Protein AF-A0A961EWY1-F1 (afdb_monomer)

Solvent-accessible surface area (backbone atoms only — not comparable to full-atom values): 38059 Å² total; per-residue (Å²): 132,81,49,26,32,40,30,54,44,16,44,78,68,25,34,64,52,50,52,47,38,47,75,70,67,36,40,39,33,23,26,18,67,51,77,80,29,64,24,33,77,72,28,74,40,65,42,80,34,47,55,83,40,41,70,58,50,35,51,53,50,55,57,46,36,76,80,46,65,64,50,26,44,43,54,39,44,60,97,31,35,44,34,37,15,43,36,14,64,75,68,77,37,47,62,38,52,43,74,29,26,44,27,34,55,25,52,58,53,31,52,55,40,27,53,75,66,71,37,54,57,68,62,69,44,77,30,76,44,74,65,50,45,55,59,47,56,76,80,49,63,78,43,27,33,39,27,24,21,65,51,66,59,40,40,27,30,35,52,36,81,51,84,83,48,49,66,61,49,50,55,49,9,43,78,43,17,90,87,42,47,25,32,40,27,40,57,78,60,65,58,38,37,40,34,35,32,41,20,31,84,76,50,77,41,70,46,80,68,50,47,26,35,48,42,69,43,66,80,57,26,64,26,60,48,29,37,36,28,68,44,88,69,55,70,70,58,53,51,52,46,51,51,53,48,50,49,43,31,62,51,45,53,54,25,41,33,36,35,21,35,34,33,30,50,28,96,93,46,66,29,55,71,46,50,38,62,24,43,45,44,91,49,38,45,76,40,32,38,29,66,15,23,62,24,61,53,55,57,28,44,54,29,29,18,53,66,40,82,61,66,70,77,67,65,80,48,84,36,25,16,34,37,38,51,37,80,76,76,37,7,28,27,70,43,76,46,39,61,70,61,19,50,66,32,73,43,34,76,46,69,47,72,72,60,58,71,71,40,74,39,55,74,75,51,25,50,79,43,43,43,21,37,35,31,15,33,24,92,39,64,67,54,16,50,49,22,42,49,59,20,51,72,42,46,48,72,46,54,44,42,36,75,57,62,50,68,69,55,23,47,50,42,20,28,63,52,34,59,68,79,32,41,68,66,52,98,74,80,48,44,78,94,32,42,45,24,64,77,24,69,30,9,34,61,81,14,47,12,28,30,30,12,36,50,38,54,65,55,51,38,80,50,69,44,82,91,70,81,85,76,94,60,73,47,50,50,41,77,57,93,92,41,80,28,57,38,45,58,27,44,30,65,52,60,46,32,48,64,28,39,74,49,57,43,52,59,47,57,53,42,32,32,44,28,53,19,21,50,77,61,36,28,48,14,31,33,30,26,55,52,48,80,70,39,38,61,40,46,49,55,31,31,54,78,52,69,6,55,28,33,46,36,32,64,36,48,62,54,56,71,61,51,44,53,50,45,48,55,38,54,78,45,50,34,57,26,40,32,32,32,66,56,51,54,65,24,60,62,27,59,77,55,74,46,62,48,41,84,74,55,46,72,56,45,26,55,56,44,72,53,42,91,51,53,34,33,43,29,39,42,74,44,41,69,52,49,52,41,38,52,76,20,63,46,51,30,41,25,31,24,58,73,55,6,40,52,52,49,79,42,79,16,38,65,69,42,39,48,58,30,41,64,61,49,66,76,76,44,55,37,31,38,33,49,62,64,83,44,12,62,47,49,49,53,47,31,20,46,57,33,69,34,38,32,37,46,73,66,44,55,41,19,40,62,20,45,35,33,46,32,34,28,35,50,52,52,49,26,49,49,42,27,52,54,48,30,59,44,46,65,36,44,42,61,89,64,44,44,53,88,39,52,46,65,85,88,67,80,68,88,73,79,70,85,79,127

Structure (mmCIF, N/CA/C/O backbone):
data_AF-A0A961EWY1-F1
#
_entry.id   AF-A0A961EWY1-F1
#
loop_
_atom_site.group_PDB
_atom_site.id
_atom_site.type_symbol
_atom_site.label_atom_id
_atom_site.label_alt_id
_atom_site.label_comp_id
_atom_site.label_asym_id
_atom_site.label_entity_id
_atom_site.label_seq_id
_atom_site.pdbx_PDB_ins_code
_atom_site.Cartn_x
_atom_site.Cartn_y
_atom_site.Cartn_z
_atom_site.occupancy
_atom_site.B_iso_or_equiv
_atom_site.auth_seq_id
_atom_site.auth_comp_id
_atom_site.auth_asym_id
_atom_site.auth_atom_id
_atom_site.pdbx_PDB_model_num
ATOM 1 N N . MET A 1 1 ? 5.213 20.718 -47.511 1.00 62.19 1 MET A N 1
ATOM 2 C CA . MET A 1 1 ? 4.079 20.042 -46.839 1.00 62.19 1 MET A CA 1
ATOM 3 C C . MET A 1 1 ? 4.548 19.584 -45.471 1.00 62.19 1 MET A C 1
ATOM 5 O O . MET A 1 1 ? 5.675 19.116 -45.374 1.00 62.19 1 MET A O 1
ATOM 9 N N . GLN A 1 2 ? 3.734 19.751 -44.429 1.00 82.88 2 GLN A N 1
ATOM 10 C CA . GLN A 1 2 ? 4.073 19.301 -43.076 1.00 82.88 2 GLN A CA 1
ATOM 11 C C . GLN A 1 2 ? 4.036 17.761 -43.024 1.00 82.88 2 GLN A C 1
ATOM 13 O O . GLN A 1 2 ? 3.016 17.169 -43.381 1.00 82.88 2 GLN A O 1
ATOM 18 N N . ARG A 1 3 ? 5.143 17.110 -42.635 1.00 93.88 3 ARG A N 1
ATOM 19 C CA . ARG A 1 3 ? 5.217 15.642 -42.488 1.00 93.88 3 ARG A CA 1
ATOM 20 C C . ARG A 1 3 ? 4.613 15.230 -41.143 1.00 93.88 3 ARG A C 1
ATOM 22 O O . ARG A 1 3 ? 4.859 15.878 -40.129 1.00 93.88 3 ARG A O 1
ATOM 29 N N . ASN A 1 4 ? 3.826 14.157 -41.139 1.00 96.62 4 ASN A N 1
ATOM 30 C CA . ASN A 1 4 ? 3.070 13.682 -39.975 1.00 96.62 4 ASN A CA 1
ATOM 31 C C . ASN A 1 4 ? 3.595 12.322 -39.520 1.00 96.62 4 ASN A C 1
ATOM 33 O O . ASN A 1 4 ? 3.809 11.444 -40.359 1.00 96.62 4 ASN A O 1
ATOM 37 N N . ILE A 1 5 ? 3.762 12.147 -38.211 1.00 97.62 5 ILE A N 1
ATOM 38 C CA . ILE A 1 5 ? 4.270 10.915 -37.596 1.00 97.62 5 ILE A CA 1
ATOM 39 C C . ILE A 1 5 ? 3.272 10.426 -36.561 1.00 97.62 5 ILE A C 1
ATOM 41 O O . ILE A 1 5 ? 2.813 11.209 -35.732 1.00 97.62 5 ILE A O 1
ATOM 45 N N . ILE A 1 6 ? 2.961 9.132 -36.586 1.00 98.06 6 ILE A N 1
ATOM 46 C CA . ILE A 1 6 ? 2.160 8.502 -35.537 1.00 98.06 6 ILE A CA 1
ATOM 47 C C . ILE A 1 6 ? 3.061 8.121 -34.357 1.00 98.06 6 ILE A C 1
ATOM 49 O O . ILE A 1 6 ? 4.082 7.459 -34.542 1.00 98.06 6 ILE A O 1
ATOM 53 N N . ILE A 1 7 ? 2.652 8.487 -33.142 1.00 97.75 7 ILE A N 1
ATOM 54 C CA . ILE A 1 7 ? 3.245 8.000 -31.893 1.00 97.75 7 ILE A CA 1
ATOM 55 C C . ILE A 1 7 ? 2.229 7.115 -31.174 1.00 97.75 7 ILE A C 1
ATOM 57 O O . ILE A 1 7 ? 1.114 7.555 -30.890 1.00 97.75 7 ILE A O 1
ATOM 61 N N . ILE A 1 8 ? 2.617 5.876 -30.862 1.00 97.25 8 ILE A N 1
ATOM 62 C CA . ILE A 1 8 ? 1.789 4.966 -30.061 1.00 97.25 8 ILE A CA 1
ATOM 63 C C . ILE A 1 8 ? 2.177 5.090 -28.584 1.00 97.25 8 ILE A C 1
ATOM 65 O O . ILE A 1 8 ? 3.257 4.651 -28.182 1.00 97.25 8 ILE A O 1
ATOM 69 N N . GLY A 1 9 ? 1.278 5.670 -27.787 1.00 95.44 9 GLY A N 1
ATOM 70 C CA . GLY A 1 9 ? 1.466 6.037 -26.384 1.00 95.44 9 GLY A CA 1
ATOM 71 C C . GLY A 1 9 ? 1.702 7.540 -26.197 1.00 95.44 9 GLY A C 1
ATOM 72 O O . GLY A 1 9 ? 2.509 8.144 -26.899 1.00 95.44 9 GLY A O 1
ATOM 73 N N . GLY A 1 10 ? 1.020 8.130 -25.218 1.00 94.44 10 GLY A N 1
ATOM 74 C CA . GLY A 1 10 ? 1.111 9.543 -24.838 1.00 94.44 10 GLY A CA 1
ATOM 75 C C . GLY A 1 10 ? 1.464 9.752 -23.363 1.00 94.44 10 GLY A C 1
ATOM 76 O O . GLY A 1 10 ? 1.197 10.817 -22.811 1.00 94.44 10 GLY A O 1
ATOM 77 N N . GLY A 1 11 ? 2.026 8.741 -22.698 1.00 92.25 11 GLY A N 1
ATOM 78 C CA . GLY A 1 11 ? 2.464 8.827 -21.307 1.00 92.25 11 GLY A CA 1
ATOM 79 C C . GLY A 1 11 ? 3.743 9.652 -21.124 1.00 92.25 11 GLY A C 1
ATOM 80 O O . GLY A 1 11 ? 4.360 10.124 -22.078 1.00 92.25 11 GLY A O 1
ATOM 81 N N . THR A 1 12 ? 4.183 9.791 -19.870 1.00 89.69 12 THR A N 1
ATOM 82 C CA . THR A 1 12 ? 5.363 10.593 -19.487 1.00 89.69 12 THR A CA 1
ATOM 83 C C . THR A 1 12 ? 6.635 10.193 -20.239 1.00 89.69 12 THR A C 1
ATOM 85 O O . THR A 1 12 ? 7.435 11.049 -20.599 1.00 89.69 12 THR A O 1
ATOM 88 N N . LEU A 1 13 ? 6.815 8.901 -20.534 1.00 90.56 13 LEU A N 1
ATOM 89 C CA . LEU A 1 13 ? 8.001 8.406 -21.242 1.00 90.56 13 LEU A CA 1
ATOM 90 C C . LEU A 1 13 ? 8.015 8.756 -22.739 1.00 90.56 13 LEU A C 1
ATOM 92 O O . LEU A 1 13 ? 9.079 8.704 -23.351 1.00 90.56 13 LEU A O 1
ATOM 96 N N . GLN A 1 14 ? 6.868 9.106 -23.329 1.00 93.81 14 GLN A N 1
ATOM 97 C CA . GLN A 1 14 ? 6.764 9.493 -24.739 1.00 93.81 14 GLN A CA 1
ATOM 98 C C . GLN A 1 14 ? 6.836 11.010 -24.941 1.00 93.81 14 GLN A C 1
ATOM 100 O O . GLN A 1 14 ? 7.090 11.446 -26.061 1.00 93.81 14 GLN A O 1
ATOM 105 N N . VAL A 1 15 ? 6.670 11.812 -23.883 1.00 94.25 15 VAL A N 1
ATOM 106 C CA . VAL A 1 15 ? 6.737 13.283 -23.958 1.00 94.25 15 VAL A CA 1
ATOM 107 C C . VAL A 1 15 ? 8.033 13.776 -24.620 1.00 94.25 15 VAL A C 1
ATOM 109 O O . VAL A 1 15 ? 7.911 14.504 -25.604 1.00 94.25 15 VAL A O 1
ATOM 112 N N . PRO A 1 16 ? 9.241 13.315 -24.228 1.00 94.25 16 PRO A N 1
ATOM 113 C CA . PRO A 1 16 ? 10.472 13.765 -24.880 1.00 94.25 16 PRO A CA 1
ATOM 114 C C . PRO A 1 16 ? 10.505 13.461 -26.383 1.00 94.25 16 PRO A C 1
ATOM 116 O O . PRO A 1 16 ? 10.957 14.277 -27.176 1.00 94.25 16 PRO A O 1
ATOM 119 N N . LEU A 1 17 ? 9.977 12.304 -26.804 1.00 95.62 17 LEU A N 1
ATOM 120 C CA . LEU A 1 17 ? 9.904 11.941 -28.222 1.00 95.62 17 LEU A CA 1
ATOM 121 C C . LEU A 1 17 ? 8.967 12.879 -28.994 1.00 95.62 17 LEU A C 1
ATOM 123 O O . LEU A 1 17 ? 9.277 13.276 -30.116 1.00 95.62 17 LEU A O 1
ATOM 127 N N . ILE A 1 18 ? 7.826 13.236 -28.401 1.00 96.69 18 ILE A N 1
ATOM 128 C CA . ILE A 1 18 ? 6.860 14.163 -29.002 1.00 96.69 18 ILE A CA 1
ATOM 129 C C . ILE A 1 18 ? 7.486 15.556 -29.149 1.00 96.69 18 ILE A C 1
ATOM 131 O O . ILE A 1 18 ? 7.367 16.170 -30.209 1.00 96.69 18 ILE A O 1
ATOM 135 N N . GLU A 1 19 ? 8.205 16.025 -28.129 1.00 96.19 19 GLU A N 1
ATOM 136 C CA . GLU A 1 19 ? 8.936 17.296 -28.157 1.00 96.19 19 GLU A CA 1
ATOM 137 C C . GLU A 1 19 ? 10.038 17.301 -29.224 1.00 96.19 19 GLU A C 1
ATOM 139 O O . GLU A 1 19 ? 10.136 18.262 -29.989 1.00 96.19 19 GLU A O 1
ATOM 144 N N . THR A 1 20 ? 10.805 16.213 -29.362 1.00 95.81 20 THR A N 1
ATOM 145 C CA . THR A 1 20 ? 11.794 16.068 -30.442 1.00 95.81 20 THR A CA 1
ATOM 146 C C . THR A 1 20 ? 11.136 16.154 -31.822 1.00 95.81 20 THR A C 1
ATOM 148 O O . THR A 1 20 ? 11.625 16.876 -32.689 1.00 95.81 20 THR A O 1
ATOM 151 N N . ILE A 1 21 ? 10.000 15.478 -32.038 1.00 96.56 21 ILE A N 1
ATOM 152 C CA . ILE A 1 21 ? 9.257 15.524 -33.312 1.00 96.56 21 ILE A CA 1
ATOM 153 C C . ILE A 1 21 ? 8.805 16.959 -33.630 1.00 96.56 21 ILE A C 1
ATOM 155 O O . ILE A 1 21 ? 8.993 17.423 -34.758 1.00 96.56 21 ILE A O 1
ATOM 159 N N . LEU A 1 22 ? 8.271 17.686 -32.643 1.00 96.38 22 LEU A N 1
ATOM 160 C CA . LEU A 1 22 ? 7.901 19.098 -32.799 1.00 96.38 22 LEU A CA 1
ATOM 161 C C . LEU A 1 22 ? 9.121 19.973 -33.119 1.00 96.38 22 LEU A C 1
ATOM 163 O O . LEU A 1 22 ? 9.065 20.788 -34.040 1.00 96.38 22 LEU A O 1
ATOM 167 N N . GLY A 1 23 ? 10.239 19.770 -32.417 1.00 95.75 23 GLY A N 1
ATOM 168 C CA . GLY A 1 23 ? 11.499 20.483 -32.648 1.00 95.75 23 GLY A CA 1
ATOM 169 C C . GLY A 1 23 ? 12.105 20.228 -34.032 1.00 95.75 23 GLY A C 1
ATOM 170 O O . GLY A 1 23 ? 12.792 21.087 -34.582 1.00 95.75 23 GLY A O 1
ATOM 171 N N . MET A 1 24 ? 11.798 19.081 -34.643 1.00 95.44 24 MET A N 1
ATOM 172 C CA . MET A 1 24 ? 12.148 18.763 -36.032 1.00 95.44 24 MET A CA 1
ATOM 173 C C . MET A 1 24 ? 11.205 19.407 -37.066 1.00 95.44 24 MET A C 1
ATOM 175 O O . MET A 1 24 ? 11.399 19.209 -38.266 1.00 95.44 24 MET A O 1
ATOM 179 N N . GLY A 1 25 ? 10.186 20.161 -36.637 1.00 95.50 25 GLY A N 1
ATOM 180 C CA . GLY A 1 25 ? 9.179 20.765 -37.517 1.00 95.50 25 GLY A CA 1
ATOM 181 C C . GLY A 1 25 ? 8.158 19.763 -38.070 1.00 95.50 25 GLY A C 1
ATOM 182 O O . GLY A 1 25 ? 7.500 20.033 -39.079 1.00 95.50 25 GLY A O 1
ATOM 183 N N . LEU A 1 26 ? 8.039 18.593 -37.441 1.00 96.12 26 LEU A N 1
ATOM 184 C CA . LEU A 1 26 ? 7.133 17.516 -37.832 1.00 96.12 26 LEU A CA 1
ATOM 185 C C . LEU A 1 26 ? 5.852 17.574 -36.988 1.00 96.12 26 LEU A C 1
ATOM 187 O O . LEU A 1 26 ? 5.813 18.189 -35.925 1.00 96.12 26 LEU A O 1
ATOM 191 N N . ASN A 1 27 ? 4.783 16.940 -37.466 1.00 96.19 27 ASN A N 1
ATOM 192 C CA . ASN A 1 27 ? 3.486 16.952 -36.793 1.00 96.19 27 ASN A CA 1
ATOM 193 C C . ASN A 1 27 ? 3.208 15.623 -36.061 1.00 96.19 27 ASN A C 1
ATOM 195 O O . ASN A 1 27 ? 2.945 14.615 -36.733 1.00 96.19 27 ASN A O 1
ATOM 199 N N . PRO A 1 28 ? 3.232 15.587 -34.715 1.00 97.12 28 PRO A N 1
ATOM 200 C CA . PRO A 1 28 ? 2.948 14.377 -33.950 1.00 97.12 28 PRO A CA 1
ATOM 201 C C . PRO A 1 28 ? 1.443 14.067 -33.912 1.00 97.12 28 PRO A C 1
ATOM 203 O O . PRO A 1 28 ? 0.629 14.883 -33.478 1.00 97.12 28 PRO A O 1
ATOM 206 N N . CYS A 1 29 ? 1.076 12.858 -34.329 1.00 97.62 29 CYS A N 1
ATOM 207 C CA . CYS A 1 29 ? -0.259 12.279 -34.193 1.00 97.62 29 CYS A CA 1
ATOM 208 C C . CYS A 1 29 ? -0.216 11.213 -33.089 1.00 97.62 29 CYS A C 1
ATOM 210 O O . CYS A 1 29 ? 0.319 10.127 -33.304 1.00 97.62 29 CYS A O 1
ATOM 212 N N . VAL A 1 30 ? -0.726 11.520 -31.898 1.00 97.94 30 VAL A N 1
ATOM 213 C CA . VAL A 1 30 ? -0.542 10.691 -30.694 1.00 97.94 30 VAL A CA 1
ATOM 214 C C . VAL A 1 30 ? -1.771 9.825 -30.443 1.00 97.94 30 VAL A C 1
ATOM 216 O O . VAL A 1 30 ? -2.897 10.324 -30.436 1.00 97.94 30 VAL A O 1
ATOM 219 N N . PHE A 1 31 ? -1.540 8.530 -30.236 1.00 97.75 31 PHE A N 1
ATOM 220 C CA . PHE A 1 31 ? -2.560 7.534 -29.923 1.00 97.75 31 PHE A CA 1
ATOM 221 C C . PHE A 1 31 ? -2.407 7.119 -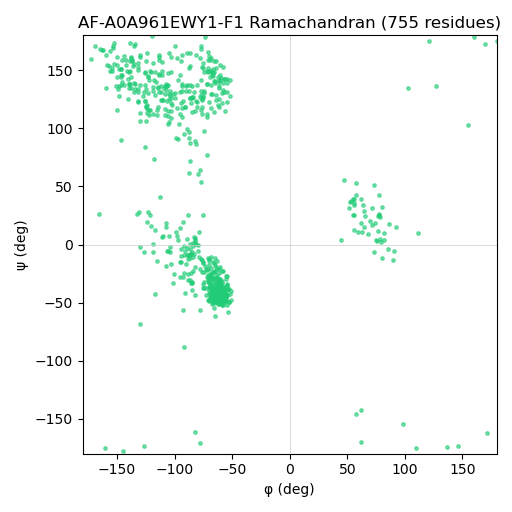28.459 1.00 97.75 31 PHE A C 1
ATOM 223 O O . PHE A 1 31 ? -1.387 6.530 -28.094 1.00 97.75 31 PHE A O 1
ATOM 230 N N . ASP A 1 32 ? -3.410 7.393 -27.627 1.00 96.75 32 ASP A N 1
ATOM 231 C CA . ASP A 1 32 ? -3.439 6.947 -26.230 1.00 96.75 32 ASP A CA 1
ATOM 232 C C . ASP A 1 32 ? -4.872 6.643 -25.769 1.00 96.75 32 ASP A C 1
ATOM 234 O O . ASP A 1 32 ? -5.837 7.224 -26.266 1.00 96.75 32 ASP A O 1
ATOM 238 N N . MET A 1 33 ? -5.038 5.723 -24.816 1.00 95.56 33 MET A N 1
ATOM 239 C CA . MET A 1 33 ? -6.360 5.393 -24.273 1.00 95.56 33 MET A CA 1
ATOM 240 C C . MET A 1 33 ? -6.938 6.523 -23.417 1.00 95.56 33 MET A C 1
ATOM 242 O O . MET A 1 33 ? -8.162 6.643 -23.301 1.00 95.56 33 MET A O 1
ATOM 246 N N . SER A 1 34 ? -6.066 7.339 -22.821 1.00 94.38 34 SER A N 1
ATOM 247 C CA . SER A 1 34 ? -6.427 8.470 -21.981 1.00 94.38 34 SER A CA 1
ATOM 248 C C . SER A 1 34 ? -6.168 9.779 -22.712 1.00 94.38 34 SER A C 1
ATOM 250 O O . SER A 1 34 ? -5.041 10.073 -23.099 1.00 94.38 34 SER A O 1
ATOM 252 N N . MET A 1 35 ? -7.204 10.608 -22.838 1.00 94.31 35 MET A N 1
ATOM 253 C CA . MET A 1 35 ? -7.056 11.970 -23.364 1.00 94.31 35 MET A CA 1
ATOM 254 C C . MET A 1 35 ? -6.302 12.892 -22.395 1.00 94.31 35 MET A C 1
ATOM 256 O O . MET A 1 35 ? -5.793 13.926 -22.816 1.00 94.31 35 MET A O 1
ATOM 260 N N . ASP A 1 36 ? -6.198 12.505 -21.122 1.00 93.06 36 ASP A N 1
ATOM 261 C CA . ASP A 1 36 ? -5.502 13.275 -20.090 1.00 93.06 36 ASP A CA 1
ATOM 262 C C . ASP A 1 36 ? -3.996 12.992 -20.050 1.00 93.06 36 ASP A C 1
ATOM 264 O O . ASP A 1 36 ? -3.256 13.679 -19.339 1.00 93.06 36 ASP A O 1
ATOM 268 N N . ALA A 1 37 ? -3.527 11.991 -20.806 1.00 92.69 37 ALA A N 1
ATOM 269 C CA . ALA A 1 37 ? -2.115 11.648 -20.879 1.00 92.69 37 ALA A CA 1
ATOM 270 C C . ALA A 1 37 ? -1.287 12.866 -21.349 1.00 92.69 37 ALA A C 1
ATOM 272 O O . ALA A 1 37 ? -1.712 13.596 -22.250 1.00 92.69 37 ALA A O 1
ATOM 273 N N . PRO A 1 38 ? -0.105 13.123 -20.761 1.00 93.25 38 PRO A N 1
ATOM 274 C CA . PRO A 1 38 ? 0.624 14.375 -20.972 1.00 93.25 38 PRO A CA 1
ATOM 275 C C . PRO A 1 38 ? 0.997 14.620 -22.442 1.00 93.25 38 PRO A C 1
ATOM 277 O O . PRO A 1 38 ? 0.888 15.744 -22.926 1.00 93.25 38 PRO A O 1
ATOM 280 N N . GLY A 1 39 ? 1.347 13.568 -23.183 1.00 94.69 39 GLY A N 1
ATOM 281 C CA . GLY A 1 39 ? 1.657 13.640 -24.608 1.00 94.69 39 GLY A CA 1
ATOM 282 C C . GLY A 1 39 ? 0.463 14.014 -25.490 1.00 94.69 39 GLY A C 1
ATOM 283 O O . GLY A 1 39 ? 0.659 14.592 -26.555 1.00 94.69 39 GLY A O 1
ATOM 284 N N . MET A 1 40 ? -0.776 13.770 -25.044 1.00 95.81 40 MET A N 1
ATOM 285 C CA . MET A 1 40 ? -1.982 14.145 -25.798 1.00 95.81 40 MET A CA 1
ATOM 286 C C . MET A 1 40 ? -2.154 15.663 -25.886 1.00 95.81 40 MET A C 1
ATOM 288 O O . MET A 1 40 ? -2.679 16.160 -26.878 1.00 95.81 40 MET A O 1
ATOM 292 N N . LYS A 1 41 ? -1.660 16.407 -24.889 1.00 95.00 41 LYS A N 1
ATOM 293 C CA . LYS A 1 41 ? -1.700 17.880 -24.855 1.00 95.00 41 LYS A CA 1
ATOM 294 C C . LYS A 1 41 ? -0.684 18.525 -25.799 1.00 95.00 41 LYS A C 1
ATOM 296 O O . LYS A 1 41 ? -0.865 19.669 -26.197 1.00 95.00 41 LYS A O 1
ATOM 301 N N . LEU A 1 42 ? 0.376 17.793 -26.138 1.00 95.38 42 LEU A N 1
ATOM 302 C CA . LEU A 1 42 ? 1.442 18.226 -27.047 1.00 95.38 42 LEU A CA 1
ATOM 303 C C . LEU A 1 42 ? 1.198 17.769 -28.492 1.00 95.38 42 LEU A C 1
ATOM 305 O O . LEU A 1 42 ? 1.913 18.172 -29.408 1.00 95.38 42 LEU A O 1
ATOM 309 N N . ALA A 1 43 ? 0.216 16.895 -28.705 1.00 93.31 43 ALA A N 1
ATOM 310 C CA . ALA A 1 43 ? -0.059 16.314 -30.003 1.00 93.31 43 ALA A CA 1
ATOM 311 C C . ALA A 1 43 ? -0.597 17.369 -30.978 1.00 93.31 43 ALA A C 1
ATOM 313 O O . ALA A 1 43 ? -1.510 18.127 -30.656 1.00 93.31 43 ALA A O 1
ATOM 314 N N . GLY A 1 44 ? -0.116 17.345 -32.220 1.00 90.75 44 GLY A N 1
ATOM 315 C CA . GLY A 1 44 ? -0.764 18.080 -33.303 1.00 90.75 44 GLY A CA 1
ATOM 316 C C . GLY A 1 44 ? -2.110 17.458 -33.686 1.00 90.75 44 GLY A C 1
ATOM 317 O O . GLY A 1 44 ? -3.017 18.153 -34.139 1.00 90.75 44 GLY A O 1
ATOM 318 N N . ARG A 1 45 ? -2.261 16.143 -33.473 1.00 94.75 45 ARG A N 1
ATOM 319 C CA . ARG A 1 45 ? -3.546 15.426 -33.485 1.00 94.75 45 ARG A CA 1
ATOM 320 C C . ARG A 1 45 ? -3.581 14.377 -32.378 1.00 94.75 45 ARG A C 1
ATOM 322 O O . ARG A 1 45 ? -2.719 13.504 -32.344 1.00 94.75 45 ARG A O 1
ATOM 329 N N . ALA A 1 46 ? -4.592 14.439 -31.518 1.00 96.75 46 ALA A N 1
ATOM 330 C CA . ALA A 1 46 ? -4.795 13.506 -30.413 1.00 96.75 46 ALA A CA 1
ATOM 331 C C . ALA A 1 46 ? -5.901 12.495 -30.756 1.00 96.75 46 ALA A C 1
ATOM 333 O O . ALA A 1 46 ? -7.008 12.890 -31.126 1.00 96.75 46 ALA A O 1
ATOM 334 N N . ILE A 1 47 ? -5.607 11.198 -30.647 1.00 96.94 47 ILE A N 1
ATOM 335 C CA . ILE A 1 47 ? -6.511 10.104 -31.024 1.00 96.94 47 ILE A CA 1
ATOM 336 C C . ILE A 1 47 ? -6.695 9.174 -29.827 1.00 96.94 47 ILE A C 1
ATOM 338 O O . ILE A 1 47 ? -5.740 8.571 -29.335 1.00 96.94 47 ILE A O 1
ATOM 342 N N . LYS A 1 48 ? -7.940 9.051 -29.355 1.00 97.00 48 LYS A N 1
ATOM 343 C CA . LYS A 1 48 ? -8.277 8.170 -28.235 1.00 97.00 48 LYS A CA 1
ATOM 344 C C . LYS A 1 48 ? -8.269 6.712 -28.697 1.00 97.00 48 LYS A C 1
ATOM 346 O O . LYS A 1 48 ? -9.253 6.242 -29.265 1.00 97.00 48 LYS A O 1
ATOM 351 N N . MET A 1 49 ? -7.175 5.998 -28.454 1.00 95.81 49 MET A N 1
ATOM 352 C CA . MET A 1 49 ? -7.013 4.601 -28.853 1.00 95.81 49 MET A CA 1
ATOM 353 C C . MET A 1 49 ? -6.083 3.840 -27.909 1.00 95.81 49 MET A C 1
ATOM 355 O O . MET A 1 49 ? -5.010 4.313 -27.546 1.00 95.81 49 MET A O 1
ATOM 359 N N . SER A 1 50 ? -6.474 2.621 -27.536 1.00 94.00 50 SER A N 1
ATOM 360 C CA . SER A 1 50 ? -5.619 1.749 -26.731 1.00 94.00 50 SER A CA 1
ATOM 361 C C . SER A 1 50 ? -4.406 1.290 -27.530 1.00 94.00 50 SER A C 1
ATOM 363 O O . SER A 1 50 ? -4.551 0.703 -28.598 1.00 94.00 50 SER A O 1
ATOM 365 N N . THR A 1 51 ? -3.212 1.440 -26.958 1.00 91.62 51 THR A N 1
ATOM 366 C CA . THR A 1 51 ? -1.958 0.932 -27.543 1.00 91.62 51 THR A CA 1
ATOM 367 C C . THR A 1 51 ? -1.924 -0.596 -27.675 1.00 91.62 51 THR A C 1
ATOM 369 O O . THR A 1 51 ? -1.070 -1.137 -28.374 1.00 91.62 51 THR A O 1
ATOM 372 N N . ARG A 1 52 ? -2.849 -1.297 -27.002 1.00 90.56 52 ARG A N 1
ATOM 373 C CA . ARG A 1 52 ? -3.022 -2.756 -27.063 1.00 90.56 52 ARG A CA 1
ATOM 374 C C . ARG A 1 52 ? -4.080 -3.204 -28.073 1.00 90.56 52 ARG A C 1
ATOM 376 O O . ARG A 1 52 ? -4.116 -4.384 -28.400 1.00 90.56 52 ARG A O 1
ATOM 383 N N . ASP A 1 53 ? -4.933 -2.296 -28.546 1.00 94.25 53 ASP A N 1
ATOM 384 C CA . ASP A 1 53 ? -5.897 -2.585 -29.611 1.00 94.25 53 ASP A CA 1
ATOM 385 C C . ASP A 1 53 ? -5.213 -2.372 -30.966 1.00 94.25 53 ASP A C 1
ATOM 387 O O . ASP A 1 53 ? -5.217 -1.274 -31.523 1.00 94.25 53 ASP A O 1
ATOM 391 N N . ILE A 1 54 ? -4.554 -3.422 -31.458 1.00 95.94 54 ILE A N 1
ATOM 392 C CA . ILE A 1 54 ? -3.763 -3.380 -32.695 1.00 95.94 54 ILE A CA 1
ATOM 393 C C . ILE A 1 54 ? -4.668 -3.105 -33.903 1.00 95.94 54 ILE A C 1
ATOM 395 O O . ILE A 1 54 ? -4.356 -2.236 -34.718 1.00 95.94 54 ILE A O 1
ATOM 399 N N . ASP A 1 55 ? -5.811 -3.785 -33.993 1.00 97.00 55 ASP A N 1
ATOM 400 C CA . ASP A 1 55 ? -6.757 -3.613 -35.099 1.00 97.00 55 ASP A CA 1
ATOM 401 C C . ASP A 1 55 ? -7.393 -2.218 -35.080 1.00 97.00 55 ASP A C 1
ATOM 403 O O . ASP A 1 55 ? -7.552 -1.582 -36.128 1.00 97.00 55 ASP A O 1
ATOM 407 N N . GLY A 1 56 ? -7.720 -1.709 -33.887 1.00 97.06 56 GLY A N 1
ATOM 408 C CA . GLY A 1 56 ? -8.159 -0.333 -33.682 1.00 97.06 56 GLY A CA 1
ATOM 409 C C . GLY A 1 56 ? -7.113 0.684 -34.123 1.00 97.06 56 GLY A C 1
ATOM 410 O O . GLY A 1 56 ? -7.419 1.566 -34.926 1.00 97.06 56 GLY A O 1
ATOM 411 N N . CYS A 1 57 ? -5.867 0.514 -33.680 1.00 97.56 57 CYS A N 1
ATOM 412 C CA . CYS A 1 57 ? -4.726 1.334 -34.086 1.00 97.56 57 CYS A CA 1
ATOM 413 C C . CYS A 1 57 ? -4.558 1.383 -35.616 1.00 97.56 57 CYS A C 1
ATOM 415 O O . CYS A 1 57 ? -4.456 2.467 -36.190 1.00 97.56 57 CYS A O 1
ATOM 417 N N . VAL A 1 58 ? -4.583 0.232 -36.297 1.00 98.31 58 VAL A N 1
ATOM 418 C CA . VAL A 1 58 ? -4.451 0.151 -37.764 1.00 98.31 58 VAL A CA 1
ATOM 419 C C . VAL A 1 58 ? -5.618 0.832 -38.479 1.00 98.31 58 VAL A C 1
ATOM 421 O O . VAL A 1 58 ? -5.411 1.557 -39.457 1.00 98.31 58 VAL A O 1
ATOM 424 N N . ARG A 1 59 ? -6.851 0.618 -38.007 1.00 97.75 59 ARG A N 1
ATOM 425 C CA . ARG A 1 59 ? -8.050 1.230 -38.591 1.00 97.75 59 ARG A CA 1
ATOM 426 C C . ARG A 1 59 ? -7.985 2.754 -38.522 1.00 97.75 59 ARG A C 1
ATOM 428 O O . ARG A 1 59 ? -8.156 3.406 -39.552 1.00 97.75 59 ARG A O 1
ATOM 435 N N . GLU A 1 60 ? -7.687 3.308 -37.350 1.00 97.56 60 GLU A N 1
ATOM 436 C CA . GLU A 1 60 ? -7.570 4.759 -37.163 1.00 97.56 60 GLU A CA 1
ATOM 437 C C . GLU A 1 60 ? -6.389 5.340 -37.946 1.00 97.56 60 GLU A C 1
ATOM 439 O O . GLU A 1 60 ? -6.529 6.382 -38.584 1.00 97.56 60 GLU A O 1
ATOM 444 N N . ALA A 1 61 ? -5.251 4.642 -38.001 1.00 97.88 61 ALA A N 1
ATOM 445 C CA . ALA A 1 61 ? -4.108 5.070 -38.803 1.00 97.88 61 ALA A CA 1
ATOM 446 C C . ALA A 1 61 ? -4.447 5.156 -40.304 1.00 97.88 61 ALA A C 1
ATOM 448 O O . ALA A 1 61 ? -4.086 6.132 -40.959 1.00 97.88 61 ALA A O 1
ATOM 449 N N . ARG A 1 62 ? -5.197 4.186 -40.851 1.00 97.94 62 ARG A N 1
ATOM 450 C CA . ARG A 1 62 ? -5.679 4.219 -42.246 1.00 97.94 62 ARG A CA 1
ATOM 451 C C . ARG A 1 62 ? -6.654 5.362 -42.505 1.00 97.94 62 ARG A C 1
ATOM 453 O O . ARG A 1 62 ? -6.571 6.002 -43.551 1.00 97.94 62 ARG A O 1
ATOM 460 N N . LEU A 1 63 ? -7.585 5.610 -41.584 1.00 96.50 63 LEU A N 1
ATOM 461 C CA . LEU A 1 63 ? -8.523 6.731 -41.692 1.00 96.50 63 LEU A CA 1
ATOM 462 C C . LEU A 1 63 ? -7.779 8.068 -41.671 1.00 96.50 63 LEU A C 1
ATOM 464 O O . LEU A 1 63 ? -8.004 8.913 -42.538 1.00 96.50 63 LEU A O 1
ATOM 468 N N . LEU A 1 64 ? -6.837 8.218 -40.741 1.00 95.62 64 LEU A N 1
ATOM 469 C CA . LEU A 1 64 ? -6.004 9.405 -40.627 1.00 95.62 64 LEU A CA 1
ATOM 470 C C . LEU A 1 64 ? -5.176 9.630 -41.896 1.00 95.62 64 LEU A C 1
ATOM 472 O O . LEU A 1 64 ? -5.209 10.734 -42.438 1.00 95.62 64 LEU A O 1
ATOM 476 N N . HIS A 1 65 ? -4.528 8.584 -42.418 1.00 96.88 65 HIS A N 1
ATOM 477 C CA . HIS A 1 65 ? -3.676 8.660 -43.608 1.00 96.88 65 HIS A CA 1
ATOM 478 C C . HIS A 1 65 ? -4.419 9.165 -44.856 1.00 96.88 65 HIS A C 1
ATOM 480 O O . HIS A 1 65 ? -3.844 9.901 -45.654 1.00 96.88 65 HIS A O 1
ATOM 486 N N . LYS A 1 66 ? -5.716 8.847 -45.000 1.00 95.12 66 LYS A N 1
ATOM 487 C CA . LYS A 1 66 ? -6.559 9.374 -46.093 1.00 95.12 66 LYS A CA 1
ATOM 488 C C . LYS A 1 66 ? -6.738 10.890 -46.027 1.00 95.12 66 LYS A C 1
ATOM 490 O O . LYS A 1 66 ? -6.848 11.537 -47.062 1.00 95.12 66 LYS A O 1
ATOM 495 N N . SER A 1 67 ? -6.825 11.439 -44.817 1.00 91.62 67 SER A N 1
ATOM 496 C CA . SER A 1 67 ? -7.016 12.876 -44.596 1.00 91.62 67 SER A CA 1
ATOM 497 C C . SER A 1 67 ? -5.698 13.650 -44.584 1.00 91.62 67 SER A C 1
ATOM 499 O O . SER A 1 67 ? -5.649 14.812 -44.981 1.00 91.62 67 SER A O 1
ATOM 501 N N . VAL A 1 68 ? -4.632 13.011 -44.103 1.00 91.19 68 VAL A N 1
ATOM 502 C CA . VAL A 1 68 ? -3.339 13.624 -43.830 1.00 91.19 68 VAL A CA 1
ATOM 503 C C . VAL A 1 68 ? -2.251 12.567 -44.033 1.00 91.19 68 VAL A C 1
ATOM 505 O O . VAL A 1 68 ? -2.198 11.614 -43.254 1.00 91.19 68 VAL A O 1
ATOM 508 N N . PRO A 1 69 ? -1.349 12.728 -45.017 1.00 94.94 69 PRO A N 1
ATOM 509 C CA . PRO A 1 69 ? -0.308 11.740 -45.275 1.00 94.94 69 PRO A CA 1
ATOM 510 C C . PRO A 1 69 ? 0.597 11.512 -44.055 1.00 94.94 69 PRO A C 1
ATOM 512 O O . PRO A 1 69 ? 1.237 12.440 -43.538 1.00 94.94 69 PRO A O 1
ATOM 515 N N . ILE A 1 70 ? 0.649 10.258 -43.606 1.00 97.50 70 ILE A N 1
ATOM 516 C CA . ILE A 1 70 ? 1.537 9.769 -42.541 1.00 97.50 70 ILE A CA 1
ATOM 517 C C . ILE A 1 70 ? 2.839 9.284 -43.168 1.00 97.50 70 ILE A C 1
ATOM 519 O O . ILE A 1 70 ? 2.805 8.608 -44.189 1.00 97.50 70 ILE A O 1
ATOM 523 N N . HIS A 1 71 ? 3.965 9.638 -42.552 1.00 97.38 71 HIS A N 1
ATOM 524 C CA . HIS A 1 71 ? 5.308 9.388 -43.083 1.00 97.38 71 HIS A CA 1
ATOM 525 C C . HIS A 1 71 ? 6.162 8.488 -42.184 1.00 97.38 71 HIS A C 1
ATOM 527 O O . HIS A 1 71 ? 7.267 8.133 -42.570 1.00 97.38 71 HIS A O 1
ATOM 533 N N . GLY A 1 72 ? 5.676 8.146 -40.992 1.00 97.44 72 GLY A N 1
ATOM 534 C CA . GLY A 1 72 ? 6.377 7.287 -40.047 1.00 97.44 72 GLY A CA 1
ATOM 535 C C . GLY A 1 72 ? 5.491 6.937 -38.857 1.00 97.44 72 GLY A C 1
ATOM 536 O O . GLY A 1 72 ? 4.510 7.632 -38.566 1.00 97.44 72 GLY A O 1
ATOM 537 N N . VAL A 1 73 ? 5.840 5.855 -38.170 1.00 97.75 73 VAL A N 1
ATOM 538 C CA . VAL A 1 73 ? 5.201 5.423 -36.925 1.00 97.75 73 VAL A CA 1
ATOM 539 C C . VAL A 1 73 ? 6.271 4.964 -35.941 1.00 97.75 73 VAL A C 1
ATOM 541 O O . VAL A 1 73 ? 7.213 4.271 -36.317 1.00 97.75 73 VAL A O 1
ATOM 544 N N . ILE A 1 74 ? 6.162 5.385 -34.683 1.00 96.94 74 ILE A N 1
ATOM 545 C CA . ILE A 1 74 ? 7.187 5.130 -33.668 1.00 96.94 74 ILE A CA 1
ATOM 546 C C . ILE A 1 74 ? 6.583 5.030 -32.263 1.00 96.94 74 ILE A C 1
ATOM 548 O O . ILE A 1 74 ? 5.468 5.475 -31.990 1.00 96.94 74 ILE A O 1
ATOM 552 N N . THR A 1 75 ? 7.339 4.431 -31.350 1.00 94.69 75 THR A N 1
ATOM 553 C CA . THR A 1 75 ? 7.085 4.475 -29.913 1.00 94.69 75 THR A CA 1
ATOM 554 C C . THR A 1 75 ? 8.412 4.476 -29.148 1.00 94.69 75 THR A C 1
ATOM 556 O O . THR A 1 75 ? 9.441 4.051 -29.676 1.00 94.69 75 THR A O 1
ATOM 559 N N . ALA A 1 76 ? 8.404 4.935 -27.899 1.00 91.38 76 ALA A N 1
ATOM 560 C CA . ALA A 1 76 ? 9.555 4.895 -26.996 1.00 91.38 76 ALA A CA 1
ATOM 561 C C . ALA A 1 76 ? 9.081 4.551 -25.585 1.00 91.38 76 ALA A C 1
ATOM 563 O O . ALA A 1 76 ? 8.009 4.988 -25.191 1.00 91.38 76 ALA A O 1
ATOM 564 N N . GLY A 1 77 ? 9.832 3.757 -24.819 1.00 84.00 77 GLY A N 1
ATOM 565 C CA . GLY A 1 77 ? 9.514 3.497 -23.407 1.00 84.00 77 GLY A CA 1
ATOM 566 C C . GLY A 1 77 ? 8.179 2.783 -23.111 1.00 84.00 77 GLY A C 1
ATOM 567 O O . GLY A 1 77 ? 7.788 2.715 -21.950 1.00 84.00 77 GLY A O 1
ATOM 568 N N . THR A 1 78 ? 7.475 2.239 -24.113 1.00 85.88 78 THR A N 1
ATOM 569 C CA . THR A 1 78 ? 6.246 1.435 -23.941 1.00 85.88 78 THR A CA 1
ATOM 570 C C . THR A 1 78 ? 6.215 0.238 -24.899 1.00 85.88 78 THR A C 1
ATOM 572 O O . THR A 1 78 ? 6.763 0.300 -25.995 1.00 85.88 78 THR A O 1
ATOM 575 N N . ASP A 1 79 ? 5.602 -0.878 -24.501 1.00 83.81 79 ASP A N 1
ATOM 576 C CA . ASP A 1 79 ? 5.555 -2.130 -25.279 1.00 83.81 79 ASP A CA 1
ATOM 577 C C . ASP A 1 79 ? 4.378 -2.080 -26.248 1.00 83.81 79 ASP A C 1
ATOM 579 O O . ASP A 1 79 ? 3.336 -2.704 -26.054 1.00 83.81 79 ASP A O 1
ATOM 583 N N . ALA A 1 80 ? 4.547 -1.239 -27.263 1.00 92.38 80 ALA A N 1
ATOM 584 C CA . ALA A 1 80 ? 3.594 -1.033 -28.343 1.00 92.38 80 ALA A CA 1
ATOM 585 C C . ALA A 1 80 ? 4.200 -1.354 -29.722 1.00 92.38 80 ALA A C 1
ATOM 587 O O . ALA A 1 80 ? 3.640 -0.980 -30.751 1.00 92.38 80 ALA A O 1
ATOM 588 N N . SER A 1 81 ? 5.335 -2.060 -29.756 1.00 94.12 81 SER A N 1
ATOM 589 C CA . SER A 1 81 ? 6.054 -2.444 -30.982 1.00 94.12 81 SER A CA 1
ATOM 590 C C . SER A 1 81 ? 5.158 -3.199 -31.970 1.00 94.12 81 SER A C 1
ATOM 592 O O . SER A 1 81 ? 5.227 -2.951 -33.169 1.00 94.12 81 SER A O 1
ATOM 594 N N . ARG A 1 82 ? 4.263 -4.069 -31.478 1.00 95.81 82 ARG A N 1
ATOM 595 C CA . ARG A 1 82 ? 3.275 -4.795 -32.296 1.00 95.81 82 ARG A CA 1
ATOM 596 C C . ARG A 1 82 ? 2.319 -3.855 -33.034 1.00 95.81 82 ARG A C 1
ATOM 598 O O . ARG A 1 82 ? 2.099 -4.033 -34.228 1.00 95.81 82 ARG A O 1
ATOM 605 N N . ALA A 1 83 ? 1.792 -2.836 -32.352 1.00 96.88 83 ALA A N 1
ATOM 606 C CA . ALA A 1 83 ? 0.920 -1.834 -32.967 1.00 96.88 83 ALA A CA 1
ATOM 607 C C . ALA A 1 83 ? 1.688 -0.965 -33.976 1.00 96.88 83 ALA A C 1
ATOM 609 O O . ALA A 1 83 ? 1.196 -0.722 -35.076 1.00 96.88 83 ALA A O 1
ATOM 610 N N . VAL A 1 84 ? 2.919 -0.562 -33.637 1.00 97.62 84 VAL A N 1
ATOM 611 C CA . VAL A 1 84 ? 3.817 0.180 -34.539 1.00 97.62 84 VAL A CA 1
ATOM 612 C C . VAL A 1 84 ? 4.084 -0.617 -35.819 1.00 97.62 84 VAL A C 1
ATOM 614 O O . VAL A 1 84 ? 3.861 -0.101 -36.910 1.00 97.62 84 VAL A O 1
ATOM 617 N N . ALA A 1 85 ? 4.486 -1.885 -35.703 1.00 97.81 85 ALA A N 1
ATOM 618 C CA . ALA A 1 85 ? 4.766 -2.752 -36.847 1.00 97.81 85 ALA A CA 1
ATOM 619 C C . ALA A 1 85 ? 3.515 -3.025 -37.700 1.00 97.81 85 ALA A C 1
ATOM 621 O O . ALA A 1 85 ? 3.590 -3.024 -38.929 1.00 97.81 85 ALA A O 1
ATOM 622 N N . ALA A 1 86 ? 2.352 -3.214 -37.067 1.00 98.12 86 ALA A N 1
ATOM 623 C CA . ALA A 1 86 ? 1.089 -3.406 -37.777 1.00 98.12 86 ALA A CA 1
ATOM 624 C C . ALA A 1 86 ? 0.688 -2.163 -38.589 1.00 98.12 86 ALA A C 1
ATOM 626 O O . ALA A 1 86 ? 0.296 -2.289 -39.748 1.00 98.12 86 ALA A O 1
ATOM 627 N N . ILE A 1 87 ? 0.820 -0.963 -38.011 1.00 98.38 87 ILE A N 1
ATOM 628 C CA . ILE A 1 87 ? 0.561 0.297 -38.721 1.00 98.38 87 ILE A CA 1
ATOM 629 C C . ILE A 1 87 ? 1.567 0.494 -39.853 1.00 98.38 87 ILE A C 1
ATOM 631 O O . ILE A 1 87 ? 1.153 0.830 -40.961 1.00 98.38 87 ILE A O 1
ATOM 635 N N . ALA A 1 88 ? 2.860 0.271 -39.593 1.00 97.88 88 ALA A N 1
ATOM 636 C CA . ALA A 1 88 ? 3.906 0.432 -40.598 1.00 97.88 88 ALA A CA 1
ATOM 637 C C . ALA A 1 88 ? 3.626 -0.450 -41.820 1.00 97.88 88 ALA A C 1
ATOM 639 O O . ALA A 1 88 ? 3.558 0.056 -42.935 1.00 97.88 88 ALA A O 1
ATOM 640 N N . GLY A 1 89 ? 3.335 -1.738 -41.607 1.00 97.75 89 GLY A N 1
ATOM 641 C CA . GLY A 1 89 ? 2.964 -2.648 -42.690 1.00 97.75 89 GLY A CA 1
ATOM 642 C C . GLY A 1 89 ? 1.660 -2.258 -43.394 1.00 97.75 89 GLY A C 1
ATOM 643 O O . GLY A 1 89 ? 1.575 -2.332 -44.615 1.00 97.75 89 GLY A O 1
ATOM 644 N N . ALA A 1 90 ? 0.644 -1.804 -42.655 1.00 97.88 90 ALA A N 1
ATOM 645 C CA . ALA A 1 90 ? -0.654 -1.439 -43.225 1.00 97.88 90 ALA A CA 1
ATOM 646 C C . ALA A 1 90 ? -0.646 -0.144 -44.053 1.00 97.88 90 ALA A C 1
ATOM 648 O O . ALA A 1 90 ? -1.579 0.056 -44.836 1.00 97.88 90 ALA A O 1
ATOM 649 N N . LEU A 1 91 ? 0.341 0.728 -43.829 1.00 97.69 91 LEU A N 1
ATOM 650 C CA . LEU A 1 91 ? 0.543 1.998 -44.531 1.00 97.69 91 LEU A CA 1
ATOM 651 C C . LEU A 1 91 ? 1.787 1.987 -45.439 1.00 97.69 91 LEU A C 1
ATOM 653 O O . LEU A 1 91 ? 2.136 3.036 -45.970 1.00 97.69 91 LEU A O 1
ATOM 657 N N . GLU A 1 92 ? 2.453 0.837 -45.593 1.00 96.62 92 GLU A N 1
ATOM 658 C CA . GLU A 1 92 ? 3.687 0.676 -46.383 1.00 96.62 92 GLU A CA 1
ATOM 659 C C . GLU A 1 92 ? 4.815 1.643 -45.960 1.00 96.62 92 GLU A C 1
ATOM 661 O O . GLU A 1 92 ? 5.557 2.181 -46.780 1.00 96.62 92 GLU A O 1
ATOM 666 N N . LEU A 1 93 ? 4.942 1.871 -44.650 1.00 96.69 93 LEU A N 1
ATOM 667 C CA . LEU A 1 93 ? 5.969 2.723 -44.048 1.00 96.69 93 LEU A CA 1
ATOM 668 C C . LEU A 1 93 ? 7.193 1.901 -43.607 1.00 96.69 93 LEU A C 1
ATOM 670 O O . LEU A 1 93 ? 7.062 0.704 -43.330 1.00 96.69 93 LEU A O 1
ATOM 674 N N . PRO A 1 94 ? 8.372 2.535 -43.457 1.00 95.62 94 PRO A N 1
ATOM 675 C CA . PRO A 1 94 ? 9.545 1.893 -42.870 1.00 95.62 94 PRO A CA 1
ATOM 676 C C . PRO A 1 94 ? 9.250 1.309 -41.480 1.00 95.62 94 PRO A C 1
ATOM 678 O O . PRO A 1 94 ? 8.687 1.976 -40.611 1.00 95.62 94 PRO A O 1
ATOM 681 N N . GLY A 1 95 ? 9.646 0.056 -41.256 1.00 95.12 95 GLY A N 1
ATOM 682 C CA . GLY A 1 95 ? 9.426 -0.642 -39.993 1.00 95.12 95 GLY A CA 1
ATOM 683 C C . GLY A 1 95 ? 9.748 -2.132 -40.074 1.00 95.12 95 GLY A C 1
ATOM 684 O O . GLY A 1 95 ? 10.025 -2.670 -41.144 1.00 95.12 95 GLY A O 1
ATOM 685 N N . ILE A 1 96 ? 9.716 -2.802 -38.923 1.00 96.25 96 ILE A N 1
ATOM 686 C CA . ILE A 1 96 ? 9.903 -4.257 -38.830 1.00 96.25 96 ILE A CA 1
ATOM 687 C C . ILE A 1 96 ? 8.609 -5.012 -39.145 1.00 96.25 96 ILE A C 1
ATOM 689 O O . ILE A 1 96 ? 7.508 -4.461 -39.070 1.00 96.25 96 ILE A O 1
ATOM 693 N N . ARG A 1 97 ? 8.724 -6.312 -39.436 1.00 96.88 97 ARG A N 1
ATOM 694 C CA . ARG A 1 97 ? 7.555 -7.180 -39.633 1.00 96.88 97 ARG A CA 1
ATOM 695 C C . ARG A 1 97 ? 6.797 -7.360 -38.318 1.00 96.88 97 ARG A C 1
ATOM 697 O O . ARG A 1 97 ? 7.397 -7.461 -37.249 1.00 96.88 97 ARG A O 1
ATOM 704 N N . TYR A 1 98 ? 5.478 -7.525 -38.403 1.00 96.81 98 TYR A N 1
ATOM 705 C CA . TYR A 1 98 ? 4.644 -7.806 -37.229 1.00 96.81 98 TYR A CA 1
ATOM 706 C C . TYR A 1 98 ? 5.134 -9.029 -36.433 1.00 96.81 98 TYR A C 1
ATOM 708 O O . TYR A 1 98 ? 5.255 -8.964 -35.214 1.00 96.81 98 TYR A O 1
ATOM 716 N N . ALA A 1 99 ? 5.497 -10.116 -37.123 1.00 97.19 99 ALA A N 1
ATOM 717 C CA . ALA A 1 99 ? 6.005 -11.338 -36.494 1.00 97.19 99 ALA A CA 1
ATOM 718 C C . ALA A 1 99 ? 7.354 -11.147 -35.768 1.00 97.19 99 ALA A C 1
ATOM 720 O O . ALA A 1 99 ? 7.701 -11.941 -34.892 1.00 97.19 99 ALA A O 1
ATOM 721 N N . ASP A 1 100 ? 8.130 -10.125 -36.133 1.00 97.56 100 ASP A N 1
ATOM 722 C CA . ASP A 1 100 ? 9.387 -9.771 -35.462 1.00 97.56 100 ASP A CA 1
ATOM 723 C C . ASP A 1 100 ? 9.110 -8.939 -34.213 1.00 97.56 100 ASP A C 1
ATOM 725 O O . ASP A 1 100 ? 9.622 -9.247 -33.137 1.00 97.56 100 ASP A O 1
ATOM 729 N N . ALA A 1 101 ? 8.202 -7.965 -34.319 1.00 96.38 101 ALA A N 1
ATOM 730 C CA . ALA A 1 101 ? 7.717 -7.209 -33.169 1.00 96.38 101 ALA A CA 1
ATOM 731 C C . ALA A 1 101 ? 7.057 -8.118 -32.118 1.00 96.38 101 ALA A C 1
ATOM 733 O O . ALA A 1 101 ? 7.307 -7.970 -30.925 1.00 96.38 101 ALA A O 1
ATOM 734 N N . GLU A 1 102 ? 6.250 -9.088 -32.549 1.00 95.38 102 GLU A N 1
ATOM 735 C CA . GLU A 1 102 ? 5.609 -10.061 -31.665 1.00 95.38 102 GLU A CA 1
ATOM 736 C C . GLU A 1 102 ? 6.629 -10.948 -30.945 1.00 95.38 102 GLU A C 1
ATOM 738 O O . GLU A 1 102 ? 6.532 -11.129 -29.730 1.00 95.38 102 GLU A O 1
ATOM 743 N N . ALA A 1 103 ? 7.641 -11.446 -31.660 1.00 96.31 103 ALA A N 1
ATOM 744 C CA . ALA A 1 103 ? 8.705 -12.228 -31.042 1.00 96.31 103 ALA A CA 1
ATOM 745 C C . ALA A 1 103 ? 9.574 -11.403 -30.085 1.00 96.31 103 ALA A C 1
ATOM 747 O O . ALA A 1 103 ? 10.066 -11.962 -29.114 1.00 96.31 103 ALA A O 1
ATOM 748 N N . ALA A 1 104 ? 9.742 -10.099 -30.319 1.00 94.94 104 ALA A N 1
ATOM 749 C CA . ALA A 1 104 ? 10.431 -9.203 -29.390 1.00 94.94 104 ALA A CA 1
ATOM 750 C C . ALA A 1 104 ? 9.573 -8.822 -28.161 1.00 94.94 104 ALA A C 1
ATOM 752 O O . ALA A 1 104 ? 10.117 -8.472 -27.121 1.00 94.94 104 ALA A O 1
ATOM 753 N N . SER A 1 105 ? 8.240 -8.894 -28.239 1.00 92.19 105 SER A N 1
ATOM 754 C CA . SER A 1 105 ? 7.355 -8.587 -27.098 1.00 92.19 105 SER A CA 1
ATOM 755 C C . SER A 1 105 ? 6.976 -9.812 -26.259 1.00 92.19 105 SER A C 1
ATOM 757 O O . SER A 1 105 ? 6.689 -9.670 -25.072 1.00 92.19 105 SER A O 1
ATOM 759 N N . ASN A 1 106 ? 6.941 -11.015 -26.844 1.00 94.94 106 ASN A N 1
ATOM 760 C CA . ASN A 1 106 ? 6.619 -12.247 -26.122 1.00 94.94 106 ASN A CA 1
ATOM 761 C C . ASN A 1 106 ? 7.901 -12.996 -25.726 1.00 94.94 106 ASN A C 1
ATOM 763 O O . ASN A 1 106 ? 8.648 -13.480 -26.576 1.00 94.94 106 ASN A O 1
ATOM 767 N N . LYS A 1 107 ? 8.132 -13.157 -24.420 1.00 95.31 107 LYS A N 1
ATOM 768 C CA . LYS A 1 107 ? 9.355 -13.756 -23.864 1.00 95.31 107 LYS A CA 1
ATOM 769 C C . LYS A 1 107 ? 9.546 -15.224 -24.259 1.00 95.31 107 LYS A C 1
ATOM 771 O O . LYS A 1 107 ? 10.684 -15.645 -24.443 1.00 95.31 107 LYS A O 1
ATOM 776 N N . VAL A 1 108 ? 8.473 -15.997 -24.437 1.00 96.88 108 VAL A N 1
ATOM 777 C CA . VAL A 1 108 ? 8.561 -17.394 -24.900 1.00 96.88 108 VAL A CA 1
ATOM 778 C C . VAL A 1 108 ? 8.997 -17.441 -26.364 1.00 96.88 108 VAL A C 1
ATOM 780 O O . VAL A 1 108 ? 9.925 -18.177 -26.708 1.00 96.88 108 VAL A O 1
ATOM 783 N N . LEU A 1 109 ? 8.360 -16.648 -27.232 1.00 97.06 109 LEU A N 1
ATOM 784 C CA . LEU A 1 109 ? 8.713 -16.574 -28.655 1.00 97.06 109 LEU A CA 1
ATOM 785 C C . LEU A 1 109 ? 10.137 -16.049 -28.854 1.00 97.06 109 LEU A C 1
ATOM 787 O O . LEU A 1 109 ? 10.893 -16.630 -29.637 1.00 97.06 109 LEU A O 1
ATOM 791 N N . MET A 1 110 ? 10.514 -15.016 -28.098 1.00 97.88 110 MET A N 1
ATOM 792 C CA . MET A 1 110 ? 11.866 -14.467 -28.056 1.00 97.88 110 MET A CA 1
ATOM 793 C C . MET A 1 110 ? 12.878 -15.565 -27.756 1.00 97.88 110 MET A C 1
ATOM 795 O O . MET A 1 110 ? 13.759 -15.841 -28.565 1.00 97.88 110 MET A O 1
ATOM 799 N N . ARG A 1 111 ? 12.720 -16.247 -26.618 1.00 97.38 111 ARG A N 1
ATOM 800 C CA . ARG A 1 111 ? 13.647 -17.284 -26.163 1.00 97.38 111 ARG A CA 1
ATOM 801 C C . ARG A 1 111 ? 13.773 -18.429 -27.165 1.00 97.38 111 ARG A C 1
ATOM 803 O O . ARG A 1 111 ? 14.888 -18.849 -27.468 1.00 97.38 111 ARG A O 1
ATOM 810 N N . LYS A 1 112 ? 12.656 -18.884 -27.746 1.00 97.69 112 LYS A N 1
ATOM 811 C CA . LYS A 1 112 ? 12.657 -19.902 -28.813 1.00 97.69 112 LYS A CA 1
ATOM 812 C C . LYS A 1 112 ? 13.449 -19.438 -30.038 1.00 97.69 112 LYS A C 1
ATOM 814 O O . LYS A 1 112 ? 14.240 -20.212 -30.577 1.00 97.69 112 LYS A O 1
ATOM 819 N N . ARG A 1 113 ? 13.250 -18.192 -30.481 1.00 98.00 113 ARG A N 1
ATOM 820 C CA . ARG A 1 113 ? 13.923 -17.654 -31.670 1.00 98.00 113 ARG A CA 1
ATOM 821 C C . ARG A 1 113 ? 15.416 -17.433 -31.426 1.00 98.00 113 ARG A C 1
ATOM 823 O O . ARG A 1 113 ? 16.210 -17.828 -32.272 1.00 98.00 113 ARG A O 1
ATOM 830 N N . LEU A 1 114 ? 15.793 -16.897 -30.269 1.00 98.38 114 LEU A N 1
ATOM 831 C CA . LEU A 1 114 ? 17.189 -16.709 -29.867 1.00 98.38 114 LEU A CA 1
ATOM 832 C C . LEU A 1 114 ? 17.936 -18.047 -29.778 1.00 98.38 114 LEU A C 1
ATOM 834 O O . LEU A 1 114 ? 18.960 -18.213 -30.438 1.00 98.38 114 LEU A O 1
ATOM 838 N N . ARG A 1 115 ? 17.365 -19.041 -29.078 1.00 97.69 115 ARG A N 1
ATOM 839 C CA . ARG A 1 115 ? 17.946 -20.391 -28.970 1.00 97.69 115 ARG A CA 1
ATOM 840 C C . ARG A 1 115 ? 18.144 -21.039 -30.343 1.00 97.69 115 ARG A C 1
ATOM 842 O O . ARG A 1 115 ? 19.196 -21.614 -30.597 1.00 97.69 115 ARG A O 1
ATOM 849 N N . LYS A 1 116 ? 17.170 -20.907 -31.255 1.00 97.94 116 LYS A N 1
ATOM 850 C CA . LYS A 1 116 ? 17.264 -21.445 -32.627 1.00 97.94 116 LYS A CA 1
ATOM 851 C C . LYS A 1 116 ? 18.455 -20.876 -33.414 1.00 97.94 116 LYS A C 1
ATOM 853 O O . LYS A 1 116 ? 18.996 -21.582 -34.258 1.00 97.94 116 LYS A O 1
ATOM 858 N N . HIS A 1 117 ? 18.848 -19.631 -33.150 1.00 98.06 117 HIS A N 1
ATOM 859 C CA . HIS A 1 117 ? 19.966 -18.961 -33.825 1.00 98.06 117 HIS A CA 1
ATOM 860 C C . HIS A 1 117 ? 21.269 -19.000 -33.009 1.00 98.06 117 HIS A C 1
ATOM 862 O O . HIS A 1 117 ? 22.219 -18.306 -33.352 1.00 98.06 117 HIS A O 1
ATOM 868 N N . GLY A 1 118 ? 21.326 -19.792 -31.932 1.00 97.69 118 GLY A N 1
ATOM 869 C CA . GLY A 1 118 ? 22.524 -19.920 -31.099 1.00 97.69 118 GLY A CA 1
ATOM 870 C C . GLY A 1 118 ? 22.839 -18.689 -30.243 1.00 97.69 118 GLY A C 1
ATOM 871 O O . GLY A 1 118 ? 23.960 -18.564 -29.761 1.00 97.69 118 GLY A O 1
ATOM 872 N N . VAL A 1 119 ? 21.879 -17.781 -30.039 1.00 98.25 119 VAL A N 1
ATOM 873 C CA . VAL A 1 119 ? 22.066 -16.627 -29.150 1.00 98.25 119 VAL A CA 1
ATOM 874 C C . VAL A 1 119 ? 21.930 -17.088 -27.688 1.00 98.25 119 VAL A C 1
ATOM 876 O O . VAL A 1 119 ? 20.908 -17.700 -27.358 1.00 98.25 119 VAL A O 1
ATOM 879 N N . PRO A 1 120 ? 22.905 -16.798 -26.800 1.00 97.62 120 PRO A N 1
ATOM 880 C CA . PRO A 1 120 ? 22.881 -17.272 -25.416 1.00 97.62 120 PRO A CA 1
ATOM 881 C C . PRO A 1 120 ? 21.669 -16.765 -24.617 1.00 97.62 120 PRO A C 1
ATOM 883 O O . PRO A 1 120 ? 21.431 -15.561 -24.498 1.00 97.62 120 PRO A O 1
ATOM 886 N N . VAL A 1 121 ? 20.919 -17.696 -24.028 1.00 97.19 121 VAL A N 1
ATOM 887 C CA . VAL A 1 121 ? 19.724 -17.476 -23.193 1.00 97.19 121 VAL A CA 1
ATOM 888 C C . VAL A 1 121 ? 19.716 -18.493 -22.041 1.00 97.19 121 VAL A C 1
ATOM 890 O O . VAL A 1 121 ? 20.382 -19.521 -22.171 1.00 97.19 121 VAL A O 1
ATOM 893 N N . PRO A 1 122 ? 19.006 -18.248 -20.922 1.00 96.56 122 PRO A N 1
ATOM 894 C CA . PRO A 1 122 ? 18.837 -19.266 -19.884 1.00 96.56 122 PRO A CA 1
ATOM 895 C C . PRO A 1 122 ? 17.955 -20.413 -20.383 1.00 96.56 122 PRO A C 1
ATOM 897 O O . PRO A 1 122 ? 17.166 -20.232 -21.323 1.00 96.56 122 PRO A O 1
ATOM 900 N N . ASP A 1 123 ? 18.039 -21.566 -19.722 1.00 97.06 123 ASP A N 1
ATOM 901 C CA . ASP A 1 123 ? 17.060 -22.619 -19.946 1.00 97.06 123 ASP A CA 1
ATOM 902 C C . ASP A 1 123 ? 15.688 -22.230 -19.405 1.00 97.06 123 ASP A C 1
ATOM 904 O O . ASP A 1 123 ? 15.554 -21.470 -18.445 1.00 97.06 123 ASP A O 1
ATOM 908 N N . PHE A 1 124 ? 14.648 -22.657 -20.123 1.00 97.81 124 PHE A N 1
ATOM 909 C CA . PHE A 1 124 ? 13.294 -22.163 -19.928 1.00 97.81 124 PHE A CA 1
ATOM 910 C C . PHE A 1 124 ? 12.235 -23.123 -20.463 1.00 97.81 124 PHE A C 1
ATOM 912 O O . PHE A 1 124 ? 12.458 -23.831 -21.451 1.00 97.81 124 PHE A O 1
ATOM 919 N N . TYR A 1 125 ? 11.042 -23.022 -19.878 1.00 98.12 125 TYR A N 1
ATOM 920 C CA . TYR A 1 125 ? 9.821 -23.677 -20.329 1.00 98.12 125 TYR A CA 1
ATOM 921 C C . TYR A 1 125 ? 8.636 -22.696 -20.328 1.00 98.12 125 TYR A C 1
ATOM 923 O O . TYR A 1 125 ? 8.485 -21.908 -19.388 1.00 98.12 125 TYR A O 1
ATOM 931 N N . PRO A 1 126 ? 7.775 -22.717 -21.363 1.00 97.62 126 PRO A N 1
ATOM 932 C CA . PRO A 1 126 ? 6.474 -22.061 -21.299 1.00 97.62 126 PRO A CA 1
ATOM 933 C C . PRO A 1 126 ? 5.541 -22.841 -20.370 1.00 97.62 126 PRO A C 1
ATOM 935 O O . PRO A 1 126 ? 5.511 -24.068 -20.419 1.00 97.62 126 PRO A O 1
ATOM 938 N N . VAL A 1 127 ? 4.772 -22.136 -19.542 1.00 97.38 127 VAL A N 1
ATOM 939 C CA . VAL A 1 127 ? 3.876 -22.753 -18.554 1.00 97.38 127 VAL A CA 1
ATOM 940 C C . VAL A 1 127 ? 2.541 -22.006 -18.485 1.00 97.38 127 VAL A C 1
ATOM 942 O O . VAL A 1 127 ? 2.505 -20.777 -18.421 1.00 97.38 127 VAL A O 1
ATOM 945 N N . TRP A 1 128 ? 1.436 -22.751 -18.464 1.00 96.75 128 TRP A N 1
ATOM 946 C CA . TRP A 1 128 ? 0.058 -22.238 -18.381 1.00 96.75 128 TRP A CA 1
ATOM 947 C C . TRP A 1 128 ? -0.652 -22.651 -17.090 1.00 96.75 128 TRP A C 1
ATOM 949 O O . TRP A 1 128 ? -1.684 -22.082 -16.716 1.00 96.75 128 TRP A O 1
ATOM 959 N N . SER A 1 129 ? -0.089 -23.617 -16.361 1.00 94.94 129 SER A N 1
ATOM 960 C CA . SER A 1 129 ? -0.645 -24.140 -15.116 1.00 94.94 129 SER A CA 1
ATOM 961 C C . SER A 1 129 ? 0.431 -24.389 -14.053 1.00 94.94 129 SER A C 1
ATOM 963 O O . SER A 1 129 ? 1.604 -24.588 -14.356 1.00 94.94 129 SER A O 1
ATOM 965 N N . VAL A 1 130 ? 0.027 -24.417 -12.774 1.00 92.31 130 VAL A N 1
ATOM 966 C CA . VAL A 1 130 ? 0.930 -24.787 -11.662 1.00 92.31 130 VAL A CA 1
ATOM 967 C C . VAL A 1 130 ? 1.464 -26.212 -11.844 1.00 92.31 130 VAL A C 1
ATOM 969 O O . VAL A 1 130 ? 2.565 -26.513 -11.398 1.00 92.31 130 VAL A O 1
ATOM 972 N N . LYS A 1 131 ? 0.687 -27.089 -12.495 1.00 95.00 131 LYS A N 1
ATOM 973 C CA . LYS A 1 131 ? 1.100 -28.457 -12.810 1.00 95.00 131 LYS A CA 1
ATOM 974 C C . LYS A 1 131 ? 2.266 -28.455 -13.803 1.00 95.00 131 LYS A C 1
ATOM 976 O O . LYS A 1 131 ? 3.311 -28.991 -13.467 1.00 95.00 131 LYS A O 1
ATOM 981 N N . GLU A 1 132 ? 2.112 -27.788 -14.945 1.00 97.00 132 GLU A N 1
ATOM 982 C CA . GLU A 1 132 ? 3.190 -27.643 -15.939 1.00 97.00 132 GLU A CA 1
ATOM 983 C C . GLU A 1 132 ? 4.423 -26.961 -15.345 1.00 97.00 132 GLU A C 1
ATOM 985 O O . GLU A 1 132 ? 5.546 -27.365 -15.617 1.00 97.00 132 GLU A O 1
ATOM 990 N N . ALA A 1 133 ? 4.227 -25.954 -14.489 1.00 96.19 133 ALA A N 1
ATOM 991 C CA . ALA A 1 133 ? 5.342 -25.305 -13.816 1.00 96.19 133 ALA A CA 1
ATOM 992 C C . ALA A 1 133 ? 6.113 -26.271 -12.908 1.00 96.19 133 ALA A C 1
ATOM 994 O O . ALA A 1 133 ? 7.335 -26.240 -12.910 1.00 96.19 133 ALA A O 1
ATOM 995 N N . ARG A 1 134 ? 5.423 -27.161 -12.182 1.00 95.50 134 ARG A N 1
ATOM 996 C CA . ARG A 1 134 ? 6.074 -28.205 -11.373 1.00 95.50 134 ARG A CA 1
ATOM 997 C C . ARG A 1 134 ? 6.831 -29.217 -12.223 1.00 95.50 134 ARG A C 1
ATOM 999 O O . ARG A 1 134 ? 7.932 -29.577 -11.841 1.00 95.50 134 ARG A O 1
ATOM 1006 N N . GLU A 1 135 ? 6.261 -29.631 -13.351 1.00 96.69 135 GLU A N 1
ATOM 1007 C CA . GLU A 1 135 ? 6.925 -30.537 -14.297 1.00 96.69 135 GLU A CA 1
ATOM 1008 C C . GLU A 1 135 ? 8.192 -29.884 -14.876 1.00 96.69 135 GLU A C 1
ATOM 1010 O O . GLU A 1 135 ? 9.253 -30.496 -14.895 1.00 96.69 135 GLU A O 1
ATOM 1015 N N . ALA A 1 136 ? 8.133 -28.600 -15.241 1.00 96.81 136 ALA A N 1
ATOM 1016 C CA . ALA A 1 136 ? 9.303 -27.855 -15.705 1.00 96.81 136 ALA A CA 1
ATOM 1017 C C . ALA A 1 136 ? 10.401 -27.701 -14.630 1.00 96.81 136 ALA A C 1
ATOM 1019 O O . ALA A 1 136 ? 11.578 -27.632 -14.966 1.00 96.81 136 ALA A O 1
ATOM 1020 N N . MET A 1 137 ? 10.048 -27.666 -13.339 1.00 96.81 137 MET A N 1
ATOM 1021 C CA . MET A 1 137 ? 11.014 -27.579 -12.226 1.00 96.81 137 MET A CA 1
ATOM 1022 C C . MET A 1 137 ? 11.831 -28.862 -12.013 1.00 96.81 137 MET A C 1
ATOM 1024 O O . MET A 1 137 ? 12.776 -28.845 -11.221 1.00 96.81 137 MET A O 1
ATOM 1028 N N . ASP A 1 138 ? 11.462 -29.972 -12.655 1.00 95.88 138 ASP A N 1
ATOM 1029 C CA . ASP A 1 138 ? 12.266 -31.198 -12.657 1.00 95.88 138 ASP A CA 1
ATOM 1030 C C . ASP A 1 138 ? 13.395 -31.146 -13.703 1.00 95.88 138 ASP A C 1
ATOM 1032 O O . ASP A 1 138 ? 14.394 -31.843 -13.551 1.00 95.88 138 ASP A O 1
ATOM 1036 N N . GLU A 1 139 ? 13.279 -30.259 -14.696 1.00 96.81 139 GLU A N 1
ATOM 1037 C CA . GLU A 1 139 ? 14.225 -30.101 -15.810 1.00 96.81 139 GLU A CA 1
ATOM 1038 C C . GLU A 1 139 ? 15.090 -28.827 -15.707 1.00 96.81 139 GLU A C 1
ATOM 1040 O O . GLU A 1 139 ? 15.963 -28.612 -16.543 1.00 96.81 139 GLU A O 1
ATOM 1045 N N . LEU A 1 140 ? 14.840 -27.956 -14.720 1.00 96.81 140 LEU A N 1
ATOM 1046 C CA . LEU A 1 140 ? 15.549 -26.682 -14.527 1.00 96.81 140 LEU A CA 1
ATOM 1047 C C . LEU A 1 140 ? 16.321 -26.654 -13.201 1.00 96.81 140 LEU A C 1
ATOM 1049 O O . LEU A 1 140 ? 15.870 -27.210 -12.195 1.00 96.81 140 LEU A O 1
ATOM 1053 N N . GLN A 1 141 ? 17.447 -25.938 -13.167 1.00 95.31 141 GLN A N 1
ATOM 1054 C CA . GLN A 1 141 ? 18.251 -25.775 -11.956 1.00 95.31 141 GLN A CA 1
ATOM 1055 C C . GLN A 1 141 ? 17.835 -24.549 -11.139 1.00 95.31 141 GLN A C 1
ATOM 1057 O O . GLN A 1 141 ? 17.700 -23.444 -11.656 1.00 95.31 141 GLN A O 1
ATOM 1062 N N . PHE A 1 142 ? 17.656 -24.739 -9.829 1.00 96.12 142 PHE A N 1
ATOM 1063 C CA . PHE A 1 142 ? 17.369 -23.644 -8.903 1.00 96.12 142 PHE A CA 1
ATOM 1064 C C . PHE A 1 142 ? 18.601 -22.756 -8.660 1.00 96.12 142 PHE A C 1
ATOM 1066 O O . PHE A 1 142 ? 19.719 -23.272 -8.616 1.00 96.12 142 PHE A O 1
ATOM 1073 N N . PRO A 1 143 ? 18.404 -21.452 -8.389 1.00 97.50 143 PRO A N 1
ATOM 1074 C CA . PRO A 1 143 ? 17.111 -20.770 -8.279 1.00 97.50 143 PRO A CA 1
ATOM 1075 C C . PRO A 1 143 ? 16.445 -20.503 -9.637 1.00 97.50 143 PRO A C 1
ATOM 1077 O O . PRO A 1 143 ? 17.105 -20.421 -10.667 1.00 97.50 143 PRO A O 1
ATOM 1080 N N . LEU A 1 144 ? 15.120 -20.352 -9.631 1.00 98.19 144 LEU A N 1
ATOM 1081 C CA . LEU A 1 144 ? 14.312 -20.132 -10.837 1.00 98.19 144 LEU A CA 1
ATOM 1082 C C . LEU A 1 144 ? 13.674 -18.743 -10.837 1.00 98.19 144 LEU A C 1
ATOM 1084 O O . LEU A 1 144 ? 13.546 -18.095 -9.799 1.00 98.19 144 LEU A O 1
ATOM 1088 N N . VAL A 1 145 ? 13.215 -18.298 -12.000 1.00 98.00 145 VAL A N 1
ATOM 1089 C CA . VAL A 1 145 ? 12.413 -17.084 -12.168 1.00 98.00 145 VAL A CA 1
ATOM 1090 C C . VAL A 1 145 ? 11.156 -17.430 -12.947 1.00 98.00 145 VAL A C 1
ATOM 1092 O O . VAL A 1 145 ? 11.228 -17.987 -14.041 1.00 98.00 145 VAL A O 1
ATOM 1095 N N . ILE A 1 146 ? 9.993 -17.063 -12.406 1.00 98.00 146 ILE A N 1
ATOM 1096 C CA . ILE A 1 146 ? 8.733 -17.095 -13.153 1.00 98.00 146 ILE A CA 1
ATOM 1097 C C . ILE A 1 146 ? 8.312 -15.677 -13.520 1.00 98.00 146 ILE A C 1
ATOM 1099 O O . ILE A 1 146 ? 8.412 -14.749 -12.712 1.00 98.00 146 ILE A O 1
ATOM 1103 N N . LYS A 1 147 ? 7.841 -15.504 -14.755 1.00 96.44 147 LYS A N 1
ATOM 1104 C CA . LYS A 1 147 ? 7.398 -14.208 -15.277 1.00 96.44 147 LYS A CA 1
ATOM 1105 C C . LYS A 1 147 ? 6.268 -14.359 -16.300 1.00 96.44 147 LYS A C 1
ATOM 1107 O O . LYS A 1 147 ? 6.221 -15.371 -17.005 1.00 96.44 147 LYS A O 1
ATOM 1112 N N . PRO A 1 148 ? 5.373 -13.362 -16.424 1.00 96.50 148 PRO A N 1
ATOM 1113 C CA . PRO A 1 148 ? 4.458 -13.264 -17.560 1.00 96.50 148 PRO A CA 1
ATOM 1114 C C . PRO A 1 148 ? 5.230 -13.284 -18.876 1.00 96.50 148 PRO A C 1
ATOM 1116 O O . PRO A 1 148 ? 6.258 -12.613 -18.986 1.00 96.50 148 PRO A O 1
ATOM 1119 N N . ALA A 1 149 ? 4.732 -13.999 -19.882 1.00 94.69 149 ALA A N 1
ATOM 1120 C CA . ALA A 1 149 ? 5.352 -14.000 -21.204 1.00 94.69 149 ALA A CA 1
ATOM 1121 C C . ALA A 1 149 ? 5.154 -12.664 -21.946 1.00 94.69 149 ALA A C 1
ATOM 1123 O O . ALA A 1 149 ? 5.924 -12.345 -22.845 1.00 94.69 149 ALA A O 1
ATOM 1124 N N . ASP A 1 150 ? 4.155 -11.876 -21.550 1.00 90.62 150 ASP A N 1
ATOM 1125 C CA . ASP A 1 150 ? 3.529 -10.808 -22.334 1.00 90.62 150 ASP A CA 1
ATOM 1126 C C . ASP A 1 150 ? 3.361 -9.484 -21.559 1.00 90.62 150 ASP A C 1
ATOM 1128 O O . ASP A 1 150 ? 2.463 -8.685 -21.842 1.00 90.62 150 ASP A O 1
ATOM 1132 N N . ASN A 1 151 ? 4.213 -9.242 -20.558 1.00 88.12 151 ASN A N 1
ATOM 1133 C CA . ASN A 1 151 ? 4.236 -7.991 -19.795 1.00 88.12 151 ASN A CA 1
ATOM 1134 C C . ASN A 1 151 ? 5.672 -7.469 -19.591 1.00 88.12 151 ASN A C 1
ATOM 1136 O O . ASN A 1 151 ? 6.662 -8.139 -19.891 1.00 88.12 151 ASN A O 1
ATOM 1140 N N . MET A 1 152 ? 5.775 -6.247 -19.070 1.00 86.94 152 MET A N 1
ATOM 1141 C CA . MET A 1 152 ? 6.998 -5.452 -18.939 1.00 86.94 152 MET A CA 1
ATOM 1142 C C . MET A 1 152 ? 7.130 -4.798 -17.553 1.00 86.94 152 MET A C 1
ATOM 1144 O O . MET A 1 152 ? 6.177 -4.772 -16.767 1.00 86.94 152 MET A O 1
ATOM 1148 N N . GLY A 1 153 ? 8.292 -4.187 -17.295 1.00 82.62 153 GLY A N 1
ATOM 1149 C CA . GLY A 1 153 ? 8.537 -3.375 -16.097 1.00 82.62 153 GLY A CA 1
ATOM 1150 C C . GLY A 1 153 ? 8.649 -4.202 -14.817 1.00 82.62 153 GLY A C 1
ATOM 1151 O O . GLY A 1 153 ? 8.212 -3.746 -13.765 1.00 82.62 153 GLY A O 1
ATOM 1152 N N . ALA A 1 154 ? 9.160 -5.431 -14.928 1.00 90.00 154 ALA A N 1
ATOM 1153 C CA . ALA A 1 154 ? 9.239 -6.422 -13.851 1.00 90.00 154 ALA A CA 1
ATOM 1154 C C . ALA A 1 154 ? 7.885 -6.822 -13.219 1.00 90.00 154 ALA A C 1
ATOM 1156 O O . ALA A 1 154 ? 7.852 -7.526 -12.214 1.00 90.00 154 ALA A O 1
ATOM 1157 N N . ARG A 1 155 ? 6.746 -6.436 -13.816 1.00 91.75 155 ARG A N 1
ATOM 1158 C CA . ARG A 1 155 ? 5.417 -6.802 -13.305 1.00 91.75 155 ARG A CA 1
ATOM 1159 C C . ARG A 1 155 ? 5.216 -8.313 -13.329 1.00 91.75 155 ARG A C 1
ATOM 1161 O O . ARG A 1 155 ? 5.244 -8.926 -14.394 1.00 91.75 155 ARG A O 1
ATOM 1168 N N . GLY A 1 156 ? 4.971 -8.894 -12.157 1.00 92.69 156 GLY A N 1
ATOM 1169 C CA . GLY A 1 156 ? 4.749 -10.329 -12.006 1.00 92.69 156 GLY A CA 1
ATOM 1170 C C . GLY A 1 156 ? 6.021 -11.179 -12.027 1.00 92.69 156 GLY A C 1
ATOM 1171 O O . GLY A 1 156 ? 5.898 -12.401 -12.041 1.00 92.69 156 GLY A O 1
ATOM 1172 N N . VAL A 1 157 ? 7.212 -10.573 -12.072 1.00 96.50 157 VAL A N 1
ATOM 1173 C CA . VAL A 1 157 ? 8.487 -11.302 -12.095 1.00 96.50 157 VAL A CA 1
ATOM 1174 C C . VAL A 1 157 ? 8.913 -11.602 -10.664 1.00 96.50 157 VAL A C 1
ATOM 1176 O O . VAL A 1 157 ? 9.016 -10.691 -9.845 1.00 96.50 157 VAL A O 1
ATOM 1179 N N . ILE A 1 158 ? 9.176 -12.871 -10.363 1.00 96.69 158 ILE A N 1
ATOM 1180 C CA . ILE A 1 158 ? 9.547 -13.295 -9.013 1.00 96.69 158 ILE A CA 1
ATOM 1181 C C . ILE A 1 158 ? 10.536 -14.463 -9.053 1.00 96.69 158 ILE A C 1
ATOM 1183 O O . ILE A 1 158 ? 10.394 -15.394 -9.853 1.00 96.69 158 ILE A O 1
ATOM 1187 N N . LYS A 1 159 ? 11.546 -14.391 -8.186 1.00 97.44 159 LYS A N 1
ATOM 1188 C CA . LYS A 1 159 ? 12.533 -15.441 -7.935 1.00 97.44 159 LYS A CA 1
ATOM 1189 C C . LYS A 1 159 ? 11.925 -16.544 -7.071 1.00 97.44 159 LYS A C 1
ATOM 1191 O O . LYS A 1 159 ? 11.175 -16.274 -6.134 1.00 97.44 159 LYS A O 1
ATOM 1196 N N . ILE A 1 160 ? 12.273 -17.783 -7.376 1.00 96.81 160 ILE A N 1
ATOM 1197 C CA . ILE A 1 160 ? 11.833 -18.984 -6.678 1.00 96.81 160 ILE A CA 1
ATOM 1198 C C . ILE A 1 160 ? 13.085 -19.709 -6.189 1.00 96.81 160 ILE A C 1
ATOM 1200 O O . ILE A 1 160 ? 13.856 -20.235 -6.989 1.00 96.81 160 ILE A O 1
ATOM 1204 N N . GLU A 1 161 ? 13.273 -19.732 -4.872 1.00 94.88 161 GLU A N 1
ATOM 1205 C CA . GLU A 1 161 ? 14.402 -20.419 -4.230 1.00 94.88 161 GLU A CA 1
ATOM 1206 C C . GLU A 1 161 ? 14.103 -21.902 -3.997 1.00 94.88 161 GLU A C 1
ATOM 1208 O O . GLU A 1 161 ? 15.002 -22.738 -4.050 1.00 94.88 161 GLU A O 1
ATOM 1213 N N . ARG A 1 162 ? 12.836 -22.247 -3.729 1.00 92.31 162 ARG A N 1
ATOM 1214 C CA . ARG A 1 162 ? 12.440 -23.610 -3.360 1.00 92.31 162 ARG A CA 1
ATOM 1215 C C . ARG A 1 162 ? 11.173 -24.055 -4.067 1.00 92.31 162 ARG A C 1
ATOM 1217 O O . ARG A 1 162 ? 10.339 -23.248 -4.485 1.00 92.31 162 ARG A O 1
ATOM 1224 N N . ARG A 1 163 ? 10.995 -25.374 -4.158 1.00 92.81 163 ARG A N 1
ATOM 1225 C CA . ARG A 1 163 ? 9.870 -25.979 -4.878 1.00 92.81 163 ARG A CA 1
ATOM 1226 C C . ARG A 1 163 ? 8.509 -25.592 -4.296 1.00 92.81 163 ARG A C 1
ATOM 1228 O O . ARG A 1 163 ? 7.537 -25.479 -5.041 1.00 92.81 163 ARG A O 1
ATOM 1235 N N . GLU A 1 164 ? 8.423 -25.364 -2.989 1.00 88.69 164 GLU A N 1
ATOM 1236 C CA . GLU A 1 164 ? 7.165 -25.061 -2.297 1.00 88.69 164 GLU A CA 1
ATOM 1237 C C . GLU A 1 164 ? 6.613 -23.675 -2.661 1.00 88.69 164 GLU A C 1
ATOM 1239 O O . GLU A 1 164 ? 5.398 -23.458 -2.626 1.00 88.69 164 GLU A O 1
ATOM 1244 N N . ASP A 1 165 ? 7.486 -22.755 -3.080 1.00 89.12 165 ASP A N 1
ATOM 1245 C CA . ASP A 1 165 ? 7.137 -21.357 -3.331 1.00 89.12 165 ASP A CA 1
ATOM 1246 C C . ASP A 1 165 ? 6.379 -21.175 -4.671 1.00 89.12 165 ASP A C 1
ATOM 1248 O O . ASP A 1 165 ? 5.740 -20.139 -4.902 1.00 89.12 165 ASP A O 1
ATOM 1252 N N . ILE A 1 166 ? 6.356 -22.203 -5.541 1.00 93.25 166 ILE A N 1
ATOM 1253 C CA . ILE A 1 166 ? 5.791 -22.125 -6.901 1.00 93.25 166 ILE A CA 1
ATOM 1254 C C . ILE A 1 166 ? 4.323 -21.705 -6.933 1.00 93.25 166 ILE A C 1
ATOM 1256 O O . ILE A 1 166 ? 3.913 -20.964 -7.821 1.00 93.25 166 ILE A O 1
ATOM 1260 N N . TYR A 1 167 ? 3.502 -22.140 -5.973 1.00 85.62 167 TYR A N 1
ATOM 1261 C CA . TYR A 1 167 ? 2.074 -21.816 -5.999 1.00 85.62 167 TYR A CA 1
ATOM 1262 C C . TYR A 1 167 ? 1.832 -20.311 -5.813 1.00 85.62 167 TYR A C 1
ATOM 1264 O O . TYR A 1 167 ? 1.034 -19.708 -6.538 1.00 85.62 167 TYR A O 1
ATOM 1272 N N . ALA A 1 168 ? 2.536 -19.694 -4.859 1.00 84.00 168 ALA A N 1
ATOM 1273 C CA . ALA A 1 168 ? 2.446 -18.261 -4.610 1.00 84.00 168 ALA A CA 1
ATOM 1274 C C . ALA A 1 168 ? 3.056 -17.463 -5.772 1.00 84.00 168 ALA A C 1
ATOM 1276 O O . ALA A 1 168 ? 2.415 -16.537 -6.277 1.00 84.00 168 ALA A O 1
ATOM 1277 N N . ALA A 1 169 ? 4.234 -17.881 -6.244 1.00 91.75 169 ALA A N 1
ATOM 1278 C CA . ALA A 1 169 ? 4.949 -17.257 -7.353 1.00 91.75 169 ALA A CA 1
ATOM 1279 C C . ALA A 1 169 ? 4.138 -17.278 -8.660 1.00 91.75 169 ALA A C 1
ATOM 1281 O O . ALA A 1 169 ? 3.930 -16.243 -9.293 1.00 91.75 169 ALA A O 1
ATOM 1282 N N . PHE A 1 170 ? 3.567 -18.431 -9.015 1.00 93.25 170 PHE A N 1
ATOM 1283 C CA . PHE A 1 170 ? 2.713 -18.590 -10.191 1.00 93.25 170 PHE A CA 1
ATOM 1284 C C . PHE A 1 170 ? 1.464 -17.712 -10.113 1.00 93.25 170 PHE A C 1
ATOM 1286 O O . PHE A 1 170 ? 1.086 -17.064 -11.086 1.00 93.25 170 PHE A O 1
ATOM 1293 N N . ARG A 1 171 ? 0.814 -17.632 -8.943 1.00 90.56 171 ARG A N 1
ATOM 1294 C CA . ARG A 1 171 ? -0.336 -16.734 -8.760 1.00 90.56 171 ARG A CA 1
ATOM 1295 C C . ARG A 1 171 ? 0.045 -15.261 -8.888 1.00 90.56 171 ARG A C 1
ATOM 1297 O O . ARG A 1 171 ? -0.761 -14.493 -9.414 1.00 90.56 171 ARG A O 1
ATOM 1304 N N . HIS A 1 172 ? 1.219 -14.870 -8.397 1.00 90.50 172 HIS A N 1
ATOM 1305 C CA . HIS A 1 172 ? 1.741 -13.513 -8.537 1.00 90.50 172 HIS A CA 1
ATOM 1306 C C . HIS A 1 172 ? 1.999 -13.165 -10.014 1.00 90.50 172 HIS A C 1
ATOM 1308 O O . HIS A 1 172 ? 1.486 -12.153 -10.499 1.00 90.50 172 HIS A O 1
ATOM 1314 N N . ALA A 1 173 ? 2.692 -14.041 -10.748 1.00 94.19 173 ALA A N 1
ATOM 1315 C CA . ALA A 1 173 ? 2.961 -13.870 -12.174 1.00 94.19 173 ALA A CA 1
ATOM 1316 C C . ALA A 1 173 ? 1.669 -13.854 -13.008 1.00 94.19 173 ALA A C 1
ATOM 1318 O O . ALA A 1 173 ? 1.413 -12.893 -13.730 1.00 94.19 173 ALA A O 1
ATOM 1319 N N . ARG A 1 174 ? 0.784 -14.846 -12.844 1.00 93.56 174 ARG A N 1
ATOM 1320 C CA . ARG A 1 174 ? -0.447 -14.982 -13.646 1.00 93.56 174 ARG A CA 1
ATOM 1321 C C . ARG A 1 174 ? -1.366 -13.767 -13.563 1.00 93.56 174 ARG A C 1
ATOM 1323 O O . ARG A 1 174 ? -1.960 -13.384 -14.561 1.00 93.56 174 ARG A O 1
ATOM 1330 N N . ARG A 1 175 ? -1.484 -13.138 -12.386 1.00 91.94 175 ARG A N 1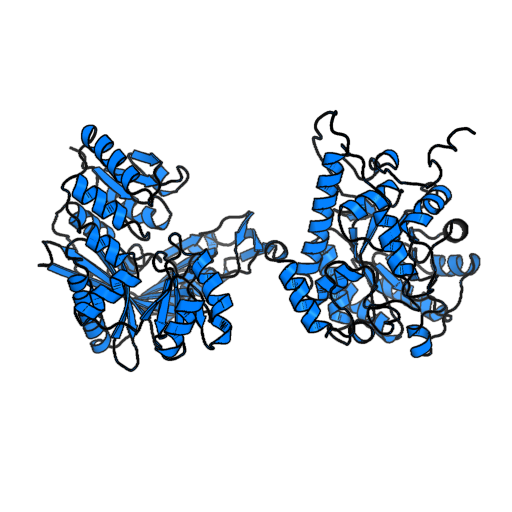
ATOM 1331 C CA . ARG A 1 175 ? -2.284 -11.907 -12.203 1.00 91.94 175 ARG A CA 1
ATOM 1332 C C . ARG A 1 175 ? -1.815 -10.750 -13.089 1.00 91.94 175 ARG A C 1
ATOM 1334 O O . ARG A 1 175 ? -2.592 -9.841 -13.349 1.00 91.94 175 ARG A O 1
ATOM 1341 N N . ASN A 1 176 ? -0.561 -10.797 -13.526 1.00 91.31 176 ASN A N 1
ATOM 1342 C CA . ASN A 1 176 ? 0.082 -9.793 -14.357 1.00 91.31 176 ASN A CA 1
ATOM 1343 C C . ASN A 1 176 ? 0.237 -10.239 -15.820 1.00 91.31 176 ASN A C 1
ATOM 1345 O O . ASN A 1 176 ? 0.879 -9.522 -16.581 1.00 91.31 176 ASN A O 1
ATOM 1349 N N . SER A 1 177 ? -0.329 -11.375 -16.237 1.00 92.81 177 SER A N 1
ATOM 1350 C CA . SER A 1 177 ? -0.317 -11.810 -17.639 1.00 92.81 177 SER A CA 1
ATOM 1351 C C . SER A 1 177 ? -1.699 -11.620 -18.274 1.00 92.81 177 SER A C 1
ATOM 1353 O O . SER A 1 177 ? -2.649 -12.279 -17.849 1.00 92.81 177 SER A O 1
ATOM 1355 N N . PRO A 1 178 ? -1.842 -10.733 -19.277 1.00 88.38 178 PRO A N 1
ATOM 1356 C CA . PRO A 1 178 ? -3.077 -10.599 -20.048 1.00 88.38 178 PRO A CA 1
ATOM 1357 C C . PRO A 1 178 ? -3.539 -11.893 -20.734 1.00 88.38 178 PRO A C 1
ATOM 1359 O O . PRO A 1 178 ? -4.732 -12.182 -20.735 1.00 88.38 178 PRO A O 1
ATOM 1362 N N . THR A 1 179 ? -2.616 -12.662 -21.314 1.00 90.56 179 THR A N 1
ATOM 1363 C CA . THR A 1 179 ? -2.920 -13.929 -22.007 1.00 90.56 179 THR A CA 1
ATOM 1364 C C . THR A 1 179 ? -3.006 -15.124 -21.061 1.00 90.56 179 THR A C 1
ATOM 1366 O O . THR A 1 179 ? -3.648 -16.121 -21.383 1.00 90.56 179 THR A O 1
ATOM 1369 N N . GLY A 1 180 ? -2.369 -15.032 -19.892 1.00 92.75 180 GLY A N 1
ATOM 1370 C CA . GLY A 1 180 ? -2.173 -16.149 -18.973 1.00 92.75 180 GLY A CA 1
ATOM 1371 C C . GLY A 1 180 ? -0.942 -17.003 -19.289 1.00 92.75 180 GLY A C 1
ATOM 1372 O O . GLY A 1 180 ? -0.645 -17.900 -18.500 1.00 92.75 180 GLY A O 1
ATOM 1373 N N . GLU A 1 181 ? -0.216 -16.725 -20.379 1.00 96.06 181 GLU A N 1
ATOM 1374 C CA . GLU A 1 181 ? 1.039 -17.403 -20.712 1.00 96.06 181 GLU A CA 1
ATOM 1375 C C . GLU A 1 181 ? 2.171 -16.911 -19.799 1.00 96.06 181 GLU A C 1
ATOM 1377 O O . GLU A 1 181 ? 2.414 -15.710 -19.640 1.00 96.06 181 GLU A O 1
ATOM 1382 N N . MET A 1 182 ? 2.906 -17.847 -19.206 1.00 96.94 182 MET A N 1
ATOM 1383 C CA . MET A 1 182 ? 4.097 -17.560 -18.413 1.00 96.94 182 MET A CA 1
ATOM 1384 C C . MET A 1 182 ? 5.300 -18.319 -18.951 1.00 96.94 182 MET A C 1
ATOM 1386 O O . MET A 1 182 ? 5.192 -19.273 -19.721 1.00 96.94 182 MET A O 1
ATOM 1390 N N . ILE A 1 183 ? 6.466 -17.890 -18.497 1.00 97.81 183 ILE A N 1
ATOM 1391 C CA . ILE A 1 183 ? 7.733 -18.569 -18.715 1.00 97.81 183 ILE A CA 1
ATOM 1392 C C . ILE A 1 183 ? 8.400 -18.786 -17.360 1.00 97.81 183 ILE A C 1
ATOM 1394 O O . ILE A 1 183 ? 8.476 -17.866 -16.539 1.00 97.81 183 ILE A O 1
ATOM 1398 N N . LEU A 1 184 ? 8.844 -20.019 -17.138 1.00 98.44 184 LEU A N 1
ATOM 1399 C CA . LEU A 1 184 ? 9.710 -20.405 -16.035 1.00 98.44 184 LEU A CA 1
ATOM 1400 C C . LEU A 1 184 ? 11.111 -20.606 -16.609 1.00 98.44 184 LEU A C 1
ATOM 1402 O O . LEU A 1 184 ? 11.267 -21.346 -17.578 1.00 98.44 184 LEU A O 1
ATOM 1406 N N . GLU A 1 185 ? 12.105 -19.926 -16.054 1.00 97.94 185 GLU A N 1
ATOM 1407 C CA . GLU A 1 185 ? 13.491 -19.991 -16.523 1.00 97.94 185 GLU A CA 1
ATOM 1408 C C . GLU A 1 185 ? 14.477 -20.070 -15.361 1.00 97.94 185 GLU A C 1
ATOM 1410 O O . GLU A 1 185 ? 14.146 -19.722 -14.225 1.00 97.94 185 GLU A O 1
ATOM 1415 N N . GLU A 1 186 ? 15.692 -20.518 -15.651 1.00 97.62 186 GLU A N 1
ATOM 1416 C CA . GLU A 1 186 ? 16.788 -20.494 -14.686 1.00 97.62 186 GLU A CA 1
ATOM 1417 C C . GLU A 1 186 ? 17.182 -19.058 -14.339 1.00 97.62 186 GLU A C 1
ATOM 1419 O O . GLU A 1 186 ? 17.233 -18.164 -15.194 1.00 97.62 186 GLU A O 1
ATOM 1424 N N . TYR A 1 187 ? 17.480 -18.829 -13.063 1.00 97.19 187 TYR A N 1
ATOM 1425 C CA . TYR A 1 187 ? 18.012 -17.554 -12.618 1.00 97.19 187 TYR A CA 1
ATOM 1426 C C . TYR A 1 187 ? 19.422 -17.343 -13.173 1.00 97.19 187 TYR A C 1
ATOM 1428 O O . TYR A 1 187 ? 20.309 -18.174 -13.008 1.00 97.19 187 TYR A O 1
ATOM 1436 N N . MET A 1 188 ? 19.646 -16.181 -13.780 1.00 95.88 188 MET A N 1
ATOM 1437 C CA . MET A 1 188 ? 20.961 -15.767 -14.262 1.00 95.88 188 MET A CA 1
ATOM 1438 C C . MET A 1 188 ? 21.641 -14.867 -13.221 1.00 95.88 188 MET A C 1
ATOM 1440 O O . MET A 1 188 ? 21.272 -13.688 -13.123 1.00 95.88 188 MET A O 1
ATOM 1444 N N . PRO A 1 189 ? 22.620 -15.374 -12.446 1.00 94.50 189 PRO A N 1
ATOM 1445 C CA . PRO A 1 189 ? 23.352 -14.549 -11.497 1.00 94.50 189 PRO A CA 1
ATOM 1446 C C . PRO A 1 189 ? 24.283 -13.579 -12.232 1.00 94.50 189 PRO A C 1
ATOM 1448 O O . PRO A 1 189 ? 24.829 -13.902 -13.286 1.00 94.50 189 PRO A O 1
ATOM 1451 N N . GLY A 1 190 ? 24.500 -12.411 -11.630 1.00 94.94 190 GLY A N 1
ATOM 1452 C CA . GLY A 1 190 ? 25.497 -11.441 -12.073 1.00 94.94 190 GLY A CA 1
ATOM 1453 C C . GLY A 1 190 ? 24.932 -10.061 -12.429 1.00 94.94 190 GLY A C 1
ATOM 1454 O O . GLY A 1 190 ? 23.709 -9.847 -12.391 1.00 94.94 190 GLY A O 1
ATOM 1455 N N . PRO A 1 191 ? 25.830 -9.107 -12.742 1.00 96.12 191 PRO A N 1
ATOM 1456 C CA . PRO A 1 191 ? 25.465 -7.754 -13.143 1.00 96.12 191 PRO A CA 1
ATOM 1457 C C . PRO A 1 191 ? 24.562 -7.731 -14.380 1.00 96.12 191 PRO A C 1
ATOM 1459 O O . PRO A 1 191 ? 24.608 -8.629 -15.225 1.00 96.12 191 PRO A O 1
ATOM 1462 N N . GLU A 1 192 ? 23.743 -6.688 -14.492 1.00 97.31 192 GLU A N 1
ATOM 1463 C CA . GLU A 1 192 ? 22.824 -6.501 -15.612 1.00 97.31 192 GLU A CA 1
ATOM 1464 C C . GLU A 1 192 ? 23.145 -5.214 -16.363 1.00 97.31 192 GLU A C 1
ATOM 1466 O O . GLU A 1 192 ? 23.296 -4.154 -15.756 1.00 97.31 192 GLU A O 1
ATOM 1471 N N . LEU A 1 193 ? 23.224 -5.322 -17.686 1.00 97.69 193 LEU A N 1
ATOM 1472 C CA . LEU A 1 193 ? 23.465 -4.222 -18.605 1.00 97.69 193 LEU A CA 1
ATOM 1473 C C . LEU A 1 193 ? 22.181 -3.882 -19.359 1.00 97.69 193 LEU A C 1
ATOM 1475 O O . LEU A 1 193 ? 21.491 -4.777 -19.848 1.00 97.69 193 LEU A O 1
ATOM 1479 N N . SER A 1 194 ? 21.895 -2.589 -19.494 1.00 96.44 194 SER A N 1
ATOM 1480 C CA . SER A 1 194 ? 20.927 -2.067 -20.463 1.00 96.44 194 SER A CA 1
ATOM 1481 C C . SER A 1 194 ? 21.689 -1.548 -21.675 1.00 96.44 194 SER A C 1
ATOM 1483 O O . SER A 1 194 ? 22.595 -0.728 -21.521 1.00 96.44 194 SER A O 1
ATOM 1485 N N . ILE A 1 195 ? 21.334 -2.014 -22.870 1.00 96.75 195 ILE A N 1
ATOM 1486 C CA . ILE A 1 195 ? 21.998 -1.660 -24.128 1.00 96.75 195 ILE A CA 1
ATOM 1487 C C . ILE A 1 195 ? 20.959 -1.131 -25.108 1.00 96.75 195 ILE A C 1
ATOM 1489 O O . ILE A 1 195 ? 20.005 -1.837 -25.427 1.00 96.75 195 ILE A O 1
ATOM 1493 N N . ASP A 1 196 ? 21.163 0.081 -25.616 1.00 95.19 196 ASP A N 1
ATOM 1494 C CA . ASP A 1 196 ? 20.389 0.599 -26.745 1.00 95.19 196 ASP A CA 1
ATOM 1495 C C . ASP A 1 196 ? 21.159 0.405 -28.051 1.00 95.19 196 ASP A C 1
ATOM 1497 O O . ASP A 1 196 ? 22.377 0.583 -28.114 1.00 95.19 196 ASP A O 1
ATOM 1501 N N . ALA A 1 197 ? 20.433 0.069 -29.110 1.00 96.12 197 ALA A N 1
ATOM 1502 C CA . ALA A 1 197 ? 20.969 -0.059 -30.450 1.00 96.12 197 ALA A CA 1
ATOM 1503 C C . ALA A 1 197 ? 20.011 0.528 -31.489 1.00 96.12 197 ALA A C 1
ATOM 1505 O O . ALA A 1 197 ? 18.787 0.459 -31.350 1.00 96.12 197 ALA A O 1
ATOM 1506 N N . LEU A 1 198 ? 20.582 1.050 -32.569 1.00 96.69 198 LEU A N 1
ATOM 1507 C CA . LEU A 1 198 ? 19.868 1.446 -33.775 1.00 96.69 198 LEU A CA 1
ATOM 1508 C C . LEU A 1 198 ? 20.278 0.553 -34.940 1.00 96.69 198 LEU A C 1
ATOM 1510 O O . LEU A 1 198 ? 21.442 0.168 -35.055 1.00 96.69 198 LEU A O 1
ATOM 1514 N N . SER A 1 199 ? 19.340 0.284 -35.841 1.00 96.69 199 SER A N 1
ATOM 1515 C CA . SER A 1 199 ? 19.611 -0.331 -37.137 1.00 96.69 199 SER A CA 1
ATOM 1516 C C . SER A 1 199 ? 18.798 0.353 -38.232 1.00 96.69 199 SER A C 1
ATOM 1518 O O . SER A 1 199 ? 17.675 0.799 -37.996 1.00 96.69 199 SER A O 1
ATOM 1520 N N . TRP A 1 200 ? 19.374 0.486 -39.424 1.00 96.06 200 TRP A N 1
ATOM 1521 C CA . TRP A 1 200 ? 18.722 1.093 -40.583 1.00 96.06 200 TRP A CA 1
ATOM 1522 C C . TRP A 1 200 ? 19.285 0.524 -41.888 1.00 96.06 200 TRP A C 1
ATOM 1524 O O . TRP A 1 200 ? 20.249 -0.246 -41.890 1.00 96.06 200 TRP A O 1
ATOM 1534 N N . ASN A 1 201 ? 18.674 0.905 -43.015 1.00 91.75 201 ASN A N 1
ATOM 1535 C CA . ASN A 1 201 ? 19.018 0.395 -44.346 1.00 91.75 201 ASN A CA 1
AT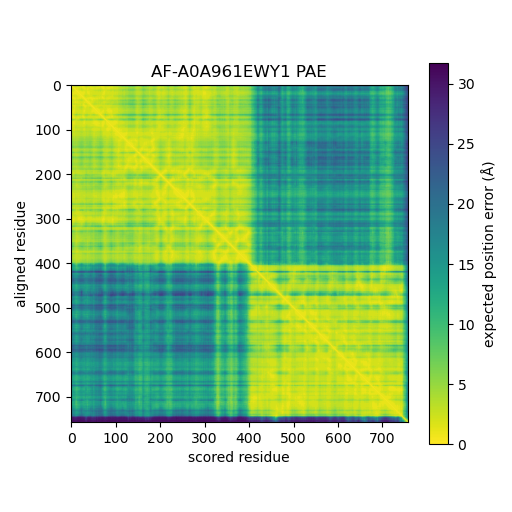OM 1536 C C . ASN A 1 201 ? 18.956 -1.139 -44.442 1.00 91.75 201 ASN A C 1
ATOM 1538 O O . ASN A 1 201 ? 19.800 -1.741 -45.112 1.00 91.75 201 ASN A O 1
ATOM 1542 N N . ASP A 1 202 ? 17.949 -1.740 -43.798 1.00 89.19 202 ASP A N 1
ATOM 1543 C CA . ASP A 1 202 ? 17.728 -3.191 -43.747 1.00 89.19 202 ASP A CA 1
ATOM 1544 C C . ASP A 1 202 ? 18.936 -3.943 -43.160 1.00 89.19 202 ASP A C 1
ATOM 1546 O O . ASP A 1 202 ? 19.535 -4.818 -43.778 1.00 89.19 202 ASP A O 1
ATOM 1550 N N . GLY A 1 203 ? 19.378 -3.517 -41.973 1.00 89.62 203 GLY A N 1
ATOM 1551 C CA . GLY A 1 203 ? 20.440 -4.186 -41.215 1.00 89.62 203 GLY A CA 1
ATOM 1552 C C . GLY A 1 203 ? 21.863 -3.872 -41.677 1.00 89.62 203 GLY A C 1
ATOM 1553 O O . GLY A 1 203 ? 22.813 -4.169 -40.954 1.00 89.62 203 GLY A O 1
ATOM 1554 N N . ARG A 1 204 ? 22.037 -3.229 -42.840 1.00 91.31 204 ARG A N 1
ATOM 1555 C CA . ARG A 1 204 ? 23.362 -2.893 -43.400 1.00 91.31 204 ARG A CA 1
ATOM 1556 C C . ARG A 1 204 ? 24.140 -1.884 -42.563 1.00 91.31 204 ARG A C 1
ATOM 1558 O O . ARG A 1 204 ? 25.363 -1.842 -42.653 1.00 91.31 204 ARG A O 1
ATOM 1565 N N . ALA A 1 205 ? 23.443 -1.074 -41.772 1.00 94.88 205 ALA A N 1
ATOM 1566 C CA . ALA A 1 205 ? 24.054 -0.168 -40.819 1.00 94.88 205 ALA A CA 1
ATOM 1567 C C . ALA A 1 205 ? 23.401 -0.334 -39.442 1.00 94.88 205 ALA A C 1
ATOM 1569 O O . ALA A 1 205 ? 22.181 -0.491 -39.320 1.00 94.88 205 ALA A O 1
ATOM 1570 N N . ARG A 1 206 ? 24.238 -0.347 -38.403 1.00 95.25 206 ARG A N 1
ATOM 1571 C CA . ARG A 1 206 ? 23.823 -0.515 -37.010 1.00 95.25 206 ARG A CA 1
ATOM 1572 C C . ARG A 1 206 ? 24.830 0.116 -36.059 1.00 95.25 206 ARG A C 1
ATOM 1574 O O . ARG A 1 206 ? 26.013 0.193 -36.380 1.00 95.25 206 ARG A O 1
ATOM 1581 N N . LEU A 1 207 ? 24.352 0.553 -34.901 1.00 95.56 207 LEU A N 1
ATOM 1582 C CA . LEU A 1 207 ? 25.159 1.237 -33.895 1.00 95.56 207 LEU A CA 1
ATOM 1583 C C . LEU A 1 207 ? 24.641 0.914 -32.493 1.00 95.56 207 LEU A C 1
ATOM 1585 O O . LEU A 1 207 ? 23.435 0.970 -32.269 1.00 95.56 207 LEU A O 1
ATOM 1589 N N . ILE A 1 208 ? 25.547 0.630 -31.554 1.00 95.56 208 ILE A N 1
ATOM 1590 C CA . ILE A 1 208 ? 25.231 0.642 -30.121 1.00 95.56 208 ILE A CA 1
ATOM 1591 C C . ILE A 1 208 ? 25.257 2.091 -29.638 1.00 95.56 208 ILE A C 1
ATOM 1593 O O . ILE A 1 208 ? 26.265 2.782 -29.773 1.00 95.56 208 ILE A O 1
ATOM 1597 N N . THR A 1 209 ? 24.148 2.550 -29.070 1.00 89.25 209 THR A N 1
ATOM 1598 C CA . THR A 1 209 ? 23.924 3.940 -28.658 1.00 89.25 209 THR A CA 1
ATOM 1599 C C . THR A 1 209 ? 23.833 4.059 -27.140 1.00 89.25 209 THR A C 1
ATOM 1601 O O . THR A 1 209 ? 22.986 4.774 -26.620 1.00 89.25 209 THR A O 1
ATOM 1604 N N . GLY A 1 210 ? 24.684 3.330 -26.417 1.00 87.75 210 GLY A N 1
ATOM 1605 C CA . GLY A 1 210 ? 24.812 3.415 -24.961 1.00 87.75 210 GLY A CA 1
ATOM 1606 C C . GLY A 1 210 ? 24.692 2.064 -24.263 1.00 87.75 210 GLY A C 1
ATOM 1607 O O . GLY A 1 210 ? 23.810 1.265 -24.573 1.00 87.75 210 GLY A O 1
ATOM 1608 N N . ILE A 1 211 ? 25.580 1.842 -23.291 1.00 96.38 211 ILE A N 1
ATOM 1609 C CA . ILE A 1 211 ? 25.567 0.690 -22.387 1.00 96.38 211 ILE A CA 1
ATOM 1610 C C . ILE A 1 211 ? 25.579 1.229 -20.957 1.00 96.38 211 ILE A C 1
ATOM 1612 O O . ILE A 1 211 ? 26.468 2.007 -20.600 1.00 96.38 211 ILE A O 1
ATOM 1616 N N . ALA A 1 212 ? 24.586 0.841 -20.162 1.00 97.25 212 ALA A N 1
ATOM 1617 C CA . ALA A 1 212 ? 24.403 1.295 -18.789 1.00 97.25 212 ALA A CA 1
ATOM 1618 C C . ALA A 1 212 ? 24.365 0.118 -17.807 1.00 97.25 212 ALA A C 1
ATOM 1620 O O . ALA A 1 212 ? 23.783 -0.924 -18.112 1.00 97.25 212 ALA A O 1
ATOM 1621 N N . ASP A 1 213 ? 24.927 0.309 -16.614 1.00 97.88 213 ASP A N 1
ATOM 1622 C CA . ASP A 1 213 ? 24.811 -0.655 -15.518 1.00 97.88 213 ASP A CA 1
ATOM 1623 C C . ASP A 1 213 ? 23.468 -0.469 -14.814 1.00 97.88 213 ASP A C 1
ATOM 1625 O O . ASP A 1 213 ? 23.172 0.626 -14.329 1.00 97.88 213 ASP A O 1
ATOM 1629 N N . ARG A 1 214 ? 22.656 -1.525 -14.722 1.00 96.81 214 ARG A N 1
ATOM 1630 C CA . ARG A 1 214 ? 21.366 -1.483 -14.018 1.00 96.81 214 ARG A CA 1
ATOM 1631 C C . ARG A 1 214 ? 21.541 -1.834 -12.545 1.00 96.81 214 ARG A C 1
ATOM 1633 O O . ARG A 1 214 ? 22.210 -2.803 -12.191 1.00 96.81 214 ARG A O 1
ATOM 1640 N N . ILE A 1 215 ? 20.861 -1.087 -11.681 1.00 96.06 215 ILE A N 1
ATOM 1641 C CA . ILE A 1 215 ? 20.846 -1.308 -10.233 1.00 96.06 215 ILE A CA 1
ATOM 1642 C C . ILE A 1 215 ? 19.571 -2.075 -9.886 1.00 96.06 215 ILE A C 1
ATOM 1644 O O . ILE A 1 215 ? 18.518 -1.481 -9.653 1.00 96.06 215 ILE A O 1
ATOM 1648 N N . ILE A 1 216 ? 19.656 -3.405 -9.876 1.00 94.88 216 ILE A N 1
ATOM 1649 C CA . ILE A 1 216 ? 18.533 -4.293 -9.543 1.00 94.88 216 ILE A CA 1
ATOM 1650 C C . ILE A 1 216 ? 18.588 -4.673 -8.059 1.00 94.88 216 ILE A C 1
ATOM 1652 O O . ILE A 1 216 ? 19.631 -5.090 -7.561 1.00 94.88 216 ILE A O 1
ATOM 1656 N N . ALA A 1 217 ? 17.466 -4.549 -7.352 1.00 92.69 217 ALA A N 1
ATOM 1657 C CA . ALA A 1 217 ? 17.352 -4.862 -5.929 1.00 92.69 217 ALA A CA 1
ATOM 1658 C C . ALA A 1 217 ? 15.972 -5.451 -5.570 1.00 92.69 217 ALA A C 1
ATOM 1660 O O . ALA A 1 217 ? 15.096 -5.570 -6.425 1.00 92.69 217 ALA A O 1
ATOM 1661 N N . ARG A 1 218 ? 15.772 -5.724 -4.266 1.00 88.44 218 ARG A N 1
ATOM 1662 C CA . ARG A 1 218 ? 14.500 -6.141 -3.628 1.00 88.44 218 ARG A CA 1
ATOM 1663 C C . ARG A 1 218 ? 14.063 -7.581 -3.928 1.00 88.44 218 ARG A C 1
ATOM 1665 O O . ARG A 1 218 ? 12.898 -7.812 -4.245 1.00 88.44 218 ARG A O 1
ATOM 1672 N N . GLU A 1 219 ? 14.964 -8.547 -3.733 1.00 91.19 219 GLU A N 1
ATOM 1673 C CA . GLU A 1 219 ? 14.596 -9.970 -3.773 1.00 91.19 219 GLU A CA 1
ATOM 1674 C C . GLU A 1 219 ? 13.393 -10.276 -2.845 1.00 91.19 219 GLU A C 1
ATOM 1676 O O . GLU A 1 219 ? 13.293 -9.690 -1.762 1.00 91.19 219 GLU A O 1
ATOM 1681 N N . PRO A 1 220 ? 12.461 -11.162 -3.255 1.00 93.25 220 PRO A N 1
ATOM 1682 C CA . PRO A 1 220 ? 12.499 -12.018 -4.449 1.00 93.25 220 PRO A CA 1
ATOM 1683 C C . PRO A 1 220 ? 12.052 -11.324 -5.752 1.00 93.25 220 PRO A C 1
ATOM 1685 O O . PRO A 1 220 ? 11.933 -11.983 -6.782 1.00 93.25 220 PRO A O 1
ATOM 1688 N N . TYR A 1 221 ? 11.780 -10.019 -5.729 1.00 95.06 221 TYR A N 1
ATOM 1689 C CA . TYR A 1 221 ? 11.463 -9.227 -6.919 1.00 95.06 221 TYR A CA 1
ATOM 1690 C C . TYR A 1 221 ? 12.738 -8.646 -7.555 1.00 95.06 221 TYR A C 1
ATOM 1692 O O . TYR A 1 221 ? 13.804 -8.611 -6.943 1.00 95.06 221 TYR A O 1
ATOM 1700 N N . PHE A 1 222 ? 12.624 -8.176 -8.799 1.00 94.00 222 PHE A N 1
ATOM 1701 C CA . PHE A 1 222 ? 13.741 -7.618 -9.571 1.00 94.00 222 PHE A CA 1
ATOM 1702 C C . PHE A 1 222 ? 13.472 -6.153 -9.905 1.00 94.00 222 PHE A C 1
ATOM 1704 O O . PHE A 1 222 ? 13.104 -5.812 -11.029 1.00 94.00 222 PHE A O 1
ATOM 1711 N N . ILE A 1 223 ? 13.595 -5.291 -8.897 1.00 93.69 223 ILE A N 1
ATOM 1712 C CA . ILE A 1 223 ? 13.215 -3.882 -9.006 1.00 93.69 223 ILE A CA 1
ATOM 1713 C C . ILE A 1 223 ? 14.436 -3.055 -9.380 1.00 93.69 223 ILE A C 1
ATOM 1715 O O . ILE A 1 223 ? 15.429 -3.025 -8.657 1.00 93.69 223 ILE A O 1
ATOM 1719 N N . GLU A 1 224 ? 14.341 -2.353 -10.500 1.00 93.69 224 GLU A N 1
ATOM 1720 C CA . GLU A 1 224 ? 15.352 -1.402 -10.942 1.00 93.69 224 GLU A CA 1
ATOM 1721 C C . GLU A 1 224 ? 15.245 -0.114 -10.127 1.00 93.69 224 GLU A C 1
ATOM 1723 O O . GLU A 1 224 ? 14.268 0.634 -10.240 1.00 93.69 224 GLU A O 1
ATOM 1728 N N . LEU A 1 225 ? 16.254 0.155 -9.304 1.00 94.75 225 LEU A N 1
ATOM 1729 C CA . LEU A 1 225 ? 16.356 1.377 -8.507 1.00 94.75 225 LEU A CA 1
ATOM 1730 C C . LEU A 1 225 ? 17.047 2.516 -9.257 1.00 94.75 225 LEU A C 1
ATOM 1732 O O . LEU A 1 225 ? 17.069 3.635 -8.753 1.00 94.75 225 LEU A O 1
ATOM 1736 N N . GLY A 1 226 ? 17.623 2.239 -10.421 1.00 96.06 226 GLY A N 1
ATOM 1737 C CA . GLY A 1 226 ? 18.402 3.203 -11.176 1.00 96.06 226 GLY A CA 1
ATOM 1738 C C . GLY A 1 226 ? 19.329 2.544 -12.183 1.00 96.06 226 GLY A C 1
ATOM 1739 O O . GLY A 1 226 ? 19.449 1.316 -12.221 1.00 96.06 226 GLY A O 1
ATOM 1740 N N . HIS A 1 227 ? 20.057 3.372 -12.924 1.00 97.81 227 HIS A N 1
ATOM 1741 C CA . HIS A 1 227 ? 21.168 2.937 -13.765 1.00 97.81 227 HIS A CA 1
ATOM 1742 C C . HIS A 1 227 ? 22.306 3.958 -13.789 1.00 97.81 227 HIS A C 1
ATOM 1744 O O . HIS A 1 227 ? 22.118 5.131 -13.445 1.00 97.81 227 HIS A O 1
ATOM 1750 N N . ASN A 1 228 ? 23.484 3.496 -14.207 1.00 97.44 228 ASN A N 1
ATOM 1751 C CA . ASN A 1 228 ? 24.694 4.298 -14.368 1.00 97.44 228 ASN A CA 1
ATOM 1752 C C . ASN A 1 228 ? 25.164 4.277 -15.818 1.00 97.44 228 ASN A C 1
ATOM 1754 O O . ASN A 1 228 ? 25.217 3.210 -16.428 1.00 97.44 228 ASN A O 1
ATOM 1758 N N . MET A 1 229 ? 25.530 5.440 -16.357 1.00 94.94 229 MET A N 1
ATOM 1759 C CA . MET A 1 229 ? 26.095 5.550 -17.696 1.00 94.94 229 MET A CA 1
ATOM 1760 C C . MET A 1 229 ? 27.326 6.464 -17.715 1.00 94.94 229 MET A C 1
ATOM 1762 O O . MET A 1 229 ? 27.253 7.565 -17.164 1.00 94.94 229 MET A O 1
ATOM 1766 N N . PRO A 1 230 ? 28.429 6.060 -18.371 1.00 95.44 230 PRO A N 1
ATOM 1767 C CA . PRO A 1 230 ? 28.626 4.781 -19.066 1.00 95.44 230 PRO A CA 1
ATOM 1768 C C . PRO A 1 230 ? 28.751 3.601 -18.087 1.00 95.44 230 PRO A C 1
ATOM 1770 O O . PRO A 1 230 ? 28.933 3.806 -16.888 1.00 95.44 230 PRO A O 1
ATOM 1773 N N . SER A 1 231 ? 28.633 2.373 -18.596 1.00 96.88 231 SER A N 1
ATOM 1774 C CA . SER A 1 231 ? 28.903 1.160 -17.816 1.00 96.88 231 SER A CA 1
ATOM 1775 C C . SER A 1 231 ? 30.356 1.114 -17.329 1.00 96.88 231 SER A C 1
ATOM 1777 O O . SER A 1 231 ? 31.277 1.489 -18.055 1.00 96.88 231 SER A O 1
ATOM 1779 N N . ALA A 1 232 ? 30.556 0.624 -16.106 1.00 95.25 232 ALA A N 1
ATOM 1780 C CA . ALA A 1 232 ? 31.859 0.404 -15.488 1.00 95.25 232 ALA A CA 1
ATOM 1781 C C . ALA A 1 232 ? 32.501 -0.946 -15.873 1.00 95.25 232 ALA A C 1
ATOM 1783 O O . ALA A 1 232 ? 33.582 -1.272 -15.378 1.00 95.25 232 ALA A O 1
ATOM 1784 N N . MET A 1 233 ? 31.845 -1.752 -16.719 1.00 96.44 233 MET A N 1
ATOM 1785 C CA . MET A 1 233 ? 32.392 -3.028 -17.191 1.00 96.44 233 MET A CA 1
ATOM 1786 C C . MET A 1 233 ? 33.630 -2.832 -18.070 1.00 96.44 233 MET A C 1
ATOM 1788 O O . MET A 1 233 ? 33.849 -1.776 -18.664 1.00 96.44 233 MET A O 1
ATOM 1792 N N . THR A 1 234 ? 34.449 -3.880 -18.176 1.00 97.00 234 THR A N 1
ATOM 1793 C CA . THR A 1 234 ? 35.651 -3.844 -19.013 1.00 97.00 234 THR A CA 1
ATOM 1794 C C . THR A 1 234 ? 35.293 -3.746 -20.502 1.00 97.00 234 THR A C 1
ATOM 1796 O O . THR A 1 234 ? 34.256 -4.277 -20.914 1.00 97.00 234 THR A O 1
ATOM 1799 N N . PRO A 1 235 ? 36.155 -3.136 -21.339 1.00 96.62 235 PRO A N 1
ATOM 1800 C CA . PRO A 1 235 ? 35.932 -3.055 -22.784 1.00 96.62 235 PRO A CA 1
ATOM 1801 C C . PRO A 1 235 ? 35.623 -4.409 -23.438 1.00 96.62 235 PRO A C 1
ATOM 1803 O O . PRO A 1 235 ? 34.696 -4.488 -24.236 1.00 96.62 235 PRO A O 1
ATOM 1806 N N . ASP A 1 236 ? 36.308 -5.480 -23.025 1.00 97.62 236 ASP A N 1
ATOM 1807 C CA . ASP A 1 236 ? 36.082 -6.834 -23.550 1.00 97.62 236 ASP A CA 1
ATOM 1808 C C . ASP A 1 236 ? 34.661 -7.345 -23.259 1.00 97.62 236 ASP A C 1
ATOM 1810 O O . ASP A 1 236 ? 34.024 -7.955 -24.117 1.00 97.62 236 ASP A O 1
ATOM 1814 N N . ILE A 1 237 ? 34.136 -7.085 -22.054 1.00 97.56 237 ILE A N 1
ATOM 1815 C CA . ILE A 1 237 ? 32.758 -7.448 -21.691 1.00 97.56 237 ILE A CA 1
ATOM 1816 C C . ILE A 1 237 ? 31.772 -6.620 -22.516 1.00 97.56 237 ILE A C 1
ATOM 1818 O O . ILE A 1 237 ? 30.779 -7.159 -23.000 1.00 97.56 237 ILE A O 1
ATOM 1822 N N . LEU A 1 238 ? 32.037 -5.325 -22.703 1.00 97.38 238 LEU A N 1
ATOM 1823 C CA . LEU A 1 238 ? 31.175 -4.438 -23.487 1.00 97.38 238 LEU A CA 1
ATOM 1824 C C . LEU A 1 238 ? 31.142 -4.829 -24.972 1.00 97.38 238 LEU A C 1
ATOM 1826 O O . LEU A 1 238 ? 30.073 -4.803 -25.590 1.00 97.38 238 LEU A O 1
ATOM 1830 N N . GLU A 1 239 ? 32.277 -5.238 -25.539 1.00 97.69 239 GLU A N 1
ATOM 1831 C CA . GLU A 1 239 ? 32.368 -5.740 -26.912 1.00 97.69 239 GLU A CA 1
ATOM 1832 C C . GLU A 1 239 ? 31.597 -7.056 -27.069 1.00 97.69 239 GLU A C 1
ATOM 1834 O O . GLU A 1 239 ? 30.757 -7.179 -27.965 1.00 97.69 239 GLU A O 1
ATOM 1839 N N . GLN A 1 240 ? 31.787 -8.007 -26.147 1.00 98.00 240 GLN A N 1
ATOM 1840 C CA . GLN A 1 240 ? 31.021 -9.255 -26.127 1.00 98.00 240 GLN A CA 1
ATOM 1841 C C . GLN A 1 240 ? 29.515 -8.995 -25.975 1.00 98.00 240 GLN A C 1
ATOM 1843 O O . GLN A 1 240 ? 28.707 -9.611 -26.673 1.00 98.00 240 GLN A O 1
ATOM 1848 N N . ALA A 1 241 ? 29.119 -8.058 -25.107 1.00 98.12 241 ALA A N 1
ATOM 1849 C CA . ALA A 1 241 ? 27.718 -7.709 -24.893 1.00 98.12 241 ALA A CA 1
ATOM 1850 C C . ALA A 1 241 ? 27.100 -7.112 -26.161 1.00 98.12 241 ALA A C 1
ATOM 1852 O O . ALA A 1 241 ? 25.986 -7.471 -26.542 1.00 98.12 241 ALA A O 1
ATOM 1853 N N . SER A 1 242 ? 27.851 -6.249 -26.847 1.00 98.25 242 SER A N 1
ATOM 1854 C CA . SER A 1 242 ? 27.457 -5.647 -28.121 1.00 98.25 242 SER A CA 1
ATOM 1855 C C . SER A 1 242 ? 27.302 -6.702 -29.219 1.00 98.25 242 SER A C 1
ATOM 1857 O O . SER A 1 242 ? 26.318 -6.683 -29.958 1.00 98.25 242 SER A O 1
ATOM 1859 N N . ALA A 1 243 ? 28.225 -7.666 -29.297 1.00 98.12 243 ALA A N 1
ATOM 1860 C CA . ALA A 1 243 ? 28.150 -8.772 -30.247 1.00 98.12 243 ALA A CA 1
ATOM 1861 C C . ALA A 1 243 ? 26.920 -9.663 -29.999 1.00 98.12 243 ALA A C 1
ATOM 1863 O O . ALA A 1 243 ? 26.180 -9.969 -30.937 1.00 98.12 243 ALA A O 1
ATOM 1864 N N . VAL A 1 244 ? 26.654 -10.025 -28.738 1.00 98.38 244 VAL A N 1
ATOM 1865 C CA . VAL A 1 244 ? 25.462 -10.797 -28.346 1.00 98.38 244 VAL A CA 1
ATOM 1866 C C . VAL A 1 244 ? 24.177 -10.012 -28.631 1.00 98.38 244 VAL A C 1
ATOM 1868 O O . VAL A 1 244 ? 23.215 -10.587 -29.140 1.00 98.38 244 VAL A O 1
ATOM 1871 N N . MET A 1 245 ? 24.161 -8.701 -28.371 1.00 97.88 245 MET A N 1
ATOM 1872 C CA . MET A 1 245 ? 23.025 -7.830 -28.684 1.00 97.88 245 MET A CA 1
ATOM 1873 C C . MET A 1 245 ? 22.739 -7.791 -30.190 1.00 97.88 245 MET A C 1
ATOM 1875 O O . MET A 1 245 ? 21.595 -7.978 -30.603 1.00 97.88 245 MET A O 1
ATOM 1879 N N . PHE A 1 246 ? 23.760 -7.617 -31.031 1.00 98.00 246 PHE A N 1
ATOM 1880 C CA . PHE A 1 246 ? 23.582 -7.641 -32.483 1.00 98.00 246 PHE A CA 1
ATOM 1881 C C . PHE A 1 246 ? 23.122 -9.006 -33.001 1.00 98.00 246 PHE A C 1
ATOM 1883 O O . PHE A 1 246 ? 22.205 -9.058 -33.819 1.00 98.00 246 PHE A O 1
ATOM 1890 N N . ALA A 1 247 ? 23.671 -10.106 -32.481 1.00 98.25 247 ALA A N 1
ATOM 1891 C CA . ALA A 1 247 ? 23.199 -11.446 -32.823 1.00 98.25 247 ALA A CA 1
ATOM 1892 C C . ALA A 1 247 ? 21.724 -11.650 -32.427 1.00 98.25 247 ALA A C 1
ATOM 1894 O O . ALA A 1 247 ? 20.956 -12.261 -33.171 1.00 98.25 247 ALA A O 1
ATOM 1895 N N . ALA A 1 248 ? 21.298 -11.097 -31.285 1.00 98.38 248 ALA A N 1
ATOM 1896 C CA . ALA A 1 248 ? 19.902 -11.117 -30.861 1.00 98.38 248 ALA A CA 1
ATOM 1897 C C . ALA A 1 248 ? 18.996 -10.285 -31.781 1.00 98.38 248 ALA A C 1
ATOM 1899 O O . ALA A 1 248 ? 17.904 -10.737 -32.126 1.00 98.38 248 ALA A O 1
ATOM 1900 N N . MET A 1 249 ? 19.445 -9.099 -32.209 1.00 98.12 249 MET A N 1
ATOM 1901 C CA . MET A 1 249 ? 18.729 -8.274 -33.187 1.00 98.12 249 MET A CA 1
ATOM 1902 C C . MET A 1 249 ? 18.546 -9.014 -34.512 1.00 98.12 249 MET A C 1
ATOM 1904 O O . MET A 1 249 ? 17.426 -9.060 -35.021 1.00 98.12 249 MET A O 1
ATOM 1908 N N . ASP A 1 250 ? 19.604 -9.644 -35.026 1.00 97.88 250 ASP A N 1
ATOM 1909 C CA . ASP A 1 250 ? 19.557 -10.415 -36.270 1.00 97.88 250 ASP A CA 1
ATOM 1910 C C . ASP A 1 250 ? 18.610 -11.618 -36.137 1.00 97.88 250 ASP A C 1
ATOM 1912 O O . ASP A 1 250 ? 17.730 -11.823 -36.973 1.00 97.88 250 ASP A O 1
ATOM 1916 N N . ALA A 1 251 ? 18.701 -12.362 -35.030 1.00 98.12 251 ALA A N 1
ATOM 1917 C CA . ALA A 1 251 ? 17.805 -13.480 -34.745 1.00 98.12 251 ALA A CA 1
ATOM 1918 C C . ALA A 1 251 ? 16.333 -13.050 -34.639 1.00 98.12 251 ALA A C 1
ATOM 1920 O O . ALA A 1 251 ? 15.445 -13.827 -34.988 1.00 98.12 251 ALA A O 1
ATOM 1921 N N . LEU A 1 252 ? 16.055 -11.838 -34.151 1.00 98.06 252 LEU A N 1
ATOM 1922 C CA . LEU A 1 252 ? 14.703 -11.297 -34.001 1.00 98.06 252 LEU A CA 1
ATOM 1923 C C . LEU A 1 252 ? 14.192 -10.552 -35.243 1.00 98.06 252 LEU A C 1
ATOM 1925 O O . LEU A 1 252 ? 12.998 -10.272 -35.285 1.00 98.06 252 LEU A O 1
ATOM 1929 N N . GLY A 1 253 ? 15.028 -10.291 -36.253 1.00 97.25 253 GLY A N 1
ATOM 1930 C CA . GLY A 1 253 ? 14.658 -9.525 -37.451 1.00 97.25 253 GLY A CA 1
ATOM 1931 C C . GLY A 1 253 ? 14.601 -8.008 -37.229 1.00 97.25 253 GLY A C 1
ATOM 1932 O O . GLY A 1 253 ? 13.854 -7.300 -37.903 1.00 97.25 253 GLY A O 1
ATOM 1933 N N . LEU A 1 254 ? 15.358 -7.484 -36.260 1.00 97.19 254 LEU A N 1
ATOM 1934 C CA . LEU A 1 254 ? 15.359 -6.068 -35.875 1.00 97.19 254 LEU A CA 1
ATOM 1935 C C . LEU A 1 254 ? 16.352 -5.250 -36.718 1.00 97.19 254 LEU A C 1
ATOM 1937 O O . LEU A 1 254 ? 17.302 -4.665 -36.205 1.00 97.19 254 LEU A O 1
ATOM 1941 N N . HIS A 1 255 ? 16.118 -5.221 -38.030 1.00 95.62 255 HIS A N 1
ATOM 1942 C CA . HIS A 1 255 ? 17.001 -4.607 -39.035 1.00 95.62 255 HIS A CA 1
ATOM 1943 C C . HIS A 1 255 ? 16.673 -3.138 -39.360 1.00 95.62 255 HIS A C 1
ATOM 1945 O O . HIS A 1 255 ? 17.307 -2.508 -40.210 1.00 95.62 255 HIS A O 1
ATOM 1951 N N . THR A 1 256 ? 15.634 -2.581 -38.741 1.00 95.62 256 THR A N 1
ATOM 1952 C CA . THR A 1 256 ? 15.230 -1.179 -38.893 1.00 95.62 256 THR A CA 1
ATOM 1953 C C . THR A 1 256 ? 14.597 -0.694 -37.593 1.00 95.62 256 THR A C 1
ATOM 1955 O O . THR A 1 256 ? 13.750 -1.372 -37.018 1.00 95.62 256 THR A O 1
ATOM 1958 N N . GLY A 1 257 ? 14.995 0.489 -37.136 1.00 95.19 257 GLY A N 1
ATOM 1959 C CA . GLY A 1 257 ? 14.497 1.121 -35.918 1.00 95.19 257 GLY A CA 1
ATOM 1960 C C . GLY A 1 257 ? 15.430 0.920 -34.725 1.00 95.19 257 GLY A C 1
ATOM 1961 O O . GLY A 1 257 ? 16.639 0.750 -34.882 1.00 95.19 257 GLY A O 1
ATOM 1962 N N . ALA A 1 258 ? 14.855 0.981 -33.526 1.00 95.06 258 ALA A N 1
ATOM 1963 C CA . ALA A 1 258 ? 15.582 0.863 -32.268 1.00 95.06 258 ALA A CA 1
ATOM 1964 C C . ALA A 1 258 ? 15.354 -0.497 -31.599 1.00 95.06 258 ALA A C 1
ATOM 1966 O O . ALA A 1 258 ? 14.255 -1.056 -31.664 1.00 95.06 258 ALA A O 1
ATOM 1967 N N . ALA A 1 259 ? 16.370 -0.979 -30.891 1.00 95.56 259 ALA A N 1
ATOM 1968 C CA . ALA A 1 259 ? 16.297 -2.152 -30.037 1.00 95.56 259 ALA A CA 1
ATOM 1969 C C . ALA A 1 259 ? 16.917 -1.853 -28.668 1.00 95.56 259 ALA A C 1
ATOM 1971 O O . ALA A 1 259 ? 18.021 -1.321 -28.587 1.00 95.56 259 ALA A O 1
ATOM 1972 N N . LYS A 1 260 ? 16.222 -2.248 -27.601 1.00 95.00 260 LYS A N 1
ATOM 1973 C CA . LYS A 1 260 ? 16.750 -2.283 -26.235 1.00 95.00 260 LYS A CA 1
ATOM 1974 C C . LYS A 1 260 ? 17.060 -3.725 -25.864 1.00 95.00 260 LYS A C 1
ATOM 1976 O O . LYS A 1 260 ? 16.143 -4.539 -25.912 1.00 95.00 260 LYS A O 1
ATOM 1981 N N . GLY A 1 261 ? 18.264 -4.005 -25.383 1.00 95.50 261 GLY A N 1
ATOM 1982 C CA . GLY A 1 261 ? 18.633 -5.259 -24.731 1.00 95.50 261 GLY A CA 1
ATOM 1983 C C . GLY A 1 261 ? 18.836 -5.106 -23.224 1.00 95.50 261 GLY A C 1
ATOM 1984 O O . GLY A 1 261 ? 19.494 -4.174 -22.779 1.00 95.50 261 GLY A O 1
ATOM 1985 N N . ASP A 1 262 ? 18.312 -6.054 -22.453 1.00 96.19 262 ASP A N 1
ATOM 1986 C CA . ASP A 1 262 ? 18.683 -6.310 -21.061 1.00 96.19 262 ASP A CA 1
ATOM 1987 C C . ASP A 1 262 ? 19.538 -7.583 -21.029 1.00 96.19 262 ASP A C 1
ATOM 1989 O O . ASP A 1 262 ? 19.040 -8.673 -21.329 1.00 96.19 262 ASP A O 1
ATOM 1993 N N . LEU A 1 263 ? 20.833 -7.453 -20.734 1.00 97.75 263 LEU A N 1
ATOM 1994 C CA . LEU A 1 263 ? 21.815 -8.542 -20.795 1.00 97.75 263 LEU A CA 1
ATOM 1995 C C . LEU A 1 263 ? 22.378 -8.833 -19.404 1.00 97.75 263 LEU A C 1
ATOM 1997 O O . LEU A 1 263 ? 22.675 -7.917 -18.643 1.00 97.75 263 LEU A O 1
ATOM 2001 N N . LYS A 1 264 ? 22.568 -10.113 -19.083 1.00 97.75 264 LYS A N 1
ATOM 2002 C CA . LYS A 1 264 ? 23.229 -10.553 -17.850 1.00 97.75 264 LYS A CA 1
ATOM 2003 C C . LYS A 1 264 ? 24.666 -10.955 -18.138 1.00 97.75 264 LYS A C 1
ATOM 2005 O O . LYS A 1 264 ? 24.912 -11.775 -19.023 1.00 97.75 264 LYS A O 1
ATOM 2010 N N . VAL A 1 265 ? 25.596 -10.414 -17.357 1.00 97.75 265 VAL A N 1
ATOM 2011 C CA . VAL A 1 265 ? 26.996 -10.850 -17.333 1.00 97.75 265 VAL A CA 1
ATOM 2012 C C . VAL A 1 265 ? 27.094 -11.995 -16.327 1.00 97.75 265 VAL A C 1
ATOM 2014 O O . VAL A 1 265 ? 27.233 -11.764 -15.127 1.00 97.75 265 VAL A O 1
ATOM 2017 N N . THR A 1 266 ? 26.930 -13.228 -16.809 1.00 96.88 266 THR A N 1
ATOM 2018 C CA . THR A 1 266 ? 2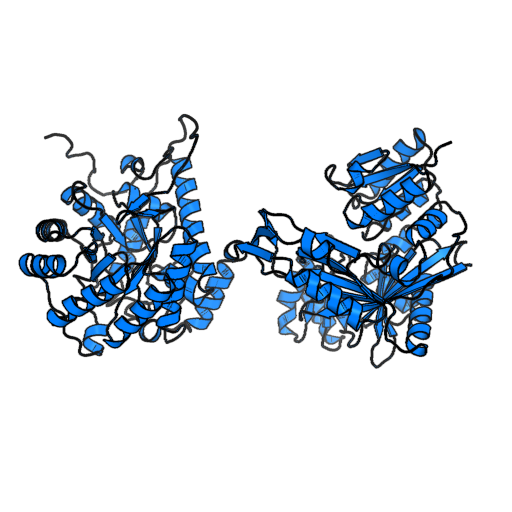6.930 -14.429 -15.960 1.00 96.88 266 THR A CA 1
ATOM 2019 C C . THR A 1 266 ? 28.326 -15.056 -15.887 1.00 96.88 266 THR A C 1
ATOM 2021 O O . THR A 1 266 ? 29.159 -14.766 -16.749 1.00 96.88 266 THR A O 1
ATOM 2024 N N . PRO A 1 267 ? 28.599 -15.945 -14.911 1.00 94.38 267 PRO A N 1
ATOM 2025 C CA . PRO A 1 267 ? 29.863 -16.684 -14.854 1.00 94.38 267 PRO A CA 1
ATOM 2026 C C . PRO A 1 267 ? 30.184 -17.479 -16.132 1.00 94.38 267 PRO A C 1
ATOM 2028 O O . PRO A 1 267 ? 31.352 -17.611 -16.480 1.00 94.38 267 PRO A O 1
ATOM 2031 N N . ASP A 1 268 ? 29.160 -17.935 -16.862 1.00 92.50 268 ASP A N 1
ATOM 2032 C CA . ASP A 1 268 ? 29.308 -18.723 -18.097 1.00 92.50 268 ASP A CA 1
ATOM 2033 C C . ASP A 1 268 ? 29.246 -17.862 -19.373 1.00 92.50 268 ASP A C 1
ATOM 2035 O O . ASP A 1 268 ? 29.049 -18.376 -20.475 1.00 92.50 268 ASP A O 1
ATOM 2039 N N . GLY A 1 269 ? 29.356 -16.538 -19.233 1.00 95.62 269 GLY A N 1
ATOM 2040 C CA . GLY A 1 269 ? 29.308 -15.581 -20.335 1.00 95.62 269 GLY A CA 1
ATOM 2041 C C . GLY A 1 269 ? 28.038 -14.732 -20.371 1.00 95.62 269 GLY A C 1
ATOM 2042 O O . GLY A 1 269 ? 27.197 -14.750 -19.467 1.00 95.62 269 GLY A O 1
ATOM 2043 N N . ILE A 1 270 ? 27.914 -13.928 -21.424 1.00 98.00 270 ILE A N 1
ATOM 2044 C CA . ILE A 1 270 ? 26.844 -12.937 -21.548 1.00 98.00 270 ILE A CA 1
ATOM 2045 C C . ILE A 1 270 ? 25.591 -13.586 -22.131 1.00 98.00 270 ILE A C 1
ATOM 2047 O O . ILE A 1 270 ? 25.641 -14.194 -23.199 1.00 98.00 270 ILE A O 1
ATOM 2051 N N . LYS A 1 271 ? 24.459 -13.433 -21.439 1.00 98.00 271 LYS A N 1
ATOM 2052 C CA . LYS A 1 271 ? 23.169 -14.025 -21.822 1.00 98.00 271 LYS A CA 1
ATOM 2053 C C . LYS A 1 271 ? 22.092 -12.951 -21.969 1.00 98.00 271 LYS A C 1
ATOM 2055 O O . LYS A 1 271 ? 22.061 -11.974 -21.219 1.00 98.00 271 LYS A O 1
ATOM 2060 N N . ILE A 1 272 ? 21.182 -13.141 -22.924 1.00 97.69 272 ILE A N 1
ATOM 2061 C CA . ILE A 1 272 ? 20.054 -12.231 -23.153 1.00 97.69 272 ILE A CA 1
ATOM 2062 C C . ILE A 1 272 ? 18.974 -12.460 -22.089 1.00 97.69 272 ILE A C 1
ATOM 2064 O O . ILE A 1 272 ? 18.350 -13.522 -22.019 1.00 97.69 272 ILE A O 1
ATOM 2068 N N . GLY A 1 273 ? 18.697 -11.420 -21.305 1.00 94.31 273 GLY A N 1
ATOM 2069 C CA . GLY A 1 273 ? 17.531 -11.318 -20.434 1.00 94.31 273 GLY A CA 1
ATOM 2070 C C . GLY A 1 273 ? 16.275 -10.964 -21.225 1.00 94.31 273 GLY A C 1
ATOM 2071 O O . GLY A 1 273 ? 15.311 -11.728 -21.212 1.00 94.31 273 GLY A O 1
ATOM 2072 N N . GLU A 1 274 ? 16.286 -9.863 -21.966 1.00 94.25 274 GLU A N 1
ATOM 2073 C CA . GLU A 1 274 ? 15.153 -9.404 -22.782 1.00 94.25 274 GLU A CA 1
ATOM 2074 C C . GLU A 1 274 ? 15.654 -8.535 -23.943 1.00 94.25 274 GLU A C 1
ATOM 2076 O O . GLU A 1 274 ? 16.662 -7.852 -23.801 1.00 94.25 274 GLU A O 1
ATOM 2081 N N . VAL A 1 275 ? 14.961 -8.545 -25.087 1.00 95.50 275 VAL A N 1
ATOM 2082 C CA . VAL A 1 275 ? 15.184 -7.585 -26.179 1.00 95.50 275 VAL A CA 1
ATOM 2083 C C . VAL A 1 275 ? 13.848 -7.022 -26.639 1.00 95.50 275 VAL A C 1
ATOM 2085 O O . VAL A 1 275 ? 12.983 -7.777 -27.066 1.00 95.50 275 VAL A O 1
ATOM 2088 N N . ALA A 1 276 ? 13.683 -5.703 -26.594 1.00 93.81 276 ALA A N 1
ATOM 2089 C CA . ALA A 1 276 ? 12.471 -5.016 -27.024 1.00 93.81 276 ALA A CA 1
ATOM 2090 C C . ALA A 1 276 ? 12.726 -4.177 -28.284 1.00 93.81 276 ALA A C 1
ATOM 2092 O O . ALA A 1 276 ? 13.698 -3.430 -28.348 1.00 93.81 276 ALA A O 1
ATOM 2093 N N . ALA A 1 277 ? 11.811 -4.238 -29.255 1.00 95.19 277 ALA A N 1
ATOM 2094 C CA . ALA A 1 277 ? 11.865 -3.477 -30.510 1.00 95.19 277 ALA A CA 1
ATOM 2095 C C . ALA A 1 277 ? 11.404 -2.015 -30.333 1.00 95.19 277 ALA A C 1
ATOM 2097 O O . ALA A 1 277 ? 10.376 -1.593 -30.867 1.00 95.19 277 ALA A O 1
ATOM 2098 N N . ARG A 1 278 ? 12.112 -1.273 -29.479 1.00 93.06 278 ARG A N 1
ATOM 2099 C CA . ARG A 1 278 ? 11.878 0.140 -29.156 1.00 93.06 278 ARG A CA 1
ATOM 2100 C C . ARG A 1 278 ? 13.094 0.732 -28.445 1.00 93.06 278 ARG A C 1
ATOM 2102 O O . ARG A 1 278 ? 13.927 -0.000 -27.921 1.00 93.06 278 ARG A O 1
ATOM 2109 N N . LEU A 1 279 ? 13.107 2.056 -28.312 1.00 90.75 279 LEU A N 1
ATOM 2110 C CA . LEU A 1 279 ? 14.018 2.760 -27.407 1.00 90.75 279 LEU A CA 1
ATOM 2111 C C . LEU A 1 279 ? 13.754 2.416 -25.933 1.00 90.75 279 LEU A C 1
ATOM 2113 O O . LEU A 1 279 ? 12.619 2.097 -25.543 1.00 90.75 279 LEU A O 1
ATOM 2117 N N . SER A 1 280 ? 14.791 2.495 -25.102 1.00 89.00 280 SER A N 1
ATOM 2118 C CA . SER A 1 280 ? 14.713 2.253 -23.663 1.00 89.00 280 SER A CA 1
ATOM 2119 C C . SER A 1 280 ? 13.763 3.188 -22.916 1.00 89.00 280 SER A C 1
ATOM 2121 O O . SER A 1 280 ? 13.627 4.376 -23.203 1.00 89.00 280 SER A O 1
ATOM 2123 N N . GLY A 1 281 ? 13.087 2.607 -21.919 1.00 84.00 281 GLY A N 1
ATOM 2124 C CA . GLY A 1 281 ? 12.408 3.347 -20.855 1.00 84.00 281 GLY A CA 1
ATOM 2125 C C . GLY A 1 281 ? 13.393 3.743 -19.750 1.00 84.00 281 GLY A C 1
ATOM 2126 O O . GLY A 1 281 ? 14.599 3.774 -19.977 1.00 84.00 281 GLY A O 1
ATOM 2127 N N . GLY A 1 282 ? 12.887 4.067 -18.556 1.00 82.50 282 GLY A N 1
ATOM 2128 C CA . GLY A 1 282 ? 13.750 4.442 -17.422 1.00 82.50 282 GLY A CA 1
ATOM 2129 C C . GLY A 1 282 ? 14.584 5.701 -17.678 1.00 82.50 282 GLY A C 1
ATOM 2130 O O . GLY A 1 282 ? 15.579 5.923 -17.013 1.00 82.50 282 GLY A O 1
ATOM 2131 N N . TYR A 1 283 ? 14.191 6.520 -18.660 1.00 91.75 283 TYR A N 1
ATOM 2132 C CA . TYR A 1 283 ? 14.889 7.742 -19.075 1.00 91.75 283 TYR A CA 1
ATOM 2133 C C . TYR A 1 283 ? 16.297 7.528 -19.659 1.00 91.75 283 TYR A C 1
ATOM 2135 O O . TYR A 1 283 ? 17.036 8.497 -19.839 1.00 91.75 283 TYR A O 1
ATOM 2143 N N . MET A 1 284 ? 16.656 6.293 -20.039 1.00 93.38 284 MET A N 1
ATOM 2144 C CA . MET A 1 284 ? 17.965 6.015 -20.635 1.00 93.38 284 MET A CA 1
ATOM 2145 C C . MET A 1 284 ? 18.140 6.713 -21.990 1.00 93.38 284 MET A C 1
ATOM 2147 O O . MET A 1 284 ? 18.998 7.588 -22.121 1.00 93.38 284 MET A O 1
ATOM 2151 N N . SER A 1 285 ? 17.292 6.377 -22.968 1.00 92.62 285 SER A N 1
ATOM 2152 C CA . SER A 1 285 ? 17.389 6.914 -24.333 1.00 92.62 285 SER A CA 1
ATOM 2153 C C . SER A 1 285 ? 16.992 8.384 -24.440 1.00 92.62 285 SER A C 1
ATOM 2155 O O . SER A 1 285 ? 17.444 9.073 -25.347 1.00 92.62 285 SER A O 1
ATOM 2157 N N . SER A 1 286 ? 16.114 8.858 -23.549 1.00 92.56 286 SER A N 1
ATOM 2158 C CA . SER A 1 286 ? 15.577 10.221 -23.609 1.00 92.56 286 SER A CA 1
ATOM 2159 C C . SER A 1 286 ? 16.382 11.237 -22.805 1.00 92.56 286 SER A C 1
ATOM 2161 O O . SER A 1 286 ? 16.314 12.417 -23.121 1.00 92.56 286 SER A O 1
ATOM 2163 N N . HIS A 1 287 ? 17.122 10.809 -21.776 1.00 94.62 287 HIS A N 1
ATOM 2164 C CA . HIS A 1 287 ? 17.856 11.725 -20.900 1.00 94.62 287 HIS A CA 1
ATOM 2165 C C . HIS A 1 287 ? 19.309 11.304 -20.725 1.00 94.62 287 HIS A C 1
ATOM 2167 O O . HIS A 1 287 ? 20.203 11.990 -21.212 1.00 94.62 287 HIS A O 1
ATOM 2173 N N . THR A 1 288 ? 19.574 10.182 -20.050 1.00 96.31 288 THR A N 1
ATOM 2174 C CA . THR A 1 288 ? 20.941 9.912 -19.581 1.00 96.31 288 THR A CA 1
ATOM 2175 C C . THR A 1 288 ? 21.920 9.651 -20.725 1.00 96.31 288 THR A C 1
ATOM 2177 O O . THR A 1 288 ? 23.053 10.107 -20.632 1.00 96.31 288 THR A O 1
ATOM 2180 N N . TYR A 1 289 ? 21.514 9.003 -21.828 1.00 95.69 289 TYR A N 1
ATOM 2181 C CA . TYR A 1 289 ? 22.413 8.816 -22.975 1.00 95.69 289 TYR A CA 1
ATOM 2182 C C . TYR A 1 289 ? 22.677 10.122 -23.739 1.00 95.69 289 TYR A C 1
ATOM 2184 O O . TYR A 1 289 ? 23.851 10.440 -23.953 1.00 95.69 289 TYR A O 1
ATOM 2192 N N . PRO A 1 290 ? 21.658 10.938 -24.081 1.00 95.38 290 PRO A N 1
ATOM 2193 C CA . PRO A 1 290 ? 21.890 12.274 -24.636 1.00 95.38 290 PRO A CA 1
ATOM 2194 C C . PRO A 1 290 ? 22.736 13.194 -23.742 1.00 95.38 290 PRO A C 1
ATOM 2196 O O . PRO A 1 290 ? 23.564 13.970 -24.231 1.00 95.38 290 PRO A O 1
ATOM 2199 N N . MET A 1 291 ? 22.572 13.108 -22.420 1.00 95.62 291 MET A N 1
ATOM 2200 C CA . MET A 1 291 ? 23.400 13.847 -21.463 1.00 95.62 291 MET A CA 1
ATOM 2201 C C . MET A 1 291 ? 24.844 13.339 -21.478 1.00 95.62 291 MET A C 1
ATOM 2203 O O . MET A 1 291 ? 25.757 14.145 -21.636 1.00 95.62 291 MET A O 1
ATOM 2207 N N . HIS A 1 292 ? 25.038 12.020 -21.393 1.00 96.19 292 HIS A N 1
ATOM 2208 C CA . HIS A 1 292 ? 26.348 11.370 -21.408 1.00 96.19 292 HIS A CA 1
ATOM 2209 C C . HIS A 1 292 ? 27.144 11.678 -22.683 1.00 96.19 292 HIS A C 1
ATOM 2211 O O . HIS A 1 292 ? 28.288 12.116 -22.590 1.00 96.19 292 HIS A O 1
ATOM 2217 N N . SER A 1 293 ? 26.531 11.466 -23.853 1.00 96.00 293 SER A N 1
ATOM 2218 C CA . SER A 1 293 ? 27.209 11.445 -25.158 1.00 96.00 293 SER A CA 1
ATOM 2219 C C . SER A 1 293 ? 27.058 12.734 -25.972 1.00 96.00 293 SER A C 1
ATOM 2221 O O . SER A 1 293 ? 27.885 13.038 -26.829 1.00 96.00 293 SER A O 1
ATOM 2223 N N . GLY A 1 294 ? 25.991 13.501 -25.728 1.00 95.19 294 GLY A N 1
ATOM 2224 C CA . GLY A 1 294 ? 25.570 14.606 -26.597 1.00 95.19 294 GLY A CA 1
ATOM 2225 C C . GLY A 1 294 ? 24.800 14.179 -27.855 1.00 95.19 294 GLY A C 1
ATOM 2226 O O . GLY A 1 294 ? 24.423 15.049 -28.635 1.00 95.19 294 GLY A O 1
ATOM 2227 N N . VAL A 1 295 ? 24.539 12.882 -28.046 1.00 95.25 295 VAL A N 1
ATOM 2228 C CA . VAL A 1 295 ? 23.788 12.348 -29.194 1.00 95.25 295 VAL A CA 1
ATOM 2229 C C . VAL A 1 295 ? 22.283 12.403 -28.923 1.00 95.25 295 VAL A C 1
ATOM 2231 O O . VAL A 1 295 ? 21.799 11.869 -27.924 1.00 95.25 295 VAL A O 1
ATOM 2234 N N . ASP A 1 296 ? 21.518 13.007 -29.836 1.00 93.06 296 ASP A N 1
ATOM 2235 C CA . ASP A 1 296 ? 20.051 12.990 -29.791 1.00 93.06 296 ASP A CA 1
ATOM 2236 C C . ASP A 1 296 ? 19.515 11.686 -30.396 1.00 93.06 296 ASP A C 1
ATOM 2238 O O . ASP A 1 296 ? 19.243 11.564 -31.595 1.00 93.06 296 ASP A O 1
ATOM 2242 N N . LEU A 1 297 ? 19.375 10.684 -29.532 1.00 93.38 297 LEU A N 1
ATOM 2243 C CA . LEU A 1 297 ? 18.923 9.353 -29.918 1.00 93.38 297 LEU A CA 1
ATOM 2244 C C . LEU A 1 297 ? 17.456 9.330 -30.388 1.00 93.38 297 LEU A C 1
ATOM 2246 O O . LEU A 1 297 ? 17.087 8.512 -31.234 1.00 93.38 297 LEU A O 1
ATOM 2250 N N . LEU A 1 298 ? 16.618 10.240 -29.878 1.00 95.12 298 LEU A N 1
ATOM 2251 C CA . LEU A 1 298 ? 15.212 10.349 -30.274 1.00 95.12 298 LEU A CA 1
ATOM 2252 C C . LEU A 1 298 ? 15.103 10.841 -31.717 1.00 95.12 298 LEU A C 1
ATOM 2254 O O . LEU A 1 298 ? 14.361 10.258 -32.509 1.00 95.12 298 LEU A O 1
ATOM 2258 N N . ARG A 1 299 ? 15.896 11.854 -32.085 1.00 95.94 299 ARG A N 1
ATOM 2259 C CA . ARG A 1 299 ? 15.980 12.361 -33.460 1.00 95.94 299 ARG A CA 1
ATOM 2260 C C . ARG A 1 299 ? 16.407 11.267 -34.434 1.00 95.94 299 ARG A C 1
ATOM 2262 O O . ARG A 1 299 ? 15.761 11.096 -35.468 1.00 95.94 299 ARG A O 1
ATOM 2269 N N . ALA A 1 300 ? 17.454 10.519 -34.094 1.00 96.19 300 ALA A N 1
ATOM 2270 C CA . ALA A 1 300 ? 17.941 9.426 -34.928 1.00 96.19 300 ALA A CA 1
ATOM 2271 C C . ALA A 1 300 ? 16.858 8.358 -35.154 1.00 96.19 300 ALA A C 1
ATOM 2273 O O . ALA A 1 300 ? 16.619 7.939 -36.286 1.00 96.19 300 ALA A O 1
ATOM 2274 N N . ALA A 1 301 ? 16.133 7.966 -34.102 1.00 96.00 301 ALA A N 1
ATOM 2275 C CA . ALA A 1 301 ? 15.037 7.006 -34.225 1.00 96.00 301 ALA A CA 1
ATOM 2276 C C . ALA A 1 301 ? 13.877 7.535 -35.094 1.00 96.00 301 ALA A C 1
ATOM 2278 O O . ALA A 1 301 ? 13.293 6.773 -35.868 1.00 96.00 301 ALA A O 1
ATOM 2279 N N . VAL A 1 302 ? 13.572 8.836 -35.014 1.00 97.12 302 VAL A N 1
ATOM 2280 C CA . VAL A 1 302 ? 12.575 9.501 -35.871 1.00 97.12 302 VAL A CA 1
ATOM 2281 C C . VAL A 1 302 ? 13.011 9.518 -37.340 1.00 97.12 302 VAL A C 1
ATOM 2283 O O . VAL A 1 302 ? 12.195 9.260 -38.219 1.00 97.12 302 VAL A O 1
ATOM 2286 N N . GLN A 1 303 ? 14.288 9.771 -37.632 1.00 97.19 303 GLN A N 1
ATOM 2287 C CA . GLN A 1 303 ? 14.811 9.694 -39.003 1.00 97.19 303 GLN A CA 1
ATOM 2288 C C . GLN A 1 303 ? 14.664 8.280 -39.571 1.00 97.19 303 GLN A C 1
ATOM 2290 O O . GLN A 1 303 ? 14.119 8.107 -40.660 1.00 97.19 303 GLN A O 1
ATOM 2295 N N . ILE A 1 304 ? 15.040 7.262 -38.794 1.00 96.81 304 ILE A N 1
ATOM 2296 C CA . ILE A 1 304 ? 14.948 5.863 -39.223 1.00 96.81 304 ILE A CA 1
ATOM 2297 C C . ILE A 1 304 ? 13.494 5.451 -39.502 1.00 96.81 304 ILE A C 1
ATOM 2299 O O . ILE A 1 304 ? 13.233 4.803 -40.514 1.00 96.81 304 ILE A O 1
ATOM 2303 N N . CYS A 1 305 ? 12.528 5.845 -38.659 1.00 95.75 305 CYS A N 1
ATOM 2304 C CA . CYS A 1 305 ? 11.116 5.499 -38.888 1.00 95.75 305 CYS A CA 1
ATOM 2305 C C . CYS A 1 305 ? 10.506 6.212 -40.109 1.00 95.75 305 CYS A C 1
ATOM 2307 O O . CYS A 1 305 ? 9.506 5.751 -40.656 1.00 95.75 305 CYS A O 1
ATOM 2309 N N . MET A 1 306 ? 11.120 7.312 -40.550 1.00 95.25 306 MET A N 1
ATOM 2310 C CA . MET A 1 306 ? 10.785 8.014 -41.789 1.00 95.25 306 MET A CA 1
ATOM 2311 C C . MET A 1 306 ? 11.515 7.462 -43.022 1.00 95.25 306 MET A C 1
ATOM 2313 O O . MET A 1 306 ? 11.243 7.925 -44.131 1.00 95.25 306 MET A O 1
ATOM 2317 N N . GLY A 1 307 ? 12.418 6.490 -42.845 1.00 94.00 307 GLY A N 1
ATOM 2318 C CA . GLY A 1 307 ? 13.244 5.919 -43.914 1.00 94.00 307 GLY A CA 1
ATOM 2319 C C . GLY A 1 307 ? 14.486 6.748 -44.250 1.00 94.00 307 GLY A C 1
ATOM 2320 O O . GLY A 1 307 ? 15.158 6.467 -45.240 1.00 94.00 307 GLY A O 1
ATOM 2321 N N . ASP A 1 308 ? 14.794 7.755 -43.434 1.00 95.06 308 ASP A N 1
ATOM 2322 C CA . ASP A 1 308 ? 15.947 8.631 -43.598 1.00 95.06 308 ASP A CA 1
ATOM 2323 C C . ASP A 1 308 ? 17.190 8.016 -42.918 1.00 95.06 308 ASP A C 1
ATOM 2325 O O . ASP A 1 308 ? 17.094 7.250 -41.954 1.00 95.06 308 ASP A O 1
ATOM 2329 N N . THR A 1 309 ? 18.389 8.357 -43.403 1.00 95.56 309 THR A N 1
ATOM 2330 C CA . THR A 1 309 ? 19.639 7.980 -42.718 1.00 95.56 309 THR A CA 1
ATOM 2331 C C . THR A 1 309 ? 19.839 8.881 -41.494 1.00 95.56 309 THR A C 1
ATOM 2333 O O . THR A 1 309 ? 19.794 10.104 -41.652 1.00 95.56 309 THR A O 1
ATOM 2336 N N . PRO A 1 310 ? 20.058 8.319 -40.290 1.00 95.56 310 PRO A N 1
ATOM 2337 C CA . PRO A 1 310 ? 20.249 9.115 -39.084 1.00 95.56 310 PRO A CA 1
ATOM 2338 C C . PRO A 1 310 ? 21.533 9.955 -39.154 1.00 95.56 310 PRO A C 1
ATOM 2340 O O . PRO A 1 310 ? 22.572 9.474 -39.610 1.00 95.56 310 PRO A O 1
ATOM 2343 N N . ASP A 1 311 ? 21.462 11.204 -38.689 1.00 92.00 311 ASP A N 1
ATOM 2344 C CA . ASP A 1 311 ? 22.604 12.121 -38.607 1.00 92.00 311 ASP A CA 1
ATOM 2345 C C . ASP A 1 311 ? 23.116 12.277 -37.163 1.00 92.00 311 ASP A C 1
ATOM 2347 O O . ASP A 1 311 ? 22.442 11.916 -36.203 1.00 92.00 311 ASP A O 1
ATOM 2351 N N . ARG A 1 312 ? 24.330 12.829 -37.003 1.00 91.50 312 ARG A N 1
ATOM 2352 C CA . ARG A 1 312 ? 24.892 13.263 -35.701 1.00 91.50 312 ARG A CA 1
ATOM 2353 C C . ARG A 1 312 ? 24.974 12.160 -34.634 1.00 91.50 312 ARG A C 1
ATOM 2355 O O . ARG A 1 312 ? 24.673 12.391 -33.467 1.00 91.50 312 ARG A O 1
ATOM 2362 N N . LEU A 1 313 ? 25.405 10.971 -35.048 1.00 93.44 313 LEU A N 1
ATOM 2363 C CA . LEU A 1 313 ? 25.538 9.805 -34.169 1.00 93.44 313 LEU A CA 1
ATOM 2364 C C . LEU A 1 313 ? 26.881 9.719 -33.428 1.00 93.44 313 LEU A C 1
ATOM 2366 O O . LEU A 1 313 ? 27.039 8.865 -32.561 1.00 93.44 313 LEU A O 1
ATOM 2370 N N . GLU A 1 314 ? 27.848 10.573 -33.765 1.00 92.88 314 GLU A N 1
ATOM 2371 C CA . GLU A 1 314 ? 29.149 10.605 -33.096 1.00 92.88 314 GLU A CA 1
ATOM 2372 C C . GLU A 1 314 ? 29.031 11.294 -31.724 1.00 92.88 314 GLU A C 1
ATOM 2374 O O . GLU A 1 314 ? 28.567 12.438 -31.659 1.00 92.88 314 GLU A O 1
ATOM 2379 N N . PRO A 1 315 ? 29.446 10.638 -30.622 1.00 93.62 315 PRO A N 1
ATOM 2380 C CA . PRO A 1 315 ? 29.503 11.273 -29.311 1.00 93.62 315 PRO A CA 1
ATOM 2381 C C . PRO A 1 315 ? 30.419 12.499 -29.315 1.00 93.62 315 PRO A C 1
ATOM 2383 O O . PRO A 1 315 ? 31.570 12.431 -29.740 1.00 93.62 315 PRO A O 1
ATOM 2386 N N . VAL A 1 316 ? 29.919 13.617 -28.791 1.00 95.25 316 VAL A N 1
ATOM 2387 C CA . VAL A 1 316 ? 30.655 14.894 -28.698 1.00 95.25 316 VAL A CA 1
ATOM 2388 C C . VAL A 1 316 ? 31.148 15.194 -27.281 1.00 95.25 316 VAL A C 1
ATOM 2390 O O . VAL A 1 316 ? 31.860 16.170 -27.056 1.00 95.25 316 VAL A O 1
ATOM 2393 N N . ARG A 1 317 ? 30.748 14.374 -26.308 1.00 93.94 317 ARG A N 1
ATOM 2394 C CA . ARG A 1 317 ? 31.172 14.439 -24.906 1.00 93.94 317 ARG A CA 1
ATOM 2395 C C . ARG A 1 317 ? 31.072 13.060 -24.262 1.00 93.94 317 ARG A C 1
ATOM 2397 O O . ARG A 1 317 ? 30.492 12.143 -24.834 1.00 93.94 317 ARG A O 1
ATOM 2404 N N . SER A 1 318 ? 31.637 12.939 -23.066 1.00 92.50 318 SER A N 1
ATOM 2405 C CA . SER A 1 318 ? 31.539 11.746 -22.228 1.00 92.50 318 SER A CA 1
ATOM 2406 C C . SER A 1 318 ? 31.518 12.169 -20.761 1.00 92.50 318 SER A C 1
ATOM 2408 O O . SER A 1 318 ? 32.569 12.312 -20.141 1.00 92.50 318 SER A O 1
ATOM 2410 N N . ILE A 1 319 ? 30.323 12.401 -20.219 1.00 95.56 319 ILE A N 1
ATOM 2411 C CA . ILE A 1 319 ? 30.105 12.698 -18.789 1.00 95.56 319 ILE A CA 1
ATOM 2412 C C . ILE A 1 319 ? 29.333 11.567 -18.120 1.00 95.56 319 ILE A C 1
ATOM 2414 O O . ILE A 1 319 ? 28.627 10.827 -18.801 1.00 95.56 319 ILE A O 1
ATOM 2418 N N . VAL A 1 320 ? 29.398 11.435 -16.798 1.00 98.06 320 VAL A N 1
ATOM 2419 C CA . VAL A 1 320 ? 28.554 10.457 -16.108 1.00 98.06 320 VAL A CA 1
ATOM 2420 C C . VAL A 1 320 ? 27.129 10.991 -16.011 1.00 98.06 320 VAL A C 1
ATOM 2422 O O . VAL A 1 320 ? 26.916 12.135 -15.610 1.00 98.06 320 VAL A O 1
ATOM 2425 N N . ALA A 1 321 ? 26.154 10.161 -16.374 1.00 98.12 321 ALA A N 1
ATOM 2426 C CA . ALA A 1 321 ? 24.731 10.442 -16.241 1.00 98.12 321 ALA A CA 1
ATOM 2427 C C . ALA A 1 321 ? 24.029 9.242 -15.599 1.00 98.12 321 ALA A C 1
ATOM 2429 O O . ALA A 1 321 ? 24.222 8.100 -16.020 1.00 98.12 321 ALA A O 1
ATOM 2430 N N . ILE A 1 322 ? 23.213 9.499 -14.581 1.00 98.31 322 ILE A N 1
ATOM 2431 C CA . ILE A 1 322 ? 22.564 8.458 -13.783 1.00 98.31 322 ILE A CA 1
ATOM 2432 C C . ILE A 1 322 ? 21.072 8.723 -13.611 1.00 98.31 322 ILE A C 1
ATOM 2434 O O . ILE A 1 322 ? 20.616 9.868 -13.651 1.00 98.31 322 ILE A O 1
ATOM 2438 N N . GLU A 1 323 ? 20.332 7.652 -13.347 1.00 97.81 323 GLU A N 1
ATOM 2439 C CA . GLU A 1 323 ? 18.954 7.693 -12.858 1.00 97.81 323 GLU A CA 1
ATOM 2440 C C . GLU A 1 323 ? 18.878 7.030 -11.482 1.00 97.81 323 GLU A C 1
ATOM 2442 O O . GLU A 1 323 ? 19.551 6.025 -11.230 1.00 97.81 323 GLU A O 1
ATOM 2447 N N . ARG A 1 324 ? 18.069 7.591 -10.582 1.00 97.62 324 ARG A N 1
ATOM 2448 C CA . ARG A 1 324 ? 17.746 7.010 -9.275 1.00 97.62 324 ARG A CA 1
ATOM 2449 C C . ARG A 1 324 ? 16.250 7.121 -8.999 1.00 97.62 324 ARG A C 1
ATOM 2451 O O . ARG A 1 324 ? 15.673 8.202 -9.084 1.00 97.62 324 ARG A O 1
ATOM 2458 N N . GLY A 1 325 ? 15.635 6.019 -8.589 1.00 95.69 325 GLY A N 1
ATOM 2459 C CA . GLY A 1 325 ? 14.232 5.960 -8.207 1.00 95.69 325 GLY A CA 1
ATOM 2460 C C . GLY A 1 325 ? 13.954 6.653 -6.873 1.00 95.69 325 GLY A C 1
ATOM 2461 O O . GLY A 1 325 ? 14.674 6.464 -5.893 1.00 95.69 325 GLY A O 1
ATOM 2462 N N . ILE A 1 326 ? 12.856 7.401 -6.804 1.00 95.94 326 ILE A N 1
ATOM 2463 C CA . ILE A 1 326 ? 12.310 7.950 -5.562 1.00 95.94 326 ILE A CA 1
ATOM 2464 C C . ILE A 1 326 ? 11.434 6.875 -4.916 1.00 95.94 326 ILE A C 1
ATOM 2466 O O . ILE A 1 326 ? 10.397 6.480 -5.454 1.00 95.94 326 ILE A O 1
ATOM 2470 N N . ILE A 1 327 ? 11.875 6.400 -3.754 1.00 92.31 327 ILE A N 1
ATOM 2471 C CA . ILE A 1 327 ? 11.219 5.354 -2.966 1.00 92.31 327 ILE A CA 1
ATOM 2472 C C . ILE A 1 327 ? 10.554 5.987 -1.739 1.00 92.31 327 ILE A C 1
ATOM 2474 O O . ILE A 1 327 ? 11.178 6.808 -1.055 1.00 92.31 327 ILE A O 1
ATOM 2478 N N . CYS A 1 328 ? 9.324 5.570 -1.435 1.00 90.44 328 CYS A N 1
ATOM 2479 C CA . CYS A 1 328 ? 8.631 5.863 -0.180 1.00 90.44 328 CYS A CA 1
ATOM 2480 C C . CYS A 1 328 ? 7.875 4.627 0.338 1.00 90.44 328 CYS A C 1
ATOM 2482 O O . CYS A 1 328 ? 7.846 3.581 -0.317 1.00 90.44 328 CYS A O 1
ATOM 2484 N N . ASN A 1 329 ? 7.317 4.743 1.543 1.00 88.69 329 ASN A N 1
ATOM 2485 C CA . ASN A 1 329 ? 6.520 3.686 2.158 1.00 88.69 329 ASN A CA 1
ATOM 2486 C C . ASN A 1 329 ? 5.192 3.494 1.403 1.00 88.69 329 ASN A C 1
ATOM 2488 O O . ASN A 1 329 ? 4.660 4.463 0.856 1.00 88.69 329 ASN A O 1
ATOM 2492 N N . PRO A 1 330 ? 4.641 2.267 1.374 1.00 89.38 330 PRO A N 1
ATOM 2493 C CA . PRO A 1 330 ? 3.337 2.023 0.779 1.00 89.38 330 PRO A CA 1
ATOM 2494 C C . PRO A 1 330 ? 2.233 2.728 1.578 1.00 89.38 330 PRO A C 1
ATOM 2496 O O . PRO A 1 330 ? 2.323 2.869 2.795 1.00 89.38 330 PRO A O 1
ATOM 2499 N N . GLY A 1 331 ? 1.176 3.161 0.898 1.00 89.00 331 GLY A N 1
ATOM 2500 C CA . GLY A 1 331 ? 0.082 3.913 1.508 1.00 89.00 331 GLY A CA 1
ATOM 2501 C C . GLY A 1 331 ? -0.523 4.938 0.560 1.00 89.00 331 GLY A C 1
ATOM 2502 O O . GLY A 1 331 ? -0.184 4.995 -0.622 1.00 89.00 331 GLY A O 1
ATOM 2503 N N . LYS A 1 332 ? -1.438 5.760 1.066 1.00 90.00 332 LYS A N 1
ATOM 2504 C CA . LYS A 1 332 ? -1.987 6.891 0.310 1.00 90.00 332 LYS A CA 1
ATOM 2505 C C . LYS A 1 332 ? -1.082 8.103 0.486 1.00 90.00 332 LYS A C 1
ATOM 2507 O O . LYS A 1 332 ? -0.826 8.502 1.616 1.00 90.00 332 LYS A O 1
ATOM 2512 N N . ILE A 1 333 ? -0.629 8.715 -0.604 1.00 91.81 333 ILE A N 1
ATOM 2513 C CA . ILE A 1 333 ? 0.190 9.930 -0.546 1.00 91.81 333 ILE A CA 1
ATOM 2514 C C . ILE A 1 333 ? -0.673 11.092 -0.043 1.00 91.81 333 ILE A C 1
ATOM 2516 O O . ILE A 1 333 ? -1.648 11.473 -0.692 1.00 91.81 333 ILE A O 1
ATOM 2520 N N . ILE A 1 334 ? -0.310 11.656 1.105 1.00 92.81 334 ILE A N 1
ATOM 2521 C CA . ILE A 1 334 ? -1.003 12.784 1.741 1.00 92.81 334 ILE A CA 1
ATOM 2522 C C . ILE A 1 334 ? -0.409 14.112 1.281 1.00 92.81 334 ILE A C 1
ATOM 2524 O O . ILE A 1 334 ? -1.145 15.047 0.977 1.00 92.81 334 ILE A O 1
ATOM 2528 N N . SER A 1 335 ? 0.916 14.189 1.180 1.00 95.31 335 SER A N 1
ATOM 2529 C CA . SER A 1 335 ? 1.614 15.371 0.682 1.00 95.31 335 SER A CA 1
ATOM 2530 C C . SER A 1 335 ? 2.952 15.000 0.047 1.00 95.31 335 SER A C 1
ATOM 2532 O O . SER A 1 335 ? 3.543 13.963 0.351 1.00 95.31 335 SER A O 1
ATOM 2534 N N . ILE A 1 336 ? 3.408 15.863 -0.863 1.00 96.50 336 ILE A N 1
ATOM 2535 C CA . ILE A 1 336 ? 4.746 15.828 -1.457 1.00 96.50 336 ILE A CA 1
ATOM 2536 C C . ILE A 1 336 ? 5.304 17.251 -1.376 1.00 96.50 336 ILE A C 1
ATOM 2538 O O . ILE A 1 336 ? 4.676 18.181 -1.885 1.00 96.50 336 ILE A O 1
ATOM 2542 N N . SER A 1 337 ? 6.463 17.429 -0.751 1.00 97.00 337 SER A N 1
ATOM 2543 C CA . SER A 1 337 ? 7.144 18.722 -0.597 1.00 97.00 337 SER A CA 1
ATOM 2544 C C . SER A 1 337 ? 8.618 18.622 -1.013 1.00 97.00 337 SER A C 1
ATOM 2546 O O . SER A 1 337 ? 9.160 17.530 -1.187 1.00 97.00 337 SER A O 1
ATOM 2548 N N . GLY A 1 338 ? 9.260 19.773 -1.254 1.00 97.12 338 GLY A N 1
ATOM 2549 C CA . GLY A 1 338 ? 10.706 19.845 -1.512 1.00 97.12 338 GLY A CA 1
ATOM 2550 C C . GLY A 1 338 ? 11.177 19.533 -2.940 1.00 97.12 338 GLY A C 1
ATOM 2551 O O . GLY A 1 338 ? 12.374 19.517 -3.219 1.00 97.12 338 GLY A O 1
ATOM 2552 N N . VAL A 1 339 ? 10.249 19.301 -3.873 1.00 97.12 339 VAL A N 1
ATOM 2553 C CA . VAL A 1 339 ? 10.558 18.922 -5.266 1.00 97.12 339 VAL A CA 1
ATOM 2554 C C . VAL A 1 339 ? 11.293 20.033 -6.021 1.00 97.12 339 VAL A C 1
ATOM 2556 O O . VAL A 1 339 ? 12.234 19.751 -6.758 1.00 97.12 339 VAL A O 1
ATOM 2559 N N . GLU A 1 340 ? 10.899 21.297 -5.840 1.00 97.19 340 GLU A N 1
ATOM 2560 C CA . GLU A 1 340 ? 11.570 22.417 -6.517 1.00 97.19 340 GLU A CA 1
ATOM 2561 C C . GLU A 1 340 ? 12.976 22.659 -5.958 1.00 97.19 340 GLU A C 1
ATOM 2563 O O . GLU A 1 340 ? 13.902 22.925 -6.717 1.00 97.19 340 GLU A O 1
ATOM 2568 N N . GLN A 1 341 ? 13.168 22.484 -4.649 1.00 97.69 341 GLN A N 1
ATOM 2569 C CA . GLN A 1 341 ? 14.484 22.528 -4.012 1.00 97.69 341 GLN A CA 1
ATOM 2570 C C . GLN A 1 341 ? 15.380 21.406 -4.546 1.00 97.69 341 GLN A C 1
ATOM 2572 O O . GLN A 1 341 ? 16.532 21.652 -4.894 1.00 97.69 341 GLN A O 1
ATOM 2577 N N . ALA A 1 342 ? 14.837 20.193 -4.698 1.00 97.75 342 ALA A N 1
ATOM 2578 C CA . ALA A 1 342 ? 15.554 19.065 -5.288 1.00 97.75 342 ALA A CA 1
ATOM 2579 C C . ALA A 1 342 ? 16.032 19.357 -6.721 1.00 97.75 342 ALA A C 1
ATOM 2581 O O . ALA A 1 342 ? 17.150 18.999 -7.081 1.00 97.75 342 ALA A O 1
ATOM 2582 N N . ARG A 1 343 ? 15.216 20.045 -7.534 1.00 98.06 343 ARG A N 1
ATOM 2583 C CA . ARG A 1 343 ? 15.583 20.452 -8.905 1.00 98.06 343 ARG A CA 1
ATOM 2584 C C . ARG A 1 343 ? 16.696 21.496 -8.960 1.00 98.06 343 ARG A C 1
ATOM 2586 O O . ARG A 1 343 ? 17.358 21.605 -9.984 1.00 98.06 343 ARG A O 1
ATOM 2593 N N . GLN A 1 344 ? 16.886 22.269 -7.894 1.00 97.69 344 GLN A N 1
ATOM 2594 C CA . GLN A 1 344 ? 17.913 23.311 -7.815 1.00 97.69 344 GLN A CA 1
ATOM 2595 C C . GLN A 1 344 ? 19.276 22.784 -7.340 1.00 97.69 344 GLN A C 1
ATOM 2597 O O . GLN A 1 344 ? 20.260 23.523 -7.376 1.00 97.69 344 GLN A O 1
ATOM 2602 N N . VAL A 1 345 ? 19.360 21.523 -6.901 1.00 98.19 345 VAL A N 1
ATOM 2603 C CA . VAL A 1 345 ? 20.624 20.909 -6.477 1.00 98.19 345 VAL A CA 1
ATOM 2604 C C . VAL A 1 345 ? 21.590 20.823 -7.662 1.00 98.19 345 VAL A C 1
ATOM 2606 O O . VAL A 1 345 ? 21.255 20.309 -8.730 1.00 98.19 345 VAL A O 1
ATOM 2609 N N . ALA A 1 346 ? 22.818 21.309 -7.471 1.00 97.94 346 ALA A N 1
ATOM 2610 C CA . ALA A 1 346 ? 23.847 21.282 -8.506 1.00 97.94 346 ALA A CA 1
ATOM 2611 C C . ALA A 1 346 ? 24.109 19.846 -8.997 1.00 97.94 346 ALA A C 1
ATOM 2613 O O . ALA A 1 346 ? 24.303 18.930 -8.201 1.00 97.94 346 ALA A O 1
ATOM 2614 N N . GLY A 1 347 ? 24.119 19.657 -10.319 1.00 97.25 347 GLY A N 1
ATOM 2615 C CA . GLY A 1 347 ? 24.282 18.346 -10.957 1.00 97.25 347 GLY A CA 1
ATOM 2616 C C . GLY A 1 347 ? 22.971 17.592 -11.208 1.00 97.25 347 GLY A C 1
ATOM 2617 O O . GLY A 1 347 ? 22.973 16.652 -12.002 1.00 97.25 347 GLY A O 1
ATOM 2618 N N . VAL A 1 348 ? 21.844 18.012 -10.621 1.00 98.38 348 VAL A N 1
ATOM 2619 C CA . VAL A 1 348 ? 20.519 17.472 -10.961 1.00 98.38 348 VAL A CA 1
ATOM 2620 C C . VAL A 1 348 ? 20.044 18.060 -12.280 1.00 98.38 348 VAL A C 1
ATOM 2622 O O . VAL A 1 348 ? 20.030 19.271 -12.472 1.00 98.38 348 VAL A O 1
ATOM 2625 N N . GLN A 1 349 ? 19.630 17.183 -13.188 1.00 97.06 349 GLN A N 1
ATOM 2626 C CA . GLN A 1 349 ? 19.088 17.560 -14.490 1.00 97.06 349 GLN A CA 1
ATOM 2627 C C . GLN A 1 349 ? 17.565 17.475 -14.519 1.00 97.06 349 GLN A C 1
ATOM 2629 O O . GLN A 1 349 ? 16.918 18.237 -15.232 1.00 97.06 349 GLN A O 1
ATOM 2634 N N . ASN A 1 350 ? 16.974 16.533 -13.776 1.00 95.94 350 ASN A N 1
ATOM 2635 C CA . ASN A 1 350 ? 15.524 16.400 -13.714 1.00 95.94 350 ASN A CA 1
ATOM 2636 C C . ASN A 1 350 ? 15.057 15.696 -12.432 1.00 95.94 350 ASN A C 1
ATOM 2638 O O . ASN A 1 350 ? 15.732 14.804 -11.916 1.00 95.94 350 ASN A O 1
ATOM 2642 N N . VAL A 1 351 ? 13.860 16.060 -11.969 1.00 96.94 351 VAL A N 1
ATOM 2643 C CA . VAL A 1 351 ? 13.108 15.362 -10.919 1.00 96.94 351 VAL A CA 1
ATOM 2644 C C . VAL A 1 351 ? 11.695 15.131 -11.440 1.00 96.94 351 VAL A C 1
ATOM 2646 O O . VAL A 1 351 ? 10.933 16.081 -11.657 1.00 96.94 351 VAL A O 1
ATOM 2649 N N . ILE A 1 352 ? 11.358 13.859 -11.644 1.00 93.88 352 ILE A N 1
ATOM 2650 C CA . ILE A 1 352 ? 10.142 13.419 -12.324 1.00 93.88 352 ILE A CA 1
ATOM 2651 C C . ILE A 1 352 ? 9.309 12.594 -11.350 1.00 93.88 352 ILE A C 1
ATOM 2653 O O . ILE A 1 352 ? 9.697 11.489 -10.980 1.00 93.88 352 ILE A O 1
ATOM 2657 N N . LEU A 1 353 ? 8.147 13.105 -10.951 1.00 93.12 353 LEU A N 1
ATOM 2658 C CA . LEU A 1 353 ? 7.188 12.351 -10.147 1.00 93.12 353 LEU A CA 1
ATOM 2659 C C . LEU A 1 353 ? 6.302 11.492 -11.048 1.00 93.12 353 LEU A C 1
ATOM 2661 O O . LEU A 1 353 ? 5.809 11.951 -12.078 1.00 93.12 353 LEU A O 1
ATOM 2665 N N . THR A 1 354 ? 6.082 10.248 -10.638 1.00 89.56 354 THR A N 1
ATOM 2666 C CA . THR A 1 354 ? 5.176 9.302 -11.310 1.00 89.56 354 THR A CA 1
ATOM 2667 C C . THR A 1 354 ? 3.873 9.092 -10.546 1.00 89.56 354 THR A C 1
ATOM 2669 O O . THR A 1 354 ? 2.987 8.411 -11.056 1.00 89.56 354 THR A O 1
ATOM 2672 N N . ARG A 1 355 ? 3.753 9.665 -9.340 1.00 89.06 355 ARG A N 1
ATOM 2673 C CA . ARG A 1 355 ? 2.577 9.590 -8.465 1.00 89.06 355 ARG A CA 1
ATOM 2674 C C . ARG A 1 355 ? 2.248 10.956 -7.875 1.00 89.06 355 ARG A C 1
ATOM 2676 O O . ARG A 1 355 ? 3.153 11.691 -7.481 1.00 89.06 355 ARG A O 1
ATOM 2683 N N . GLY A 1 356 ? 0.957 11.277 -7.818 1.00 90.12 356 GLY A N 1
ATOM 2684 C CA . GLY A 1 356 ? 0.443 12.504 -7.215 1.00 90.12 356 GLY A CA 1
ATOM 2685 C C . GLY A 1 356 ? -0.103 12.330 -5.796 1.00 90.12 356 GLY A C 1
ATOM 2686 O O . GLY A 1 356 ? -0.299 11.222 -5.296 1.00 90.12 356 GLY A O 1
ATOM 2687 N N . VAL A 1 357 ? -0.401 13.461 -5.155 1.00 92.69 357 VAL A N 1
ATOM 2688 C CA . VAL A 1 357 ? -1.159 13.500 -3.895 1.00 92.69 357 VAL A CA 1
ATOM 2689 C C . VAL A 1 357 ? -2.521 12.822 -4.087 1.00 92.69 357 VAL A C 1
ATOM 2691 O O . VAL A 1 357 ? -3.161 12.981 -5.124 1.00 92.69 357 VAL A O 1
ATOM 2694 N N . ASN A 1 358 ? -2.970 12.093 -3.067 1.00 89.19 358 ASN A N 1
ATOM 2695 C CA . ASN A 1 358 ? -4.141 11.213 -3.024 1.00 89.19 358 ASN A CA 1
ATOM 2696 C C . ASN A 1 358 ? -4.033 9.876 -3.766 1.00 89.19 358 ASN A C 1
ATOM 2698 O O . ASN A 1 358 ? -4.935 9.049 -3.602 1.00 89.19 358 ASN A O 1
ATOM 2702 N N . GLU A 1 359 ? -2.967 9.616 -4.523 1.00 89.81 359 GLU A N 1
ATOM 2703 C CA . GLU A 1 359 ? -2.748 8.289 -5.101 1.00 89.81 359 GLU A CA 1
ATOM 2704 C C . GLU A 1 359 ? -2.248 7.284 -4.058 1.00 89.81 359 GLU A C 1
ATOM 2706 O O . GLU A 1 359 ? -1.600 7.643 -3.073 1.00 89.81 359 GLU A O 1
ATOM 2711 N N . ILE A 1 360 ? -2.543 6.002 -4.290 1.00 88.56 360 ILE A N 1
ATOM 2712 C CA . ILE A 1 360 ? -2.037 4.893 -3.478 1.00 88.56 360 ILE A CA 1
ATOM 2713 C C . ILE A 1 360 ? -0.747 4.377 -4.110 1.00 88.56 360 ILE A C 1
ATOM 2715 O O . ILE A 1 360 ? -0.740 3.950 -5.268 1.00 88.56 360 ILE A O 1
ATOM 2719 N N . ILE A 1 361 ? 0.327 4.378 -3.329 1.00 89.19 361 ILE A N 1
ATOM 2720 C CA . ILE A 1 361 ? 1.573 3.702 -3.661 1.00 89.19 361 ILE A CA 1
ATOM 2721 C C . ILE A 1 361 ? 1.562 2.300 -3.029 1.00 89.19 361 ILE A C 1
ATOM 2723 O O . ILE A 1 361 ? 1.428 2.174 -1.809 1.00 89.19 361 ILE A O 1
ATOM 2727 N N . PRO A 1 362 ? 1.618 1.223 -3.832 1.00 86.00 362 PRO A N 1
ATOM 2728 C CA . PRO A 1 362 ? 1.626 -0.137 -3.308 1.00 86.00 362 PRO A CA 1
ATOM 2729 C C . PRO A 1 362 ? 3.005 -0.504 -2.753 1.00 86.00 362 PRO A C 1
ATOM 2731 O O . PRO A 1 362 ? 4.000 0.186 -2.981 1.00 86.00 362 PRO A O 1
ATOM 2734 N N . SER A 1 363 ? 3.088 -1.650 -2.077 1.00 86.62 363 SER A N 1
ATOM 2735 C CA . SER A 1 363 ? 4.382 -2.273 -1.796 1.00 86.62 363 SER A CA 1
ATOM 2736 C C . SER A 1 363 ? 5.112 -2.554 -3.106 1.00 86.62 363 SER A C 1
ATOM 2738 O O . SER A 1 363 ? 4.532 -3.106 -4.041 1.00 86.62 363 SER A O 1
ATOM 2740 N N . MET A 1 364 ? 6.392 -2.189 -3.164 1.00 88.50 364 MET A N 1
ATOM 2741 C CA . MET A 1 364 ? 7.178 -2.314 -4.386 1.00 88.50 364 MET A CA 1
ATOM 2742 C C . MET A 1 364 ? 7.371 -3.782 -4.774 1.00 88.50 364 MET A C 1
ATOM 2744 O O . MET A 1 364 ? 8.059 -4.532 -4.082 1.00 88.50 364 MET A O 1
ATOM 2748 N N . THR A 1 365 ? 6.789 -4.168 -5.907 1.00 90.75 365 THR A N 1
ATOM 2749 C CA . THR A 1 365 ? 6.964 -5.490 -6.536 1.00 90.75 365 THR A CA 1
ATOM 2750 C C . THR A 1 365 ? 7.389 -5.381 -8.002 1.00 90.75 365 THR A C 1
ATOM 2752 O O . THR A 1 365 ? 7.688 -6.386 -8.641 1.00 90.75 365 THR A O 1
ATOM 2755 N N . SER A 1 366 ? 7.419 -4.164 -8.551 1.00 92.12 366 SER A N 1
ATOM 2756 C CA . SER A 1 366 ? 7.724 -3.879 -9.948 1.00 92.12 366 SER A CA 1
ATOM 2757 C C . SER A 1 366 ? 8.312 -2.474 -10.135 1.00 92.12 366 SER A C 1
ATOM 2759 O O . SER A 1 366 ? 8.278 -1.632 -9.237 1.00 92.12 366 SER A O 1
ATOM 2761 N N . ASN A 1 367 ? 8.810 -2.179 -11.340 1.00 89.50 367 ASN A N 1
ATOM 2762 C CA . ASN A 1 367 ? 9.446 -0.891 -11.642 1.00 89.50 367 ASN A CA 1
ATOM 2763 C C . ASN A 1 367 ? 8.461 0.290 -11.676 1.00 89.50 367 ASN A C 1
ATOM 2765 O O . ASN A 1 367 ? 8.901 1.438 -11.664 1.00 89.50 367 ASN A O 1
ATOM 2769 N N . VAL A 1 368 ? 7.150 0.028 -11.733 1.00 87.38 368 VAL A N 1
ATOM 2770 C CA . VAL A 1 368 ? 6.106 1.071 -11.765 1.00 87.38 368 VAL A CA 1
ATOM 2771 C C . VAL A 1 368 ? 5.629 1.494 -10.371 1.00 87.38 368 VAL A C 1
ATOM 2773 O O . VAL A 1 368 ? 4.811 2.406 -10.258 1.00 87.38 368 VAL A O 1
ATOM 2776 N N . ASP A 1 369 ? 6.147 0.855 -9.319 1.00 89.62 369 ASP A N 1
ATOM 2777 C CA . ASP A 1 369 ? 5.766 1.117 -7.925 1.00 89.62 369 ASP A CA 1
ATOM 2778 C C . ASP A 1 369 ? 6.626 2.216 -7.270 1.00 89.62 369 ASP A C 1
ATOM 2780 O O . ASP A 1 369 ? 6.483 2.502 -6.085 1.00 89.62 369 ASP A O 1
ATOM 2784 N N . LYS A 1 370 ? 7.524 2.848 -8.037 1.00 91.88 370 LYS A N 1
ATOM 2785 C CA . LYS A 1 370 ? 8.315 4.006 -7.600 1.00 91.88 370 LYS A CA 1
ATOM 2786 C C . LYS A 1 370 ? 7.442 5.268 -7.561 1.00 91.88 370 LYS A C 1
ATOM 2788 O O . LYS A 1 370 ? 6.529 5.433 -8.373 1.00 91.88 370 LYS A O 1
ATOM 2793 N N . ALA A 1 371 ? 7.751 6.181 -6.642 1.00 93.62 371 ALA A N 1
ATOM 2794 C CA . ALA A 1 371 ? 7.072 7.477 -6.540 1.00 93.62 371 ALA A CA 1
ATOM 2795 C C . ALA A 1 371 ? 7.567 8.487 -7.593 1.00 93.62 371 ALA A C 1
ATOM 2797 O O . ALA A 1 371 ? 6.873 9.451 -7.921 1.00 93.62 371 ALA A O 1
ATOM 2798 N N . GLY A 1 372 ? 8.765 8.264 -8.133 1.00 94.62 372 GLY A N 1
ATOM 2799 C CA . GLY A 1 372 ? 9.370 9.108 -9.151 1.00 94.62 372 GLY A CA 1
ATOM 2800 C C . GLY A 1 372 ? 10.823 8.740 -9.428 1.00 94.62 372 GLY A C 1
ATOM 2801 O O . GLY A 1 372 ? 11.270 7.647 -9.077 1.00 94.62 372 GLY A O 1
ATOM 2802 N N . HIS A 1 373 ? 11.550 9.660 -10.055 1.00 96.38 373 HIS A N 1
ATOM 2803 C CA . HIS A 1 373 ? 12.920 9.490 -10.524 1.00 96.38 373 HIS A CA 1
ATOM 2804 C C . HIS A 1 373 ? 13.709 10.799 -10.408 1.00 96.38 373 HIS A C 1
ATOM 2806 O O . HIS A 1 373 ? 13.164 11.883 -10.625 1.00 96.38 373 HIS A O 1
ATOM 2812 N N . ILE A 1 374 ? 15.000 10.683 -10.115 1.00 98.25 374 ILE A N 1
ATOM 2813 C CA . ILE A 1 374 ? 15.983 11.766 -10.114 1.00 98.25 374 ILE A CA 1
ATOM 2814 C C . ILE A 1 374 ? 17.022 11.437 -11.181 1.00 98.25 374 ILE A C 1
ATOM 2816 O O . ILE A 1 374 ? 17.575 10.337 -11.197 1.00 98.25 374 ILE A O 1
ATOM 2820 N N . ILE A 1 375 ? 17.280 12.393 -12.067 1.00 98.25 375 ILE A N 1
ATOM 2821 C CA . ILE A 1 375 ? 18.301 12.294 -13.108 1.00 98.25 375 ILE A CA 1
ATOM 2822 C C . ILE A 1 375 ? 19.406 13.277 -12.759 1.00 98.25 375 ILE A C 1
ATOM 2824 O O . ILE A 1 375 ? 19.141 14.469 -12.589 1.00 98.25 375 ILE A O 1
ATOM 2828 N N . ALA A 1 376 ? 20.635 12.782 -12.662 1.00 98.50 376 ALA A N 1
ATOM 2829 C CA . ALA A 1 376 ? 21.791 13.579 -12.273 1.00 98.50 376 ALA A CA 1
ATOM 2830 C C . ALA A 1 376 ? 22.994 13.298 -13.173 1.00 98.50 376 ALA A C 1
ATOM 2832 O O . ALA A 1 376 ? 23.114 12.229 -13.775 1.00 98.50 376 ALA A O 1
ATOM 2833 N N . THR A 1 377 ? 23.893 14.272 -13.255 1.00 98.44 377 THR A N 1
ATOM 2834 C CA . THR A 1 377 ? 25.129 14.204 -14.035 1.00 98.44 377 THR A CA 1
ATOM 2835 C C . THR A 1 377 ? 26.320 14.660 -13.211 1.00 98.44 377 THR A C 1
ATOM 2837 O O . THR A 1 377 ? 26.178 15.523 -12.346 1.00 98.44 377 THR A O 1
ATOM 2840 N N . GLY A 1 378 ? 27.506 14.161 -13.541 1.00 97.38 378 GLY A N 1
ATOM 2841 C CA . GLY A 1 378 ? 28.759 14.596 -12.937 1.00 97.38 378 GLY A CA 1
ATOM 2842 C C . GLY A 1 378 ? 29.968 14.204 -13.781 1.00 97.38 378 GLY A C 1
ATOM 2843 O O . GLY A 1 378 ? 29.867 13.397 -14.704 1.00 97.38 378 GLY A O 1
ATOM 2844 N N . GLU A 1 379 ? 31.131 14.765 -13.455 1.00 96.00 379 GLU A N 1
ATOM 2845 C CA . GLU A 1 379 ? 32.404 14.352 -14.068 1.00 96.00 379 GLU A CA 1
ATOM 2846 C C . GLU A 1 379 ? 32.802 12.928 -13.654 1.00 96.00 379 GLU A C 1
ATOM 2848 O O . GLU A 1 379 ? 33.477 12.217 -14.392 1.00 96.00 379 GLU A O 1
ATOM 2853 N N . THR A 1 380 ? 32.346 12.495 -12.477 1.00 97.19 380 THR A N 1
ATOM 2854 C CA . THR A 1 380 ? 32.536 11.145 -11.942 1.00 97.19 380 THR A CA 1
ATOM 2855 C C . THR A 1 380 ? 31.203 10.570 -11.473 1.00 97.19 380 THR A C 1
ATOM 2857 O O . THR A 1 380 ? 30.253 11.310 -11.203 1.00 97.19 380 THR A O 1
ATOM 2860 N N . LEU A 1 381 ? 31.142 9.242 -11.326 1.00 97.44 381 LEU A N 1
ATOM 2861 C CA . LEU A 1 381 ? 29.968 8.564 -10.775 1.00 97.44 381 LEU A CA 1
ATOM 2862 C C . LEU A 1 381 ? 29.645 9.052 -9.363 1.00 97.44 381 LEU A C 1
ATOM 2864 O O . LEU A 1 381 ? 28.497 9.382 -9.087 1.00 97.44 381 LEU A O 1
ATOM 2868 N N . VAL A 1 382 ? 30.667 9.204 -8.519 1.00 98.12 382 VAL A N 1
ATOM 2869 C CA . VAL A 1 382 ? 30.512 9.693 -7.143 1.00 98.12 382 VAL A CA 1
ATOM 2870 C C . VAL A 1 382 ? 29.855 11.076 -7.116 1.00 98.12 382 VAL A C 1
ATOM 2872 O O . VAL A 1 382 ? 28.936 11.296 -6.332 1.00 98.12 382 VAL A O 1
ATOM 2875 N N . ALA A 1 383 ? 30.269 11.994 -7.995 1.00 98.12 383 ALA A N 1
ATOM 2876 C CA . ALA A 1 383 ? 29.678 13.331 -8.062 1.00 98.12 383 ALA A CA 1
ATOM 2877 C C . ALA A 1 383 ? 28.197 13.294 -8.485 1.00 98.12 383 ALA A C 1
ATOM 2879 O O . ALA A 1 383 ? 27.364 13.976 -7.887 1.00 98.12 383 ALA A O 1
ATOM 2880 N N . ALA A 1 384 ? 27.852 12.470 -9.481 1.00 98.31 384 ALA A N 1
ATOM 2881 C CA . ALA A 1 384 ? 26.467 12.309 -9.919 1.00 98.31 384 ALA A CA 1
ATOM 2882 C C . ALA A 1 384 ? 25.590 11.678 -8.818 1.00 98.31 384 ALA A C 1
ATOM 2884 O O . ALA A 1 384 ? 24.460 12.114 -8.592 1.00 98.31 384 ALA A O 1
ATOM 2885 N N . GLU A 1 385 ? 26.115 10.681 -8.099 1.00 98.38 385 GLU A N 1
ATOM 2886 C CA . GLU A 1 385 ? 25.423 10.020 -6.987 1.00 98.38 385 GLU A CA 1
ATOM 2887 C C . GLU A 1 385 ? 25.187 10.960 -5.808 1.00 98.38 385 GLU A C 1
ATOM 2889 O O . GLU A 1 385 ? 24.088 10.971 -5.253 1.00 98.38 385 GLU A O 1
ATOM 2894 N N . GLN A 1 386 ? 26.175 11.788 -5.464 1.00 98.44 386 GLN A N 1
ATOM 2895 C CA . GLN A 1 386 ? 26.035 12.815 -4.432 1.00 98.44 386 GLN A CA 1
ATOM 2896 C C . GLN A 1 386 ? 24.950 13.832 -4.796 1.00 98.44 386 GLN A C 1
ATOM 2898 O O . GLN A 1 386 ? 24.103 14.136 -3.958 1.00 98.44 386 GLN A O 1
ATOM 2903 N N . ALA A 1 387 ? 24.914 14.306 -6.046 1.00 98.38 387 ALA A N 1
ATOM 2904 C CA . ALA A 1 387 ? 23.861 15.208 -6.510 1.00 98.38 387 ALA A CA 1
ATOM 2905 C C . ALA A 1 387 ? 22.465 14.571 -6.383 1.00 98.38 387 ALA A C 1
ATOM 2907 O O . ALA A 1 387 ? 21.542 15.193 -5.854 1.00 98.38 387 ALA A O 1
ATOM 2908 N N . ALA A 1 388 ? 22.309 13.309 -6.801 1.00 98.31 388 ALA A N 1
ATOM 2909 C CA . ALA A 1 388 ? 21.038 12.597 -6.679 1.00 98.31 388 ALA A CA 1
ATOM 2910 C C . ALA A 1 388 ? 20.623 12.359 -5.213 1.00 98.31 388 ALA A C 1
ATOM 2912 O O . ALA A 1 388 ? 19.440 12.477 -4.886 1.00 98.31 388 ALA A O 1
ATOM 2913 N N . ALA A 1 389 ? 21.576 12.049 -4.328 1.00 98.25 389 ALA A N 1
ATOM 2914 C CA . ALA A 1 389 ? 21.324 11.850 -2.901 1.00 98.25 389 ALA A CA 1
ATOM 2915 C C . ALA A 1 389 ? 20.875 13.148 -2.214 1.00 98.25 389 ALA A C 1
ATOM 2917 O O . ALA A 1 389 ? 19.829 13.161 -1.568 1.00 98.25 389 ALA A O 1
ATOM 2918 N N . LEU A 1 390 ? 21.590 14.255 -2.440 1.00 98.25 390 LEU A N 1
ATOM 2919 C CA . LEU A 1 390 ? 21.229 15.574 -1.910 1.00 98.25 390 LEU A CA 1
ATOM 2920 C C . LEU A 1 390 ? 19.839 16.015 -2.382 1.00 98.25 390 LEU A C 1
ATOM 2922 O O . LEU A 1 390 ? 19.054 16.553 -1.606 1.00 98.25 390 LEU A O 1
ATOM 2926 N N . ALA A 1 391 ? 19.504 15.747 -3.645 1.00 98.31 391 ALA A N 1
ATOM 2927 C CA . ALA A 1 391 ? 18.176 16.016 -4.183 1.00 98.31 391 ALA A CA 1
ATOM 2928 C C . ALA A 1 391 ? 17.096 15.159 -3.516 1.00 98.31 391 ALA A C 1
ATOM 2930 O O . ALA A 1 391 ? 16.023 15.662 -3.191 1.00 98.31 391 ALA A O 1
ATOM 2931 N N . ARG A 1 392 ? 17.378 13.874 -3.264 1.00 97.81 392 ARG A N 1
ATOM 2932 C CA . ARG A 1 392 ? 16.454 12.978 -2.560 1.00 97.81 392 ARG A CA 1
ATOM 2933 C C . ARG A 1 392 ? 16.180 13.449 -1.134 1.00 97.81 392 ARG A C 1
ATOM 2935 O O . ARG A 1 392 ? 15.040 13.306 -0.698 1.00 97.81 392 ARG A O 1
ATOM 2942 N N . GLU A 1 393 ? 17.176 13.990 -0.437 1.00 97.38 393 GLU A N 1
ATOM 2943 C CA . GLU A 1 393 ? 17.036 14.533 0.924 1.00 97.38 393 GLU A CA 1
ATOM 2944 C C . GLU A 1 393 ? 16.105 15.747 0.988 1.00 97.38 393 GLU A C 1
ATOM 2946 O O . GLU A 1 393 ? 15.452 15.952 2.006 1.00 97.38 393 GLU A O 1
ATOM 2951 N N . GLN A 1 394 ? 15.985 16.515 -0.101 1.00 97.81 394 GLN A N 1
ATOM 2952 C CA . GLN A 1 394 ? 15.028 17.622 -0.154 1.00 97.81 394 GLN A CA 1
ATOM 2953 C C . GLN A 1 394 ? 13.576 17.134 -0.232 1.00 97.81 394 GLN A C 1
ATOM 2955 O O . GLN A 1 394 ? 12.680 17.864 0.169 1.00 97.81 394 GLN A O 1
ATOM 2960 N N . ILE A 1 395 ? 13.323 15.928 -0.756 1.00 97.50 395 ILE A N 1
ATOM 2961 C CA . ILE A 1 395 ? 11.968 15.449 -1.061 1.00 97.50 395 ILE A CA 1
ATOM 2962 C C . ILE A 1 395 ? 11.367 14.707 0.136 1.00 97.50 395 ILE A C 1
ATOM 2964 O O . ILE A 1 395 ? 11.814 13.614 0.504 1.00 97.50 395 ILE A O 1
ATOM 2968 N N . GLU A 1 396 ? 10.268 15.237 0.663 1.00 96.25 396 GLU A N 1
ATOM 2969 C CA . GLU A 1 396 ? 9.457 14.587 1.691 1.00 96.25 396 GLU A CA 1
ATOM 2970 C C . GLU A 1 396 ? 8.127 14.109 1.091 1.00 96.25 396 GLU A C 1
ATOM 2972 O O . GLU A 1 396 ? 7.429 14.847 0.393 1.00 96.25 396 GLU A O 1
ATOM 2977 N N . ILE A 1 397 ? 7.794 12.838 1.339 1.00 94.94 397 ILE A N 1
ATOM 2978 C CA . ILE A 1 397 ? 6.540 12.212 0.907 1.00 94.94 397 ILE A CA 1
ATOM 2979 C C . ILE A 1 397 ? 5.867 11.639 2.147 1.00 94.94 397 ILE A C 1
ATOM 2981 O O . ILE A 1 397 ? 6.303 10.611 2.671 1.00 94.94 397 ILE A O 1
ATOM 2985 N N . LEU A 1 398 ? 4.799 12.294 2.597 1.00 92.06 398 LEU A N 1
ATOM 2986 C CA . LEU A 1 398 ? 3.980 11.804 3.697 1.00 92.06 398 LEU A CA 1
ATOM 2987 C C . LEU A 1 398 ? 2.955 10.814 3.152 1.00 92.06 398 LEU A C 1
ATOM 2989 O O . LEU A 1 398 ? 2.203 11.138 2.229 1.00 92.06 398 LEU A O 1
ATOM 2993 N N . VAL A 1 399 ? 2.902 9.620 3.738 1.00 89.62 399 VAL A N 1
ATOM 2994 C CA . VAL A 1 399 ? 1.936 8.583 3.370 1.00 89.62 399 VAL A CA 1
ATOM 2995 C C . VAL A 1 399 ? 1.089 8.169 4.564 1.00 89.62 399 VAL A C 1
ATOM 2997 O O . VAL A 1 399 ? 1.590 8.051 5.680 1.00 89.62 399 VAL A O 1
ATOM 3000 N N . ASP A 1 400 ? -0.190 7.917 4.310 1.00 85.81 400 ASP A N 1
ATOM 3001 C CA . ASP A 1 400 ? -1.056 7.181 5.221 1.00 85.81 400 ASP A CA 1
ATOM 3002 C C . ASP A 1 400 ? -0.961 5.690 4.885 1.00 85.81 400 ASP A C 1
ATOM 3004 O O . ASP A 1 400 ? -1.564 5.191 3.924 1.00 85.81 400 ASP A O 1
ATOM 3008 N N . ASP A 1 401 ? -0.144 4.994 5.668 1.00 82.81 401 ASP A N 1
ATOM 3009 C CA . ASP A 1 401 ? 0.124 3.564 5.534 1.00 82.81 401 ASP A CA 1
ATOM 3010 C C . ASP A 1 401 ? -1.102 2.687 5.828 1.00 82.81 401 ASP A C 1
ATOM 3012 O O . ASP A 1 401 ? -1.131 1.538 5.382 1.00 82.81 401 ASP A O 1
ATOM 3016 N N . ALA A 1 402 ? -2.155 3.212 6.470 1.00 79.81 402 ALA A N 1
ATOM 3017 C CA . ALA A 1 402 ? -3.367 2.452 6.755 1.00 79.81 402 ALA A CA 1
ATOM 3018 C C . ALA A 1 402 ? -4.028 1.988 5.448 1.00 79.81 402 ALA A C 1
ATOM 3020 O O . ALA A 1 402 ? -4.617 0.912 5.392 1.00 79.81 402 ALA A O 1
ATOM 3021 N N . TYR A 1 403 ? -3.862 2.746 4.359 1.00 80.56 403 TYR A N 1
ATOM 3022 C CA . TYR A 1 403 ? -4.337 2.372 3.022 1.00 80.56 403 TYR A CA 1
ATOM 3023 C C . TYR A 1 403 ? -3.560 1.215 2.380 1.00 80.56 403 TYR A C 1
ATOM 3025 O O . TYR A 1 403 ? -4.013 0.672 1.374 1.00 80.56 403 TYR A O 1
ATOM 3033 N N . SER A 1 404 ? -2.413 0.831 2.941 1.00 80.69 404 SER A N 1
ATOM 3034 C CA . SER A 1 404 ? -1.646 -0.345 2.515 1.00 80.69 404 SER A CA 1
ATOM 3035 C C . SER A 1 404 ? -1.966 -1.607 3.326 1.00 80.69 404 SER A C 1
ATOM 3037 O O . SER A 1 404 ? -1.465 -2.686 3.007 1.00 80.69 404 SER A O 1
ATOM 3039 N N . ILE A 1 405 ? -2.813 -1.494 4.356 1.00 84.31 405 ILE A N 1
ATOM 3040 C CA . ILE A 1 405 ? -3.138 -2.599 5.255 1.00 84.31 405 ILE A CA 1
ATOM 3041 C C . ILE A 1 405 ? -4.186 -3.522 4.640 1.00 84.31 405 ILE A C 1
ATOM 3043 O O . ILE A 1 405 ? -5.349 -3.167 4.449 1.00 84.31 405 ILE A O 1
ATOM 3047 N N . GLU A 1 406 ? -3.793 -4.776 4.441 1.00 86.62 406 GLU A N 1
ATOM 3048 C CA . GLU A 1 406 ? -4.708 -5.873 4.151 1.00 86.62 406 GLU A CA 1
ATOM 3049 C C . GLU A 1 406 ? -5.062 -6.605 5.448 1.00 86.62 406 GLU A C 1
ATOM 3051 O O . GLU A 1 406 ? -4.235 -7.306 6.035 1.00 86.62 406 GLU A O 1
ATOM 3056 N N . TRP A 1 407 ? -6.320 -6.503 5.889 1.00 90.75 407 TRP A N 1
ATOM 3057 C CA . TRP A 1 407 ? -6.764 -7.094 7.163 1.00 90.75 407 TRP A CA 1
ATOM 3058 C C . TRP A 1 407 ? -6.453 -8.594 7.276 1.00 90.75 407 TRP A C 1
ATOM 3060 O O . TRP A 1 407 ? -6.114 -9.090 8.346 1.00 90.75 407 TRP A O 1
ATOM 3070 N N . LYS A 1 408 ? -6.505 -9.323 6.157 1.00 89.50 408 LYS A N 1
ATOM 3071 C CA . LYS A 1 408 ? -6.160 -10.748 6.129 1.00 89.50 408 LYS A CA 1
ATOM 3072 C C . LYS A 1 408 ? -4.694 -11.004 6.511 1.00 89.50 408 LYS A C 1
ATOM 3074 O O . LYS A 1 408 ? -4.417 -11.995 7.180 1.00 89.50 408 LYS A O 1
ATOM 3079 N N . GLN A 1 409 ? -3.775 -10.128 6.099 1.00 88.00 409 GLN A N 1
ATOM 3080 C CA . GLN A 1 409 ? -2.361 -10.221 6.474 1.00 88.00 409 GLN A CA 1
ATOM 3081 C C . GLN A 1 409 ? -2.177 -9.906 7.957 1.00 88.00 409 GLN A C 1
ATOM 3083 O O . GLN A 1 409 ? -1.475 -10.643 8.642 1.00 88.00 409 GLN A O 1
ATOM 3088 N N . VAL A 1 410 ? -2.876 -8.887 8.471 1.00 92.75 410 VAL A N 1
ATOM 3089 C CA . VAL A 1 410 ? -2.904 -8.578 9.911 1.00 92.75 410 VAL A CA 1
ATOM 3090 C C . VAL A 1 410 ? -3.368 -9.798 10.709 1.00 92.75 410 VAL A C 1
ATOM 3092 O O . VAL A 1 410 ? -2.719 -10.191 11.674 1.00 92.75 410 VAL A O 1
ATOM 3095 N N . GLU A 1 411 ? -4.450 -10.459 10.288 1.00 93.56 411 GLU A N 1
ATOM 3096 C CA . GLU A 1 411 ? -4.944 -11.672 10.949 1.00 93.56 411 GLU A CA 1
ATOM 3097 C C . GLU A 1 411 ? -3.942 -12.834 10.897 1.00 93.56 411 GLU A C 1
ATOM 3099 O O . GLU A 1 411 ? -3.818 -13.588 11.862 1.00 93.56 411 GLU A O 1
ATOM 3104 N N . GLU A 1 412 ? -3.242 -13.004 9.777 1.00 90.94 412 GLU A N 1
ATOM 3105 C CA . GLU A 1 412 ? -2.224 -14.040 9.598 1.00 90.94 412 GLU A CA 1
ATOM 3106 C C . GLU A 1 412 ? -1.011 -13.807 10.505 1.00 90.94 412 GLU A C 1
ATOM 3108 O O . GLU A 1 412 ? -0.640 -14.704 11.264 1.00 90.94 412 GLU A O 1
ATOM 3113 N N . GLN A 1 413 ? -0.471 -12.587 10.521 1.00 89.94 413 GLN A N 1
ATOM 3114 C CA . GLN A 1 413 ? 0.643 -12.209 11.393 1.00 89.94 413 GLN A CA 1
ATOM 3115 C C . GLN A 1 413 ? 0.263 -12.275 12.872 1.00 89.94 413 GLN A C 1
ATOM 3117 O O . GLN A 1 413 ? 1.008 -12.823 13.689 1.00 89.94 413 GLN A O 1
ATOM 3122 N N . ALA A 1 414 ? -0.935 -11.803 13.225 1.00 92.19 414 ALA A N 1
ATOM 3123 C CA . ALA A 1 414 ? -1.442 -11.909 14.585 1.00 92.19 414 ALA A CA 1
ATOM 3124 C C . ALA A 1 414 ? -1.540 -13.375 15.029 1.00 92.19 414 ALA A C 1
ATOM 3126 O O . ALA A 1 414 ? -1.158 -13.706 16.150 1.00 92.19 414 ALA A O 1
ATOM 3127 N N . ARG A 1 415 ? -2.011 -14.274 14.154 1.00 90.94 415 ARG A N 1
ATOM 3128 C CA . ARG A 1 415 ? -2.136 -15.705 14.466 1.00 90.94 415 ARG A CA 1
ATOM 3129 C C . ARG A 1 415 ? -0.778 -16.351 14.737 1.00 90.94 415 ARG A C 1
ATOM 3131 O O . ARG A 1 415 ? -0.668 -17.122 15.688 1.00 90.94 415 ARG A O 1
ATOM 3138 N N . ILE A 1 416 ? 0.242 -15.990 13.956 1.00 87.56 416 ILE A N 1
ATOM 3139 C CA . ILE A 1 416 ? 1.627 -16.439 14.162 1.00 87.56 416 ILE A CA 1
ATOM 3140 C C . ILE A 1 416 ? 2.140 -15.958 15.526 1.00 87.56 416 ILE A C 1
ATOM 3142 O O . ILE A 1 416 ? 2.633 -16.758 16.321 1.00 87.56 416 ILE A O 1
ATOM 3146 N N . ARG A 1 417 ? 1.969 -14.668 15.840 1.00 87.69 417 ARG A N 1
ATOM 3147 C CA . ARG A 1 417 ? 2.518 -14.054 17.061 1.00 87.69 417 ARG A CA 1
ATOM 3148 C C . ARG A 1 417 ? 1.780 -14.437 18.347 1.00 87.69 417 ARG A C 1
ATOM 3150 O O . ARG A 1 417 ? 2.417 -14.549 19.388 1.00 87.69 417 ARG A O 1
ATOM 3157 N N . PHE A 1 418 ? 0.468 -14.679 18.308 1.00 87.81 418 PHE A N 1
ATOM 3158 C CA . PHE A 1 418 ? -0.283 -15.171 19.475 1.00 87.81 418 PHE A CA 1
ATOM 3159 C C . PHE A 1 418 ? -0.062 -16.668 19.762 1.00 87.81 418 PHE A C 1
ATOM 3161 O O . PHE A 1 418 ? -0.394 -17.130 20.858 1.00 87.81 418 PHE A O 1
ATOM 3168 N N . THR A 1 419 ? 0.531 -17.421 18.828 1.00 72.81 419 THR A N 1
ATOM 3169 C CA . THR A 1 419 ? 0.935 -18.834 18.979 1.00 72.81 419 THR A CA 1
ATOM 3170 C C . THR A 1 419 ? -0.201 -19.825 19.260 1.00 72.81 419 THR A C 1
ATOM 3172 O O . THR A 1 419 ? -0.003 -20.662 20.124 1.00 72.81 419 THR A O 1
ATOM 3175 N N . ASP A 1 420 ? -1.380 -19.679 18.626 1.00 69.44 420 ASP A N 1
ATOM 3176 C CA . ASP A 1 420 ? -2.595 -20.549 18.686 1.00 69.44 420 ASP A CA 1
ATOM 3177 C C . ASP A 1 420 ? -3.087 -21.074 20.059 1.00 69.44 420 ASP A C 1
ATOM 3179 O O . ASP A 1 420 ? -4.097 -21.764 20.145 1.00 69.44 420 ASP A O 1
ATOM 3183 N N . GLN A 1 421 ? -2.449 -20.657 21.147 1.00 75.88 421 GLN A N 1
ATOM 3184 C CA . GLN A 1 421 ? -2.699 -21.073 22.528 1.00 75.88 421 GLN A CA 1
ATOM 3185 C C . GLN A 1 421 ? -3.380 -19.974 23.344 1.00 75.88 421 GLN A C 1
ATOM 3187 O O . GLN A 1 421 ? -3.925 -20.222 24.416 1.00 75.88 421 GLN A O 1
ATOM 3192 N N . VAL A 1 422 ? -3.299 -18.733 22.864 1.00 85.50 422 VAL A N 1
ATOM 3193 C CA . VAL A 1 422 ? -3.711 -17.535 23.606 1.00 85.50 422 VAL A CA 1
ATOM 3194 C C . VAL A 1 422 ? -4.856 -16.816 22.906 1.00 85.50 422 VAL A C 1
ATOM 3196 O O . VAL A 1 422 ? -5.811 -16.371 23.546 1.00 85.50 422 VAL A O 1
ATOM 3199 N N . CYS A 1 423 ? -4.761 -16.703 21.583 1.00 90.44 423 CYS A N 1
ATOM 3200 C CA . CYS A 1 423 ? -5.786 -16.158 20.710 1.00 90.44 423 CYS A CA 1
ATOM 3201 C C . CYS A 1 423 ? -5.703 -16.865 19.354 1.00 90.44 423 CYS A C 1
ATOM 3203 O O . CYS A 1 423 ? -4.649 -16.883 18.724 1.00 90.44 423 CYS A O 1
ATOM 3205 N N . TRP A 1 424 ? -6.828 -17.399 18.882 1.00 91.00 424 TRP A N 1
ATOM 3206 C CA . TRP A 1 424 ? -6.917 -18.120 17.608 1.00 91.00 424 TRP A CA 1
ATOM 3207 C C . TRP A 1 424 ? -7.092 -17.201 16.395 1.00 91.00 424 TRP A C 1
ATOM 3209 O O . TRP A 1 424 ? -7.064 -17.672 15.258 1.00 91.00 424 TRP A O 1
ATOM 3219 N N . VAL A 1 425 ? -7.313 -15.900 16.627 1.00 92.94 425 VAL A N 1
ATOM 3220 C CA . VAL A 1 425 ? 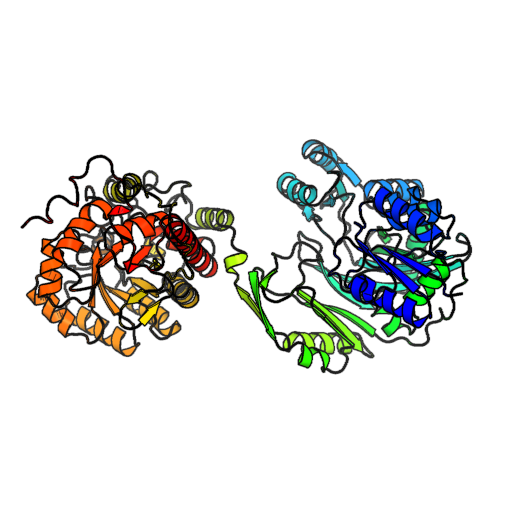-7.668 -14.927 15.579 1.00 92.94 425 VAL A CA 1
ATOM 3221 C C . VAL A 1 425 ? -8.785 -15.509 14.700 1.00 92.94 425 VAL A C 1
ATOM 3223 O O . VAL A 1 425 ? -8.632 -15.732 13.494 1.00 92.94 425 VAL A O 1
ATOM 3226 N N . CYS A 1 426 ? -9.880 -15.893 15.370 1.00 91.06 426 CYS A N 1
ATOM 3227 C CA . CYS A 1 426 ? -11.007 -16.582 14.753 1.00 91.06 426 CYS A CA 1
ATOM 3228 C C . CYS A 1 426 ? -11.634 -15.705 13.668 1.00 91.06 426 CYS A C 1
ATOM 3230 O O . CYS A 1 426 ? -11.865 -14.520 13.903 1.00 91.06 426 CYS A O 1
ATOM 3232 N N . LYS A 1 427 ? -12.028 -16.316 12.544 1.00 87.88 427 LYS A N 1
ATOM 3233 C CA . LYS A 1 427 ? -12.797 -15.646 11.480 1.00 87.88 427 LYS A CA 1
ATOM 3234 C C . LYS A 1 427 ? -14.071 -14.978 12.017 1.00 87.88 427 LYS A C 1
ATOM 3236 O O . LYS A 1 427 ? -14.438 -13.895 11.581 1.00 87.88 427 LYS A O 1
ATOM 3241 N N . VAL A 1 428 ? -14.732 -15.635 12.971 1.00 88.56 428 VAL A N 1
ATOM 3242 C CA . VAL A 1 428 ? -15.807 -15.0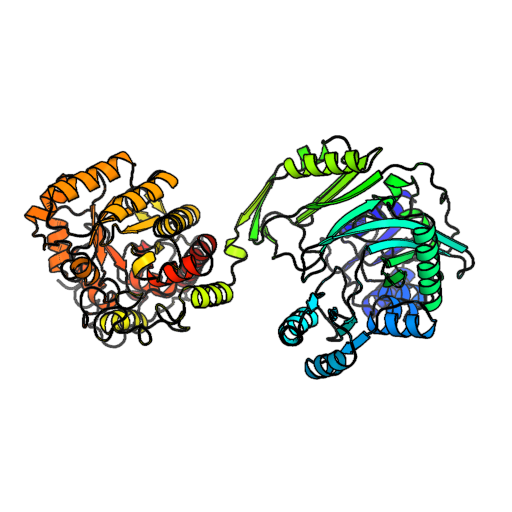66 13.790 1.00 88.56 428 VAL A CA 1
ATOM 3243 C C . VAL A 1 428 ? -15.393 -15.247 15.244 1.00 88.56 428 VAL A C 1
ATOM 3245 O O . VAL A 1 428 ? -15.232 -16.372 15.709 1.00 88.56 428 VAL A O 1
ATOM 3248 N N . CYS A 1 429 ? -15.128 -14.148 15.949 1.00 89.56 429 CYS A N 1
ATOM 3249 C CA . CYS A 1 429 ? -14.632 -14.192 17.322 1.00 89.56 429 CYS A CA 1
ATOM 3250 C C . CYS A 1 429 ? -15.782 -14.015 18.323 1.00 89.56 429 CYS A C 1
ATOM 3252 O O . CYS A 1 429 ? -16.082 -12.896 18.742 1.00 89.56 429 CYS A O 1
ATOM 3254 N N . ASP A 1 430 ? -16.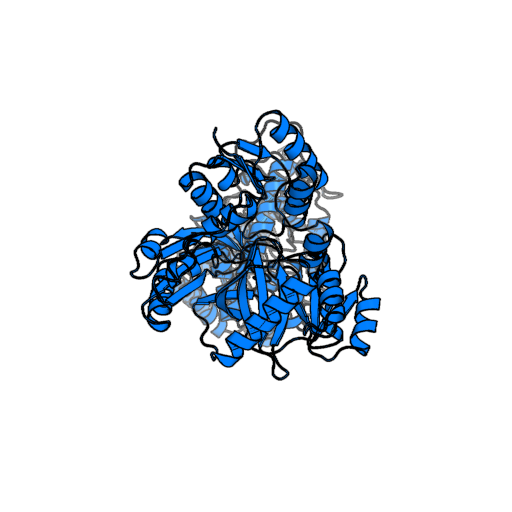368 -15.140 18.722 1.00 88.12 430 ASP A N 1
ATOM 3255 C CA . ASP A 1 430 ? -17.464 -15.278 19.691 1.00 88.12 430 ASP A CA 1
ATOM 3256 C C . ASP A 1 430 ? -16.999 -15.789 21.071 1.00 88.12 430 ASP A C 1
ATOM 3258 O O . ASP A 1 430 ? -17.797 -15.895 21.990 1.00 88.12 430 ASP A O 1
ATOM 3262 N N . GLY A 1 431 ? -15.705 -16.083 21.236 1.00 87.75 431 GLY A N 1
ATOM 3263 C CA . GLY A 1 431 ? -15.127 -16.575 22.492 1.00 87.75 431 GLY A CA 1
ATOM 3264 C C . GLY A 1 431 ? -15.110 -18.098 22.648 1.00 87.75 431 GLY A C 1
ATOM 3265 O O . GLY A 1 431 ? -14.477 -18.576 23.584 1.00 87.75 431 GLY A O 1
ATOM 3266 N N . THR A 1 432 ? -15.704 -18.860 21.724 1.00 87.62 432 THR A N 1
ATOM 3267 C CA . THR A 1 432 ? -15.828 -20.326 21.821 1.00 87.62 432 THR A CA 1
ATOM 3268 C C . THR A 1 432 ? -14.472 -21.030 21.940 1.00 87.62 432 THR A C 1
ATOM 3270 O O . THR A 1 432 ? -14.279 -21.863 22.819 1.00 87.62 432 THR A O 1
ATOM 3273 N N . ASN A 1 433 ? -13.489 -20.641 21.123 1.00 88.38 433 ASN A N 1
ATOM 3274 C CA . ASN A 1 433 ? -12.175 -21.298 21.115 1.00 88.38 433 ASN A CA 1
ATOM 3275 C C . ASN A 1 433 ? -11.283 -20.937 22.315 1.00 88.38 433 ASN A C 1
ATOM 3277 O O . ASN A 1 433 ? -10.286 -21.609 22.538 1.00 88.38 433 ASN A O 1
ATOM 3281 N N . CYS A 1 434 ? -11.598 -19.877 23.069 1.00 88.69 434 CYS A N 1
ATOM 3282 C CA . CYS A 1 434 ? -10.753 -19.376 24.159 1.00 88.69 434 CYS A CA 1
ATOM 3283 C C . CYS A 1 434 ? -11.454 -19.359 25.525 1.00 88.69 434 CYS A C 1
ATOM 3285 O O . CYS A 1 434 ? -11.086 -18.568 26.402 1.00 88.69 434 CYS A O 1
ATOM 3287 N N . ALA A 1 435 ? -12.461 -20.215 25.712 1.00 88.06 435 ALA A N 1
ATOM 3288 C CA . ALA A 1 435 ? -13.143 -20.362 26.991 1.00 88.06 435 ALA A CA 1
ATOM 3289 C C . ALA A 1 435 ? -12.164 -20.719 28.123 1.00 88.06 435 ALA A C 1
ATOM 3291 O O . ALA A 1 435 ? -11.181 -21.428 27.908 1.00 88.06 435 ALA A O 1
ATOM 3292 N N . SER A 1 436 ? -12.389 -20.172 29.324 1.00 84.56 436 SER A N 1
ATOM 3293 C CA . SER A 1 436 ? -11.478 -20.283 30.480 1.00 84.56 436 SER A CA 1
ATOM 3294 C C . SER A 1 436 ? -10.027 -19.807 30.252 1.00 84.56 436 SER A C 1
ATOM 3296 O O . SER A 1 436 ? -9.162 -20.028 31.105 1.00 84.56 436 SER A O 1
ATOM 3298 N N . GLY A 1 437 ? -9.737 -19.112 29.147 1.00 84.31 437 GLY A N 1
ATOM 3299 C CA . GLY A 1 437 ? -8.393 -18.686 28.741 1.00 84.31 437 GLY A CA 1
ATOM 3300 C C . GLY A 1 437 ? -7.838 -17.478 29.505 1.00 84.31 437 GLY A C 1
ATOM 3301 O O . GLY A 1 437 ? -7.452 -16.488 28.881 1.00 84.31 437 GLY A O 1
ATOM 3302 N N . VAL A 1 438 ? -7.821 -17.527 30.844 1.00 85.31 438 VAL A N 1
ATOM 3303 C CA . VAL A 1 438 ? -7.204 -16.515 31.725 1.00 85.31 438 VAL A CA 1
ATOM 3304 C C . VAL A 1 438 ? -6.178 -17.183 32.661 1.00 85.31 438 VAL A C 1
ATOM 3306 O O . VAL A 1 438 ? -6.589 -17.995 33.500 1.00 85.31 438 VAL A O 1
ATOM 3309 N N . PRO A 1 439 ? -4.878 -16.809 32.633 1.00 83.62 439 PRO A N 1
ATOM 3310 C CA . PRO A 1 439 ? -4.242 -15.820 31.751 1.00 83.62 439 PRO A CA 1
ATOM 3311 C C . PRO A 1 439 ? -4.345 -16.164 30.261 1.00 83.62 439 PRO A C 1
ATOM 3313 O O . PRO A 1 439 ? -4.342 -17.332 29.892 1.00 83.62 439 PRO A O 1
ATOM 3316 N N . GLY A 1 440 ? -4.463 -15.135 29.426 1.00 87.12 440 GLY A N 1
ATOM 3317 C CA . GLY A 1 440 ? -4.746 -15.258 27.994 1.00 87.12 440 GLY A CA 1
ATOM 3318 C C . GLY A 1 440 ? -5.791 -14.235 27.540 1.00 87.12 440 GLY A C 1
ATOM 3319 O O . GLY A 1 440 ? -6.212 -13.384 28.332 1.00 87.12 440 GLY A O 1
ATOM 3320 N N . MET A 1 441 ? -6.229 -14.309 26.279 1.00 89.06 441 MET A N 1
ATOM 3321 C CA . MET A 1 441 ? -7.224 -13.380 25.709 1.00 89.06 441 MET A CA 1
ATOM 3322 C C . MET A 1 441 ? -8.684 -13.804 25.955 1.00 89.06 441 MET A C 1
ATOM 3324 O O . MET A 1 441 ? -9.609 -13.105 25.519 1.00 89.06 441 MET A O 1
ATOM 3328 N N . GLY A 1 442 ? -8.891 -14.932 26.641 1.00 90.00 442 GLY A N 1
ATOM 3329 C CA . GLY A 1 442 ? -10.194 -15.470 27.024 1.00 90.00 442 GLY A CA 1
ATOM 3330 C C . GLY A 1 442 ? -10.831 -14.768 28.227 1.00 90.00 442 GLY A C 1
ATOM 3331 O O . GLY A 1 442 ? -10.359 -13.728 28.693 1.00 90.00 442 GLY A O 1
ATOM 3332 N N . GLY A 1 443 ? -11.919 -15.345 28.722 1.00 89.50 443 GLY A N 1
ATOM 3333 C CA . GLY A 1 443 ? -12.646 -14.941 29.930 1.00 89.50 443 GLY A CA 1
ATOM 3334 C C . GLY A 1 443 ? -12.658 -16.068 30.958 1.00 89.50 443 GLY A C 1
ATOM 3335 O O . GLY A 1 443 ? -12.063 -17.126 30.738 1.00 89.50 443 GLY A O 1
ATOM 3336 N N . VAL A 1 444 ? -13.272 -15.822 32.111 1.00 91.19 444 VAL A N 1
ATOM 3337 C CA . VAL A 1 444 ? -13.431 -16.847 33.149 1.00 91.19 444 VAL A CA 1
ATOM 3338 C C . VAL A 1 444 ? -14.570 -17.803 32.785 1.00 91.19 444 VAL A C 1
ATOM 3340 O O . VAL A 1 444 ? -15.410 -17.478 31.953 1.00 91.19 444 VAL A O 1
ATOM 3343 N N . GLY A 1 445 ? -14.579 -18.993 33.388 1.00 91.19 445 GLY A N 1
ATOM 3344 C CA . GLY A 1 445 ? -15.653 -19.967 33.188 1.00 91.19 445 GLY A CA 1
ATOM 3345 C C . GLY A 1 445 ? -15.793 -20.450 31.740 1.00 91.19 445 GLY A C 1
ATOM 3346 O O . GLY A 1 445 ? -14.809 -20.646 31.022 1.00 91.19 445 GLY A O 1
ATOM 3347 N N . ASN A 1 446 ? -17.032 -20.644 31.321 1.00 91.06 446 ASN A N 1
ATOM 3348 C CA . ASN A 1 446 ? -17.432 -21.094 29.995 1.00 91.06 446 ASN A CA 1
ATOM 3349 C C . ASN A 1 446 ? -17.477 -19.962 28.959 1.00 91.06 446 ASN A C 1
ATOM 3351 O O . ASN A 1 446 ? -17.824 -20.226 27.808 1.00 91.06 446 ASN A O 1
ATOM 3355 N N . MET A 1 447 ? -17.084 -18.732 29.329 1.00 90.31 447 MET A N 1
ATOM 3356 C CA . MET A 1 447 ? -17.025 -17.576 28.424 1.00 90.31 447 MET A CA 1
ATOM 3357 C C . MET A 1 447 ? -18.416 -17.155 27.920 1.00 90.31 447 MET A C 1
ATOM 3359 O O . MET A 1 447 ? -18.540 -16.527 26.863 1.00 90.31 447 MET A O 1
ATOM 3363 N N . THR A 1 448 ? -19.461 -17.478 28.687 1.00 94.06 448 THR A N 1
ATOM 3364 C CA . THR A 1 448 ? -20.859 -17.171 28.367 1.00 94.06 448 THR A CA 1
ATOM 3365 C C . THR A 1 448 ? -21.073 -15.666 28.330 1.00 94.06 448 THR A C 1
ATOM 3367 O O . THR A 1 448 ? -21.643 -15.171 27.364 1.00 94.06 448 THR A O 1
ATOM 3370 N N . THR A 1 449 ? -20.492 -14.905 29.264 1.00 95.12 449 THR A N 1
ATOM 3371 C CA . THR A 1 449 ? -20.585 -13.433 29.270 1.00 95.12 449 THR A CA 1
ATOM 3372 C C . THR A 1 449 ? -20.062 -12.813 27.966 1.00 95.12 449 THR A C 1
ATOM 3374 O O . THR A 1 449 ? -20.655 -11.893 27.398 1.00 95.12 449 THR A O 1
ATOM 3377 N N . PHE A 1 450 ? -18.927 -13.303 27.452 1.00 94.50 450 PHE A N 1
ATOM 3378 C CA . PHE A 1 450 ? -18.369 -12.787 26.200 1.00 94.50 450 PHE A CA 1
ATOM 3379 C C . PHE A 1 450 ? -19.243 -13.157 24.993 1.00 94.50 450 PHE A C 1
ATOM 3381 O O . PHE A 1 450 ? -19.425 -12.343 24.079 1.00 94.50 450 PHE A O 1
ATOM 3388 N N . GLN A 1 451 ? -19.780 -14.378 24.988 1.00 94.69 451 GLN A N 1
ATOM 3389 C CA . GLN A 1 451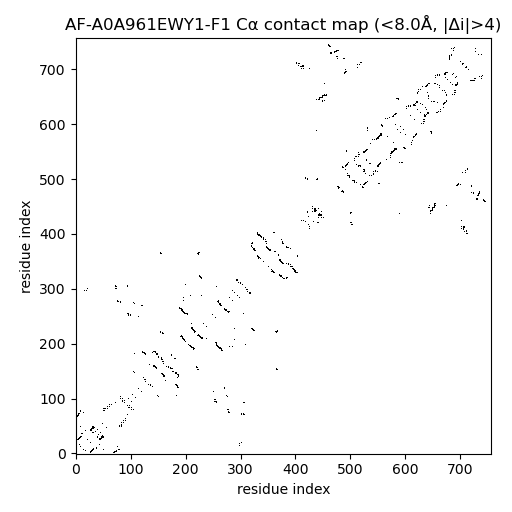 ? -20.730 -14.822 23.973 1.00 94.69 451 GLN A CA 1
ATOM 3390 C C . GLN A 1 451 ? -22.002 -13.969 24.009 1.00 94.69 451 GLN A C 1
ATOM 3392 O O . GLN A 1 451 ? -22.453 -13.538 22.950 1.00 94.69 451 GLN A O 1
ATOM 3397 N N . GLU A 1 452 ? -22.528 -13.640 25.191 1.00 95.44 452 GLU A N 1
ATOM 3398 C CA . GLU A 1 452 ? -23.718 -12.798 25.338 1.00 95.44 452 GLU A CA 1
ATOM 3399 C C . GLU A 1 452 ? -23.498 -11.371 24.842 1.00 95.44 452 GLU A C 1
ATOM 3401 O O . GLU A 1 452 ? -24.370 -10.842 24.163 1.00 95.44 452 GLU A O 1
ATOM 3406 N N . ASN A 1 453 ? -22.314 -10.773 25.027 1.00 95.88 453 ASN A N 1
ATOM 3407 C CA . ASN A 1 453 ? -22.001 -9.496 24.364 1.00 95.88 453 ASN A CA 1
ATOM 3408 C C . ASN A 1 453 ? -22.179 -9.577 22.840 1.00 95.88 453 ASN A C 1
ATOM 3410 O O . ASN A 1 453 ? -22.712 -8.663 22.212 1.00 95.88 453 ASN A O 1
ATOM 3414 N N . SER A 1 454 ? -21.729 -10.683 22.243 1.00 94.06 454 SER A N 1
ATOM 3415 C CA . SER A 1 454 ? -21.822 -10.891 20.797 1.00 94.06 454 SER A CA 1
ATOM 3416 C C . SER A 1 454 ? -23.264 -11.180 20.368 1.00 94.06 454 SER A C 1
ATOM 3418 O O . SER A 1 454 ? -23.738 -10.614 19.384 1.00 94.06 454 SER A O 1
ATOM 3420 N N . ARG A 1 455 ? -23.985 -12.028 21.113 1.00 94.19 455 ARG A N 1
ATOM 3421 C CA . ARG A 1 455 ? -25.382 -12.388 20.833 1.00 94.19 455 ARG A CA 1
ATOM 3422 C C . ARG A 1 455 ? -26.322 -11.196 20.995 1.00 94.19 455 ARG A C 1
ATOM 3424 O O . ARG A 1 455 ? -27.161 -10.995 20.122 1.00 94.19 455 ARG A O 1
ATOM 3431 N N . ALA A 1 456 ? -26.143 -10.376 22.031 1.00 94.19 456 ALA A N 1
ATOM 3432 C CA . ALA A 1 456 ? -26.919 -9.157 22.253 1.00 94.19 456 ALA A CA 1
ATOM 3433 C C . ALA A 1 456 ? -26.861 -8.232 21.033 1.00 94.19 456 ALA A C 1
ATOM 3435 O O . ALA A 1 456 ? -27.893 -7.905 20.453 1.00 94.19 456 ALA A O 1
ATOM 3436 N N . LEU A 1 457 ? -25.659 -7.925 20.539 1.00 93.62 457 LEU A N 1
ATOM 3437 C CA . LEU A 1 457 ? -25.478 -7.135 19.315 1.00 93.62 457 LEU A CA 1
ATOM 3438 C C . LEU A 1 457 ? -26.059 -7.801 18.058 1.00 93.62 457 LEU A C 1
ATOM 3440 O O . LEU A 1 457 ? -26.541 -7.110 17.157 1.00 93.62 457 LEU A O 1
ATOM 3444 N N . GLN A 1 458 ? -26.006 -9.132 17.961 1.00 92.00 458 GLN A N 1
ATOM 3445 C CA . GLN A 1 458 ? -26.545 -9.876 16.818 1.00 92.00 458 GLN A CA 1
ATOM 3446 C C . GLN A 1 458 ? -28.076 -9.878 16.768 1.00 92.00 458 GLN A C 1
ATOM 3448 O O . GLN A 1 458 ? -28.627 -9.914 15.661 1.00 92.00 458 GLN A O 1
ATOM 3453 N N . ARG A 1 459 ? -28.754 -9.831 17.924 1.00 92.62 459 ARG A N 1
ATOM 3454 C CA . ARG A 1 459 ? -30.222 -9.724 18.011 1.00 92.62 459 ARG A CA 1
ATOM 3455 C C . ARG A 1 459 ? -30.730 -8.390 17.462 1.00 92.62 459 ARG A C 1
ATOM 3457 O O . ARG A 1 459 ? -31.780 -8.361 16.832 1.00 92.62 459 ARG A O 1
ATOM 3464 N N . LEU A 1 460 ? -29.947 -7.323 17.611 1.00 92.25 460 LEU A N 1
ATOM 3465 C CA . LEU A 1 460 ? -30.275 -5.999 17.086 1.00 92.25 460 LEU A CA 1
ATOM 3466 C C . LEU A 1 460 ? -30.068 -5.934 15.567 1.00 92.25 460 LEU A C 1
ATOM 3468 O O . LEU A 1 460 ? -28.982 -6.242 15.054 1.00 92.25 460 LEU A O 1
ATOM 3472 N N . LYS A 1 461 ? -31.094 -5.496 14.837 1.00 94.81 461 LYS A N 1
ATOM 3473 C CA . LYS A 1 461 ? -31.067 -5.245 13.389 1.00 94.81 461 LYS A CA 1
ATOM 3474 C C . LYS A 1 461 ? -31.241 -3.756 13.129 1.00 94.81 461 LYS A C 1
ATOM 3476 O O . LYS A 1 461 ? -31.945 -3.086 13.865 1.00 94.81 461 LYS A O 1
ATOM 3481 N N . ILE A 1 462 ? -30.587 -3.244 12.093 1.00 95.50 462 ILE A N 1
ATOM 3482 C CA . ILE A 1 462 ? -30.715 -1.838 11.698 1.00 95.50 462 ILE A CA 1
ATOM 3483 C C . ILE A 1 462 ? -31.806 -1.750 10.636 1.00 95.50 462 ILE A C 1
ATOM 3485 O O . ILE A 1 462 ? -31.779 -2.532 9.684 1.00 95.50 462 ILE A O 1
ATOM 3489 N N . GLN A 1 463 ? -32.728 -0.808 10.798 1.00 92.69 463 GLN A N 1
ATOM 3490 C CA . GLN A 1 463 ? -33.811 -0.515 9.871 1.00 92.69 463 GLN A CA 1
ATOM 3491 C C . GLN A 1 463 ? -33.492 0.777 9.096 1.00 92.69 463 GLN A C 1
ATOM 3493 O O . GLN A 1 463 ? -33.564 1.865 9.666 1.00 92.69 463 GLN A O 1
ATOM 3498 N N . PRO A 1 464 ? -33.101 0.681 7.810 1.00 92.06 464 PRO A N 1
ATOM 3499 C CA . PRO A 1 464 ? -32.769 1.848 6.993 1.00 92.06 464 PRO A CA 1
ATOM 3500 C C . PRO A 1 464 ? -33.994 2.699 6.634 1.00 92.06 464 PRO A C 1
ATOM 3502 O O . PRO A 1 464 ? -35.124 2.208 6.626 1.00 92.06 464 PRO A O 1
ATOM 3505 N N . GLN A 1 465 ? -33.750 3.945 6.218 1.00 89.38 465 GLN A N 1
ATOM 3506 C CA . GLN A 1 465 ? -34.783 4.865 5.739 1.00 89.38 465 GLN A CA 1
ATOM 3507 C C . GLN A 1 465 ? -34.367 5.485 4.398 1.00 89.38 465 GLN A C 1
ATOM 3509 O O . GLN A 1 465 ? -33.503 6.360 4.328 1.00 89.38 465 GLN A O 1
ATOM 3514 N N . TYR A 1 466 ? -35.003 5.031 3.315 1.00 88.44 466 TYR A N 1
ATOM 3515 C CA . TYR A 1 466 ? -34.616 5.404 1.947 1.00 88.44 466 TYR A CA 1
ATOM 3516 C C . TYR A 1 466 ? -35.407 6.577 1.354 1.00 88.44 466 TYR A C 1
ATOM 3518 O O . TYR A 1 466 ? -34.881 7.292 0.507 1.00 88.44 466 TYR A O 1
ATOM 3526 N N . ILE A 1 467 ? -36.659 6.791 1.777 1.00 91.25 467 ILE A N 1
ATOM 3527 C CA . ILE A 1 467 ? -37.523 7.858 1.245 1.00 91.25 467 ILE A CA 1
ATOM 3528 C C . ILE A 1 467 ? -37.343 9.111 2.106 1.00 91.25 467 ILE A C 1
ATOM 3530 O O . ILE A 1 467 ? -37.947 9.222 3.173 1.00 91.25 467 ILE A O 1
ATOM 3534 N N . ARG A 1 468 ? -36.460 10.014 1.666 1.00 87.00 468 ARG A N 1
ATOM 3535 C CA . ARG A 1 468 ? -36.047 11.230 2.388 1.00 87.00 468 ARG A CA 1
ATOM 3536 C C . ARG A 1 468 ? -35.232 12.165 1.482 1.00 87.00 468 ARG A C 1
ATOM 3538 O O . ARG A 1 468 ? -34.822 11.764 0.396 1.00 87.00 468 ARG A O 1
ATOM 3545 N N . ASN A 1 469 ? -34.959 13.378 1.961 1.00 86.19 469 ASN A N 1
ATOM 3546 C CA . ASN A 1 469 ? -34.072 14.331 1.287 1.00 86.19 469 ASN A CA 1
ATOM 3547 C C . ASN A 1 469 ? -32.597 13.897 1.356 1.00 86.19 469 ASN A C 1
ATOM 3549 O O . ASN A 1 469 ? -32.200 13.118 2.231 1.00 86.19 469 ASN A O 1
ATOM 3553 N N . GLU A 1 470 ? -31.788 14.421 0.434 1.00 86.12 470 GLU A N 1
ATOM 3554 C CA . GLU A 1 470 ? -30.336 14.233 0.417 1.00 86.12 470 GLU A CA 1
ATOM 3555 C C . GLU A 1 470 ? -29.679 14.822 1.679 1.00 86.12 470 GLU A C 1
ATOM 3557 O O . GLU A 1 470 ? -30.127 15.837 2.207 1.00 86.12 470 GLU A O 1
ATOM 3562 N N . LEU A 1 471 ? -28.628 14.161 2.185 1.00 88.00 471 LEU A N 1
ATOM 3563 C CA . LEU A 1 471 ? -27.818 14.689 3.289 1.00 88.00 471 LEU A CA 1
ATOM 3564 C C . LEU A 1 471 ? -26.663 15.492 2.704 1.00 88.00 471 LEU A C 1
ATOM 3566 O O . LEU A 1 471 ? -25.803 14.914 2.041 1.00 88.00 471 LEU A O 1
ATOM 3570 N N . GLU A 1 472 ? -26.606 16.786 3.006 1.00 81.69 472 GLU A N 1
ATOM 3571 C CA . GLU A 1 472 ? -25.506 17.653 2.569 1.00 81.69 472 GLU A CA 1
ATOM 3572 C C . GLU A 1 472 ? -24.172 17.269 3.232 1.00 81.69 472 GLU A C 1
ATOM 3574 O O . GLU A 1 472 ? -23.121 17.284 2.592 1.00 81.69 472 GLU A O 1
ATOM 3579 N N . MET A 1 473 ? -24.204 16.865 4.506 1.00 87.69 473 MET A N 1
ATOM 3580 C CA . MET A 1 473 ? -23.022 16.460 5.267 1.00 87.69 473 MET A CA 1
ATOM 3581 C C . MET A 1 473 ? -23.368 15.347 6.259 1.00 87.69 473 MET A C 1
ATOM 3583 O O . MET A 1 473 ? -24.449 15.336 6.842 1.00 87.69 473 MET A O 1
ATOM 3587 N N . VAL A 1 474 ? -22.433 14.412 6.459 1.00 93.06 474 VAL A N 1
ATOM 3588 C CA . VAL A 1 474 ? -22.519 13.392 7.512 1.00 93.06 474 VAL A CA 1
ATOM 3589 C C . VAL A 1 474 ? -21.268 13.476 8.366 1.00 93.06 474 VAL A C 1
ATOM 3591 O O . VAL A 1 474 ? -20.171 13.227 7.863 1.00 93.06 474 VAL A O 1
ATOM 3594 N N . SER A 1 475 ? -21.444 13.809 9.641 1.00 96.44 475 SER A N 1
ATOM 3595 C CA . SER A 1 475 ? -20.372 13.927 10.623 1.00 96.44 475 SER A CA 1
ATOM 3596 C C . SER A 1 475 ? -20.481 12.833 11.676 1.00 96.44 475 SER A C 1
ATOM 3598 O O . SER A 1 475 ? -21.537 12.610 12.267 1.00 96.44 475 SER A O 1
ATOM 3600 N N . THR A 1 476 ? -19.357 12.170 11.929 1.00 97.81 476 THR A N 1
ATOM 3601 C CA . THR A 1 476 ? -19.195 11.208 13.024 1.00 97.81 476 THR A CA 1
ATOM 3602 C C . THR A 1 476 ? -18.542 11.836 14.253 1.00 97.81 476 THR A C 1
ATOM 3604 O O . THR A 1 476 ? -18.266 11.128 15.217 1.00 97.81 476 THR A O 1
ATOM 3607 N N . ALA A 1 477 ? -18.273 13.142 14.227 1.00 97.81 477 ALA A N 1
ATOM 3608 C CA . ALA A 1 477 ? -17.557 13.806 15.302 1.00 97.81 477 ALA A CA 1
ATOM 3609 C C . ALA A 1 477 ? -18.369 13.833 16.605 1.00 97.81 477 ALA A C 1
ATOM 3611 O O . ALA A 1 477 ? -19.601 13.914 16.589 1.00 97.81 477 ALA A O 1
ATOM 3612 N N . ILE A 1 478 ? -17.661 13.780 17.730 1.00 97.69 478 ILE A N 1
ATOM 3613 C CA . ILE A 1 478 ? -18.228 13.900 19.076 1.00 97.69 478 ILE A CA 1
ATOM 3614 C C . ILE A 1 478 ? -17.350 14.786 19.952 1.00 97.69 478 ILE A C 1
ATOM 3616 O O . ILE A 1 478 ? -16.157 14.941 19.698 1.00 97.69 478 ILE A O 1
ATOM 3620 N N . GLU A 1 479 ? -17.931 15.289 21.035 1.00 97.00 479 GLU A N 1
ATOM 3621 C CA . GLU A 1 479 ? -17.193 15.936 22.115 1.00 97.00 479 GLU A CA 1
ATOM 3622 C C . GLU A 1 479 ? -17.174 15.031 23.350 1.00 97.00 479 GLU A C 1
ATOM 3624 O O . GLU A 1 479 ? -18.202 14.484 23.758 1.00 97.00 479 GLU A O 1
ATOM 3629 N N . LEU A 1 480 ? -15.999 14.860 23.953 1.00 96.00 480 LEU A N 1
ATOM 3630 C CA . LEU A 1 480 ? -15.821 14.146 25.217 1.00 96.00 480 LEU A CA 1
ATOM 3631 C C . LEU A 1 480 ? -14.623 14.739 25.967 1.00 96.00 480 LEU A C 1
ATOM 3633 O O . LEU A 1 480 ? -13.647 15.150 25.350 1.00 96.00 480 LEU A O 1
ATOM 3637 N N . PHE A 1 481 ? -14.686 14.805 27.300 1.00 94.50 481 PHE A N 1
ATOM 3638 C CA . PHE A 1 481 ? -13.618 15.380 28.137 1.00 94.50 481 PHE A CA 1
ATOM 3639 C C . PHE A 1 481 ? -13.221 16.824 27.760 1.00 94.50 481 PHE A C 1
ATOM 3641 O O . PHE A 1 481 ? -12.096 17.236 28.007 1.00 94.50 481 PHE A O 1
ATOM 3648 N N . GLY A 1 482 ? -14.123 17.593 27.140 1.00 92.06 482 GLY A N 1
ATOM 3649 C CA . GLY A 1 482 ? -13.824 18.946 26.649 1.00 92.06 482 GLY A CA 1
ATOM 3650 C C . GLY A 1 482 ? -13.012 18.994 25.346 1.00 92.06 482 GLY A C 1
ATOM 3651 O O . GLY A 1 482 ? -12.546 20.064 24.967 1.00 92.06 482 GLY A O 1
ATOM 3652 N N . HIS A 1 483 ? -12.851 17.863 24.652 1.00 94.94 483 HIS A N 1
ATOM 3653 C CA . HIS A 1 483 ? -12.148 17.756 23.375 1.00 94.94 483 HIS A CA 1
ATOM 3654 C C . HIS A 1 483 ? -13.064 17.227 22.268 1.00 94.94 483 HIS A C 1
ATOM 3656 O O . HIS A 1 483 ? -13.943 16.401 22.517 1.00 94.94 483 HIS A O 1
ATOM 3662 N N . SER A 1 484 ? -12.819 17.677 21.035 1.00 96.62 484 SER A N 1
ATOM 3663 C CA . SER A 1 484 ? -13.465 17.147 19.831 1.00 96.62 484 SER A CA 1
ATOM 3664 C C . SER A 1 484 ? -12.689 15.945 19.293 1.00 96.62 484 SER A C 1
ATOM 3666 O O . SER A 1 484 ? -11.462 15.987 19.196 1.00 96.62 484 SER A O 1
ATOM 3668 N N . PHE A 1 485 ? -13.415 14.907 18.890 1.00 97.56 485 PHE A N 1
ATOM 3669 C CA . PHE A 1 485 ? -12.893 13.712 18.228 1.00 97.56 485 PHE A CA 1
ATOM 3670 C C . PHE A 1 485 ? -13.637 13.480 16.914 1.00 97.56 485 PHE A C 1
ATOM 3672 O O . PHE A 1 485 ? -14.833 13.749 16.828 1.00 97.56 485 PHE A O 1
ATOM 3679 N N . ASP A 1 486 ? -12.961 12.923 15.912 1.00 97.62 486 ASP A N 1
ATOM 3680 C CA . ASP A 1 486 ? -13.513 12.712 14.565 1.00 97.62 486 ASP A CA 1
ATOM 3681 C C . ASP A 1 486 ? -14.501 11.533 14.502 1.00 97.62 486 ASP A C 1
ATOM 3683 O O . ASP A 1 486 ? -15.259 11.383 13.537 1.00 97.62 486 ASP A O 1
ATOM 3687 N N . MET A 1 487 ? -14.490 10.666 15.519 1.00 98.12 487 MET A N 1
ATOM 3688 C CA . MET A 1 487 ? -15.323 9.467 15.586 1.00 98.12 487 MET A CA 1
ATOM 3689 C C . MET A 1 487 ? -15.682 9.078 17.027 1.00 98.12 487 MET A C 1
ATOM 3691 O O . MET A 1 487 ? -14.889 9.304 17.942 1.00 98.12 487 MET A O 1
ATOM 3695 N N . PRO A 1 488 ? -16.806 8.368 17.245 1.00 98.19 488 PRO A N 1
ATOM 3696 C CA . PRO A 1 488 ? -17.222 7.897 18.563 1.00 98.19 488 PRO A CA 1
ATOM 3697 C C . PRO A 1 488 ? -16.630 6.519 18.905 1.00 98.19 488 PRO A C 1
ATOM 3699 O O . PRO A 1 488 ? -17.236 5.743 19.641 1.00 98.19 488 PRO A O 1
ATOM 3702 N N . ILE A 1 489 ? -15.490 6.157 18.313 1.00 98.56 489 ILE A N 1
ATOM 3703 C CA . ILE A 1 489 ? -14.912 4.807 18.357 1.00 98.56 489 ILE A CA 1
ATOM 3704 C C . ILE A 1 489 ? -13.519 4.907 18.954 1.00 98.56 489 ILE A C 1
ATOM 3706 O O . ILE A 1 489 ? -12.639 5.503 18.341 1.00 98.56 489 ILE A O 1
ATOM 3710 N N . MET A 1 490 ? -13.306 4.303 20.119 1.00 97.94 490 MET A N 1
ATOM 3711 C CA . MET A 1 490 ? -12.071 4.430 20.898 1.00 97.94 490 MET A CA 1
ATOM 3712 C C . MET A 1 490 ? -11.472 3.055 21.199 1.00 97.94 490 MET A C 1
ATOM 3714 O O . MET A 1 490 ? -12.177 2.042 21.205 1.00 97.94 490 MET A O 1
ATOM 3718 N N . ALA A 1 491 ? -10.171 2.989 21.478 1.00 97.81 491 ALA A N 1
ATOM 3719 C CA . ALA A 1 491 ? -9.568 1.754 21.977 1.00 97.81 491 ALA A CA 1
ATOM 3720 C C . ALA A 1 491 ? -9.946 1.540 23.449 1.00 97.81 491 ALA A C 1
ATOM 3722 O O . ALA A 1 491 ? -9.831 2.457 24.256 1.00 97.81 491 ALA A O 1
ATOM 3723 N N . ALA A 1 492 ? -10.384 0.330 23.808 1.00 96.50 492 ALA A N 1
ATOM 3724 C CA . ALA A 1 492 ? -10.710 -0.005 25.195 1.00 96.50 492 ALA A CA 1
ATOM 3725 C C . ALA A 1 492 ? -9.442 -0.109 26.064 1.00 96.50 492 ALA A C 1
ATOM 3727 O O . ALA A 1 492 ? -8.398 -0.525 25.554 1.00 96.50 492 ALA A O 1
ATOM 3728 N N . PRO A 1 493 ? -9.531 0.168 27.381 1.00 93.75 493 PRO A N 1
ATOM 3729 C CA . PRO A 1 493 ? -8.403 0.027 28.292 1.00 93.75 493 PRO A CA 1
ATOM 3730 C C . PRO A 1 493 ? -7.929 -1.422 28.331 1.00 93.75 493 PRO A C 1
ATOM 3732 O O . PRO A 1 493 ? -8.654 -2.340 28.725 1.00 93.75 493 PRO A O 1
ATOM 3735 N N . MET A 1 494 ? -6.684 -1.628 27.919 1.00 89.69 494 MET A N 1
ATOM 3736 C CA . MET A 1 494 ? -6.047 -2.938 27.893 1.00 89.69 494 MET A CA 1
ATOM 3737 C C . MET A 1 494 ? -4.662 -2.880 28.533 1.00 89.69 494 MET A C 1
ATOM 3739 O O . MET A 1 494 ? -3.990 -1.855 28.535 1.00 89.69 494 MET A O 1
ATOM 3743 N N . THR A 1 495 ? -4.264 -4.010 29.115 1.00 88.19 495 THR A N 1
ATOM 3744 C CA . THR A 1 495 ? -2.995 -4.197 29.827 1.00 88.19 495 THR A CA 1
ATOM 3745 C C . THR A 1 495 ? -2.700 -5.688 29.984 1.00 88.19 495 THR A C 1
ATOM 3747 O O . THR A 1 495 ? -3.560 -6.559 29.799 1.00 88.19 495 THR A O 1
ATOM 3750 N N . GLY A 1 496 ? -1.472 -6.005 30.368 1.00 83.81 496 GLY A N 1
ATOM 3751 C CA . GLY A 1 496 ? -0.969 -7.347 30.538 1.00 83.81 496 GLY A CA 1
ATOM 3752 C C . GLY A 1 496 ? -0.647 -7.987 29.206 1.00 83.81 496 GLY A C 1
ATOM 3753 O O . GLY A 1 496 ? -0.951 -9.162 29.058 1.00 83.81 496 GLY A O 1
ATOM 3754 N N . ALA A 1 497 ? -0.023 -7.267 28.274 1.00 87.25 497 ALA A N 1
ATOM 3755 C CA . ALA A 1 497 ? 0.447 -7.837 27.012 1.00 87.25 497 ALA A CA 1
ATOM 3756 C C . ALA A 1 497 ? 1.378 -9.037 27.272 1.00 87.25 497 ALA A C 1
ATOM 3758 O O . ALA A 1 497 ? 1.169 -10.136 26.762 1.00 87.25 497 ALA A O 1
ATOM 3759 N N . VAL A 1 498 ? 2.312 -8.900 28.216 1.00 84.75 498 VAL A N 1
ATOM 3760 C CA . VAL A 1 498 ? 3.218 -9.998 28.594 1.00 84.75 498 VAL A CA 1
ATOM 3761 C C . VAL A 1 498 ? 2.454 -11.207 29.156 1.00 84.75 498 VAL A C 1
ATOM 3763 O O . VAL A 1 498 ? 2.751 -12.349 28.826 1.00 84.75 498 VAL A O 1
ATOM 3766 N N . THR A 1 499 ? 1.433 -10.972 29.987 1.00 84.94 499 THR A N 1
ATOM 3767 C CA . THR A 1 499 ? 0.700 -12.035 30.705 1.00 84.94 499 THR A CA 1
ATOM 3768 C C . THR A 1 499 ? -0.429 -12.666 29.884 1.00 84.94 499 THR A C 1
ATOM 3770 O O . THR A 1 499 ? -0.652 -13.868 29.965 1.00 84.94 499 THR A O 1
ATOM 3773 N N . ASN A 1 500 ? -1.165 -11.863 29.119 1.00 86.88 500 ASN A N 1
ATOM 3774 C CA . ASN A 1 500 ? -2.376 -12.253 28.397 1.00 86.88 500 ASN A CA 1
ATOM 3775 C C . ASN A 1 500 ? -2.139 -12.458 26.903 1.00 86.88 500 ASN A C 1
ATOM 3777 O O . ASN A 1 500 ? -2.986 -13.065 26.265 1.00 86.88 500 ASN A O 1
ATOM 3781 N N . MET A 1 501 ? -1.030 -11.959 26.352 1.00 89.25 501 MET A N 1
ATOM 3782 C CA . MET A 1 501 ? -0.639 -12.122 24.945 1.00 89.25 501 MET A CA 1
ATOM 3783 C C . MET A 1 501 ? 0.675 -12.904 24.809 1.00 89.25 501 MET A C 1
ATOM 3785 O O . MET A 1 501 ? 1.264 -12.920 23.734 1.00 89.25 501 MET A O 1
ATOM 3789 N N . LYS A 1 502 ? 1.146 -13.534 25.901 1.00 84.69 502 LYS A N 1
ATOM 3790 C CA . LYS A 1 502 ? 2.371 -14.356 25.962 1.00 84.69 502 LYS A CA 1
ATOM 3791 C C . LYS A 1 502 ? 3.609 -13.628 25.418 1.00 84.69 502 LYS A C 1
ATOM 3793 O O . LYS A 1 502 ? 4.463 -14.220 24.774 1.00 84.69 502 LYS A O 1
ATOM 3798 N N . GLY A 1 503 ? 3.689 -12.322 25.671 1.00 83.31 503 GLY A N 1
ATOM 3799 C CA . GLY A 1 503 ? 4.824 -11.505 25.242 1.00 83.31 503 GLY A CA 1
ATOM 3800 C C . GLY A 1 503 ? 4.916 -11.291 23.731 1.00 83.31 503 GLY A C 1
ATOM 3801 O O . GLY A 1 503 ? 5.982 -10.920 23.257 1.00 83.31 503 GLY A O 1
ATOM 3802 N N . ALA A 1 504 ? 3.822 -11.477 22.977 1.00 86.62 504 ALA A N 1
ATOM 3803 C CA . ALA A 1 504 ? 3.774 -11.156 21.547 1.00 86.62 504 ALA A CA 1
ATOM 3804 C C . ALA A 1 504 ? 4.181 -9.699 21.248 1.00 86.62 504 ALA A C 1
ATOM 3806 O O . ALA A 1 504 ? 4.673 -9.406 20.160 1.00 86.62 504 ALA A O 1
ATOM 3807 N N . VAL A 1 505 ? 3.976 -8.803 22.216 1.00 88.88 505 VAL A N 1
ATOM 3808 C CA . VAL A 1 505 ? 4.389 -7.398 22.229 1.00 88.88 505 VAL A CA 1
ATOM 3809 C C . VAL A 1 505 ? 4.720 -6.999 23.674 1.00 88.88 505 VAL A C 1
ATOM 3811 O O . VAL A 1 505 ? 4.173 -7.584 24.621 1.00 88.88 505 VAL A O 1
ATOM 3814 N N . SER A 1 506 ? 5.635 -6.042 23.860 1.00 91.94 506 SER A N 1
ATOM 3815 C CA . SER A 1 506 ? 5.954 -5.516 25.191 1.00 91.94 506 SER A CA 1
ATOM 3816 C C . SER A 1 506 ? 4.783 -4.696 25.751 1.00 91.94 506 SER A C 1
ATOM 3818 O O . SER A 1 506 ? 3.914 -4.230 25.017 1.00 91.94 506 SER A O 1
ATOM 3820 N N . GLU A 1 507 ? 4.735 -4.524 27.073 1.00 92.19 507 GLU A N 1
ATOM 3821 C CA . GLU A 1 507 ? 3.679 -3.726 27.712 1.00 92.19 507 GLU A CA 1
ATOM 3822 C C . GLU A 1 507 ? 3.741 -2.249 27.281 1.00 92.19 507 GLU A C 1
ATOM 3824 O O . GLU A 1 507 ? 2.706 -1.639 27.026 1.00 92.19 507 GLU A O 1
ATOM 3829 N N . TYR A 1 508 ? 4.957 -1.706 27.157 1.00 93.88 508 TYR A N 1
ATOM 3830 C CA . TYR A 1 508 ? 5.192 -0.329 26.730 1.00 93.88 508 TYR A CA 1
ATOM 3831 C C . TYR A 1 508 ? 4.790 -0.115 25.271 1.00 93.88 508 TYR A C 1
ATOM 3833 O O . TYR A 1 508 ? 4.004 0.785 24.986 1.00 93.88 508 TYR A O 1
ATOM 3841 N N . ASP A 1 509 ? 5.269 -0.972 24.364 1.00 93.50 509 ASP A N 1
ATOM 3842 C CA . ASP A 1 509 ? 4.986 -0.831 22.933 1.00 93.50 509 ASP A CA 1
ATOM 3843 C C . ASP A 1 509 ? 3.492 -0.971 22.664 1.00 93.50 509 ASP A C 1
ATOM 3845 O O . ASP A 1 509 ? 2.927 -0.203 21.895 1.00 93.50 509 ASP A O 1
ATOM 3849 N N . PHE A 1 510 ? 2.820 -1.896 23.353 1.00 94.94 510 PHE A N 1
ATOM 3850 C CA . PHE A 1 510 ? 1.380 -2.071 23.215 1.00 94.94 510 PHE A CA 1
ATOM 3851 C C . PHE A 1 510 ? 0.595 -0.821 23.631 1.00 94.94 510 PHE A C 1
ATOM 3853 O O . PHE A 1 510 ? -0.293 -0.379 22.899 1.00 94.94 510 PHE A O 1
ATOM 3860 N N . ALA A 1 511 ? 0.935 -0.228 24.780 1.00 96.12 511 ALA A N 1
ATOM 3861 C CA . ALA A 1 511 ? 0.319 1.016 25.234 1.00 96.12 511 ALA A CA 1
ATOM 3862 C C . ALA A 1 511 ? 0.599 2.168 24.253 1.00 96.12 511 ALA A C 1
ATOM 3864 O O . ALA A 1 511 ? -0.322 2.881 23.853 1.00 96.12 511 ALA A O 1
ATOM 3865 N N . LEU A 1 512 ? 1.850 2.311 23.812 1.00 96.38 512 LEU A N 1
ATOM 3866 C CA . LEU A 1 512 ? 2.268 3.376 22.907 1.00 96.38 512 LEU A CA 1
ATOM 3867 C C . LEU A 1 512 ? 1.618 3.262 21.520 1.00 96.38 512 LEU A C 1
ATOM 3869 O O . LEU A 1 512 ? 1.165 4.271 20.980 1.00 96.38 512 LEU A O 1
ATOM 3873 N N . MET A 1 513 ? 1.521 2.050 20.963 1.00 96.56 513 MET A N 1
ATOM 3874 C CA . MET A 1 513 ? 0.841 1.779 19.690 1.00 96.56 513 MET A CA 1
ATOM 3875 C C . MET A 1 513 ? -0.627 2.203 19.749 1.00 96.56 513 MET A C 1
ATOM 3877 O O . MET A 1 513 ? -1.097 2.889 18.845 1.00 96.56 513 MET A O 1
ATOM 3881 N N . ILE A 1 514 ? -1.346 1.849 20.824 1.00 97.31 514 ILE A N 1
ATOM 3882 C CA . ILE A 1 514 ? -2.750 2.246 21.013 1.00 97.31 514 ILE A CA 1
ATOM 3883 C C . ILE A 1 514 ? -2.882 3.769 21.043 1.00 97.31 514 ILE A C 1
ATOM 3885 O O . ILE A 1 514 ? -3.718 4.326 20.331 1.00 97.31 514 ILE A O 1
ATOM 3889 N N . LEU A 1 515 ? -2.060 4.435 21.854 1.00 97.75 515 LEU A N 1
ATOM 3890 C CA . LEU A 1 515 ? -2.119 5.881 22.053 1.00 97.75 515 LEU A CA 1
ATOM 3891 C C . LEU A 1 515 ? -1.805 6.650 20.761 1.00 97.75 515 LEU A C 1
ATOM 3893 O O . LEU A 1 515 ? -2.589 7.506 20.348 1.00 97.75 515 LEU A O 1
ATOM 3897 N N . ARG A 1 516 ? -0.711 6.296 20.072 1.00 96.06 516 ARG A N 1
ATOM 3898 C CA . ARG A 1 516 ? -0.318 6.916 18.795 1.00 96.06 516 ARG A CA 1
ATOM 3899 C C . ARG A 1 516 ? -1.349 6.677 17.699 1.00 96.06 516 ARG A C 1
ATOM 3901 O O . ARG A 1 516 ? -1.720 7.622 16.999 1.00 96.06 516 ARG A O 1
ATOM 3908 N N . ALA A 1 517 ? -1.826 5.441 17.560 1.00 95.06 517 ALA A N 1
ATOM 3909 C CA . ALA A 1 517 ? -2.801 5.093 16.534 1.00 95.06 517 ALA A CA 1
ATOM 3910 C C . ALA A 1 517 ? -4.129 5.823 16.743 1.00 95.06 517 ALA A C 1
ATOM 3912 O O . ALA A 1 517 ? -4.664 6.385 15.794 1.00 95.06 517 ALA A O 1
ATOM 3913 N N . CYS A 1 518 ? -4.646 5.869 17.975 1.00 97.12 518 CYS A N 1
ATOM 3914 C CA . CYS A 1 518 ? -5.897 6.574 18.246 1.00 97.12 518 CYS A CA 1
ATOM 3915 C C . CYS A 1 518 ? -5.751 8.078 17.991 1.00 97.12 518 CYS A C 1
ATOM 3917 O O . CYS A 1 518 ? -6.563 8.625 17.251 1.00 97.12 518 CYS A O 1
ATOM 3919 N N . ARG A 1 519 ? -4.689 8.722 18.507 1.00 95.50 519 ARG A N 1
ATOM 3920 C CA . ARG A 1 519 ? -4.444 10.161 18.297 1.00 95.50 519 ARG A CA 1
ATOM 3921 C C . ARG A 1 519 ? -4.374 10.514 16.812 1.00 95.50 519 ARG A C 1
ATOM 3923 O O . ARG A 1 519 ? -5.027 11.452 16.374 1.00 95.50 519 ARG A O 1
ATOM 3930 N N . SER A 1 520 ? -3.616 9.745 16.030 1.00 91.25 520 SER A N 1
ATOM 3931 C CA . SER A 1 520 ? -3.478 9.990 14.586 1.00 91.25 520 SER A CA 1
ATOM 3932 C C . SER A 1 520 ? -4.723 9.626 13.770 1.00 91.25 520 SER A C 1
ATOM 3934 O O . SER A 1 520 ? -4.895 10.165 12.683 1.00 91.25 520 SER A O 1
ATOM 3936 N N . ALA A 1 521 ? -5.610 8.775 14.292 1.00 93.56 521 ALA A N 1
ATOM 3937 C CA . ALA A 1 521 ? -6.905 8.479 13.679 1.00 93.56 521 ALA A CA 1
ATOM 3938 C C . ALA A 1 521 ? -8.011 9.496 14.030 1.00 93.56 521 ALA A C 1
ATOM 3940 O O . ALA A 1 521 ? -9.138 9.313 13.576 1.00 93.56 521 ALA A O 1
ATOM 3941 N N . GLY A 1 522 ? -7.733 10.516 14.855 1.00 95.50 522 GLY A N 1
ATOM 3942 C CA . GLY A 1 522 ? -8.754 11.451 15.352 1.00 95.50 522 GLY A CA 1
ATOM 3943 C C . GLY A 1 522 ? -9.617 10.879 16.487 1.00 95.50 522 GLY A C 1
ATOM 3944 O O . GLY A 1 522 ? -10.760 11.286 16.676 1.00 95.50 522 GLY A O 1
ATOM 3945 N N . SER A 1 523 ? -9.091 9.905 17.233 1.00 97.06 523 SER A N 1
ATOM 3946 C CA . SER A 1 523 ? -9.731 9.228 18.369 1.00 97.06 523 SER A CA 1
ATOM 3947 C C . SER A 1 523 ? -8.834 9.286 19.620 1.00 97.06 523 SER A C 1
ATOM 3949 O O . SER A 1 523 ? -7.787 9.927 19.617 1.00 97.06 523 SER A O 1
ATOM 3951 N N . ILE A 1 524 ? -9.212 8.608 20.705 1.00 96.44 524 ILE A N 1
ATOM 3952 C CA . ILE A 1 524 ? -8.480 8.556 21.975 1.00 96.44 524 ILE A CA 1
ATOM 3953 C C . ILE A 1 524 ? -8.192 7.114 22.412 1.00 96.44 524 ILE A C 1
ATOM 3955 O O . ILE A 1 524 ? -9.034 6.217 22.314 1.00 96.44 524 ILE A O 1
ATOM 3959 N N . GLY A 1 525 ? -6.965 6.892 22.890 1.00 97.00 525 GLY A N 1
ATOM 3960 C CA . GLY A 1 525 ? -6.506 5.606 23.405 1.00 97.00 525 GLY A CA 1
ATOM 3961 C C . GLY A 1 525 ? -6.681 5.501 24.919 1.00 97.00 525 GLY A C 1
ATOM 3962 O O . GLY A 1 525 ? -6.395 6.449 25.649 1.00 97.00 525 GLY A O 1
ATOM 3963 N N . TRP A 1 526 ? -7.129 4.337 25.390 1.00 97.75 526 TRP A N 1
ATOM 3964 C CA . TRP A 1 526 ? -7.293 4.044 26.812 1.00 97.75 526 TRP A CA 1
ATOM 3965 C C . TRP A 1 526 ? -6.314 2.943 27.220 1.00 97.75 526 TRP A C 1
ATOM 3967 O O . TRP A 1 526 ? -6.186 1.924 26.538 1.00 97.75 526 TRP A O 1
ATOM 3977 N N . VAL A 1 527 ? -5.635 3.123 28.350 1.00 96.62 527 VAL A N 1
ATOM 3978 C CA . VAL A 1 527 ? -4.616 2.199 28.868 1.00 96.62 527 VAL A CA 1
ATOM 3979 C C . VAL A 1 527 ? -4.948 1.776 30.296 1.00 96.62 527 VAL A C 1
ATOM 3981 O O . VAL A 1 527 ? -5.576 2.520 31.047 1.00 96.62 527 VAL A O 1
ATOM 3984 N N . GLY A 1 528 ? -4.572 0.549 30.664 1.00 93.50 528 GLY A N 1
ATOM 3985 C CA . GLY A 1 528 ? -4.838 -0.011 31.991 1.00 93.50 528 GLY A CA 1
ATOM 3986 C C . GLY A 1 528 ? -3.571 -0.194 32.822 1.00 93.50 528 GLY A C 1
ATOM 3987 O O . GLY A 1 528 ? -2.532 -0.570 32.290 1.00 93.50 528 GLY A O 1
ATOM 3988 N N . ASP A 1 529 ? -3.654 -0.013 34.140 1.00 91.38 529 ASP A N 1
ATOM 3989 C CA . ASP A 1 529 ? -2.482 -0.165 35.022 1.00 91.38 529 ASP A CA 1
ATOM 3990 C C . ASP A 1 529 ? -2.202 -1.609 35.477 1.00 91.38 529 ASP A C 1
ATOM 3992 O O . ASP A 1 529 ? -1.187 -1.900 36.105 1.00 91.38 529 ASP A O 1
ATOM 3996 N N . GLY A 1 530 ? -3.100 -2.534 35.144 1.00 87.88 530 GLY A N 1
ATOM 3997 C CA . GLY A 1 530 ? -2.901 -3.969 35.287 1.00 87.88 530 GLY A CA 1
ATOM 3998 C C . GLY A 1 530 ? -2.671 -4.467 36.717 1.00 87.88 530 GLY A C 1
ATOM 3999 O O . GLY A 1 530 ? -2.889 -3.790 37.716 1.00 87.88 530 GLY A O 1
ATOM 4000 N N . ALA A 1 531 ? -2.277 -5.739 36.809 1.00 85.56 531 ALA A N 1
ATOM 4001 C CA . ALA A 1 531 ? -2.113 -6.426 38.091 1.00 85.56 531 ALA A CA 1
ATOM 4002 C C . ALA A 1 531 ? -0.729 -6.283 38.729 1.00 85.56 531 ALA A C 1
ATOM 4004 O O . ALA A 1 531 ? -0.574 -6.653 39.883 1.00 85.56 531 ALA A O 1
ATOM 4005 N N . SER A 1 532 ? 0.275 -5.798 38.005 1.00 86.31 532 SER A N 1
ATOM 4006 C CA . SER A 1 532 ? 1.604 -5.596 38.585 1.00 86.31 532 SER A CA 1
ATOM 4007 C C . SER A 1 532 ? 1.817 -4.100 38.825 1.00 86.31 532 SER A C 1
ATOM 4009 O O . SER A 1 532 ? 1.550 -3.342 37.891 1.00 86.31 532 SER A O 1
ATOM 4011 N N . PRO A 1 533 ? 2.246 -3.653 40.021 1.00 81.75 533 PRO A N 1
ATOM 4012 C CA . PRO A 1 533 ? 2.370 -2.229 40.341 1.00 81.75 533 PRO A CA 1
ATOM 4013 C C . PRO A 1 533 ? 3.196 -1.419 39.334 1.00 81.75 533 PRO A C 1
ATOM 4015 O O . PRO A 1 533 ? 2.785 -0.316 38.985 1.00 81.75 533 PRO A O 1
ATOM 4018 N N . GLU A 1 534 ? 4.281 -1.996 38.809 1.00 87.31 534 GLU A N 1
ATOM 4019 C CA . GLU A 1 534 ? 5.209 -1.373 37.858 1.00 87.31 534 GLU A CA 1
ATOM 4020 C C . GLU A 1 534 ? 4.576 -1.027 36.500 1.00 87.31 534 GLU A C 1
ATOM 4022 O O . GLU A 1 534 ? 5.090 -0.191 35.759 1.00 87.31 534 GLU A O 1
ATOM 4027 N N . LYS A 1 535 ? 3.439 -1.643 36.154 1.00 89.94 535 LYS A N 1
ATOM 4028 C CA . LYS A 1 535 ? 2.749 -1.369 34.885 1.00 89.94 535 LYS A CA 1
ATOM 4029 C C . LYS A 1 535 ? 2.155 0.030 34.831 1.00 89.94 535 LYS A C 1
ATOM 4031 O O . LYS A 1 535 ? 2.004 0.560 33.736 1.00 89.94 535 LYS A O 1
ATOM 4036 N N . PHE A 1 536 ? 1.852 0.629 35.981 1.00 93.56 536 PHE A N 1
ATOM 4037 C CA . PHE A 1 536 ? 1.402 2.015 36.031 1.00 93.56 536 PHE A CA 1
ATOM 4038 C C . PHE A 1 536 ? 2.470 2.968 35.484 1.00 93.56 536 PHE A C 1
ATOM 4040 O O . PHE A 1 536 ? 2.183 3.774 34.604 1.00 93.56 536 PHE A O 1
ATOM 4047 N N . ASP A 1 537 ? 3.723 2.798 35.910 1.00 94.00 537 ASP A N 1
ATOM 4048 C CA . ASP A 1 537 ? 4.837 3.609 35.412 1.00 94.00 537 ASP A CA 1
ATOM 4049 C C . ASP A 1 537 ? 5.077 3.377 33.913 1.00 94.00 537 ASP A C 1
ATOM 4051 O O . ASP A 1 537 ? 5.440 4.298 33.184 1.00 94.00 537 ASP A O 1
ATOM 4055 N N . VAL A 1 538 ? 4.854 2.150 33.428 1.00 93.94 538 VAL A N 1
ATOM 4056 C CA . VAL A 1 538 ? 4.964 1.821 31.998 1.00 93.94 538 VAL A CA 1
ATOM 4057 C C . VAL A 1 538 ? 3.919 2.567 31.170 1.00 93.94 538 VAL A C 1
ATOM 4059 O O . VAL A 1 538 ? 4.275 3.163 30.153 1.00 93.94 538 VAL A O 1
ATOM 4062 N N . ILE A 1 539 ? 2.648 2.560 31.589 1.00 94.62 539 ILE A N 1
ATOM 4063 C CA . ILE A 1 539 ? 1.598 3.270 30.848 1.00 94.62 539 ILE A CA 1
ATOM 4064 C C . ILE A 1 539 ? 1.740 4.790 30.959 1.00 94.62 539 ILE A C 1
ATOM 4066 O O . ILE A 1 539 ? 1.468 5.477 29.979 1.00 94.62 539 ILE A O 1
ATOM 4070 N N . LEU A 1 540 ? 2.218 5.317 32.094 1.00 95.81 540 LEU A N 1
ATOM 4071 C CA . LEU A 1 540 ? 2.502 6.746 32.239 1.00 95.81 540 LEU A CA 1
ATOM 4072 C C . LEU A 1 540 ? 3.599 7.191 31.271 1.00 95.81 540 LEU A C 1
ATOM 4074 O O . LEU A 1 540 ? 3.410 8.170 30.559 1.00 95.81 540 LEU A O 1
ATOM 4078 N N . LYS A 1 541 ? 4.694 6.429 31.160 1.00 96.38 541 LYS A N 1
ATOM 4079 C CA . LYS A 1 541 ? 5.748 6.703 30.169 1.00 96.38 541 LYS A CA 1
ATOM 4080 C C . LYS A 1 541 ? 5.210 6.697 28.741 1.00 96.38 541 LYS A C 1
ATOM 4082 O O . LYS A 1 541 ? 5.622 7.519 27.932 1.00 96.38 541 LYS A O 1
ATOM 4087 N N . ALA A 1 542 ? 4.299 5.779 28.413 1.00 96.12 542 ALA A N 1
ATOM 4088 C CA . ALA A 1 542 ? 3.675 5.745 27.092 1.00 96.12 542 ALA A CA 1
ATOM 4089 C C . ALA A 1 542 ? 2.757 6.960 26.849 1.00 96.12 542 ALA A C 1
ATOM 4091 O O . ALA A 1 542 ? 2.757 7.503 25.747 1.00 96.12 542 ALA A O 1
ATOM 4092 N N . LEU A 1 543 ? 2.018 7.414 27.869 1.00 96.94 543 LEU A N 1
ATOM 4093 C CA . LEU A 1 543 ? 1.199 8.633 27.818 1.00 96.94 543 LEU A CA 1
ATOM 4094 C C . LEU A 1 543 ? 2.053 9.895 27.636 1.00 96.94 543 LEU A C 1
ATOM 4096 O O . LEU A 1 543 ? 1.687 10.758 26.845 1.00 96.94 543 LEU A O 1
ATOM 4100 N N . GLU A 1 544 ? 3.216 9.982 28.284 1.00 96.31 544 GLU A N 1
ATOM 4101 C CA . GLU A 1 544 ? 4.164 11.093 28.095 1.00 96.31 544 GLU A CA 1
ATOM 4102 C C . GLU A 1 544 ? 4.621 11.217 26.631 1.00 96.31 544 GLU A C 1
ATOM 4104 O O . GLU A 1 544 ? 4.748 12.324 26.119 1.00 96.31 544 GLU A O 1
ATOM 4109 N N . GLN A 1 545 ? 4.792 10.098 25.914 1.00 95.88 545 GLN A N 1
ATOM 4110 C CA . GLN A 1 545 ? 5.167 10.110 24.489 1.00 95.88 545 GLN A CA 1
ATOM 4111 C C . GLN A 1 545 ? 4.078 10.644 23.550 1.00 95.88 545 GLN A C 1
ATOM 4113 O O . GLN A 1 545 ? 4.332 10.818 22.356 1.00 95.88 545 GLN A O 1
ATOM 4118 N N . VAL A 1 546 ? 2.861 10.837 24.054 1.00 94.94 546 VAL A N 1
ATOM 4119 C CA . VAL A 1 546 ? 1.744 11.427 23.315 1.00 94.94 546 VAL A CA 1
ATOM 4120 C C . VAL A 1 546 ? 1.199 12.662 24.029 1.00 94.94 546 VAL A C 1
ATOM 4122 O O . VAL A 1 546 ? 0.023 12.979 23.862 1.00 94.94 546 VAL A O 1
ATOM 4125 N N . ASP A 1 547 ? 2.035 13.364 24.796 1.00 95.38 547 ASP A N 1
ATOM 4126 C CA . ASP A 1 547 ? 1.693 14.602 25.511 1.00 95.38 547 ASP A CA 1
ATOM 4127 C C . ASP A 1 547 ? 0.487 14.452 26.460 1.00 95.38 547 ASP A C 1
ATOM 4129 O O . ASP A 1 547 ? -0.339 15.352 26.577 1.00 95.38 547 ASP A O 1
ATOM 4133 N N . GLY A 1 548 ? 0.329 13.279 27.082 1.00 95.19 548 GLY A N 1
ATOM 4134 C CA . GLY A 1 548 ? -0.806 12.984 27.962 1.00 95.19 548 GLY A CA 1
ATOM 4135 C C . GLY A 1 548 ? -2.125 12.699 27.229 1.00 95.19 548 GLY A C 1
ATOM 4136 O O . GLY A 1 548 ? -3.145 12.442 27.868 1.00 95.19 548 GLY A O 1
ATOM 4137 N N . PHE A 1 549 ? -2.133 12.669 25.891 1.00 96.19 549 PHE A N 1
ATOM 4138 C CA . PHE A 1 549 ? -3.336 12.451 25.082 1.00 96.19 549 PHE A CA 1
ATOM 4139 C C . PHE A 1 549 ? -3.850 10.996 25.156 1.00 96.19 549 PHE A C 1
ATOM 4141 O O . PHE A 1 549 ? -3.653 10.185 24.248 1.00 96.19 549 PHE A O 1
ATOM 4148 N N . GLY A 1 550 ? -4.510 10.648 26.261 1.00 97.25 550 GLY A N 1
ATOM 4149 C CA . GLY A 1 550 ? -5.111 9.339 26.513 1.00 97.25 550 GLY A CA 1
ATOM 4150 C C . GLY A 1 550 ? -5.794 9.243 27.879 1.00 97.25 550 GLY A C 1
ATOM 4151 O O . GLY A 1 550 ? -5.730 10.170 28.682 1.00 97.25 550 GLY A O 1
ATOM 4152 N N . VAL A 1 551 ? -6.448 8.109 28.142 1.00 98.12 551 VAL A N 1
ATOM 4153 C CA . VAL A 1 551 ? -7.154 7.835 29.410 1.00 98.12 551 VAL A CA 1
ATOM 4154 C C . VAL A 1 551 ? -6.468 6.7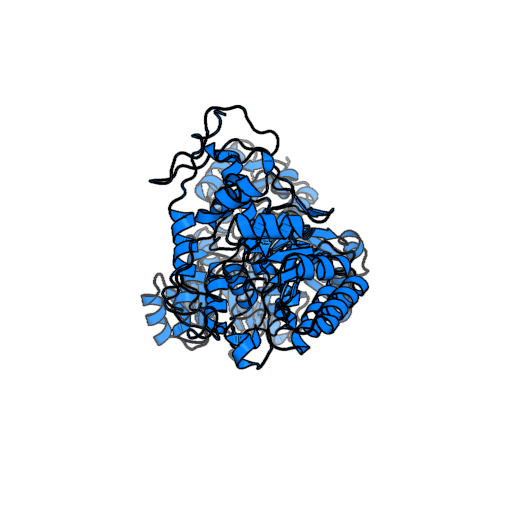10 30.178 1.00 98.12 551 VAL A C 1
ATOM 4156 O O . VAL A 1 551 ? -6.219 5.640 29.616 1.00 98.12 551 VAL A O 1
ATOM 4159 N N . ALA A 1 552 ? -6.210 6.912 31.472 1.00 97.62 552 ALA A N 1
ATOM 4160 C CA . ALA A 1 552 ? -5.628 5.894 32.347 1.00 97.62 552 ALA A CA 1
ATOM 4161 C C . ALA A 1 552 ? -6.690 5.266 33.266 1.00 97.62 552 ALA A C 1
ATOM 4163 O O . ALA A 1 552 ? -7.233 5.926 34.150 1.00 97.62 552 ALA A O 1
ATOM 4164 N N . ILE A 1 553 ? -6.962 3.969 33.097 1.00 97.00 553 ILE A N 1
ATOM 4165 C CA . ILE A 1 553 ? -7.916 3.223 33.928 1.00 97.00 553 ILE A CA 1
ATOM 4166 C C . ILE A 1 553 ? -7.178 2.348 34.942 1.00 97.00 553 ILE A C 1
ATOM 4168 O O . ILE A 1 553 ? -6.370 1.482 34.591 1.00 97.00 553 ILE A O 1
ATOM 4172 N N . LEU A 1 554 ? -7.468 2.576 36.221 1.00 95.44 554 LEU A N 1
ATOM 4173 C CA . LEU A 1 554 ? -6.791 1.944 37.345 1.00 95.44 554 LEU A CA 1
ATOM 4174 C C . LEU A 1 554 ? -7.631 0.824 37.965 1.00 95.44 554 LEU A C 1
ATOM 4176 O O . LEU A 1 554 ? -8.862 0.873 38.017 1.00 95.44 554 LEU A O 1
ATOM 4180 N N . LYS A 1 555 ? -6.968 -0.204 38.496 1.00 94.44 555 LYS A N 1
ATOM 4181 C CA . LYS A 1 555 ? -7.647 -1.227 39.307 1.00 94.44 555 LYS A CA 1
ATOM 4182 C C . LYS A 1 555 ? -8.092 -0.673 40.671 1.00 94.44 555 LYS A C 1
ATOM 4184 O O . LYS A 1 555 ? -7.389 0.163 41.235 1.00 94.44 555 LYS A O 1
ATOM 4189 N N . PRO A 1 556 ? -9.194 -1.185 41.258 1.00 93.81 556 PRO A N 1
ATOM 4190 C CA . PRO A 1 556 ? -9.763 -0.692 42.516 1.00 93.81 556 PRO A CA 1
ATOM 4191 C C . PRO A 1 556 ? -8.958 -1.212 43.722 1.00 93.81 556 PRO A C 1
ATOM 4193 O O . PRO A 1 556 ? -9.433 -2.040 44.504 1.00 93.81 556 PRO A O 1
ATOM 4196 N N . ARG A 1 557 ? -7.687 -0.808 43.836 1.00 92.62 557 ARG A N 1
ATOM 4197 C CA . ARG A 1 557 ? -6.754 -1.279 44.877 1.00 92.62 557 ARG A CA 1
ATOM 4198 C C . ARG A 1 557 ? -7.214 -0.842 46.251 1.00 92.62 557 ARG A C 1
ATOM 4200 O O . ARG A 1 557 ? -7.643 0.282 46.412 1.00 92.62 557 ARG A O 1
ATOM 4207 N N . ALA A 1 558 ? -7.085 -1.690 47.264 1.00 92.00 558 ALA A N 1
ATOM 4208 C CA . ALA A 1 558 ? -7.514 -1.356 48.625 1.00 92.00 558 ALA A CA 1
ATOM 4209 C C . ALA A 1 558 ? -6.720 -0.200 49.276 1.00 92.00 558 ALA A C 1
ATOM 4211 O O . ALA A 1 558 ? -7.180 0.358 50.265 1.00 92.00 558 ALA A O 1
ATOM 4212 N N . ASP A 1 559 ? -5.547 0.135 48.737 1.00 92.44 559 ASP A N 1
ATOM 4213 C CA . ASP A 1 559 ? -4.683 1.221 49.202 1.00 92.44 559 ASP A CA 1
ATOM 4214 C C . ASP A 1 559 ? -5.070 2.545 48.528 1.00 92.44 559 ASP A C 1
ATOM 4216 O O . ASP A 1 559 ? -4.699 2.813 47.386 1.00 92.44 559 ASP A O 1
ATOM 4220 N N . ASP A 1 560 ? -5.874 3.352 49.215 1.00 92.12 560 ASP A N 1
ATOM 4221 C CA . ASP A 1 560 ? -6.335 4.631 48.676 1.00 92.12 560 ASP A CA 1
ATOM 4222 C C . ASP A 1 560 ? -5.257 5.727 48.619 1.00 92.12 560 ASP A C 1
ATOM 4224 O O . ASP A 1 560 ? -5.250 6.449 47.625 1.00 92.12 560 ASP A O 1
ATOM 4228 N N . PRO A 1 561 ? -4.325 5.869 49.585 1.00 94.75 561 PRO A N 1
ATOM 4229 C CA . PRO A 1 561 ? -3.164 6.744 49.407 1.00 94.75 561 PRO A CA 1
ATOM 4230 C C . PRO A 1 561 ? -2.393 6.473 48.108 1.00 94.75 561 PRO A C 1
ATOM 4232 O O . PRO A 1 561 ? -2.047 7.413 47.392 1.00 94.75 561 PRO A O 1
ATOM 4235 N N . GLU A 1 562 ? -2.181 5.202 47.759 1.00 93.56 562 GLU A N 1
ATOM 4236 C CA . GLU A 1 562 ? -1.561 4.829 46.482 1.00 93.56 562 GLU A CA 1
ATOM 4237 C C . GLU A 1 562 ? -2.439 5.209 45.279 1.00 93.56 562 GLU A C 1
ATOM 4239 O O . GLU A 1 562 ? -1.927 5.690 44.270 1.00 93.56 562 GLU A O 1
ATOM 4244 N N . MET A 1 563 ? -3.762 5.048 45.369 1.00 94.19 563 MET A N 1
ATOM 4245 C CA . MET A 1 563 ? -4.679 5.501 44.313 1.00 94.19 563 MET A CA 1
ATOM 4246 C C . MET A 1 563 ? -4.594 7.017 44.089 1.00 94.19 563 MET A C 1
ATOM 4248 O O . MET A 1 563 ? -4.467 7.456 42.948 1.00 94.19 563 MET A O 1
ATOM 4252 N N . VAL A 1 564 ? -4.603 7.805 45.168 1.00 95.88 564 VAL A N 1
ATOM 4253 C CA . VAL A 1 564 ? -4.478 9.271 45.108 1.00 95.88 564 VAL A CA 1
ATOM 4254 C C . VAL A 1 564 ? -3.142 9.679 44.490 1.00 95.88 564 VAL A C 1
ATOM 4256 O O . VAL A 1 564 ? -3.116 10.508 43.583 1.00 95.88 564 VAL A O 1
ATOM 4259 N N . ARG A 1 565 ? -2.039 9.040 44.903 1.00 96.38 565 ARG A N 1
ATOM 4260 C CA . ARG A 1 565 ? -0.714 9.259 44.304 1.00 96.38 565 ARG A CA 1
ATOM 4261 C C . ARG A 1 565 ? -0.737 9.024 42.790 1.00 96.38 565 ARG A C 1
ATOM 4263 O O . ARG A 1 565 ? -0.152 9.803 42.045 1.00 96.38 565 ARG A O 1
ATOM 4270 N N . ARG A 1 566 ? -1.400 7.965 42.314 1.00 96.56 566 ARG A N 1
ATOM 4271 C CA . ARG A 1 566 ? -1.504 7.671 40.873 1.00 96.56 566 ARG A CA 1
ATOM 4272 C C . ARG A 1 566 ? -2.294 8.735 40.114 1.00 96.56 566 ARG A C 1
ATOM 4274 O O . ARG A 1 566 ? -1.891 9.088 39.010 1.00 96.56 566 ARG A O 1
ATOM 4281 N N . PHE A 1 567 ? -3.372 9.264 40.689 1.00 96.75 567 PHE A N 1
ATOM 4282 C CA . PHE A 1 567 ? -4.121 10.359 40.065 1.00 96.75 567 PHE A CA 1
ATOM 4283 C C . PHE A 1 567 ? -3.281 11.632 39.943 1.00 96.75 567 PHE A C 1
ATOM 4285 O O . PHE A 1 567 ? -3.211 12.206 38.862 1.00 96.75 567 PHE A O 1
ATOM 4292 N N . GLN A 1 568 ? -2.557 12.004 41.000 1.00 96.69 568 GLN A N 1
ATOM 4293 C CA . GLN A 1 568 ? -1.646 13.155 40.982 1.00 96.69 568 GLN A CA 1
ATOM 4294 C C . GLN A 1 568 ? -0.525 12.982 39.951 1.00 96.69 568 GLN A C 1
ATOM 4296 O O . GLN A 1 568 ? -0.231 13.892 39.183 1.00 96.69 568 GLN A O 1
ATOM 4301 N N . LEU A 1 569 ? 0.064 11.784 39.866 1.00 96.88 569 LEU A N 1
ATOM 4302 C CA . LEU A 1 569 ? 1.064 11.502 38.840 1.00 96.88 569 LEU A CA 1
ATOM 4303 C C . LEU A 1 569 ? 0.475 11.632 37.431 1.00 96.88 569 LEU A C 1
ATOM 4305 O O . LEU A 1 569 ? 1.157 12.157 36.561 1.00 96.88 569 LEU A O 1
ATOM 4309 N N . ALA A 1 570 ? -0.763 11.192 37.194 1.00 96.94 570 ALA A N 1
ATOM 4310 C CA . ALA A 1 570 ? -1.428 11.362 35.902 1.00 96.94 570 ALA A CA 1
ATOM 4311 C C . ALA A 1 570 ? -1.712 12.844 35.578 1.00 96.94 570 ALA A C 1
ATOM 4313 O O . ALA A 1 570 ? -1.491 13.270 34.445 1.00 96.94 570 ALA A O 1
ATOM 4314 N N . GLU A 1 571 ? -2.118 13.645 36.566 1.00 96.56 571 GLU A N 1
ATOM 4315 C CA . GLU A 1 571 ? -2.276 15.103 36.431 1.00 96.56 571 GLU A CA 1
ATOM 4316 C C . GLU A 1 571 ? -0.986 15.795 36.009 1.00 96.56 571 GLU A C 1
ATOM 4318 O O . GLU A 1 571 ? -0.980 16.559 35.048 1.00 96.56 571 GLU A O 1
ATOM 4323 N N . GLU A 1 572 ? 0.123 15.477 36.676 1.00 96.31 572 GLU A N 1
ATOM 4324 C CA . GLU A 1 572 ? 1.444 16.030 36.363 1.00 96.31 572 GLU A CA 1
ATOM 4325 C C . GLU A 1 572 ? 1.890 15.745 34.914 1.00 96.31 572 GLU A C 1
ATOM 4327 O O . GLU A 1 572 ? 2.736 16.461 34.382 1.00 96.31 572 GLU A O 1
ATOM 4332 N N . ARG A 1 573 ? 1.334 14.707 34.268 1.00 95.50 573 ARG A N 1
ATOM 4333 C CA . ARG A 1 573 ? 1.608 14.338 32.864 1.00 95.50 573 ARG A CA 1
ATOM 4334 C C . ARG A 1 573 ? 0.550 14.856 31.886 1.00 95.50 573 ARG A C 1
ATOM 4336 O O . ARG A 1 573 ? 0.606 14.502 30.712 1.00 95.50 573 ARG A O 1
ATOM 4343 N N . ASN A 1 574 ? -0.396 15.678 32.342 1.00 94.69 574 ASN A N 1
ATOM 4344 C CA . ASN A 1 574 ? -1.515 16.184 31.542 1.00 94.69 574 ASN A CA 1
ATOM 4345 C C . ASN A 1 574 ? -2.351 15.064 30.897 1.00 94.69 574 ASN A C 1
ATOM 4347 O O . ASN A 1 574 ? -2.810 15.195 29.763 1.00 94.69 574 ASN A O 1
ATOM 4351 N N . VAL A 1 575 ? -2.526 13.938 31.601 1.00 97.44 575 VAL A N 1
ATOM 4352 C CA . VAL A 1 575 ? -3.391 12.849 31.127 1.00 97.44 575 VAL A CA 1
ATOM 4353 C C . VAL A 1 575 ? -4.827 13.364 30.989 1.00 97.44 575 VAL A C 1
ATOM 4355 O O . VAL A 1 575 ? -5.324 14.019 31.898 1.00 97.44 575 VAL A O 1
ATOM 4358 N N . LEU A 1 576 ? -5.512 13.060 29.880 1.00 97.00 576 LEU A N 1
ATOM 4359 C CA . LEU A 1 576 ? -6.841 13.627 29.588 1.00 97.00 576 LEU A CA 1
ATOM 4360 C C . LEU A 1 576 ? -7.923 13.238 30.600 1.00 97.00 576 LEU A C 1
ATOM 4362 O O . LEU A 1 576 ? -8.811 14.035 30.886 1.00 97.00 576 LEU A O 1
ATOM 4366 N N . ALA A 1 577 ? -7.881 12.004 31.101 1.00 98.00 577 ALA A N 1
ATOM 4367 C CA . ALA A 1 577 ? -8.802 11.514 32.120 1.00 98.00 577 ALA A CA 1
ATOM 4368 C C . ALA A 1 577 ? -8.199 10.329 32.884 1.00 98.00 577 ALA A C 1
ATOM 4370 O O . ALA A 1 577 ? -7.396 9.554 32.349 1.00 98.00 577 ALA A O 1
ATOM 4371 N N . VAL A 1 578 ? -8.647 10.145 34.122 1.00 98.00 578 VAL A N 1
ATOM 4372 C CA . VAL A 1 578 ? -8.338 8.962 34.934 1.00 98.00 578 VAL A CA 1
ATOM 4373 C C . VAL A 1 578 ? -9.619 8.230 35.288 1.00 98.00 578 VAL A C 1
ATOM 4375 O O . VAL A 1 578 ? -10.706 8.798 35.297 1.00 98.00 578 VAL A O 1
ATOM 4378 N N . GLY A 1 579 ? -9.524 6.942 35.584 1.00 96.12 579 GLY A N 1
ATOM 4379 C CA . GLY A 1 579 ? -10.702 6.185 35.971 1.00 96.12 579 GLY A CA 1
ATOM 4380 C C . GLY A 1 579 ? -10.401 4.905 36.715 1.00 96.12 579 GLY A C 1
ATOM 4381 O O . GLY A 1 579 ? -9.253 4.602 37.042 1.00 96.12 579 GLY A O 1
ATOM 4382 N N . MET A 1 580 ? -11.458 4.146 36.985 1.00 96.12 580 MET A N 1
ATOM 4383 C CA . MET A 1 580 ? -11.392 2.921 37.769 1.00 96.12 580 MET A CA 1
ATOM 4384 C C . MET A 1 580 ? -12.258 1.804 37.184 1.00 96.12 580 MET A C 1
ATOM 4386 O O . MET A 1 580 ? -13.414 2.031 36.833 1.00 96.12 580 MET A O 1
ATOM 4390 N N . ASP A 1 581 ? -11.719 0.583 37.171 1.00 95.62 581 ASP A N 1
ATOM 4391 C CA . ASP A 1 581 ? -12.485 -0.642 36.905 1.00 95.62 581 ASP A CA 1
ATOM 4392 C C . ASP A 1 581 ? -13.223 -1.104 38.176 1.00 95.62 581 ASP A C 1
ATOM 4394 O O . ASP A 1 581 ? -12.695 -1.907 38.950 1.00 95.62 581 ASP A O 1
ATOM 4398 N N . ILE A 1 582 ? -14.432 -0.595 38.425 1.00 94.94 582 ILE A N 1
ATOM 4399 C CA . ILE A 1 582 ? -15.169 -0.820 39.683 1.00 94.94 582 ILE A CA 1
ATOM 4400 C C . ILE A 1 582 ? -15.470 -2.301 39.961 1.00 94.94 582 ILE A C 1
ATOM 4402 O O . ILE A 1 582 ? -15.474 -2.743 41.110 1.00 94.94 582 ILE A O 1
ATOM 4406 N N . ASP A 1 583 ? -15.667 -3.084 38.904 1.00 92.44 583 ASP A N 1
ATOM 4407 C CA . ASP A 1 583 ? -16.001 -4.508 38.940 1.00 92.44 583 ASP A CA 1
ATOM 4408 C C . ASP A 1 583 ? -14.762 -5.415 39.078 1.00 92.44 583 ASP A C 1
ATOM 4410 O O . ASP A 1 583 ? -14.884 -6.600 39.392 1.00 92.44 583 ASP A O 1
ATOM 4414 N N . ALA A 1 584 ? -13.540 -4.889 38.928 1.00 90.06 584 ALA A N 1
ATOM 4415 C CA . ALA A 1 584 ? -12.307 -5.681 38.963 1.00 90.06 584 ALA A CA 1
ATOM 4416 C C . ALA A 1 584 ? -11.874 -6.138 40.375 1.00 90.06 584 ALA A C 1
ATOM 4418 O O . ALA A 1 584 ? -10.699 -6.435 40.610 1.00 90.06 584 ALA A O 1
ATOM 4419 N N . ILE A 1 585 ? -12.818 -6.261 41.310 1.00 89.50 585 ILE A N 1
ATOM 4420 C CA . ILE A 1 585 ? -12.606 -6.741 42.681 1.00 89.50 585 ILE A CA 1
ATOM 4421 C C . ILE A 1 585 ? -12.225 -8.225 42.758 1.00 89.50 585 ILE A C 1
ATOM 4423 O O . ILE A 1 585 ? -11.470 -8.606 43.648 1.00 89.50 585 ILE A O 1
ATOM 4427 N N . SER A 1 586 ? -12.684 -9.061 41.822 1.00 82.56 586 SER A N 1
ATOM 4428 C CA . SER A 1 586 ? -12.477 -10.523 41.819 1.00 82.56 586 SER A CA 1
ATOM 4429 C C . SER A 1 586 ? -11.520 -11.014 40.719 1.00 82.56 586 SER A C 1
ATOM 4431 O O . SER A 1 586 ? -11.339 -12.227 40.526 1.00 82.56 586 SER A O 1
ATOM 4433 N N . PHE A 1 587 ? -10.873 -10.083 40.009 1.00 85.25 587 PHE A N 1
ATOM 4434 C CA . PHE A 1 587 ? -10.082 -10.354 38.810 1.00 85.25 587 PHE A CA 1
ATOM 4435 C C . PHE A 1 587 ? -9.009 -11.427 39.067 1.00 85.25 587 PHE A C 1
ATOM 4437 O O . PHE A 1 587 ? -8.141 -11.275 39.933 1.00 85.25 587 PHE A O 1
ATOM 4444 N N . LYS A 1 588 ? -9.032 -12.523 38.294 1.00 84.75 588 LYS A N 1
ATOM 4445 C CA . LYS A 1 588 ? -8.133 -13.679 38.501 1.00 84.75 588 LYS A CA 1
ATOM 4446 C C . LYS A 1 588 ? -6.653 -13.276 38.509 1.00 84.75 588 LYS A C 1
ATOM 4448 O O . LYS A 1 588 ? -5.895 -13.752 39.347 1.00 84.75 588 LYS A O 1
ATOM 4453 N N . THR A 1 589 ? -6.238 -12.360 37.631 1.00 84.88 589 THR A N 1
ATOM 4454 C CA . THR A 1 589 ? -4.833 -11.917 37.558 1.00 84.88 589 THR A CA 1
ATOM 4455 C C . THR A 1 589 ? -4.392 -11.075 38.755 1.00 84.88 589 THR A C 1
ATOM 4457 O O . THR A 1 589 ? -3.216 -11.128 39.095 1.00 84.88 589 THR A O 1
ATOM 4460 N N . MET A 1 590 ? -5.300 -10.333 39.406 1.00 87.75 590 MET A N 1
ATOM 4461 C CA . MET A 1 590 ? -4.987 -9.580 40.633 1.00 87.75 590 MET A CA 1
ATOM 4462 C C . MET A 1 590 ? -4.662 -10.546 41.774 1.00 87.75 590 MET A C 1
ATOM 4464 O O . MET A 1 590 ? -3.625 -10.415 42.420 1.00 87.75 590 MET A O 1
ATOM 4468 N N . ARG A 1 591 ? -5.495 -11.585 41.937 1.00 85.81 591 ARG A N 1
ATOM 4469 C CA . ARG A 1 591 ? -5.271 -12.664 42.912 1.00 85.81 591 ARG A CA 1
ATOM 4470 C C . ARG A 1 591 ? -3.961 -13.408 42.655 1.00 85.81 591 ARG A C 1
ATOM 4472 O O . ARG A 1 591 ? -3.181 -13.586 43.579 1.00 85.81 591 ARG A O 1
ATOM 4479 N N . LEU A 1 592 ? -3.671 -13.758 41.398 1.00 84.94 592 LEU A N 1
ATOM 4480 C CA . LEU A 1 592 ? -2.405 -14.407 41.016 1.00 84.94 592 LEU A CA 1
ATOM 4481 C C . LEU A 1 592 ? -1.157 -13.550 41.303 1.00 84.94 592 LEU A C 1
ATOM 4483 O O . LEU A 1 592 ? -0.056 -14.088 41.376 1.00 84.94 592 LEU A O 1
ATOM 4487 N N . ARG A 1 593 ? -1.307 -12.227 41.442 1.00 85.50 593 ARG A N 1
ATOM 4488 C CA . ARG A 1 593 ? -0.226 -11.277 41.757 1.00 85.50 593 ARG A CA 1
ATOM 4489 C C . ARG A 1 593 ? -0.301 -10.737 43.190 1.00 85.50 593 ARG A C 1
ATOM 4491 O O . ARG A 1 593 ? 0.354 -9.742 43.493 1.00 85.50 593 ARG A O 1
ATOM 4498 N N . ASN A 1 594 ? -1.091 -11.378 44.058 1.00 87.56 594 ASN A N 1
ATOM 4499 C CA . ASN A 1 594 ? -1.288 -11.004 45.463 1.00 87.56 594 ASN A CA 1
ATOM 4500 C C . ASN A 1 594 ? -1.665 -9.525 45.671 1.00 87.56 594 ASN A C 1
ATOM 4502 O O . ASN A 1 594 ? -1.313 -8.921 46.681 1.00 87.56 594 ASN A O 1
ATOM 4506 N N . GLN A 1 595 ? -2.381 -8.930 44.715 1.00 89.38 595 GLN A N 1
ATOM 4507 C CA . GLN A 1 595 ? -2.844 -7.552 44.828 1.00 89.38 595 GLN A CA 1
ATOM 4508 C C . GLN A 1 595 ? -4.192 -7.496 45.540 1.00 89.38 595 GLN A C 1
ATOM 4510 O O . GLN A 1 595 ? -5.125 -8.216 45.177 1.00 89.38 595 GLN A O 1
ATOM 4515 N N . ARG A 1 596 ? -4.311 -6.602 46.525 1.00 90.88 596 ARG A N 1
ATOM 4516 C CA . ARG A 1 596 ? -5.566 -6.370 47.243 1.00 90.88 596 ARG A CA 1
ATOM 4517 C C . ARG A 1 596 ? -6.428 -5.364 46.491 1.00 90.88 596 ARG A C 1
ATOM 4519 O O . ARG A 1 596 ? -6.027 -4.220 46.291 1.00 90.88 596 ARG A O 1
ATOM 4526 N N . THR A 1 597 ? -7.631 -5.783 46.141 1.00 91.75 597 THR A N 1
ATOM 4527 C CA . THR A 1 597 ? -8.703 -4.954 45.582 1.00 91.75 597 THR A CA 1
ATOM 4528 C C . THR A 1 597 ? -9.833 -4.819 46.595 1.00 91.75 597 THR A C 1
ATOM 4530 O O . THR A 1 597 ? -9.962 -5.651 47.496 1.00 91.75 597 THR A O 1
ATOM 4533 N N . ALA A 1 598 ? -10.646 -3.772 46.486 1.00 91.25 598 ALA A N 1
ATOM 4534 C CA . ALA A 1 598 ? -11.790 -3.588 47.371 1.00 91.25 598 ALA A CA 1
ATOM 4535 C C . ALA A 1 598 ? -12.959 -2.918 46.647 1.00 91.25 598 ALA A C 1
ATOM 4537 O O . ALA A 1 598 ? -12.763 -2.055 45.794 1.00 91.25 598 ALA A O 1
ATOM 4538 N N . ALA A 1 599 ? -14.178 -3.306 47.026 1.00 92.81 599 ALA A N 1
ATOM 4539 C CA . ALA A 1 599 ? -15.388 -2.623 46.586 1.00 92.81 599 ALA A CA 1
ATOM 4540 C C . ALA A 1 599 ? -15.379 -1.156 47.047 1.00 92.81 599 ALA A C 1
ATOM 4542 O O . ALA A 1 599 ? -14.719 -0.808 48.034 1.00 92.81 599 ALA A O 1
ATOM 4543 N N . ARG A 1 600 ? -16.101 -0.290 46.330 1.00 92.69 600 ARG A N 1
ATOM 4544 C CA . ARG A 1 600 ? -16.208 1.137 46.647 1.00 92.69 600 ARG A CA 1
ATOM 4545 C C . ARG A 1 600 ? -17.667 1.538 46.791 1.00 92.69 600 ARG A C 1
ATOM 4547 O O . ARG A 1 600 ? -18.432 1.419 45.844 1.00 92.69 600 ARG A O 1
ATOM 4554 N N . GLY A 1 601 ? -18.031 2.010 47.980 1.00 94.25 601 GLY A N 1
ATOM 4555 C CA . GLY A 1 601 ? -19.301 2.703 48.187 1.00 94.25 601 GLY A CA 1
ATOM 4556 C C . GLY A 1 601 ? -19.245 4.138 47.661 1.00 94.25 601 GLY A C 1
ATOM 4557 O O . GLY A 1 601 ? -18.160 4.659 47.389 1.00 94.25 601 GLY A O 1
ATOM 4558 N N . VAL A 1 602 ? -20.411 4.781 47.577 1.00 97.25 602 VAL A N 1
ATOM 4559 C CA . VAL A 1 602 ? -20.585 6.152 47.057 1.00 97.25 602 VAL A CA 1
ATOM 4560 C C . VAL A 1 602 ? -19.648 7.146 47.746 1.00 97.25 602 VAL A C 1
ATOM 4562 O O . VAL A 1 602 ? -18.904 7.844 47.063 1.00 97.25 602 VAL A O 1
ATOM 4565 N N . ASP A 1 603 ? -19.595 7.150 49.082 1.00 97.19 603 ASP A N 1
ATOM 4566 C CA . ASP A 1 603 ? -18.749 8.089 49.838 1.00 97.19 603 ASP A CA 1
ATOM 4567 C C . ASP A 1 603 ? -17.261 7.934 49.512 1.00 97.19 603 ASP A C 1
ATOM 4569 O O . ASP A 1 603 ? -16.529 8.918 49.399 1.00 97.19 603 ASP A O 1
ATOM 4573 N N . ARG A 1 604 ? -16.797 6.692 49.320 1.00 94.69 604 ARG A N 1
ATOM 4574 C CA . ARG A 1 604 ? -15.391 6.440 48.989 1.00 94.69 604 ARG A CA 1
ATOM 4575 C C . ARG A 1 604 ? -15.077 6.806 47.545 1.00 94.69 604 ARG A C 1
ATOM 4577 O O . ARG A 1 604 ? -13.996 7.325 47.287 1.00 94.69 604 ARG A O 1
ATOM 4584 N N . LEU A 1 605 ? -16.002 6.560 46.616 1.00 96.25 605 LEU A N 1
ATOM 4585 C CA . LEU A 1 605 ? -15.865 7.024 45.233 1.00 96.25 605 LEU A CA 1
ATOM 4586 C C . LEU A 1 605 ? -15.806 8.549 45.171 1.00 96.25 605 LEU A C 1
ATOM 4588 O O . LEU A 1 605 ? -14.937 9.081 44.491 1.00 96.25 605 LEU A O 1
ATOM 4592 N N . LYS A 1 606 ? -16.654 9.237 45.940 1.00 97.50 606 LYS A N 1
ATOM 4593 C CA . LYS A 1 606 ? -16.651 10.696 46.033 1.00 97.50 606 LYS A CA 1
ATOM 4594 C C . LYS A 1 606 ? -15.301 11.232 46.507 1.00 97.50 606 LYS A C 1
ATOM 4596 O O . LYS A 1 606 ? -14.735 12.103 45.861 1.00 97.50 606 LYS A O 1
ATOM 4601 N N . GLN A 1 607 ? -14.737 10.644 47.563 1.00 96.06 607 GLN A N 1
ATOM 4602 C CA . GLN A 1 607 ? -13.402 11.010 48.056 1.00 96.06 607 GLN A CA 1
ATOM 4603 C C . GLN A 1 607 ? -12.298 10.793 47.012 1.00 96.06 607 GLN A C 1
ATOM 4605 O O . GLN A 1 607 ? -11.382 11.601 46.912 1.00 96.06 607 GLN A O 1
ATOM 4610 N N . LEU A 1 608 ? -12.368 9.706 46.237 1.00 94.81 608 LEU A N 1
ATOM 4611 C CA . LEU A 1 608 ? -11.395 9.430 45.176 1.00 94.81 608 LEU A CA 1
ATOM 4612 C C . LEU A 1 608 ? -11.537 10.399 44.002 1.00 94.81 608 LEU A C 1
ATOM 4614 O O . LEU A 1 608 ? -10.527 10.864 43.485 1.00 94.81 608 LEU A O 1
ATOM 4618 N N . ARG A 1 609 ? -12.771 10.732 43.614 1.00 95.69 609 ARG A N 1
ATOM 4619 C CA . ARG A 1 609 ? -13.042 11.747 42.598 1.00 95.69 609 ARG A CA 1
ATOM 4620 C C . ARG A 1 609 ? -12.533 13.116 43.042 1.00 95.69 609 ARG A C 1
ATOM 4622 O O . ARG A 1 609 ? -11.937 13.826 42.250 1.00 95.69 609 ARG A O 1
ATOM 4629 N N . GLU A 1 610 ? -12.760 13.503 44.297 1.00 96.44 610 GLU A N 1
ATOM 4630 C CA . GLU A 1 610 ? -12.300 14.785 44.859 1.00 96.44 610 GLU A CA 1
ATOM 4631 C C . GLU A 1 610 ? -10.770 14.883 44.979 1.00 96.44 610 GLU A C 1
ATOM 4633 O O . GLU A 1 610 ? -10.238 15.978 45.147 1.00 96.44 610 GLU A O 1
ATOM 4638 N N . ALA A 1 611 ? -10.055 13.760 44.871 1.00 95.81 611 ALA A N 1
ATOM 4639 C CA . ALA A 1 611 ? -8.598 13.719 44.904 1.00 95.81 611 ALA A CA 1
ATOM 4640 C C . ALA A 1 611 ? -7.932 14.040 43.553 1.00 95.81 611 ALA A C 1
ATOM 4642 O O . ALA A 1 611 ? -6.705 13.980 43.467 1.00 95.81 611 ALA A O 1
ATOM 4643 N N . THR A 1 612 ? -8.715 14.353 42.514 1.00 96.69 612 THR A N 1
ATOM 4644 C CA . THR A 1 612 ? -8.213 14.736 41.193 1.00 96.69 612 THR A CA 1
ATOM 4645 C C . THR A 1 612 ? -9.049 15.851 40.556 1.00 96.69 612 THR A C 1
ATOM 4647 O O . THR A 1 612 ? -10.250 15.963 40.789 1.00 96.69 612 THR A O 1
ATOM 4650 N N . ASN A 1 613 ? -8.405 16.690 39.747 1.00 96.00 613 ASN A N 1
ATOM 4651 C CA . ASN A 1 613 ? -9.023 17.695 38.884 1.00 96.00 613 ASN A CA 1
ATOM 4652 C C . ASN A 1 613 ? -9.304 17.167 37.468 1.00 96.00 613 ASN A C 1
ATOM 4654 O O . ASN A 1 613 ? -9.949 17.858 36.680 1.00 96.00 613 ASN A O 1
ATOM 4658 N N . LEU A 1 614 ? -8.803 15.977 37.123 1.00 97.44 614 LEU A N 1
ATOM 4659 C CA . LEU A 1 614 ? -9.082 15.346 35.836 1.00 97.44 614 LEU A CA 1
ATOM 4660 C C . LEU A 1 614 ? -10.502 14.768 35.818 1.00 97.44 614 LEU A C 1
ATOM 4662 O O . LEU A 1 614 ? -10.991 14.332 36.863 1.00 97.44 614 LEU A O 1
ATOM 4666 N N . PRO A 1 615 ? -11.141 14.672 34.638 1.00 98.12 615 PRO A N 1
ATOM 4667 C CA . PRO A 1 615 ? -12.369 13.905 34.487 1.00 98.12 615 PRO A CA 1
ATOM 4668 C C . PRO A 1 615 ? -12.199 12.480 35.025 1.00 98.12 615 PRO A C 1
ATOM 4670 O O . PRO A 1 615 ? -11.262 11.768 34.644 1.00 98.12 615 PRO A O 1
ATOM 4673 N N . PHE A 1 616 ? -13.116 12.066 35.897 1.00 98.19 616 PHE A N 1
ATOM 4674 C CA . PHE A 1 616 ? -13.091 10.770 36.556 1.00 98.19 616 PHE A CA 1
ATOM 4675 C C . PHE A 1 616 ? -14.076 9.792 35.908 1.00 98.19 616 PHE A C 1
ATOM 4677 O O . PHE A 1 616 ? -15.289 10.018 35.886 1.00 98.19 616 PHE A O 1
ATOM 4684 N N . VAL A 1 617 ? -13.553 8.671 35.403 1.00 98.38 617 VAL A N 1
ATOM 4685 C CA . VAL A 1 617 ? -14.328 7.641 34.700 1.00 98.38 617 VAL A CA 1
ATOM 4686 C C . VAL A 1 617 ? -14.568 6.414 35.578 1.00 98.38 617 VAL A C 1
ATOM 4688 O O . VAL A 1 617 ? -13.627 5.835 36.121 1.00 98.38 617 VAL A O 1
ATOM 4691 N N . LEU A 1 618 ? -15.809 5.927 35.638 1.00 98.19 618 LEU A N 1
ATOM 4692 C CA . LEU A 1 618 ? -16.134 4.654 36.288 1.00 98.19 618 LEU A CA 1
ATOM 4693 C C . LEU A 1 618 ? -16.499 3.583 35.251 1.00 98.19 618 LEU A C 1
ATOM 4695 O O . LEU A 1 618 ? -17.543 3.652 34.602 1.00 98.19 618 LEU A O 1
ATOM 4699 N N . LYS A 1 619 ? -15.642 2.570 35.093 1.00 97.81 619 LYS A N 1
ATOM 4700 C CA . LYS A 1 619 ? -15.820 1.470 34.136 1.00 97.81 619 LYS A CA 1
ATOM 4701 C C . LYS A 1 619 ? -16.193 0.178 34.842 1.00 97.81 619 LYS A C 1
ATOM 4703 O O . LYS A 1 619 ? -15.601 -0.158 35.857 1.00 97.81 619 LYS A O 1
ATOM 4708 N N . GLY A 1 620 ? -17.142 -0.566 34.275 1.00 97.00 620 GLY A N 1
ATOM 4709 C CA . GLY A 1 620 ? -17.666 -1.795 34.887 1.00 97.00 620 GLY A CA 1
ATOM 4710 C C . GLY A 1 620 ? -19.113 -1.677 35.373 1.00 97.00 620 GLY A C 1
ATOM 4711 O O . GLY A 1 620 ? -19.591 -2.548 36.093 1.00 97.00 620 GLY A O 1
ATOM 4712 N N . VAL A 1 621 ? -19.807 -0.589 35.018 1.00 97.88 621 VAL A N 1
ATOM 4713 C CA . VAL A 1 621 ? -21.187 -0.317 35.443 1.00 97.88 621 VAL A CA 1
ATOM 4714 C C . VAL A 1 621 ? -22.143 -1.185 34.627 1.00 97.88 621 VAL A C 1
ATOM 4716 O O . VAL A 1 621 ? -22.238 -1.028 33.415 1.00 97.88 621 VAL A O 1
ATOM 4719 N N . MET A 1 622 ? -22.852 -2.108 35.276 1.00 97.62 622 MET A N 1
ATOM 4720 C CA . MET A 1 622 ? -23.744 -3.063 34.596 1.00 97.62 622 MET A CA 1
ATOM 4721 C C . MET A 1 622 ? -25.210 -2.941 35.027 1.00 97.62 622 MET A C 1
ATOM 4723 O O . MET A 1 622 ? -26.051 -3.682 34.519 1.00 97.62 622 MET A O 1
ATOM 4727 N N . THR A 1 623 ? -25.537 -2.011 35.934 1.00 98.06 623 THR A N 1
ATOM 4728 C CA . THR A 1 623 ? -26.900 -1.825 36.451 1.00 98.06 623 THR A CA 1
ATOM 4729 C C . THR A 1 623 ? -27.305 -0.346 36.528 1.00 98.06 623 THR A C 1
ATOM 4731 O O . THR A 1 623 ? -26.443 0.519 36.711 1.00 98.06 623 THR A O 1
ATOM 4734 N N . PRO A 1 624 ? -28.614 -0.029 36.445 1.00 98.44 624 PRO A N 1
ATOM 4735 C CA . PRO A 1 624 ? -29.124 1.317 36.715 1.00 98.44 624 PRO A CA 1
ATOM 4736 C C . PRO A 1 624 ? -28.742 1.842 38.106 1.00 98.44 624 PRO A C 1
ATOM 4738 O O . PRO A 1 624 ? -28.365 3.001 38.246 1.00 98.44 624 PRO A O 1
ATOM 4741 N N . SER A 1 625 ? -28.789 0.988 39.134 1.00 98.12 625 SER A N 1
ATOM 4742 C CA . SER A 1 625 ? -28.455 1.392 40.506 1.00 98.12 625 SER A CA 1
ATOM 4743 C C . SER A 1 625 ? -27.001 1.847 40.630 1.00 98.12 625 SER A C 1
ATOM 4745 O O . SER A 1 625 ? -26.731 2.854 41.279 1.00 98.12 625 SER A O 1
ATOM 4747 N N . ASP A 1 626 ? -26.070 1.141 39.986 1.00 97.94 626 ASP A N 1
ATOM 4748 C CA . ASP A 1 626 ? -24.656 1.527 39.984 1.00 97.94 626 ASP A CA 1
ATOM 4749 C C . ASP A 1 626 ? -24.425 2.823 39.198 1.00 97.94 626 ASP A C 1
ATOM 4751 O O . ASP A 1 626 ? -23.581 3.633 39.576 1.00 97.94 626 ASP A O 1
ATOM 4755 N N . ALA A 1 627 ? -25.194 3.054 38.129 1.00 98.50 627 ALA A N 1
ATOM 4756 C CA . ALA A 1 627 ? -25.142 4.304 37.377 1.00 98.50 627 ALA A CA 1
ATOM 4757 C C . ALA A 1 627 ? -25.618 5.500 38.219 1.00 98.50 627 ALA A C 1
ATOM 4759 O O . ALA A 1 627 ? -24.971 6.546 38.217 1.00 98.50 627 ALA A O 1
ATOM 4760 N N . GLU A 1 628 ? -26.701 5.344 38.987 1.00 98.38 628 GLU A N 1
ATOM 4761 C CA . GLU A 1 628 ? -27.153 6.381 39.925 1.00 98.38 628 GLU A CA 1
ATOM 4762 C C . GLU A 1 628 ? -26.121 6.623 41.032 1.00 98.38 628 GLU A C 1
ATOM 4764 O O . GLU A 1 628 ? -25.813 7.769 41.353 1.00 98.38 628 GLU A O 1
ATOM 4769 N N . ALA A 1 629 ? -25.538 5.553 41.579 1.00 98.38 629 ALA A N 1
ATOM 4770 C CA . ALA A 1 629 ? -24.490 5.642 42.591 1.00 98.38 629 ALA A CA 1
ATOM 4771 C C . ALA A 1 629 ? -23.238 6.373 42.070 1.00 98.38 629 ALA A C 1
ATOM 4773 O O . ALA A 1 629 ? -22.647 7.170 42.799 1.00 98.38 629 ALA A O 1
ATOM 4774 N N . ALA A 1 630 ? -22.856 6.147 40.810 1.00 98.31 630 ALA A N 1
ATOM 4775 C CA . ALA A 1 630 ? -21.758 6.855 40.157 1.00 98.31 630 ALA A CA 1
ATOM 4776 C C . ALA A 1 630 ? -22.046 8.362 40.041 1.00 98.31 630 ALA A C 1
ATOM 4778 O O . ALA A 1 630 ? -21.205 9.180 40.413 1.00 98.31 630 ALA A O 1
ATOM 4779 N N . ILE A 1 631 ? -23.255 8.731 39.604 1.00 98.31 631 ILE A N 1
ATOM 4780 C CA . ILE A 1 631 ? -23.688 10.135 39.521 1.00 98.31 631 ILE A CA 1
ATOM 4781 C C . ILE A 1 631 ? -23.685 10.780 40.911 1.00 98.31 631 ILE A C 1
ATOM 4783 O O . ILE A 1 631 ? -23.157 11.877 41.080 1.00 98.31 631 ILE A O 1
ATOM 4787 N N . ALA A 1 632 ? -24.207 10.088 41.927 1.00 98.06 632 ALA A N 1
ATOM 4788 C CA . ALA A 1 632 ? -24.206 10.568 43.309 1.00 98.06 632 ALA A CA 1
ATOM 4789 C C . ALA A 1 632 ? -22.785 10.770 43.873 1.00 98.06 632 ALA A C 1
ATOM 4791 O O . ALA A 1 632 ? -22.571 11.648 44.711 1.00 98.06 632 ALA A O 1
ATOM 4792 N N . ALA A 1 633 ? -21.809 9.991 43.399 1.00 98.06 633 ALA A N 1
ATOM 4793 C CA . ALA A 1 633 ? -20.398 10.140 43.746 1.00 98.06 633 ALA A CA 1
ATOM 4794 C C . ALA A 1 633 ? -19.677 11.262 42.968 1.00 98.06 633 ALA A C 1
ATOM 4796 O O . ALA A 1 633 ? -18.518 11.547 43.264 1.00 98.06 633 ALA A O 1
ATOM 4797 N N . GLY A 1 634 ? -20.335 11.903 41.995 1.00 97.62 634 GLY A N 1
ATOM 4798 C CA . GLY A 1 634 ? -19.743 12.956 41.166 1.00 97.62 634 GLY A CA 1
ATOM 4799 C C . GLY A 1 634 ? -18.827 12.441 40.053 1.00 97.62 634 GLY A C 1
ATOM 4800 O O . GLY A 1 634 ? -17.939 13.170 39.626 1.00 97.62 634 GLY A O 1
ATOM 4801 N N . VAL A 1 635 ? -19.010 11.189 39.616 1.00 98.12 635 VAL A N 1
ATOM 4802 C CA . VAL A 1 635 ? -18.321 10.616 38.446 1.00 98.12 635 VAL A CA 1
ATOM 4803 C C . VAL A 1 635 ? -18.693 11.409 37.192 1.00 98.12 635 VAL A C 1
ATOM 4805 O O . VAL A 1 635 ? -19.870 11.685 36.978 1.00 98.12 635 VAL A O 1
ATOM 4808 N N . ASP A 1 636 ? -17.711 11.715 36.343 1.00 98.25 636 ASP A N 1
ATOM 4809 C CA . ASP A 1 636 ? -17.919 12.531 35.143 1.00 98.25 636 ASP A CA 1
ATOM 4810 C C . ASP A 1 636 ? -18.365 11.699 33.935 1.00 98.25 636 ASP A C 1
ATOM 4812 O O . ASP A 1 636 ? -19.090 12.200 33.081 1.00 98.25 636 ASP A O 1
ATOM 4816 N N . VAL A 1 637 ? -17.946 10.428 33.845 1.00 98.50 637 VAL A N 1
ATOM 4817 C CA . VAL A 1 637 ? -18.295 9.505 32.748 1.00 98.50 637 VAL A CA 1
ATOM 4818 C C . VAL A 1 637 ? -18.424 8.072 33.266 1.00 98.50 637 VAL A C 1
ATOM 4820 O O . VAL A 1 637 ? -17.589 7.609 34.044 1.00 98.50 637 VAL A O 1
ATOM 4823 N N . ILE A 1 638 ? -19.418 7.320 32.784 1.00 98.75 638 ILE A N 1
ATOM 4824 C CA . ILE A 1 638 ? -19.515 5.874 33.048 1.00 98.75 638 ILE A CA 1
ATOM 4825 C C . ILE A 1 638 ? -19.258 5.043 31.792 1.00 98.75 638 ILE A C 1
ATOM 4827 O O . ILE A 1 638 ? -19.583 5.450 30.677 1.00 98.75 638 ILE A O 1
ATOM 4831 N N . VAL A 1 639 ? -18.710 3.841 31.980 1.00 98.75 639 VAL A N 1
ATOM 4832 C CA . VAL A 1 639 ? -18.534 2.851 30.911 1.00 98.75 639 VAL A CA 1
ATOM 4833 C C . VAL A 1 639 ? -19.276 1.564 31.269 1.00 98.75 639 VAL A C 1
ATOM 4835 O O . VAL A 1 639 ? -18.900 0.854 32.213 1.00 98.75 639 VAL A O 1
ATOM 4838 N N . VAL A 1 640 ? -20.283 1.232 30.459 1.00 98.62 640 VAL A N 1
ATOM 4839 C CA . VAL A 1 640 ? -21.003 -0.043 30.516 1.00 98.62 640 VAL A CA 1
ATOM 4840 C C . VAL A 1 640 ? -20.098 -1.145 29.984 1.00 98.62 640 VAL A C 1
ATOM 4842 O O . VAL A 1 640 ? -19.722 -1.151 28.813 1.00 98.62 640 VAL A O 1
ATOM 4845 N N . SER A 1 641 ? -19.680 -2.052 30.862 1.00 97.50 641 SER A N 1
ATOM 4846 C CA . SER A 1 641 ? -18.641 -3.036 30.563 1.00 97.50 641 SER A CA 1
ATOM 4847 C C . SER A 1 641 ? -18.726 -4.221 31.514 1.00 97.50 641 SER A C 1
ATOM 4849 O O . SER A 1 641 ? -18.712 -4.036 32.721 1.00 97.50 641 SER A O 1
ATOM 4851 N N . ASN A 1 642 ? -18.640 -5.437 30.978 1.00 95.62 642 ASN A N 1
ATOM 4852 C CA . ASN A 1 642 ? -18.406 -6.669 31.748 1.00 95.62 642 ASN A CA 1
ATOM 4853 C C . ASN A 1 642 ? -16.984 -7.234 31.533 1.00 95.62 642 ASN A C 1
ATOM 4855 O O . ASN A 1 642 ? -16.722 -8.422 31.748 1.00 95.62 642 ASN A O 1
ATOM 4859 N N . HIS A 1 643 ? -16.060 -6.404 31.029 1.00 93.38 643 HIS A N 1
ATOM 4860 C CA . HIS A 1 643 ? -14.664 -6.765 30.753 1.00 93.38 643 HIS A CA 1
ATOM 4861 C C . HIS A 1 643 ? -14.495 -7.968 29.814 1.00 93.38 643 HIS A C 1
ATOM 4863 O O . HIS A 1 643 ? -13.490 -8.682 29.877 1.00 93.38 643 HIS A O 1
ATOM 4869 N N . GLY A 1 644 ? -15.487 -8.222 28.957 1.00 91.56 644 GLY A N 1
ATOM 4870 C CA . GLY A 1 644 ? -15.494 -9.379 28.072 1.00 91.56 644 GLY A CA 1
ATOM 4871 C C . GLY A 1 644 ? -15.531 -10.707 28.829 1.00 91.56 644 GLY A C 1
ATOM 4872 O O . GLY A 1 644 ? -14.893 -11.661 28.388 1.00 91.56 644 GLY A O 1
ATOM 4873 N N . GLY A 1 645 ? -16.214 -10.751 29.978 1.00 92.12 645 GLY A N 1
ATOM 4874 C CA . GLY A 1 645 ? -16.364 -11.960 30.793 1.00 92.12 645 GLY A CA 1
ATOM 4875 C C . GLY A 1 645 ? -15.126 -12.328 31.604 1.00 92.12 645 GLY A C 1
ATOM 4876 O O . GLY A 1 645 ? -14.911 -13.494 31.909 1.00 92.12 645 GLY A O 1
ATOM 4877 N N . ARG A 1 646 ? -14.251 -11.364 31.919 1.00 90.81 646 ARG A N 1
ATOM 4878 C CA . ARG A 1 646 ? -13.012 -11.622 32.684 1.00 90.81 646 ARG A CA 1
ATOM 4879 C C . ARG A 1 646 ? -13.172 -11.497 34.199 1.00 90.81 646 ARG A C 1
ATOM 4881 O O . ARG A 1 646 ? -12.294 -11.952 34.933 1.00 90.81 646 ARG A O 1
ATOM 4888 N N . VAL A 1 647 ? -14.252 -10.864 34.647 1.00 89.56 647 VAL A N 1
ATOM 4889 C CA . VAL A 1 647 ? -14.569 -10.643 36.065 1.00 89.56 647 VAL A CA 1
ATOM 4890 C C . VAL A 1 647 ? -15.449 -11.771 36.589 1.00 89.56 647 VAL A C 1
ATOM 4892 O O . VAL A 1 647 ? -15.084 -12.449 37.549 1.00 89.56 647 VAL A O 1
ATOM 4895 N N . LEU A 1 648 ? -16.583 -11.979 35.923 1.00 92.12 648 LEU A N 1
ATOM 4896 C CA . LEU A 1 648 ? -17.615 -12.942 36.268 1.00 92.12 648 LEU A CA 1
ATOM 4897 C C . LEU A 1 648 ? -18.195 -13.517 34.964 1.00 92.12 648 LEU A C 1
ATOM 4899 O O . LEU A 1 648 ? -18.377 -12.792 33.980 1.00 92.12 648 LEU A O 1
ATOM 4903 N N . ASP A 1 649 ? -18.410 -14.831 34.949 1.00 92.50 649 ASP A N 1
ATOM 4904 C CA . ASP A 1 649 ? -19.136 -15.497 33.866 1.00 92.50 649 ASP A CA 1
ATOM 4905 C C . ASP A 1 649 ? -20.644 -15.474 34.151 1.00 92.50 649 ASP A C 1
ATOM 4907 O O . ASP A 1 649 ? -21.039 -15.187 35.279 1.00 92.50 649 ASP A O 1
ATOM 4911 N N . ASP A 1 650 ? -21.476 -15.755 33.150 1.00 93.31 650 ASP A N 1
ATOM 4912 C CA . ASP A 1 650 ? -22.945 -15.692 33.243 1.00 93.31 650 ASP A CA 1
ATOM 4913 C C . ASP A 1 650 ? -23.515 -14.282 33.507 1.00 93.31 650 ASP A C 1
ATOM 4915 O O . ASP A 1 650 ? -24.593 -14.113 34.076 1.00 93.31 650 ASP A O 1
ATOM 4919 N N . MET A 1 651 ? -22.807 -13.240 33.064 1.00 95.31 651 MET A N 1
ATOM 4920 C CA . MET A 1 651 ? -23.319 -11.867 33.042 1.00 95.31 651 MET A CA 1
ATOM 4921 C C . MET A 1 651 ? -24.071 -11.579 31.730 1.00 95.31 651 MET A C 1
ATOM 4923 O O . MET A 1 651 ? -23.709 -12.128 30.684 1.00 95.31 651 MET A O 1
ATOM 4927 N N . PRO A 1 652 ? -25.061 -10.664 31.737 1.00 96.31 652 PRO A N 1
ATOM 4928 C CA . PRO A 1 652 ? -25.734 -10.236 30.514 1.00 96.31 652 PRO A CA 1
ATOM 4929 C C . PRO A 1 652 ? -24.780 -9.513 29.552 1.00 96.31 652 PRO A C 1
ATOM 4931 O O . PRO A 1 652 ? -23.753 -8.944 29.954 1.00 96.31 652 PRO A O 1
ATOM 4934 N N . GLY A 1 653 ? -25.153 -9.498 28.269 1.00 96.44 653 GLY A N 1
ATOM 4935 C CA . GLY A 1 653 ? -24.466 -8.711 27.254 1.00 96.44 653 GLY A CA 1
ATOM 4936 C C . GLY A 1 653 ? -24.645 -7.213 27.501 1.00 96.44 653 GLY A C 1
ATOM 4937 O O . GLY A 1 653 ? -25.702 -6.763 27.944 1.00 96.44 653 GLY A O 1
ATOM 4938 N N . THR A 1 654 ? -23.628 -6.405 27.198 1.00 97.69 654 THR A N 1
ATOM 4939 C CA . THR A 1 654 ? -23.701 -4.957 27.466 1.00 97.69 654 THR A CA 1
ATOM 4940 C C . THR A 1 654 ? -24.788 -4.247 26.664 1.00 97.69 654 THR A C 1
ATOM 4942 O O . THR A 1 654 ? -25.426 -3.341 27.193 1.00 97.69 654 THR A O 1
ATOM 4945 N N . ALA A 1 655 ? -25.076 -4.703 25.440 1.00 96.44 655 ALA A N 1
ATOM 4946 C CA . ALA A 1 655 ? -26.183 -4.187 24.631 1.00 96.44 655 ALA A CA 1
ATOM 4947 C C . ALA A 1 655 ? -27.568 -4.427 25.271 1.00 96.44 655 ALA A C 1
ATOM 4949 O O . ALA A 1 655 ? -28.469 -3.623 25.051 1.00 96.44 655 ALA A O 1
ATOM 4950 N N . ASP A 1 656 ? -27.738 -5.483 26.078 1.00 95.50 656 ASP A N 1
ATOM 4951 C CA . ASP A 1 656 ? -29.020 -5.784 26.734 1.00 95.50 656 ASP A CA 1
ATOM 4952 C C . ASP A 1 656 ? -29.289 -4.845 27.920 1.00 95.50 656 ASP A C 1
ATOM 4954 O O . ASP A 1 656 ? -30.425 -4.436 28.155 1.00 95.50 656 ASP A O 1
ATOM 4958 N N . VAL A 1 657 ? -28.246 -4.487 28.678 1.00 97.31 657 VAL A N 1
ATOM 4959 C CA . VAL A 1 657 ? -28.391 -3.640 29.877 1.00 97.31 657 VAL A CA 1
ATOM 4960 C C . VAL A 1 657 ? -28.302 -2.145 29.573 1.00 97.31 657 VAL A C 1
ATOM 4962 O O . VAL A 1 657 ? -28.885 -1.340 30.308 1.00 97.31 657 VAL A O 1
ATOM 4965 N N . LEU A 1 658 ? -27.618 -1.766 28.486 1.00 97.75 658 LEU A N 1
ATOM 4966 C CA . LEU A 1 658 ? -27.342 -0.377 28.110 1.00 97.75 658 LEU A CA 1
ATOM 4967 C C . LEU A 1 658 ? -28.598 0.519 28.104 1.00 97.75 658 LEU A C 1
ATOM 4969 O O . LEU A 1 658 ? -28.547 1.565 28.755 1.00 97.75 658 LEU A O 1
ATOM 4973 N N . PRO A 1 659 ? -29.742 0.133 27.498 1.00 95.69 659 PRO A N 1
ATOM 4974 C CA . PRO A 1 659 ? -30.929 0.988 27.481 1.00 95.69 659 PRO A CA 1
ATOM 4975 C C . PRO A 1 659 ? -31.449 1.379 28.867 1.00 95.69 659 PRO A C 1
ATOM 4977 O O . PRO A 1 659 ? -31.840 2.523 29.094 1.00 95.69 659 PRO A O 1
ATOM 4980 N N . SER A 1 660 ? -31.444 0.438 29.816 1.00 97.06 660 SER A N 1
ATOM 4981 C CA . SER A 1 660 ? -31.915 0.695 31.182 1.00 97.06 660 SER A CA 1
ATOM 4982 C C . SER A 1 660 ? -30.994 1.658 31.935 1.00 97.06 660 SER A C 1
ATOM 4984 O O . SER A 1 660 ? -31.468 2.519 32.675 1.00 97.06 660 SER A O 1
ATOM 4986 N N . ILE A 1 661 ? -29.686 1.555 31.692 1.00 98.44 661 ILE A N 1
ATOM 4987 C CA . ILE A 1 661 ? -28.665 2.423 32.278 1.00 98.44 661 ILE A CA 1
ATOM 4988 C C . ILE A 1 661 ? -28.775 3.830 31.691 1.00 98.44 661 ILE A C 1
ATOM 4990 O O . ILE A 1 661 ? -28.840 4.796 32.444 1.00 98.44 661 ILE A O 1
ATOM 4994 N N . VAL A 1 662 ? -28.878 3.964 30.366 1.00 97.81 662 VAL A N 1
ATOM 4995 C CA . VAL A 1 662 ? -29.050 5.266 29.699 1.00 97.81 662 VAL A CA 1
ATOM 4996 C C . VAL A 1 662 ? -30.315 5.973 30.193 1.00 97.81 662 VAL A C 1
ATOM 4998 O O . VAL A 1 662 ? -30.267 7.161 30.526 1.00 97.81 662 VAL A O 1
ATOM 5001 N N . ARG A 1 663 ? -31.434 5.242 30.326 1.00 96.75 663 ARG A N 1
ATOM 5002 C CA . ARG A 1 663 ? -32.676 5.779 30.907 1.00 96.75 663 ARG A CA 1
ATOM 5003 C C . ARG A 1 663 ? -32.506 6.254 32.344 1.00 96.75 663 ARG A C 1
ATOM 5005 O O . ARG A 1 663 ? -33.126 7.246 32.713 1.00 96.75 663 ARG A O 1
ATOM 5012 N N . GLN A 1 664 ? -31.693 5.570 33.148 1.00 97.88 664 GLN A N 1
ATOM 5013 C CA . GLN A 1 664 ? -31.386 6.022 34.501 1.00 97.88 664 GLN A CA 1
ATOM 5014 C C . GLN A 1 664 ? -30.530 7.287 34.471 1.00 97.88 664 GLN A C 1
ATOM 5016 O O . GLN A 1 664 ? -30.842 8.244 35.168 1.00 97.88 664 GLN A O 1
ATOM 5021 N N . VAL A 1 665 ? -29.488 7.337 33.639 1.00 97.81 665 VAL A N 1
ATOM 5022 C CA . VAL A 1 665 ? -28.554 8.472 33.566 1.00 97.81 665 VAL A CA 1
ATOM 5023 C C . VAL A 1 665 ? -29.239 9.754 33.085 1.00 97.81 665 VAL A C 1
ATOM 5025 O O . VAL A 1 665 ? -28.930 10.828 33.604 1.00 97.81 665 VAL A O 1
ATOM 5028 N N . LYS A 1 666 ? -30.198 9.665 32.152 1.00 95.25 666 LYS A N 1
ATOM 5029 C CA . LYS A 1 666 ? -30.969 10.812 31.620 1.00 95.25 666 LYS A CA 1
ATOM 5030 C C . LYS A 1 666 ? -30.083 11.949 31.092 1.00 95.25 666 LYS A C 1
ATOM 5032 O O . LYS A 1 666 ? -30.377 13.121 31.304 1.00 95.25 666 LYS A O 1
ATOM 5037 N N . GLY A 1 667 ? -28.963 11.600 30.459 1.00 95.25 667 GLY A N 1
ATOM 5038 C CA . GLY A 1 667 ? -28.015 12.568 29.896 1.00 95.25 667 GLY A CA 1
ATOM 5039 C C . GLY A 1 667 ? -27.249 13.413 30.921 1.00 95.25 667 GLY A C 1
ATOM 5040 O O . GLY A 1 667 ? -26.562 14.342 30.515 1.00 95.25 667 GLY A O 1
ATOM 5041 N N . ARG A 1 668 ? -27.336 13.110 32.229 1.00 97.75 668 ARG A N 1
ATOM 5042 C CA . ARG A 1 668 ? -26.606 13.845 33.281 1.00 97.75 668 ARG A CA 1
ATOM 5043 C C . ARG A 1 668 ? -25.089 13.751 33.124 1.00 97.75 668 ARG A C 1
ATOM 5045 O O . ARG A 1 668 ? -24.394 14.707 33.439 1.00 97.75 668 ARG A O 1
ATOM 5052 N N . ILE A 1 669 ? -24.605 12.609 32.642 1.00 98.19 669 ILE A N 1
ATOM 5053 C CA . ILE A 1 669 ? -23.200 12.350 32.321 1.00 98.19 669 ILE A CA 1
ATOM 5054 C C . ILE A 1 669 ? -23.108 11.497 31.047 1.00 98.19 669 ILE A C 1
ATOM 5056 O O . ILE A 1 669 ? -24.056 10.757 30.755 1.00 98.19 669 ILE A O 1
ATOM 5060 N N . PRO A 1 670 ? -22.000 11.557 30.286 1.00 98.31 670 PRO A N 1
ATOM 5061 C CA . PRO A 1 670 ? -21.782 10.669 29.151 1.00 98.31 670 PRO A CA 1
ATOM 5062 C C . PRO A 1 670 ? -21.757 9.184 29.543 1.00 98.31 670 PRO A C 1
ATOM 5064 O O . PRO A 1 670 ? -21.186 8.793 30.566 1.00 98.31 670 PRO A O 1
ATOM 5067 N N . VAL A 1 671 ? -22.341 8.349 28.682 1.00 98.69 671 VAL A N 1
ATOM 5068 C CA . VAL A 1 671 ? -22.379 6.888 28.807 1.00 98.69 671 VAL A CA 1
ATOM 5069 C C . VAL A 1 671 ? -21.609 6.265 27.652 1.00 98.69 671 VAL A C 1
ATOM 5071 O O . VAL A 1 671 ? -21.992 6.385 26.491 1.00 98.69 671 VAL A O 1
ATOM 5074 N N . LEU A 1 672 ? -20.520 5.575 27.964 1.00 98.69 672 LEU A N 1
ATOM 5075 C CA . LEU A 1 672 ? -19.735 4.808 27.000 1.00 98.69 672 LEU A CA 1
ATOM 5076 C C . LEU A 1 672 ? -20.040 3.317 27.150 1.00 98.69 672 LEU A C 1
ATOM 5078 O O . LEU A 1 672 ? -20.530 2.875 28.190 1.00 98.69 672 LEU A O 1
ATOM 5082 N N . VAL A 1 673 ? -19.722 2.514 26.134 1.00 98.62 673 VAL A N 1
ATOM 5083 C CA . VAL A 1 673 ? -19.942 1.060 26.187 1.00 98.62 673 VAL A CA 1
ATOM 5084 C C . VAL A 1 673 ? -18.794 0.258 25.574 1.00 98.62 673 VAL A C 1
ATOM 5086 O O . VAL A 1 673 ? -18.261 0.600 24.522 1.00 98.62 673 VAL A O 1
ATOM 5089 N N . ASP A 1 674 ? -18.432 -0.838 26.238 1.00 95.56 674 ASP A N 1
ATOM 5090 C CA . ASP A 1 674 ? -17.481 -1.862 25.795 1.00 95.56 674 ASP A CA 1
ATOM 5091 C C . ASP A 1 674 ? -18.192 -3.221 25.792 1.00 95.56 674 ASP A C 1
ATOM 5093 O O . ASP A 1 674 ? -18.813 -3.606 26.782 1.00 95.56 674 ASP A O 1
ATOM 5097 N N . GLY A 1 675 ? -18.106 -3.979 24.700 1.00 90.81 675 GLY A N 1
ATOM 5098 C CA . GLY A 1 675 ? -18.641 -5.341 24.665 1.00 90.81 675 GLY A CA 1
ATOM 5099 C C . GLY A 1 675 ? -19.000 -5.823 23.268 1.00 90.81 675 GLY A C 1
ATOM 5100 O O . GLY A 1 675 ? -20.045 -5.493 22.726 1.00 90.81 675 GLY A O 1
ATOM 5101 N N . GLY A 1 676 ? -18.139 -6.662 22.690 1.00 90.56 676 GLY A N 1
ATOM 5102 C CA . GLY A 1 676 ? -18.469 -7.440 21.490 1.00 90.56 676 GLY A CA 1
ATOM 5103 C C . GLY A 1 676 ? -18.509 -6.674 20.162 1.00 90.56 676 GLY A C 1
ATOM 5104 O O . GLY A 1 676 ? -18.802 -7.296 19.150 1.00 90.56 676 GLY A O 1
ATOM 5105 N N . ILE A 1 677 ? -18.178 -5.379 20.126 1.00 96.38 677 ILE A N 1
ATOM 5106 C CA . ILE A 1 677 ? -18.203 -4.535 18.914 1.00 96.38 677 ILE A CA 1
ATOM 5107 C C . ILE A 1 677 ? -17.187 -5.024 17.865 1.00 96.38 677 ILE A C 1
ATOM 5109 O O . ILE A 1 677 ? -15.987 -5.125 18.152 1.00 96.38 677 ILE A O 1
ATOM 5113 N N . ARG A 1 678 ? -17.651 -5.314 16.637 1.00 94.81 678 ARG A N 1
ATOM 5114 C CA . ARG A 1 678 ? -16.821 -5.842 15.529 1.00 94.81 678 ARG A CA 1
ATOM 5115 C C . ARG A 1 678 ? -16.959 -5.091 14.202 1.00 94.81 678 ARG A C 1
ATOM 5117 O O . ARG A 1 678 ? -16.314 -5.478 13.229 1.00 94.81 678 ARG A O 1
ATOM 5124 N N . SER A 1 679 ? -17.811 -4.075 14.127 1.00 96.94 679 SER A N 1
ATOM 5125 C CA . SER A 1 679 ? -18.093 -3.346 12.887 1.00 96.94 679 SER A CA 1
ATOM 5126 C C . SER A 1 679 ? -18.690 -1.970 13.160 1.00 96.94 679 SER A C 1
ATOM 5128 O O . SER A 1 679 ? -19.250 -1.753 14.234 1.00 96.94 679 SER A O 1
ATOM 5130 N N . GLY A 1 680 ? -18.669 -1.075 12.168 1.00 97.75 680 GLY A N 1
ATOM 5131 C CA . GLY A 1 680 ? -19.345 0.230 12.262 1.00 97.75 680 GLY A CA 1
ATOM 5132 C C . GLY A 1 680 ? -20.863 0.127 12.449 1.00 97.75 680 GLY A C 1
ATOM 5133 O O . GLY A 1 680 ? -21.483 0.996 13.052 1.00 97.75 680 GLY A O 1
ATOM 5134 N N . ARG A 1 681 ? -21.463 -0.991 12.024 1.00 97.69 681 ARG A N 1
ATOM 5135 C CA . ARG A 1 681 ? -22.874 -1.313 12.297 1.00 97.69 681 ARG A CA 1
ATOM 5136 C C . ARG A 1 681 ? -23.120 -1.621 13.773 1.00 97.69 681 ARG A C 1
ATOM 5138 O O . ARG A 1 681 ? -24.164 -1.261 14.301 1.00 97.69 681 ARG A O 1
ATOM 5145 N N . ASP A 1 682 ? -22.175 -2.273 14.449 1.00 97.94 682 ASP A N 1
ATOM 5146 C CA . ASP A 1 682 ? -22.277 -2.502 15.896 1.00 97.94 682 ASP A CA 1
ATOM 5147 C C . ASP A 1 682 ? -22.123 -1.193 16.671 1.00 97.94 682 ASP A C 1
ATOM 5149 O O . ASP A 1 682 ? -22.844 -0.977 17.642 1.00 97.94 682 ASP A O 1
ATOM 5153 N N . VAL A 1 683 ? -21.254 -0.293 16.189 1.00 98.56 683 VAL A N 1
ATOM 5154 C CA . VAL A 1 683 ? -21.154 1.079 16.708 1.00 98.56 683 VAL A CA 1
ATOM 5155 C C . VAL A 1 683 ? -22.508 1.782 16.590 1.00 98.56 683 VAL A C 1
ATOM 5157 O O . VAL A 1 683 ? -23.031 2.251 17.594 1.00 98.56 683 VAL A O 1
ATOM 5160 N N . PHE A 1 684 ? -23.119 1.779 15.399 1.00 98.50 684 PHE A N 1
ATOM 5161 C CA . PHE A 1 684 ? -24.426 2.402 15.167 1.00 98.50 684 PHE A CA 1
ATOM 5162 C C . PHE A 1 684 ? -25.503 1.880 16.131 1.00 98.50 684 PHE A C 1
ATOM 5164 O O . PHE A 1 684 ? -26.244 2.672 16.700 1.00 98.50 684 PHE A O 1
ATOM 5171 N N . LYS A 1 685 ? -25.566 0.561 16.369 1.00 97.94 685 LYS A N 1
ATOM 5172 C CA . LYS A 1 685 ? -26.529 -0.046 17.308 1.00 97.94 685 LYS A CA 1
ATOM 5173 C C . LYS A 1 685 ? -26.344 0.440 18.744 1.00 97.94 685 LYS A C 1
ATOM 5175 O O . LYS A 1 685 ? -27.321 0.766 19.408 1.00 97.94 685 LYS A O 1
ATOM 5180 N N . MET A 1 686 ? -25.101 0.496 19.220 1.00 98.12 686 MET A N 1
ATOM 5181 C CA . MET A 1 686 ? -24.805 0.979 20.571 1.00 98.12 686 MET A CA 1
ATOM 5182 C C . MET A 1 686 ? -25.148 2.466 20.733 1.00 98.12 686 MET A C 1
ATOM 5184 O O . MET A 1 686 ? -25.719 2.856 21.750 1.00 98.12 686 MET A O 1
ATOM 5188 N N . LEU A 1 687 ? -24.852 3.284 19.717 1.00 98.44 687 LEU A N 1
ATOM 5189 C CA . LEU A 1 687 ? -25.216 4.705 19.694 1.00 98.44 687 LEU A CA 1
ATOM 5190 C C . LEU A 1 687 ? -26.737 4.900 19.650 1.00 98.44 687 LEU A C 1
ATOM 5192 O O . LEU A 1 687 ? -27.267 5.720 20.391 1.00 98.44 687 LEU A O 1
ATOM 5196 N N . ALA A 1 688 ? -27.454 4.091 18.864 1.00 97.12 688 ALA A N 1
ATOM 5197 C CA . ALA A 1 688 ? -28.917 4.097 18.825 1.00 97.12 688 ALA A CA 1
ATOM 5198 C C . ALA A 1 688 ? -29.543 3.768 20.183 1.00 97.12 688 ALA A C 1
ATOM 5200 O O . ALA A 1 688 ? -30.607 4.280 20.512 1.00 97.12 688 ALA A O 1
ATOM 5201 N N . PHE A 1 689 ? -28.872 2.954 20.999 1.00 95.50 689 PHE A N 1
ATOM 5202 C CA . PHE A 1 689 ? -29.278 2.656 22.375 1.00 95.50 689 PHE A CA 1
ATOM 5203 C C . PHE A 1 689 ? -28.828 3.714 23.395 1.00 95.50 689 PHE A C 1
ATOM 5205 O O . PHE A 1 689 ? -29.055 3.549 24.593 1.00 95.50 689 PHE A O 1
ATOM 5212 N N . GLY A 1 690 ? -28.257 4.823 22.920 1.00 95.56 690 GLY A N 1
ATOM 5213 C CA . GLY A 1 690 ? -27.974 6.027 23.693 1.00 95.56 690 GLY A CA 1
ATOM 5214 C C . GLY A 1 690 ? -26.582 6.090 24.314 1.00 95.56 690 GLY A C 1
ATOM 5215 O O . GLY A 1 690 ? -26.357 6.923 25.189 1.00 95.56 690 GLY A O 1
ATOM 5216 N N . ALA A 1 691 ? -25.642 5.246 23.877 1.00 98.12 691 ALA A N 1
ATOM 5217 C CA . ALA A 1 691 ? -24.232 5.477 24.177 1.00 98.12 691 ALA A CA 1
ATOM 5218 C C . ALA A 1 691 ? -23.720 6.733 23.446 1.00 98.12 691 ALA A C 1
ATOM 5220 O O . ALA A 1 691 ? -24.108 7.007 22.313 1.00 98.12 691 ALA A O 1
ATOM 5221 N N . ASN A 1 692 ? -22.799 7.467 24.068 1.00 98.19 692 ASN A N 1
ATOM 5222 C CA . ASN A 1 692 ? -22.113 8.614 23.466 1.00 98.19 692 ASN A CA 1
ATOM 5223 C C . ASN A 1 692 ? -20.889 8.191 22.640 1.00 98.19 692 ASN A C 1
ATOM 5225 O O . ASN A 1 692 ? -20.559 8.835 21.649 1.00 98.19 692 ASN A O 1
ATOM 5229 N N . ALA A 1 693 ? -20.215 7.113 23.048 1.00 98.44 693 ALA A N 1
ATOM 5230 C CA . ALA A 1 693 ? -19.098 6.515 22.325 1.00 98.44 693 ALA A CA 1
ATOM 5231 C C . ALA A 1 693 ? -18.930 5.037 22.698 1.00 98.44 693 ALA A C 1
ATOM 5233 O O . ALA A 1 693 ? -19.489 4.549 23.686 1.00 98.44 693 ALA A O 1
ATOM 5234 N N . VAL A 1 694 ? -18.138 4.319 21.908 1.00 98.62 694 VAL A N 1
ATOM 5235 C CA . VAL A 1 694 ? -17.864 2.898 22.109 1.00 98.62 694 VAL A CA 1
ATOM 5236 C C . VAL A 1 694 ? -16.375 2.622 22.277 1.00 98.62 694 VAL A C 1
ATOM 5238 O O . VAL A 1 694 ? -15.528 3.284 21.676 1.00 98.62 694 VAL A O 1
ATOM 5241 N N . LEU A 1 695 ? -16.059 1.592 23.058 1.00 98.44 695 LEU A N 1
ATOM 5242 C CA . LEU A 1 695 ? -14.703 1.110 23.279 1.00 98.44 695 LEU A CA 1
ATOM 5243 C C . LEU A 1 695 ? -14.493 -0.243 22.583 1.00 98.44 695 LEU A C 1
ATOM 5245 O O . LEU A 1 695 ? -15.310 -1.159 22.695 1.00 98.44 695 LEU A O 1
ATOM 5249 N N . VAL A 1 696 ? -13.368 -0.392 21.883 1.00 97.81 696 VAL A N 1
ATOM 5250 C CA . VAL A 1 696 ? -12.998 -1.604 21.140 1.00 97.81 696 VAL A CA 1
ATOM 5251 C C . VAL A 1 696 ? -11.744 -2.227 21.750 1.00 97.81 696 VAL A C 1
ATOM 5253 O O . VAL A 1 696 ? -10.651 -1.675 21.659 1.00 97.81 696 VAL A O 1
ATOM 5256 N N . GLY A 1 697 ? -11.890 -3.401 22.369 1.00 94.75 697 GLY A N 1
ATOM 5257 C CA . GLY A 1 697 ? -10.778 -4.129 22.993 1.00 94.75 697 GLY A CA 1
ATOM 5258 C C . GLY A 1 697 ? -10.101 -5.136 22.061 1.00 94.75 697 GLY A C 1
ATOM 5259 O O . GLY A 1 697 ? -9.132 -4.838 21.370 1.00 94.75 697 GLY A O 1
ATOM 5260 N N . ARG A 1 698 ? -10.612 -6.375 22.022 1.00 92.44 698 ARG A N 1
ATOM 5261 C CA . ARG A 1 698 ? -9.914 -7.525 21.406 1.00 92.44 698 ARG A CA 1
ATOM 5262 C C . ARG A 1 698 ? -9.488 -7.312 19.945 1.00 92.44 698 ARG A C 1
ATOM 5264 O O . ARG A 1 698 ? -8.446 -7.829 19.559 1.00 92.44 698 ARG A O 1
ATOM 5271 N N . MET A 1 699 ? -10.260 -6.582 19.137 1.00 94.81 699 MET A N 1
ATOM 5272 C CA . MET A 1 699 ? -9.870 -6.295 17.745 1.00 94.81 699 MET A CA 1
ATOM 5273 C C . MET A 1 699 ? -8.671 -5.350 17.656 1.00 94.81 699 MET A C 1
ATOM 5275 O O . MET A 1 699 ? -7.814 -5.570 16.809 1.00 94.81 699 MET A O 1
ATOM 5279 N N . VAL A 1 700 ? -8.561 -4.373 18.562 1.00 96.69 700 VAL A N 1
ATOM 5280 C CA . VAL A 1 700 ? -7.380 -3.505 18.672 1.00 96.69 700 VAL A CA 1
ATOM 5281 C C . VAL A 1 700 ? -6.158 -4.325 19.085 1.00 96.69 700 VAL A C 1
ATOM 5283 O O . VAL A 1 700 ? -5.091 -4.139 18.519 1.00 96.69 700 VAL A O 1
ATOM 5286 N N . ALA A 1 701 ? -6.308 -5.308 19.982 1.00 95.06 701 ALA A N 1
ATOM 5287 C CA . ALA A 1 701 ? -5.208 -6.217 20.318 1.00 95.06 701 ALA A CA 1
ATOM 5288 C C . ALA A 1 701 ? -4.743 -7.069 19.121 1.00 95.06 701 ALA A C 1
ATOM 5290 O O . ALA A 1 701 ? -3.544 -7.253 18.929 1.00 95.06 701 ALA A O 1
ATOM 5291 N N . ILE A 1 702 ? -5.677 -7.572 18.302 1.00 95.25 702 ILE A N 1
ATOM 5292 C CA . ILE A 1 702 ? -5.350 -8.300 17.064 1.00 95.25 702 ILE A CA 1
ATOM 5293 C C . ILE A 1 702 ? -4.638 -7.381 16.071 1.00 95.25 702 ILE A C 1
ATOM 5295 O O . ILE A 1 702 ? -3.631 -7.787 15.500 1.00 95.25 702 ILE A O 1
ATOM 5299 N N . ALA A 1 703 ? -5.127 -6.151 15.903 1.00 96.56 703 ALA A N 1
ATOM 5300 C CA . ALA A 1 703 ? -4.514 -5.158 15.033 1.00 96.56 703 ALA A CA 1
ATOM 5301 C C . ALA A 1 703 ? -3.087 -4.810 15.485 1.00 96.56 703 ALA A C 1
ATOM 5303 O O . ALA A 1 703 ? -2.159 -4.964 14.700 1.00 96.56 703 ALA A O 1
ATOM 5304 N N . ALA A 1 704 ? -2.895 -4.472 16.763 1.00 95.44 704 ALA A N 1
ATOM 5305 C CA . ALA A 1 704 ? -1.592 -4.130 17.333 1.00 95.44 704 ALA A CA 1
ATOM 5306 C C . ALA A 1 704 ? -0.559 -5.252 17.148 1.00 95.44 704 ALA A C 1
ATOM 5308 O O . ALA A 1 704 ? 0.577 -5.014 16.752 1.00 95.44 704 ALA A O 1
ATOM 5309 N N . VAL A 1 705 ? -0.951 -6.503 17.404 1.00 93.75 705 VAL A N 1
ATOM 5310 C CA . VAL A 1 705 ? -0.039 -7.646 17.261 1.00 93.75 705 VAL A CA 1
ATOM 5311 C C . VAL A 1 705 ? 0.177 -8.015 15.788 1.00 93.75 705 VAL A C 1
ATOM 5313 O O . VAL A 1 705 ? 1.268 -8.439 15.424 1.00 93.75 705 VAL A O 1
ATOM 5316 N N . GLY A 1 706 ? -0.827 -7.864 14.926 1.00 92.44 706 GLY A N 1
ATOM 5317 C CA . GLY A 1 706 ? -0.743 -8.258 13.517 1.00 92.44 706 GLY A CA 1
ATOM 5318 C C . GLY A 1 706 ? -0.139 -7.217 12.574 1.00 92.44 706 GLY A C 1
ATOM 5319 O O . GLY A 1 706 ? 0.366 -7.588 11.520 1.00 92.44 706 GLY A O 1
ATOM 5320 N N . GLY A 1 707 ? -0.195 -5.935 12.929 1.00 90.25 707 GLY A N 1
ATOM 5321 C CA . GLY A 1 707 ? 0.264 -4.834 12.079 1.00 90.25 707 GLY A CA 1
ATOM 5322 C C . GLY A 1 707 ? 0.417 -3.503 12.817 1.00 90.25 707 GLY A C 1
ATOM 5323 O O . GLY A 1 707 ? 0.294 -2.453 12.197 1.00 90.25 707 GLY A O 1
ATOM 5324 N N . GLU A 1 708 ? 0.662 -3.548 14.129 1.00 92.81 708 GLU A N 1
ATOM 5325 C CA . GLU A 1 708 ? 1.086 -2.399 14.939 1.00 92.81 708 GLU A CA 1
ATOM 5326 C C . GLU A 1 708 ? 0.100 -1.215 14.888 1.00 92.81 708 GLU A C 1
ATOM 5328 O O . GLU A 1 708 ? -1.118 -1.415 14.874 1.00 92.81 708 GLU A O 1
ATOM 5333 N N . ASP A 1 709 ? 0.595 0.020 14.941 1.00 91.25 709 ASP A N 1
ATOM 5334 C CA . ASP A 1 709 ? -0.217 1.239 14.976 1.00 91.25 709 ASP A CA 1
ATOM 5335 C C . ASP A 1 709 ? -1.026 1.458 13.684 1.00 91.25 709 ASP A C 1
ATOM 5337 O O . ASP A 1 709 ? -2.218 1.779 13.750 1.00 91.25 709 ASP A O 1
ATOM 5341 N N . SER A 1 710 ? -0.427 1.207 12.519 1.00 90.25 710 SER A N 1
ATOM 5342 C CA . SER A 1 710 ? -1.076 1.302 11.204 1.00 90.25 710 SER A CA 1
ATOM 5343 C C . SER A 1 710 ? -2.319 0.406 11.088 1.00 90.25 710 SER A C 1
ATOM 5345 O O . SER A 1 710 ? -3.372 0.853 10.621 1.00 90.25 710 SER A O 1
ATOM 5347 N N . ALA A 1 711 ? -2.265 -0.830 11.600 1.00 94.88 711 ALA A N 1
ATOM 5348 C CA . ALA A 1 711 ? -3.417 -1.728 11.612 1.00 94.88 711 ALA A CA 1
ATOM 5349 C C . ALA A 1 711 ? -4.516 -1.278 12.589 1.00 94.88 711 ALA A C 1
ATOM 5351 O O . ALA A 1 711 ? -5.701 -1.499 12.315 1.00 94.88 711 ALA A O 1
ATOM 5352 N N . ILE A 1 712 ? -4.158 -0.647 13.716 1.00 97.06 712 ILE A N 1
ATOM 5353 C CA . ILE A 1 712 ? -5.142 -0.065 14.645 1.00 97.06 712 ILE A CA 1
ATOM 5354 C C . ILE A 1 712 ? -5.851 1.113 13.966 1.00 97.06 712 ILE A C 1
ATOM 5356 O O . ILE A 1 712 ? -7.082 1.150 13.969 1.00 97.06 712 ILE A O 1
ATOM 5360 N N . ARG A 1 713 ? -5.109 2.028 13.322 1.00 94.94 713 ARG A N 1
ATOM 5361 C CA . ARG A 1 713 ? -5.698 3.129 12.538 1.00 94.94 713 ARG A CA 1
ATOM 5362 C C . ARG A 1 713 ? -6.637 2.614 11.458 1.00 94.94 713 ARG A C 1
ATOM 5364 O O . ARG A 1 713 ? -7.777 3.064 11.365 1.00 94.94 713 ARG A O 1
ATOM 5371 N N . PHE A 1 714 ? -6.185 1.627 10.682 1.00 95.12 714 PHE A N 1
ATOM 5372 C CA . PHE A 1 714 ? -6.999 0.988 9.652 1.00 95.12 714 PHE A CA 1
ATOM 5373 C C . PHE A 1 714 ? -8.311 0.440 10.226 1.00 95.12 714 PHE A C 1
ATOM 5375 O O . PHE A 1 714 ? -9.378 0.660 9.650 1.00 95.12 714 PHE A O 1
ATOM 5382 N N . LEU A 1 715 ? -8.253 -0.248 11.372 1.00 97.19 715 LEU A N 1
ATOM 5383 C CA . LEU A 1 715 ? -9.432 -0.792 12.043 1.00 97.19 715 LEU A CA 1
ATOM 5384 C C . LEU A 1 715 ? -10.418 0.314 12.456 1.00 97.19 715 LEU A C 1
ATOM 5386 O O . LEU A 1 715 ? -11.612 0.193 12.172 1.00 97.19 715 LEU A O 1
ATOM 5390 N N . LEU A 1 716 ? -9.929 1.383 13.093 1.00 97.62 716 LEU A N 1
ATOM 5391 C CA . LEU A 1 716 ? -10.755 2.510 13.539 1.00 97.62 716 LEU A CA 1
ATOM 5392 C C . LEU A 1 716 ? -11.410 3.229 12.351 1.00 97.62 716 LEU A C 1
ATOM 5394 O O . LEU A 1 716 ? -12.632 3.381 12.324 1.00 97.62 716 LEU A O 1
ATOM 5398 N N . HIS A 1 717 ? -10.639 3.572 11.314 1.00 96.06 717 HIS A N 1
ATOM 5399 C CA . HIS A 1 717 ? -11.174 4.198 10.102 1.00 96.06 717 HIS A CA 1
ATOM 5400 C C . HIS A 1 717 ? -12.146 3.291 9.350 1.00 96.06 717 HIS A C 1
ATOM 5402 O O . HIS A 1 717 ? -13.148 3.772 8.819 1.00 96.06 717 HIS A O 1
ATOM 5408 N N . ARG A 1 718 ? -11.905 1.974 9.322 1.00 96.00 718 ARG A N 1
ATOM 5409 C CA . ARG A 1 718 ? -12.851 1.012 8.750 1.00 96.00 718 ARG A CA 1
ATOM 5410 C C . ARG A 1 718 ? -14.184 1.050 9.489 1.00 96.00 718 ARG A C 1
ATOM 5412 O O . ARG A 1 718 ? -15.220 1.128 8.834 1.00 96.00 718 ARG A O 1
ATOM 5419 N N . TYR A 1 719 ? -14.174 0.989 10.820 1.00 98.12 719 TYR A N 1
ATOM 5420 C CA . TYR A 1 719 ? -15.412 1.055 11.596 1.00 98.12 719 TYR A CA 1
ATOM 5421 C C . TYR A 1 719 ? -16.101 2.408 11.424 1.00 98.12 719 TYR A C 1
ATOM 5423 O O . TYR A 1 719 ? -17.319 2.437 11.275 1.00 98.12 719 TYR A O 1
ATOM 5431 N N . ASN A 1 720 ? -15.346 3.508 11.364 1.00 98.00 720 ASN A N 1
ATOM 5432 C CA . ASN A 1 720 ? -15.925 4.830 11.146 1.00 98.00 720 ASN A CA 1
ATOM 5433 C C . ASN A 1 720 ? -16.553 4.974 9.751 1.00 98.00 720 ASN A C 1
ATOM 5435 O O . ASN A 1 720 ? -17.640 5.526 9.613 1.00 98.00 720 ASN A O 1
ATOM 5439 N N . ARG A 1 721 ? -15.918 4.419 8.711 1.00 96.50 721 ARG A N 1
ATOM 5440 C CA . ARG A 1 721 ? -16.485 4.369 7.357 1.00 96.50 721 ARG A CA 1
ATOM 5441 C C . ARG A 1 721 ? -17.775 3.551 7.326 1.00 96.50 721 ARG A C 1
ATOM 5443 O O . ARG A 1 721 ? -18.776 4.028 6.810 1.00 96.50 721 ARG A O 1
ATOM 5450 N N . GLU A 1 722 ? -17.773 2.358 7.922 1.00 98.12 722 GLU A N 1
ATOM 5451 C CA . GLU A 1 722 ? -18.970 1.510 8.022 1.00 98.12 722 GLU A CA 1
ATOM 5452 C C . GLU A 1 722 ? -20.097 2.195 8.831 1.00 98.12 722 GLU A C 1
ATOM 5454 O O . GLU A 1 722 ? -21.275 2.035 8.506 1.00 98.12 722 GLU A O 1
ATOM 5459 N N . LEU A 1 723 ? -19.756 2.973 9.869 1.00 98.44 723 LEU A N 1
ATOM 5460 C CA . LEU A 1 723 ? -20.703 3.801 10.625 1.00 98.44 723 LEU A CA 1
ATOM 5461 C C . LEU A 1 723 ? -21.282 4.911 9.739 1.00 98.44 723 LEU A C 1
ATOM 5463 O O . LEU A 1 723 ? -22.499 5.035 9.656 1.00 98.44 723 LEU A O 1
ATOM 5467 N N . ASN A 1 724 ? -20.435 5.669 9.037 1.00 97.44 724 ASN A N 1
ATOM 5468 C CA . ASN A 1 724 ? -20.852 6.738 8.128 1.00 97.44 724 ASN A CA 1
ATOM 5469 C C . ASN A 1 724 ? -21.767 6.211 7.008 1.00 97.44 724 ASN A C 1
ATOM 5471 O O . ASN A 1 724 ? -22.812 6.795 6.734 1.00 97.44 724 ASN A O 1
ATOM 5475 N N . GLU A 1 725 ? -21.421 5.069 6.405 1.00 96.12 725 GLU A N 1
ATOM 5476 C CA . GLU A 1 725 ? -22.262 4.368 5.426 1.00 96.12 725 GLU A CA 1
ATOM 5477 C C . GLU A 1 725 ? -23.627 3.997 6.022 1.00 96.12 725 GLU A C 1
ATOM 5479 O O . GLU A 1 725 ? -24.663 4.227 5.400 1.00 96.12 725 GLU A O 1
ATOM 5484 N N . THR A 1 726 ? -23.646 3.477 7.252 1.00 97.06 726 THR A N 1
ATOM 5485 C CA . THR A 1 726 ? -24.889 3.127 7.956 1.00 97.06 726 THR A CA 1
ATOM 5486 C C . THR A 1 726 ? -25.742 4.368 8.239 1.00 97.06 726 THR A C 1
ATOM 5488 O O . THR A 1 726 ? -26.934 4.366 7.944 1.00 97.06 726 THR A O 1
ATOM 5491 N N . MET A 1 727 ? -25.137 5.453 8.731 1.00 96.81 727 MET A N 1
ATOM 5492 C CA . MET A 1 727 ? -25.807 6.740 8.954 1.00 96.81 727 MET A CA 1
ATOM 5493 C C . MET A 1 727 ? -26.424 7.283 7.662 1.00 96.81 727 MET A C 1
ATOM 5495 O O . MET A 1 727 ? -27.591 7.672 7.651 1.00 96.81 727 MET A O 1
ATOM 5499 N N . ARG A 1 728 ? -25.699 7.208 6.538 1.00 94.69 728 ARG A N 1
ATOM 5500 C CA . ARG A 1 728 ? -26.233 7.564 5.215 1.00 94.69 728 ARG A CA 1
ATOM 5501 C C . ARG A 1 728 ? -27.417 6.690 4.817 1.00 94.69 728 ARG A C 1
ATOM 5503 O O . ARG A 1 728 ? -28.374 7.209 4.265 1.00 94.69 728 ARG A O 1
ATOM 5510 N N . LEU A 1 729 ? -27.411 5.390 5.086 1.00 94.44 729 LEU A N 1
ATOM 5511 C CA . LEU A 1 729 ? -28.555 4.530 4.752 1.00 94.44 729 LEU A CA 1
ATOM 5512 C C . LEU A 1 729 ? -29.778 4.786 5.650 1.00 94.44 729 LEU A C 1
ATOM 5514 O O . LEU A 1 729 ? -30.909 4.628 5.195 1.00 94.44 729 LEU A O 1
ATOM 5518 N N . CYS A 1 730 ? -29.561 5.206 6.896 1.00 94.31 730 CYS A N 1
ATOM 5519 C CA . CYS A 1 730 ? -30.625 5.553 7.843 1.00 94.31 730 CYS A CA 1
ATOM 5520 C C . CYS A 1 730 ? -31.091 7.012 7.736 1.00 94.31 730 CYS A C 1
ATOM 5522 O O . CYS A 1 730 ? -32.114 7.363 8.304 1.00 94.31 730 CYS A O 1
ATOM 5524 N N . GLY A 1 731 ? -30.371 7.862 7.004 1.00 93.88 731 GLY A N 1
ATOM 5525 C CA . GLY A 1 731 ? -30.737 9.269 6.858 1.00 93.88 731 GLY A CA 1
ATOM 5526 C C . GLY A 1 731 ? -30.358 10.173 8.005 1.00 93.88 731 GLY A C 1
ATOM 5527 O O . GLY A 1 731 ? -31.045 11.154 8.255 1.00 93.88 731 GLY A O 1
ATOM 5528 N N . VAL A 1 732 ? -29.248 9.846 8.651 1.00 94.06 732 VAL A N 1
ATOM 5529 C CA . VAL A 1 732 ? -28.768 10.509 9.853 1.00 94.06 732 VAL A CA 1
ATOM 5530 C C . VAL A 1 732 ? -27.511 11.310 9.517 1.00 94.06 732 VAL A C 1
ATOM 5532 O O . VAL A 1 732 ? -26.552 10.755 8.975 1.00 94.06 732 VAL A O 1
ATOM 5535 N N . GLY A 1 733 ? -27.514 12.610 9.806 1.00 94.44 733 GLY A N 1
ATOM 5536 C CA . GLY A 1 733 ? -26.395 13.517 9.536 1.00 94.44 733 GLY A CA 1
ATOM 5537 C C . GLY A 1 733 ? -25.374 13.581 10.672 1.00 94.44 733 GLY A C 1
ATOM 5538 O O . GLY A 1 733 ? -24.184 13.766 10.416 1.00 94.44 733 GLY A O 1
ATOM 5539 N N . THR A 1 734 ? -25.811 13.392 11.919 1.00 96.50 734 THR A N 1
ATOM 5540 C CA . THR A 1 734 ? -24.968 13.545 13.119 1.00 96.50 734 THR A CA 1
ATOM 5541 C C . THR A 1 734 ? -25.186 12.426 14.141 1.00 96.50 734 THR A C 1
ATOM 5543 O O . THR A 1 734 ? -26.223 11.767 14.151 1.00 96.50 734 THR A O 1
ATOM 5546 N N . ILE A 1 735 ? -24.218 12.191 15.035 1.00 96.94 735 ILE A N 1
ATOM 5547 C CA . ILE A 1 735 ? -24.329 11.146 16.072 1.00 96.94 735 ILE A CA 1
ATOM 5548 C C . ILE A 1 735 ? -25.583 11.305 16.963 1.00 96.94 735 ILE A C 1
ATOM 5550 O O . ILE A 1 735 ? -26.270 10.304 17.170 1.00 96.94 735 ILE A O 1
ATOM 5554 N N . PRO A 1 736 ? -25.957 12.510 17.452 1.00 94.88 736 PRO A N 1
ATOM 5555 C CA . PRO A 1 736 ? -27.149 12.679 18.292 1.00 94.88 736 PRO A CA 1
ATOM 5556 C C . PRO A 1 736 ? -28.477 12.335 17.607 1.00 94.88 736 PRO A C 1
ATOM 5558 O O . PRO A 1 736 ? -29.467 12.080 18.296 1.00 94.88 736 PRO A O 1
ATOM 5561 N N . GLU A 1 737 ? -28.528 12.341 16.276 1.00 94.62 737 GLU A N 1
ATOM 5562 C CA . GLU A 1 737 ? -29.713 11.961 15.502 1.00 94.62 737 GLU A CA 1
ATOM 5563 C C . GLU A 1 737 ? -29.895 10.434 15.403 1.00 94.62 737 GLU A C 1
ATOM 5565 O O . GLU A 1 737 ? -30.960 9.981 14.995 1.00 94.62 737 GLU A O 1
ATOM 5570 N N . ILE A 1 738 ? -28.910 9.619 15.803 1.00 96.19 738 ILE A N 1
ATOM 5571 C CA . ILE A 1 738 ? -29.058 8.159 15.852 1.00 96.19 738 ILE A CA 1
ATOM 5572 C C . ILE A 1 738 ? -29.985 7.796 17.026 1.00 96.19 738 ILE A C 1
ATOM 5574 O O . ILE A 1 738 ? -29.616 7.943 18.191 1.00 96.19 738 ILE A O 1
ATOM 5578 N N . LYS A 1 739 ? -31.202 7.327 16.727 1.00 92.19 739 LYS A N 1
ATOM 5579 C CA . LYS A 1 739 ? -32.250 6.992 17.711 1.00 92.19 739 LYS A CA 1
ATOM 5580 C C . LYS A 1 739 ? -32.579 5.491 17.766 1.00 92.19 739 LYS A C 1
ATOM 5582 O O . LYS A 1 739 ? -32.309 4.781 16.794 1.00 92.19 739 LYS A O 1
ATOM 5587 N N . PRO A 1 740 ? -33.216 5.009 18.856 1.00 91.38 740 PRO A N 1
ATOM 5588 C CA . PRO A 1 740 ? -33.685 3.625 18.964 1.00 91.38 740 PRO A CA 1
ATOM 5589 C C . PRO A 1 740 ? -34.613 3.181 17.825 1.00 91.38 740 PRO A C 1
ATOM 5591 O O . PRO A 1 740 ? -34.600 2.006 17.482 1.00 91.38 740 PRO A O 1
ATOM 5594 N N . ASP A 1 741 ? -35.347 4.106 17.197 1.00 89.88 741 ASP A N 1
ATOM 5595 C CA . ASP A 1 741 ? -36.279 3.825 16.090 1.00 89.88 741 ASP A CA 1
ATOM 5596 C C . ASP A 1 741 ? -35.607 3.198 14.856 1.00 89.88 741 ASP A C 1
ATOM 5598 O O . ASP A 1 741 ? -36.264 2.560 14.036 1.00 89.88 741 ASP A O 1
ATOM 5602 N N . PHE A 1 742 ? -34.284 3.336 14.722 1.00 92.56 742 PHE A N 1
ATOM 5603 C CA . PHE A 1 742 ? -33.516 2.668 13.670 1.00 92.56 742 PHE A CA 1
ATOM 5604 C C . PHE A 1 742 ? -33.173 1.213 14.004 1.00 92.56 742 PHE A C 1
ATOM 5606 O O . PHE A 1 742 ? -32.478 0.565 13.217 1.00 92.56 742 PHE A O 1
ATOM 5613 N N . ILE A 1 743 ? -33.590 0.696 15.162 1.00 93.88 743 ILE A N 1
ATOM 5614 C CA . ILE A 1 743 ? -33.257 -0.645 15.635 1.00 93.88 743 ILE A CA 1
ATOM 5615 C C . ILE A 1 743 ? -34.509 -1.512 15.707 1.00 93.88 743 ILE A C 1
ATOM 5617 O O . ILE A 1 743 ? -35.412 -1.276 16.499 1.00 93.88 743 ILE A O 1
ATOM 5621 N N . PHE A 1 744 ? -34.509 -2.586 14.925 1.00 89.19 744 PHE A N 1
ATOM 5622 C CA . PHE A 1 744 ? -35.466 -3.677 15.046 1.00 89.19 744 PHE A CA 1
ATOM 5623 C C . PHE A 1 744 ? -34.890 -4.781 15.943 1.00 89.19 744 PHE A C 1
ATOM 5625 O O . PHE A 1 744 ? -33.724 -5.167 15.795 1.00 89.19 744 PHE A O 1
ATOM 5632 N N . HIS A 1 745 ? -35.699 -5.324 16.852 1.00 80.00 745 HIS A N 1
ATOM 5633 C CA . HIS A 1 745 ? -35.313 -6.435 17.722 1.00 80.00 745 HIS A CA 1
ATOM 5634 C C . HIS A 1 745 ? -36.456 -7.450 17.888 1.00 80.00 745 HIS A C 1
ATOM 5636 O O . HIS A 1 745 ? -37.605 -7.078 18.110 1.00 80.00 745 HIS A O 1
ATOM 5642 N N . ASP A 1 746 ? -36.135 -8.744 17.857 1.00 61.44 746 ASP A N 1
ATOM 5643 C CA . ASP A 1 746 ? -37.084 -9.801 18.228 1.00 61.44 746 ASP A CA 1
ATOM 5644 C C . ASP A 1 746 ? -37.107 -9.963 19.759 1.00 61.44 746 ASP A C 1
ATOM 5646 O O . ASP A 1 746 ? -36.112 -10.373 20.358 1.00 61.44 746 ASP A O 1
ATOM 5650 N N . GLY A 1 747 ? -38.246 -9.670 20.399 1.00 57.12 747 GLY A N 1
ATOM 5651 C CA . GLY A 1 747 ? -38.556 -10.171 21.747 1.00 57.12 747 GLY A CA 1
ATOM 5652 C C . GLY A 1 747 ? -38.056 -9.381 22.968 1.00 57.12 747 GLY A C 1
ATOM 5653 O O . GLY A 1 747 ? -38.057 -9.941 24.062 1.00 57.12 747 GLY A O 1
ATOM 5654 N N . LEU A 1 748 ? -37.662 -8.109 22.837 1.00 52.41 748 LEU A N 1
ATOM 5655 C CA . LEU A 1 748 ? -37.532 -7.197 23.989 1.00 52.41 748 LEU A CA 1
ATOM 5656 C C . LEU A 1 748 ? -38.823 -6.360 24.135 1.00 52.41 748 LEU A C 1
ATOM 5658 O O . LEU A 1 748 ? -39.434 -6.061 23.107 1.00 52.41 748 LEU A O 1
ATOM 5662 N N . PRO A 1 749 ? -39.268 -6.004 25.360 1.00 45.38 749 PRO A N 1
ATOM 5663 C CA . PRO A 1 749 ? -40.439 -5.147 25.559 1.00 45.38 749 PRO A CA 1
ATOM 5664 C C . PRO A 1 749 ? -40.290 -3.835 24.791 1.00 45.38 749 PRO A C 1
ATOM 5666 O O . PRO A 1 749 ? -39.184 -3.292 24.714 1.00 45.38 749 PRO A O 1
ATOM 5669 N N . ASP A 1 750 ? -41.396 -3.347 24.237 1.00 47.06 750 ASP A N 1
ATOM 5670 C CA . ASP A 1 750 ? -41.434 -2.160 23.392 1.00 47.06 750 ASP A CA 1
ATOM 5671 C C . ASP A 1 750 ? -40.834 -0.960 24.147 1.00 47.06 750 ASP A C 1
ATOM 5673 O O . ASP A 1 750 ? -41.341 -0.511 25.176 1.00 47.06 750 ASP A O 1
ATOM 5677 N N . MET A 1 751 ? -39.702 -0.448 23.661 1.00 53.66 751 MET A N 1
ATOM 5678 C CA . MET A 1 751 ? -38.975 0.663 24.291 1.00 53.66 751 MET A CA 1
ATOM 5679 C C . MET A 1 751 ? -39.783 1.974 24.288 1.00 53.66 751 MET A C 1
ATOM 5681 O O . MET A 1 751 ? -39.414 2.921 24.984 1.00 53.66 751 MET A O 1
ATOM 5685 N N . ASN A 1 752 ? -40.882 2.010 23.526 1.00 45.41 752 ASN A N 1
ATOM 5686 C CA . ASN A 1 752 ? -41.816 3.124 23.407 1.00 45.41 752 ASN A CA 1
ATOM 5687 C C . ASN A 1 752 ? -42.988 3.081 24.410 1.00 45.41 752 ASN A C 1
ATOM 5689 O O . ASN A 1 752 ? -43.742 4.052 24.494 1.00 45.41 752 ASN A O 1
ATOM 5693 N N . GLU A 1 753 ? -43.149 2.022 25.212 1.00 43.81 753 GLU A N 1
ATOM 5694 C CA . GLU A 1 753 ? -44.326 1.853 26.088 1.00 43.81 753 GLU A CA 1
ATOM 5695 C C . GLU A 1 753 ? -44.323 2.667 27.402 1.00 43.81 753 GLU A C 1
ATOM 5697 O O . GLU A 1 753 ? -45.209 2.486 28.230 1.00 43.81 753 GLU A O 1
ATOM 5702 N N . SER A 1 754 ? -43.415 3.632 27.606 1.00 41.69 754 SER A N 1
ATOM 5703 C CA . SER A 1 754 ? -43.449 4.495 28.806 1.00 41.69 754 SER A CA 1
ATOM 5704 C C . SER A 1 754 ? -43.344 6.004 28.542 1.00 41.69 754 SER A C 1
ATOM 5706 O O . SER A 1 754 ? -42.870 6.738 29.404 1.00 41.69 754 SER A O 1
ATOM 5708 N N . VAL A 1 755 ? -43.783 6.493 27.372 1.00 38.56 755 VAL A N 1
ATOM 5709 C CA . VAL A 1 755 ? -43.951 7.947 27.092 1.00 38.56 755 VAL A CA 1
ATOM 5710 C C . VAL A 1 755 ? -45.384 8.431 27.402 1.00 38.56 755 VAL A C 1
ATOM 5712 O O . VAL A 1 755 ? -45.828 9.486 26.959 1.00 38.56 755 VAL A O 1
ATOM 5715 N N . LYS A 1 756 ? -46.131 7.673 28.205 1.00 33.16 756 LYS A N 1
ATOM 5716 C CA . LYS A 1 756 ? -47.370 8.130 28.840 1.00 33.16 756 LYS A CA 1
ATOM 5717 C C . LYS A 1 756 ? -47.249 7.907 30.342 1.00 33.16 756 LYS A C 1
ATOM 5719 O O . LYS A 1 756 ? -47.597 6.831 30.811 1.00 33.16 756 LYS A O 1
ATOM 5724 N N . ASP A 1 757 ? -46.616 8.862 31.018 1.00 32.00 757 ASP A N 1
ATOM 5725 C CA . ASP A 1 757 ? -47.081 9.495 32.266 1.00 32.00 757 ASP A CA 1
ATOM 5726 C C . ASP A 1 757 ? -46.048 10.507 32.787 1.00 32.00 757 ASP A C 1
ATOM 5728 O O . ASP A 1 757 ? -44.857 10.142 32.946 1.00 32.00 757 ASP A O 1
#

Mean predicted aligned error: 9.63 Å

Secondary structure (DSSP, 8-state):
---EEEEE--STTTHHHHHHHHHTT-EEEEEES-TTSHHHHH-SEEEE--TT-HHHHHHHHHHHHHHS-EEEEE-BSSS-HHHHHHHHHHTT-S---HHHHHHHH-HHHHHHHHHHTT-----EEEESSHHHHHHHTTTSPSSEEEEETT--TTTT-EEE-SGGGHHHHHHHHHTT-SS--EEEEE---S-EEEEEEEEETTTTEEEEEEEEEEEEESTTS-EEEEEEES--S-HHHHHHHHHHHHHHHHHHT--SEEEEEEEEEETTEEEEEEEESSB-STTIIIIIHHHHH---HHHHHHHHHTTPPP---S-----EEEEEEE---SEEEEEEE-HHHHHTSTTEEEEEES--TTPEEPP--SGGG-SEEEEEEESSHHHHHHHHHHHHHH-EEEEEGGGG--HHHHHHHHHHHHTTTS----SS-SSGGGTT-TTTTS-STT-HHHHHHHHHHHHEEE----SSPPPS-----EEETTEEES-SEEEEEE--HHHHSTTSS-HHHHHHHHHHHHHHTTS-EEEE--SSTTHHHHHHHHHHTTTT-SEEEEP-BS-HHHHHHHHHHHHHTT-SEEEEETTGGG-HHHHHTT--B----HHHHHHHHHT-SSPEEEE---SHHHHHHHHHTT-SEEEE--TTTTS-SSPPPHHHHHHHHHHHHTTSS-EEEESS--SHHHHHHHHHTT-SEEEE-HHHHHHHHHHHHHHHHHHHHHHHHHHHHHHHHHT-SSGGG--GGGEEESSS--TTTT---

Radius of gyration: 33.6 Å; Cα contacts (8 Å, |Δi|>4): 1771; chains: 1; bounding box: 84×54×97 Å

Nearest PDB structures (foldseek):
  7m2o-assembly1_A  TM=8.334E-01  e=1.145E-23  Homo sapiens
  1tb3-assembly3_B  TM=8.273E-01  e=3.712E-23  Rattus norvegicus
  3sgz-assembly1_A  TM=8.040E-01  e=1.018E-22  Rattus norvegicus
  6rht-assembly1_A  TM=7.999E-01  e=4.645E-23  Pediococcus acidilactici DSM 20284
  5qie-assembly1_A  TM=8.137E-01  e=1.266E-21  Homo sapiens

pLDDT: mean 93.49, std 7.44, range [32.0, 98.75]

Foldseek 3Di:
DAAEEEEEDQAPQCQLLLVLCVVVSHAYAYEDCDCPHNNVVSHSHYHNHHLPPLVRLQVVLVVVCVVPNHQFYAYAADLSLLSRQSNCVSNVFFHFHSQLQVCQQFQVSLVVLCVVLVQFAFDKDKDLDLVVVLVVVVVADPFKWKAARHDDQQQLIFTRHDSVCSVVSLVRRQVRHPVSIMMMGHDFDAWKKKWKKFAAPQQPDMDTLAIWTFDFDDPRTTATQKIKPHDPDDPVLVVQQVVSLSSSCVSSSLRFAMKIWIWGQGPVGIHTPHIHSHHHHLCVLSHQSCVQFVDNNSQQRVCRRSNHHGPDSHGPHGWMKMKGFADDAWAAWQDKFQQVVLCPQPFWPDKFALDDHRDTQEDDRGHSSTRTMTMGIDNDPVVRVVSNVVSSVRIDTDGQCLRHDDVVLLLVLLCVLLVCLADNSDPAPLQQSQECRVLHPHAHHNLQQQNQQQVLLVQKDFAFDDPDDADPFAFQWADDLNDIFRHLEAADADADCCRHSVPLDDRLLLLLLRQVLQVVLRHAYEYEQDQDNCSLVSNLVSCLVVQLRHEYEYEQAPDLVVLLVSQVSSVVSVNSAYEYAQLCQQFPRNVVSVTHHDHDFLVRLLVSCVSHPHQYEYECDQALVVLVSCVSSVHQEYEQDPPSNRRHPPGHHSSVRLLRNQVSCVVVHAYEYEGNDDALSSQLSSLQSPHSHYHDYPCLVSQCSSPGNSSNSSRRVRRRVRVSVSCSRRVHRYSNSSHVVRIDGPDDPDPPVPPPD

Sequence (757 aa):
MQRNIIIIGGGTLQVPLIETILGMGLNPCVFDMSMDAPGMKLAGRAIKMSTRDIDGCVREARLLHKSVPIHGVITAGTDASRAVAAIAGALELPGIRYADAEAASNKVLMRKRLRKHGVPVPDFYPVWSVKEAREAMDELQFPLVIKPADNMGARGVIKIERREDIYAAFRHARRNSPTGEMILEEYMPGPELSIDALSWNDGRARLITGIADRIIAREPYFIELGHNMPSAMTPDILEQASAVMFAAMDALGLHTGAAKGDLKVTPDGIKIGEVAARLSGGYMSSHTYPMHSGVDLLRAAVQICMGDTPDRLEPVRSIVAIERGIICNPGKIISISGVEQARQVAGVQNVILTRGVNEIIPSMTSNVDKAGHIIATGETLVAAEQAAALAREQIEILVDDAYSIEWKQVEEQARIRFTDQVCWVCKVCDGTNCASGVPGMGGVGNMTTFQENSRALQRLKIQPQYIRNELEMVSTAIELFGHSFDMPIMAAPMTGAVTNMKGAVSEYDFALMILRACRSAGSIGWVGDGASPEKFDVILKALEQVDGFGVAILKPRADDPEMVRRFQLAEERNVLAVGMDIDAISFKTMRLRNQRTAARGVDRLKQLREATNLPFVLKGVMTPSDAEAAIAAGVDVIVVSNHGGRVLDDMPGTADVLPSIVRQVKGRIPVLVDGGIRSGRDVFKMLAFGANAVLVGRMVAIAAVGGEDSAIRFLLHRYNRELNETMRLCGVGTIPEIKPDFIFHDGLPDMNESVKD